Protein AF-0000000084976192 (afdb_homodimer)

InterPro domains:
  IPR029035 DHS-like NAD/FAD-binding domain superfamily [SSF52467] (177-423)

Structure (mmCIF, N/CA/C/O backbone):
data_AF-0000000084976192-model_v1
#
loop_
_entity.id
_entity.type
_entity.pdbx_description
1 polymer 'Uncharacterized protein'
#
loop_
_atom_site.group_PDB
_atom_site.id
_atom_site.type_symbol
_atom_site.label_atom_id
_atom_site.label_alt_id
_atom_site.label_comp_id
_atom_site.label_asym_id
_atom_site.label_entity_id
_atom_site.label_seq_id
_atom_site.pdbx_PDB_ins_code
_atom_site.Cartn_x
_atom_site.Cartn_y
_atom_site.Cartn_z
_atom_site.occupancy
_atom_site.B_iso_or_equiv
_atom_site.auth_seq_id
_atom_site.auth_comp_id
_atom_site.auth_asym_id
_atom_site.auth_atom_id
_atom_site.pdbx_PDB_model_num
ATOM 1 N N . MET A 1 1 ? -31.578 37.281 11.188 1 22.22 1 MET A N 1
ATOM 2 C CA . MET A 1 1 ? -30.438 36.594 11.781 1 22.22 1 MET A CA 1
ATOM 3 C C . MET A 1 1 ? -30.844 35.25 12.383 1 22.22 1 MET A C 1
ATOM 5 O O . MET A 1 1 ? -31.031 35.156 13.602 1 22.22 1 MET A O 1
ATOM 9 N N . LYS A 1 2 ? -31.891 34.656 11.883 1 26.55 2 LYS A N 1
ATOM 10 C CA . LYS A 1 2 ? -32.906 33.656 12.102 1 26.55 2 LYS A CA 1
ATOM 11 C C . LYS A 1 2 ? -32.281 32.312 12.555 1 26.55 2 LYS A C 1
ATOM 13 O O . LYS A 1 2 ? -31.094 32.094 12.312 1 26.55 2 LYS A O 1
ATOM 18 N N . GLU A 1 3 ? -33.031 31.422 13.227 1 29.7 3 GLU A N 1
ATOM 19 C CA . GLU A 1 3 ? -32.781 30.172 13.938 1 29.7 3 GLU A CA 1
ATOM 20 C C . GLU A 1 3 ? -31.906 29.234 13.102 1 29.7 3 GLU A C 1
ATOM 22 O O . GLU A 1 3 ? -32.406 28.406 12.352 1 29.7 3 GLU A O 1
ATOM 27 N N . GLN A 1 4 ? -31.047 29.672 12.203 1 30.69 4 GLN A N 1
ATOM 28 C CA . GLN A 1 4 ? -30.062 29.094 11.289 1 30.69 4 GLN A CA 1
ATOM 29 C C . GLN A 1 4 ? -29.281 27.969 11.969 1 30.69 4 GLN A C 1
ATOM 31 O O . GLN A 1 4 ? -28.078 27.812 11.719 1 30.69 4 GLN A O 1
ATOM 36 N N . ASN A 1 5 ? -29.484 27.656 13.281 1 35.41 5 ASN A N 1
ATOM 37 C CA . ASN A 1 5 ? -29.047 26.594 14.203 1 35.41 5 ASN A CA 1
ATOM 38 C C . ASN A 1 5 ? -29.047 25.234 13.523 1 35.41 5 ASN A C 1
ATOM 40 O O . ASN A 1 5 ? -30.047 24.531 13.523 1 35.41 5 ASN A O 1
ATOM 44 N N . GLY A 1 6 ? -28.812 25.125 12.266 1 43.22 6 GLY A N 1
ATOM 45 C CA . GLY A 1 6 ? -28.859 23.969 11.367 1 43.22 6 GLY A CA 1
ATOM 46 C C . GLY A 1 6 ? -28.391 22.688 12.016 1 43.22 6 GLY A C 1
ATOM 47 O O . GLY A 1 6 ? -27.375 22.672 12.719 1 43.22 6 GLY A O 1
ATOM 48 N N . LYS A 1 7 ? -29.344 21.812 12.398 1 55.34 7 LYS A N 1
ATOM 49 C CA . LYS A 1 7 ? -29.406 20.562 13.148 1 55.34 7 LYS A CA 1
ATOM 50 C C . LYS A 1 7 ? -28.328 19.578 12.688 1 55.34 7 LYS A C 1
ATOM 52 O O . LYS A 1 7 ? -28.359 19.109 11.555 1 55.34 7 LYS A O 1
ATOM 57 N N . LEU A 1 8 ? -27.203 19.812 13.195 1 62.28 8 LEU A N 1
ATOM 58 C CA . LEU A 1 8 ? -26.172 18.797 13.031 1 62.28 8 LEU A CA 1
ATOM 59 C C . LEU A 1 8 ? -26.734 17.406 13.289 1 62.28 8 LEU A C 1
ATOM 61 O O . LEU A 1 8 ? -27.578 17.234 14.172 1 62.28 8 LEU A O 1
ATOM 65 N N . SER A 1 9 ? -26.547 16.641 12.281 1 67.81 9 SER A N 1
ATOM 66 C CA . SER A 1 9 ? -26.812 15.234 12.617 1 67.81 9 SER A CA 1
ATOM 67 C C . SER A 1 9 ? -26 14.797 13.828 1 67.81 9 SER A C 1
ATOM 69 O O . SER A 1 9 ? -25.109 15.516 14.281 1 67.81 9 SER A O 1
ATOM 71 N N . ARG A 1 10 ? -26.469 13.789 14.438 1 71.75 10 ARG A N 1
ATOM 72 C CA . ARG A 1 10 ? -25.766 13.273 15.602 1 71.75 10 ARG A CA 1
ATOM 73 C C . ARG A 1 10 ? -24.266 13.133 15.328 1 71.75 10 ARG A C 1
ATOM 75 O O . ARG A 1 10 ? -23.438 13.586 16.125 1 71.75 10 ARG A O 1
ATOM 82 N N . ASP A 1 11 ? -24.031 12.625 14.203 1 66.56 11 ASP A N 1
ATOM 83 C CA . ASP A 1 11 ? -22.625 12.375 13.875 1 66.56 11 ASP A CA 1
ATOM 84 C C . ASP A 1 11 ? -21.875 13.68 13.648 1 66.56 11 ASP A C 1
ATOM 86 O O . ASP A 1 11 ? -20.719 13.812 14.062 1 66.56 11 ASP A O 1
ATOM 90 N N . GLU A 1 12 ? -22.562 14.578 13 1 69.06 12 GLU A N 1
ATOM 91 C CA . GLU A 1 12 ? -21.953 15.883 12.773 1 69.06 12 GLU A CA 1
ATOM 92 C C . GLU A 1 12 ? -21.688 16.609 14.094 1 69.06 12 GLU A C 1
ATOM 94 O O . GLU A 1 12 ? -20.625 17.203 14.281 1 69.06 12 GLU A O 1
ATOM 99 N N . PHE A 1 13 ? -22.75 16.547 14.906 1 77.5 13 PHE A N 1
ATOM 100 C CA . PHE A 1 13 ? -22.641 17.156 16.234 1 77.5 13 PHE A CA 1
ATOM 101 C C . PHE A 1 13 ? -21.453 16.594 17 1 77.5 13 PHE A C 1
ATOM 103 O O . PHE A 1 13 ? -20.609 17.344 17.484 1 77.5 13 PHE A O 1
ATOM 110 N N . LEU A 1 14 ? -21.391 15.32 17 1 77.38 14 LEU A N 1
ATOM 111 C CA . LEU A 1 14 ? -20.328 14.664 17.75 1 77.38 14 LEU A CA 1
ATOM 112 C C . LEU A 1 14 ? -18.953 14.984 17.172 1 77.38 14 LEU A C 1
ATOM 114 O O . LEU A 1 14 ? -18.016 15.297 17.906 1 77.38 14 LEU A O 1
ATOM 118 N N . SER A 1 15 ? -18.891 14.969 15.891 1 71.56 15 SER A N 1
ATOM 119 C CA . SER A 1 15 ? -17.641 15.266 15.219 1 71.56 15 SER A CA 1
ATOM 120 C C . SER A 1 15 ? -17.188 16.703 15.469 1 71.56 15 SER A C 1
ATOM 122 O O . SER A 1 15 ? -16.016 16.953 15.727 1 71.56 15 SER A O 1
ATOM 124 N N . PHE A 1 16 ? -18.172 17.578 15.398 1 76.88 16 PHE A N 1
ATOM 125 C CA . PHE A 1 16 ? -17.875 18.984 15.602 1 76.88 16 PHE A CA 1
ATOM 126 C C . PHE A 1 16 ? -17.422 19.234 17.031 1 76.88 16 PHE A C 1
ATOM 128 O O . PHE A 1 16 ? -16.391 19.891 17.25 1 76.88 16 PHE A O 1
ATOM 135 N N . VAL A 1 17 ? -18.203 18.688 17.906 1 84.12 17 VAL A N 1
ATOM 136 C CA . VAL A 1 17 ? -17.891 18.875 19.328 1 84.12 17 VAL A CA 1
ATOM 137 C C . VAL A 1 17 ? -16.484 18.344 19.609 1 84.12 17 VAL A C 1
ATOM 139 O O . VAL A 1 17 ? -15.688 19.016 20.25 1 84.12 17 VAL A O 1
ATOM 142 N N . LYS A 1 18 ? -16.281 17.203 19.078 1 79.44 18 LYS A N 1
ATOM 143 C CA . LYS A 1 18 ? -14.977 16.578 19.312 1 79.44 18 LYS A CA 1
ATOM 144 C C . LYS A 1 18 ? -13.852 17.422 18.688 1 79.44 18 LYS A C 1
ATOM 146 O O . LYS A 1 18 ? -12.805 17.609 19.312 1 79.44 18 LYS A O 1
ATOM 151 N N . ALA A 1 19 ? -14.117 17.875 17.562 1 73.56 19 ALA A N 1
ATOM 152 C CA . ALA A 1 19 ? -13.117 18.688 16.875 1 73.56 19 ALA A CA 1
ATOM 153 C C . ALA A 1 19 ? -12.805 19.953 17.656 1 73.56 19 ALA A C 1
ATOM 155 O O . ALA A 1 19 ? -11.641 20.344 17.781 1 73.56 19 ALA A O 1
ATOM 156 N N . VAL A 1 20 ? -13.891 20.625 18.094 1 80 20 VAL A N 1
ATOM 157 C CA . VAL A 1 20 ? -13.727 21.875 18.828 1 80 20 VAL A CA 1
ATOM 158 C C . VAL A 1 20 ? -13 21.609 20.141 1 80 20 VAL A C 1
ATOM 160 O O . VAL A 1 20 ? -12.07 22.344 20.5 1 80 20 VAL A O 1
ATOM 163 N N . LEU A 1 21 ? -13.477 20.562 20.781 1 84.19 21 LEU A N 1
ATOM 164 C CA . LEU A 1 21 ? -12.836 20.234 22.047 1 84.19 21 LEU A CA 1
ATOM 165 C C . LEU A 1 21 ? -11.352 19.953 21.844 1 84.19 21 LEU A C 1
ATOM 167 O O . LEU A 1 21 ? -10.516 20.391 22.641 1 84.19 21 LEU A O 1
ATOM 171 N N . LYS A 1 22 ? -11.125 19.25 20.938 1 73.5 22 LYS A N 1
ATOM 172 C CA . LYS A 1 22 ? -9.734 18.906 20.641 1 73.5 22 LYS A CA 1
ATOM 173 C C . LYS A 1 22 ? -8.914 20.156 20.328 1 73.5 22 LYS A C 1
ATOM 175 O O . LYS A 1 22 ? -7.793 20.297 20.812 1 73.5 22 LYS A O 1
ATOM 180 N N . LYS A 1 23 ? -9.445 20.969 19.5 1 71.5 23 LYS A N 1
ATOM 181 C CA . LYS A 1 23 ? -8.773 22.219 19.172 1 71.5 23 LYS A CA 1
ATOM 182 C C . LYS A 1 23 ? -8.484 23.031 20.422 1 71.5 23 LYS A C 1
ATOM 184 O O . LYS A 1 23 ? -7.375 23.547 20.594 1 71.5 23 LYS A O 1
ATOM 189 N N . LYS A 1 24 ? -9.469 23.141 21.219 1 79.06 24 LYS A N 1
ATOM 190 C CA . LYS A 1 24 ? -9.312 23.891 22.453 1 79.06 24 LYS A CA 1
ATOM 191 C C . LYS A 1 24 ? -8.25 23.25 23.344 1 79.06 24 LYS A C 1
ATOM 193 O O . LYS A 1 24 ? -7.445 23.969 23.969 1 79.06 24 LYS A O 1
ATOM 198 N N . SER A 1 25 ? -8.234 22.031 23.359 1 75.56 25 SER A N 1
ATOM 199 C CA . SER A 1 25 ? -7.246 21.312 24.156 1 75.56 25 SER A CA 1
ATOM 200 C C . SER A 1 25 ? -5.832 21.578 23.641 1 75.56 25 SER A C 1
ATOM 202 O O . SER A 1 25 ? -4.91 21.781 24.438 1 75.56 25 SER A O 1
ATOM 204 N N . LEU A 1 26 ? -5.742 21.578 22.453 1 62.47 26 LEU A N 1
ATOM 205 C CA . LEU A 1 26 ? -4.445 21.828 21.828 1 62.47 26 LEU A CA 1
ATOM 206 C C . LEU A 1 26 ? -3.988 23.266 22.094 1 62.47 26 LEU A C 1
ATOM 208 O O . LEU A 1 26 ? -2.812 23.5 22.391 1 62.47 26 LEU A O 1
ATOM 212 N N . GLU A 1 27 ? -4.902 24.109 21.969 1 66 27 GLU A N 1
ATOM 213 C CA . GLU A 1 27 ? -4.594 25.516 22.234 1 66 27 GLU A CA 1
ATOM 214 C C . GLU A 1 27 ? -4.129 25.703 23.672 1 66 27 GLU A C 1
ATOM 216 O O . GLU A 1 27 ? -3.258 26.531 23.938 1 66 27 GLU A O 1
ATOM 221 N N . GLU A 1 28 ? -4.688 24.906 24.516 1 68.88 28 GLU A N 1
ATOM 222 C CA . GLU A 1 28 ? -4.355 25.031 25.938 1 68.88 28 GLU A CA 1
ATOM 223 C C . GLU A 1 28 ? -3.201 24.094 26.312 1 68.88 28 GLU A C 1
ATOM 225 O O . GLU A 1 28 ? -2.711 24.125 27.438 1 68.88 28 GLU A O 1
ATOM 230 N N . ASN A 1 29 ? -2.754 23.406 25.359 1 60.88 29 ASN A N 1
ATOM 231 C CA . ASN A 1 29 ? -1.702 22.422 25.562 1 60.88 29 ASN A CA 1
ATOM 232 C C . ASN A 1 29 ? -2.031 21.469 26.703 1 60.88 29 ASN A C 1
ATOM 234 O O . ASN A 1 29 ? -1.181 21.203 27.562 1 60.88 29 ASN A O 1
ATOM 238 N N . LYS A 1 30 ? -3.242 21.094 26.859 1 71.44 30 LYS A N 1
ATOM 239 C CA . LYS A 1 30 ? -3.719 20.156 27.875 1 71.44 30 LYS A CA 1
ATOM 240 C C . LYS A 1 30 ? -4.273 18.891 27.219 1 71.44 30 LYS A C 1
ATOM 242 O O . LYS A 1 30 ? -4.934 18.953 26.188 1 71.44 30 LYS A O 1
ATOM 247 N N . PRO A 1 31 ? -3.969 17.797 27.844 1 69.75 31 PRO A N 1
ATOM 248 C CA . PRO A 1 31 ? -4.422 16.547 27.25 1 69.75 31 PRO A CA 1
ATOM 249 C C . PRO A 1 31 ? -5.941 16.391 27.281 1 69.75 31 PRO A C 1
ATOM 251 O O . PRO A 1 31 ? -6.59 16.812 28.234 1 69.75 31 PRO A O 1
ATOM 254 N N . LEU A 1 32 ? -6.57 15.812 26.188 1 76.12 32 LEU A N 1
ATOM 255 C CA . LEU A 1 32 ? -7.98 15.461 26.047 1 76.12 32 LEU A CA 1
ATOM 256 C C . LEU A 1 32 ? -8.133 14.07 25.453 1 76.12 32 LEU A C 1
ATOM 258 O O . LEU A 1 32 ? -7.535 13.773 24.406 1 76.12 32 LEU A O 1
ATOM 262 N N . TYR A 1 33 ? -8.828 13.258 26.188 1 70 33 TYR A N 1
ATOM 263 C CA . TYR A 1 33 ? -9.039 11.883 25.75 1 70 33 TYR A CA 1
ATOM 264 C C . TYR A 1 33 ? -10.5 11.641 25.375 1 70 33 TYR A C 1
ATOM 266 O O . TYR A 1 33 ? -11.398 11.961 26.156 1 70 33 TYR A O 1
ATOM 274 N N . PHE A 1 34 ? -10.664 11.148 24.156 1 70.31 34 PHE A N 1
ATOM 275 C CA . PHE A 1 34 ? -12.023 10.805 23.766 1 70.31 34 PHE A CA 1
ATOM 276 C C . PHE A 1 34 ? -12.328 9.344 24.094 1 70.31 34 PHE A C 1
ATOM 278 O O . PHE A 1 34 ? -11.438 8.492 24.047 1 70.31 34 PHE A O 1
ATOM 285 N N . GLU A 1 35 ? -13.617 9.086 24.344 1 68.5 35 GLU A N 1
ATOM 286 C CA . GLU A 1 35 ? -14.094 7.734 24.641 1 68.5 35 GLU A CA 1
ATOM 287 C C . GLU A 1 35 ? -13.227 7.074 25.719 1 68.5 35 GLU A C 1
ATOM 289 O O . GLU A 1 35 ? -12.773 5.941 25.547 1 68.5 35 GLU A O 1
ATOM 294 N N . TYR A 1 36 ? -12.992 7.824 26.688 1 63.53 36 TYR A N 1
ATOM 295 C CA . TYR A 1 36 ? -12.047 7.461 27.734 1 63.53 36 TYR A CA 1
ATOM 296 C C . TYR A 1 36 ? -12.703 6.543 28.766 1 63.53 36 TYR A C 1
ATOM 298 O O . TYR A 1 36 ? -13.789 6.84 29.266 1 63.53 36 TYR A O 1
ATOM 306 N N . ARG A 1 37 ? -12.016 5.316 28.922 1 61.03 37 ARG A N 1
ATOM 307 C CA . ARG A 1 37 ? -12.477 4.355 29.922 1 61.03 37 ARG A CA 1
ATOM 308 C C . ARG A 1 37 ? -11.602 4.395 31.172 1 61.03 37 ARG A C 1
ATOM 310 O O . ARG A 1 37 ? -10.367 4.352 31.062 1 61.03 37 ARG A O 1
ATOM 317 N N . LEU A 1 38 ? -12.016 4.891 32.25 1 49.94 38 LEU A N 1
ATOM 318 C CA . LEU A 1 38 ? -11.258 4.902 33.469 1 49.94 38 LEU A CA 1
ATOM 319 C C . LEU A 1 38 ? -11.305 3.541 34.156 1 49.94 38 LEU A C 1
ATOM 321 O O . LEU A 1 38 ? -12.375 2.953 34.312 1 49.94 38 LEU A O 1
ATOM 325 N N . SER A 1 39 ? -10.078 2.838 34.031 1 46.59 39 SER A N 1
ATOM 326 C CA . SER A 1 39 ? -10 1.606 34.812 1 46.59 39 SER A CA 1
ATOM 327 C C . SER A 1 39 ? -9.938 1.898 36.312 1 46.59 39 SER A C 1
ATOM 329 O O . SER A 1 39 ? -9.336 2.891 36.719 1 46.59 39 SER A O 1
ATOM 331 N N . GLU A 1 40 ? -10.773 1.486 37.125 1 43 40 GLU A N 1
ATOM 332 C CA . GLU A 1 40 ? -10.602 1.562 38.562 1 43 40 GLU A CA 1
ATOM 333 C C . GLU A 1 40 ? -9.32 0.859 39 1 43 40 GLU A C 1
ATOM 335 O O . GLU A 1 40 ? -8.938 -0.162 38.438 1 43 40 GLU A O 1
ATOM 340 N N . ASN A 1 41 ? -8.383 1.351 39.75 1 40.19 41 ASN A N 1
ATOM 341 C CA . ASN A 1 41 ? -7.207 0.731 40.344 1 40.19 41 ASN A CA 1
ATOM 342 C C . ASN A 1 41 ? -7.41 -0.765 40.562 1 40.19 41 ASN A C 1
ATOM 344 O O . ASN A 1 41 ? -6.504 -1.562 40.344 1 40.19 41 ASN A O 1
ATOM 348 N N . GLY A 1 42 ? -7.844 -1.266 41.906 1 36.38 42 GLY A N 1
ATOM 349 C CA . GLY A 1 42 ? -7.781 -2.545 42.594 1 36.38 42 GLY A CA 1
ATOM 350 C C . GLY A 1 42 ? -8.422 -3.676 41.812 1 36.38 42 GLY A C 1
ATOM 351 O O . GLY A 1 42 ? -7.738 -4.398 41.094 1 36.38 42 GLY A O 1
ATOM 352 N N . GLU A 1 43 ? -9.656 -4.262 42.438 1 34.19 43 GLU A N 1
ATOM 353 C CA . GLU A 1 43 ? -10.234 -5.555 42.094 1 34.19 43 GLU A CA 1
ATOM 354 C C . GLU A 1 43 ? -10.641 -5.602 40.625 1 34.19 43 GLU A C 1
ATOM 356 O O . GLU A 1 43 ? -9.883 -5.176 39.75 1 34.19 43 GLU A O 1
ATOM 361 N N . LYS A 1 44 ? -11.875 -6.203 40.344 1 36.66 44 LYS A N 1
ATOM 362 C CA . LYS A 1 44 ? -12.57 -6.789 39.219 1 36.66 44 LYS A CA 1
ATOM 363 C C . LYS A 1 44 ? -12.672 -5.793 38.062 1 36.66 44 LYS A C 1
ATOM 365 O O . LYS A 1 44 ? -12.68 -4.578 38.281 1 36.66 44 LYS A O 1
ATOM 370 N N . GLU A 1 45 ? -12.727 -6.219 36.625 1 39.19 45 GLU A N 1
ATOM 371 C CA . GLU A 1 45 ? -12.844 -6.086 35.188 1 39.19 45 GLU A CA 1
ATOM 372 C C . GLU A 1 45 ? -13.852 -5 34.812 1 39.19 45 GLU A C 1
ATOM 374 O O . GLU A 1 45 ? -14.281 -4.914 33.656 1 39.19 45 GLU A O 1
ATOM 379 N N . LYS A 1 46 ? -14.648 -4.508 35.781 1 40.16 46 LYS A N 1
ATOM 380 C CA . LYS A 1 46 ? -15.828 -3.764 35.375 1 40.16 46 LYS A CA 1
ATOM 381 C C . LYS A 1 46 ? -15.445 -2.395 34.812 1 40.16 46 LYS A C 1
ATOM 383 O O . LYS A 1 46 ? -14.844 -1.581 35.5 1 40.16 46 LYS A O 1
ATOM 388 N N . PHE A 1 47 ? -15.031 -2.197 33.719 1 41.28 47 PHE A N 1
ATOM 389 C CA . PHE A 1 47 ? -14.961 -0.878 33.094 1 41.28 47 PHE A CA 1
ATOM 390 C C . PHE A 1 47 ? -16.234 -0.086 33.375 1 41.28 47 PHE A C 1
ATOM 392 O O . PHE A 1 47 ? -17.328 -0.558 33.062 1 41.28 47 PHE A O 1
ATOM 399 N N . LEU A 1 48 ? -16.438 0.713 34.406 1 49.53 48 LEU A N 1
ATOM 400 C CA . LEU A 1 48 ? -17.703 1.264 34.875 1 49.53 48 LEU A CA 1
ATOM 401 C C . LEU A 1 48 ? -18.312 2.219 33.844 1 49.53 48 LEU A C 1
ATOM 403 O O . LEU A 1 48 ? -19.5 2.141 33.531 1 49.53 48 LEU A O 1
ATOM 407 N N . ASN A 1 49 ? -17.547 3.508 33.656 1 58.56 49 ASN A N 1
ATOM 408 C CA . ASN A 1 49 ? -18.219 4.453 32.781 1 58.56 49 ASN A CA 1
ATOM 409 C C . ASN A 1 49 ? -17.297 4.938 31.641 1 58.56 49 ASN A C 1
ATOM 411 O O . ASN A 1 49 ? -16.094 5.098 31.859 1 58.56 49 ASN A O 1
ATOM 415 N N . ARG A 1 50 ? -17.703 4.797 30.531 1 72 50 ARG A N 1
ATOM 416 C CA . ARG A 1 50 ? -17.062 5.383 29.375 1 72 50 ARG A CA 1
ATOM 417 C C . ARG A 1 50 ? -17.5 6.832 29.172 1 72 50 ARG A C 1
ATOM 419 O O . ARG A 1 50 ? -18.688 7.117 29.047 1 72 50 ARG A O 1
ATOM 426 N N . PHE A 1 51 ? -16.391 7.75 29.375 1 79 51 PHE A N 1
ATOM 427 C CA . PHE A 1 51 ? -16.672 9.156 29.125 1 79 51 PHE A CA 1
ATOM 428 C C . PHE A 1 51 ? -16.578 9.477 27.641 1 79 51 PHE A C 1
ATOM 430 O O . PHE A 1 51 ? -15.75 8.891 26.922 1 79 51 PHE A O 1
ATOM 437 N N . ASP A 1 52 ? -17.469 10.367 27.156 1 82.81 52 ASP A N 1
ATOM 438 C CA . ASP A 1 52 ? -17.328 10.797 25.766 1 82.81 52 ASP A CA 1
ATOM 439 C C . ASP A 1 52 ? -15.992 11.492 25.547 1 82.81 52 ASP A C 1
ATOM 441 O O . ASP A 1 52 ? -15.352 11.312 24.5 1 82.81 52 ASP A O 1
ATOM 445 N N . ALA A 1 53 ? -15.641 12.336 26.5 1 85.25 53 ALA A N 1
ATOM 446 C CA . ALA A 1 53 ? -14.305 12.922 26.516 1 85.25 53 ALA A CA 1
ATOM 447 C C . ALA A 1 53 ? -13.844 13.195 27.938 1 85.25 53 ALA A C 1
ATOM 449 O O . ALA A 1 53 ? -14.664 13.328 28.844 1 85.25 53 ALA A O 1
ATOM 450 N N . PHE A 1 54 ? -12.531 13.234 28.188 1 82.56 54 PHE A N 1
ATOM 451 C CA . PHE A 1 54 ? -11.945 13.438 29.5 1 82.56 54 PHE A CA 1
ATOM 452 C C . PHE A 1 54 ? -10.695 14.305 29.406 1 82.56 54 PHE A C 1
ATOM 454 O O . PHE A 1 54 ? -9.797 14.023 28.625 1 82.56 54 PHE A O 1
ATOM 461 N N . ALA A 1 55 ? -10.711 15.352 30.141 1 85.44 55 ALA A N 1
ATOM 462 C CA . ALA A 1 55 ? -9.562 16.25 30.281 1 85.44 55 ALA A CA 1
ATOM 463 C C . ALA A 1 55 ? -8.984 16.203 31.688 1 85.44 55 ALA A C 1
ATOM 465 O O . ALA A 1 55 ? -9.453 16.906 32.594 1 85.44 55 ALA A O 1
ATOM 466 N N . PRO A 1 56 ? -8.008 15.492 31.922 1 80.5 56 PRO A N 1
ATOM 467 C CA . PRO A 1 56 ? -7.496 15.273 33.281 1 80.5 56 PRO A CA 1
ATOM 468 C C . PRO A 1 56 ? -6.848 16.516 33.875 1 80.5 56 PRO A C 1
ATOM 470 O O . PRO A 1 56 ? -6.785 16.656 35.094 1 80.5 56 PRO A O 1
ATOM 473 N N . GLU A 1 57 ? -6.289 17.375 33.062 1 79.94 57 GLU A N 1
ATOM 474 C CA . GLU A 1 57 ? -5.543 18.531 33.562 1 79.94 57 GLU A CA 1
ATOM 475 C C . GLU A 1 57 ? -6.359 19.812 33.438 1 79.94 57 GLU A C 1
ATOM 477 O O . GLU A 1 57 ? -5.797 20.906 33.406 1 79.94 57 GLU A O 1
ATOM 482 N N . GLY A 1 58 ? -7.645 19.609 33.25 1 83.19 58 GLY A N 1
ATOM 483 C CA . GLY A 1 58 ? -8.5 20.766 33.094 1 83.19 58 GLY A CA 1
ATOM 484 C C . GLY A 1 58 ? -8.812 21.094 31.641 1 83.19 58 GLY A C 1
ATOM 485 O O . GLY A 1 58 ? -8.289 20.453 30.719 1 83.19 58 GLY A O 1
ATOM 486 N N . PHE A 1 59 ? -9.773 22.156 31.438 1 86.44 59 PHE A N 1
ATOM 487 C CA . PHE A 1 59 ? -10.211 22.562 30.094 1 86.44 59 PHE A CA 1
ATOM 488 C C . PHE A 1 59 ? -10.852 23.953 30.125 1 86.44 59 PHE A C 1
ATOM 490 O O . PHE A 1 59 ? -11.82 24.172 30.859 1 86.44 59 PHE A O 1
ATOM 497 N N . SER A 1 60 ? -10.328 24.859 29.312 1 81.19 60 SER A N 1
ATOM 498 C CA . SER A 1 60 ? -10.812 26.234 29.25 1 81.19 60 SER A CA 1
ATOM 499 C C . SER A 1 60 ? -10.859 26.875 30.641 1 81.19 60 SER A C 1
ATOM 501 O O . SER A 1 60 ? -9.82 27.031 31.281 1 81.19 60 SER A O 1
ATOM 503 N N . GLU A 1 61 ? -12.047 27.156 31.094 1 82.38 61 GLU A N 1
ATOM 504 C CA . GLU A 1 61 ? -12.195 27.875 32.375 1 82.38 61 GLU A CA 1
ATOM 505 C C . GLU A 1 61 ? -12.086 26.906 33.531 1 82.38 61 GLU A C 1
ATOM 507 O O . GLU A 1 61 ? -11.992 27.344 34.688 1 82.38 61 GLU A O 1
ATOM 512 N N . TYR A 1 62 ? -12.039 25.656 33.25 1 86.88 62 TYR A N 1
ATOM 513 C CA . TYR A 1 62 ? -12.016 24.656 34.312 1 86.88 62 TYR A CA 1
ATOM 514 C C . TYR A 1 62 ? -10.586 24.25 34.656 1 86.88 62 TYR A C 1
ATOM 516 O O . TYR A 1 62 ? -9.844 23.812 33.75 1 86.88 62 TYR A O 1
ATOM 524 N N . ARG A 1 63 ? -10.125 24.344 35.875 1 83.19 63 ARG A N 1
ATOM 525 C CA . ARG A 1 63 ? -8.758 24.062 36.281 1 83.19 63 ARG A CA 1
ATOM 526 C C . ARG A 1 63 ? -8.602 22.578 36.656 1 83.19 63 ARG A C 1
ATOM 528 O O . ARG A 1 63 ? -7.5 22.031 36.562 1 83.19 63 ARG A O 1
ATOM 535 N N . ASN A 1 64 ? -9.695 21.953 37.062 1 82.31 64 ASN A N 1
ATOM 536 C CA . ASN A 1 64 ? -9.656 20.547 37.438 1 82.31 64 ASN A CA 1
ATOM 537 C C . ASN A 1 64 ? -10.055 19.656 36.281 1 82.31 64 ASN A C 1
ATOM 539 O O . ASN A 1 64 ? -10.359 20.141 35.188 1 82.31 64 ASN A O 1
ATOM 543 N N . SER A 1 65 ? -9.953 18.281 36.594 1 86.25 65 SER A N 1
ATOM 544 C CA . SER A 1 65 ? -10.32 17.328 35.562 1 86.25 65 SER A CA 1
ATOM 545 C C . SER A 1 65 ? -11.75 17.547 35.094 1 86.25 65 SER A C 1
ATOM 547 O O . SER A 1 65 ? -12.625 17.906 35.875 1 86.25 65 SER A O 1
ATOM 549 N N . VAL A 1 66 ? -11.969 17.406 33.781 1 89 66 VAL A N 1
ATOM 550 C CA . VAL A 1 66 ? -13.273 17.656 33.188 1 89 66 VAL A CA 1
ATOM 551 C C . VAL A 1 66 ? -13.734 16.406 32.438 1 89 66 VAL A C 1
ATOM 553 O O . VAL A 1 66 ? -12.969 15.812 31.672 1 89 66 VAL A O 1
ATOM 556 N N . ILE A 1 67 ? -14.945 16.031 32.75 1 87.94 67 ILE A N 1
ATOM 557 C CA . ILE A 1 67 ? -15.609 14.961 32 1 87.94 67 ILE A CA 1
ATOM 558 C C . ILE A 1 67 ? -16.641 15.562 31.031 1 87.94 67 ILE A C 1
ATOM 560 O O . ILE A 1 67 ? -17.469 16.375 31.453 1 87.94 67 ILE A O 1
ATOM 564 N N . PHE A 1 68 ? -16.484 15.203 29.812 1 89.94 68 PHE A N 1
ATOM 565 C CA . PHE A 1 68 ? -17.453 15.672 28.828 1 89.94 68 PHE A CA 1
ATOM 566 C C . PHE A 1 68 ? -18.438 14.57 28.469 1 89.94 68 PHE A C 1
ATOM 568 O O . PHE A 1 68 ? -18.031 13.422 28.234 1 89.94 68 PHE A O 1
ATOM 575 N N . GLU A 1 69 ? -19.656 14.875 28.516 1 89 69 GLU A N 1
ATOM 576 C CA . GLU A 1 69 ? -20.734 14 28.031 1 89 69 GLU A CA 1
ATOM 577 C C . GLU A 1 69 ? -21.516 14.672 26.906 1 89 69 GLU A C 1
ATOM 579 O O . GLU A 1 69 ? -21.969 15.812 27.047 1 89 69 GLU A O 1
ATOM 584 N N . PHE A 1 70 ? -21.578 13.945 25.812 1 87.31 70 PHE A N 1
ATOM 585 C CA . PHE A 1 70 ? -22.297 14.484 24.656 1 87.31 70 PHE A CA 1
ATOM 586 C C . PHE A 1 70 ? -23.734 13.969 24.625 1 87.31 70 PHE A C 1
ATOM 588 O O . PHE A 1 70 ? -23.969 12.766 24.703 1 87.31 70 PHE A O 1
ATOM 595 N N . ILE A 1 71 ? -24.688 14.852 24.594 1 82.5 71 ILE A N 1
ATOM 596 C CA . ILE A 1 71 ? -26.094 14.477 24.484 1 82.5 71 ILE A CA 1
ATOM 597 C C . ILE A 1 71 ? -26.703 15.055 23.219 1 82.5 71 ILE A C 1
ATOM 599 O O . ILE A 1 71 ? -26.75 16.281 23.047 1 82.5 71 ILE A O 1
ATOM 603 N N . TYR A 1 72 ? -26.906 14.109 22.328 1 79.88 72 TYR A N 1
ATOM 604 C CA . TYR A 1 72 ? -27.594 14.508 21.094 1 79.88 72 TYR A CA 1
ATOM 605 C C . TYR A 1 72 ? -29.062 14.117 21.156 1 79.88 72 TYR A C 1
ATOM 607 O O . TYR A 1 72 ? -29.406 12.969 21.453 1 79.88 72 TYR A O 1
ATOM 615 N N . SER A 1 73 ? -29.938 14.984 21.047 1 71.38 73 SER A N 1
ATOM 616 C CA . SER A 1 73 ? -31.359 14.664 21.062 1 71.38 73 SER A CA 1
ATOM 617 C C . SER A 1 73 ? -32.125 15.492 20.031 1 71.38 73 SER A C 1
ATOM 619 O O . SER A 1 73 ? -31.969 16.719 19.969 1 71.38 73 SER A O 1
ATOM 621 N N . ARG A 1 74 ? -32.844 14.867 19.172 1 65.38 74 ARG A N 1
ATOM 622 C CA . ARG A 1 74 ? -33.719 15.562 18.25 1 65.38 74 ARG A CA 1
ATOM 623 C C . ARG A 1 74 ? -35.125 15.672 18.844 1 65.38 74 ARG A C 1
ATOM 625 O O . ARG A 1 74 ? -35.875 16.594 18.516 1 65.38 74 ARG A O 1
ATOM 632 N N . THR A 1 75 ? -35.469 14.68 19.672 1 65.56 75 THR A N 1
ATOM 633 C CA . THR A 1 75 ? -36.844 14.539 20.094 1 65.56 75 THR A CA 1
ATOM 634 C C . THR A 1 75 ? -36.938 14.609 21.609 1 65.56 75 THR A C 1
ATOM 636 O O . THR A 1 75 ? -38.062 14.648 22.156 1 65.56 75 THR A O 1
ATOM 639 N N . LEU A 1 76 ? -35.906 14.641 22.391 1 65.94 76 LEU A N 1
ATOM 640 C CA . LEU A 1 76 ? -36 14.523 23.844 1 65.94 76 LEU A CA 1
ATOM 641 C C . LEU A 1 76 ? -36.562 15.812 24.453 1 65.94 76 LEU A C 1
ATOM 643 O O . LEU A 1 76 ? -36.125 16.906 24.062 1 65.94 76 LEU A O 1
ATOM 647 N N . LYS A 1 77 ? -37.594 15.625 25.234 1 73.81 77 LYS A N 1
ATOM 648 C CA . LYS A 1 77 ? -38.125 16.75 26 1 73.81 77 LYS A CA 1
ATOM 649 C C . LYS A 1 77 ? -37.125 17.219 27.062 1 73.81 77 LYS A C 1
ATOM 651 O O . LYS A 1 77 ? -36.25 16.469 27.484 1 73.81 77 LYS A O 1
ATOM 656 N N . ALA A 1 78 ? -37.188 18.469 27.344 1 76.94 78 ALA A N 1
ATOM 657 C CA . ALA A 1 78 ? -36.312 19.109 28.312 1 76.94 78 ALA A CA 1
ATOM 658 C C . ALA A 1 78 ? -36.281 18.328 29.625 1 76.94 78 ALA A C 1
ATOM 660 O O . ALA A 1 78 ? -35.188 18.188 30.219 1 76.94 78 ALA A O 1
ATOM 661 N N . GLU A 1 79 ? -37.406 17.703 29.922 1 81 79 GLU A N 1
ATOM 662 C CA . GLU A 1 79 ? -37.469 16.969 31.172 1 81 79 GLU A CA 1
ATOM 663 C C . GLU A 1 79 ? -36.656 15.68 31.109 1 81 79 GLU A C 1
ATOM 665 O O . GLU A 1 79 ? -36.031 15.297 32.094 1 81 79 GLU A O 1
ATOM 670 N N . GLN A 1 80 ? -36.656 15.117 29.984 1 82.31 80 GLN A N 1
ATOM 671 C CA . GLN A 1 80 ? -35.906 13.883 29.812 1 82.31 80 GLN A CA 1
ATOM 672 C C . GLN A 1 80 ? -34.406 14.156 29.812 1 82.31 80 GLN A C 1
ATOM 674 O O . GLN A 1 80 ? -33.625 13.375 30.391 1 82.31 80 GLN A O 1
ATOM 679 N N . ILE A 1 81 ? -34.094 15.227 29.203 1 85.12 81 ILE A N 1
ATOM 680 C CA . ILE A 1 81 ? -32.688 15.609 29.172 1 85.12 81 ILE A CA 1
ATOM 681 C C . ILE A 1 81 ? -32.188 15.945 30.578 1 85.12 81 ILE A C 1
ATOM 683 O O . ILE A 1 81 ? -31.109 15.523 30.984 1 85.12 81 ILE A O 1
ATOM 687 N N . LYS A 1 82 ? -33.062 16.609 31.266 1 84.38 82 LYS A N 1
ATOM 688 C CA . LYS A 1 82 ? -32.75 16.953 32.656 1 84.38 82 LYS A CA 1
ATOM 689 C C . LYS A 1 82 ? -32.531 15.695 33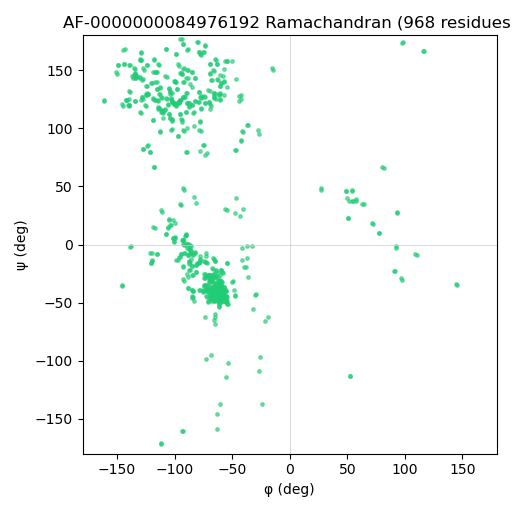.5 1 84.38 82 LYS A C 1
ATOM 691 O O . LYS A 1 82 ? -31.594 15.625 34.281 1 84.38 82 LYS A O 1
ATOM 696 N N . LYS A 1 83 ? -33.406 14.805 33.25 1 84.69 83 LYS A N 1
ATOM 697 C CA . LYS A 1 83 ? -33.281 13.547 34 1 84.69 83 LYS A CA 1
ATOM 698 C C . LYS A 1 83 ? -31.984 12.82 33.688 1 84.69 83 LYS A C 1
ATOM 700 O O . LYS A 1 83 ? -31.328 12.273 34.562 1 84.69 83 LYS A O 1
ATOM 705 N N . ARG A 1 84 ? -31.703 12.828 32.438 1 85.38 84 ARG A N 1
ATOM 706 C CA . ARG A 1 84 ? -30.484 12.164 32 1 85.38 84 ARG A CA 1
ATOM 707 C C . ARG A 1 84 ? -29.234 12.844 32.594 1 85.38 84 ARG A C 1
ATOM 709 O O . ARG A 1 84 ? -28.328 12.172 33.062 1 85.38 84 ARG A O 1
ATOM 716 N N . ILE A 1 85 ? -29.219 14.141 32.469 1 86.62 85 ILE A N 1
ATOM 717 C CA . ILE A 1 85 ? -28.094 14.906 32.969 1 86.62 85 ILE A CA 1
ATOM 718 C C . ILE A 1 85 ? -27.938 14.672 34.469 1 86.62 85 ILE A C 1
ATOM 720 O O . ILE A 1 85 ? -26.844 14.422 34.969 1 86.62 85 ILE A O 1
ATOM 724 N N . LYS A 1 86 ? -29.031 14.734 35.125 1 84.62 86 LYS A N 1
ATOM 725 C CA . LYS A 1 86 ? -29.016 14.516 36.594 1 84.62 86 LYS A CA 1
ATOM 726 C C . LYS A 1 86 ? -28.531 13.109 36.906 1 84.62 86 LYS A C 1
ATOM 728 O O . LYS A 1 86 ? -27.719 12.922 37.844 1 84.62 86 LYS A O 1
ATOM 733 N N . GLY A 1 87 ? -29.047 12.172 36.188 1 84.25 87 GLY A N 1
ATOM 734 C CA . GLY A 1 87 ? -28.625 10.797 36.406 1 84.25 87 GLY A CA 1
ATOM 735 C C . GLY A 1 87 ? -27.141 10.586 36.25 1 84.25 87 GLY A C 1
ATOM 736 O O . GLY A 1 87 ? -26.5 9.961 37.094 1 84.25 87 GLY A O 1
ATOM 737 N N . VAL A 1 88 ? -26.641 11.133 35.156 1 85.19 88 VAL A N 1
ATOM 738 C CA . VAL A 1 88 ? -25.219 10.984 34.844 1 85.19 88 VAL A CA 1
ATOM 739 C C . VAL A 1 88 ? -24.391 11.734 35.906 1 85.19 88 VAL A C 1
ATOM 741 O O . VAL A 1 88 ? -23.375 11.219 36.375 1 85.19 88 VAL A O 1
ATOM 744 N N . THR A 1 89 ? -24.812 12.891 36.188 1 84.44 89 THR A N 1
ATOM 745 C CA . THR A 1 89 ? -24.109 13.711 37.156 1 84.44 89 THR A CA 1
ATOM 746 C C . THR A 1 89 ? -24.031 13 38.5 1 84.44 89 THR A C 1
ATOM 748 O O . THR A 1 89 ? -22.984 12.961 39.156 1 84.44 89 THR A O 1
ATOM 751 N N . ASP A 1 90 ? -25.109 12.453 38.875 1 82.38 90 ASP A N 1
ATOM 752 C CA . ASP A 1 90 ? -25.172 11.75 40.156 1 82.38 90 ASP A CA 1
ATOM 753 C C . ASP A 1 90 ? -24.234 10.539 40.188 1 82.38 90 ASP A C 1
ATOM 755 O O . ASP A 1 90 ? -23.562 10.273 41.188 1 82.38 90 ASP A O 1
ATOM 759 N N . THR A 1 91 ? -24.25 9.906 39.094 1 81.88 91 THR A N 1
ATOM 760 C CA . THR A 1 91 ? -23.422 8.711 38.969 1 81.88 91 THR A CA 1
ATOM 761 C C . THR A 1 91 ? -21.938 9.078 39 1 81.88 91 THR A C 1
ATOM 763 O O . THR A 1 91 ? -21.141 8.438 39.688 1 81.88 91 THR A O 1
ATOM 766 N N . TYR A 1 92 ? -21.625 10.109 38.281 1 82.44 92 TYR A N 1
ATOM 767 C CA . TYR A 1 92 ? -20.219 10.477 38.156 1 82.44 92 TYR A CA 1
ATOM 768 C C . TYR A 1 92 ? -19.688 11.125 39.406 1 82.44 92 TYR A C 1
ATOM 770 O O . TYR A 1 92 ? -18.531 10.898 39.812 1 82.44 92 TYR A O 1
ATOM 778 N N . ARG A 1 93 ? -20.453 11.852 40.062 1 79.81 93 ARG A N 1
ATOM 779 C CA . ARG A 1 93 ? -20.047 12.57 41.25 1 79.81 93 ARG A CA 1
ATOM 780 C C . ARG A 1 93 ? -19.656 11.602 42.375 1 79.81 93 ARG A C 1
ATOM 782 O O . ARG A 1 93 ? -18.828 11.93 43.219 1 79.81 93 ARG A O 1
ATOM 789 N N . LYS A 1 94 ? -20.234 10.523 42.281 1 77.06 94 LYS A N 1
ATOM 790 C CA . LYS A 1 94 ? -19.953 9.523 43.312 1 77.06 94 LYS A CA 1
ATOM 791 C C . LYS A 1 94 ? -18.562 8.922 43.094 1 77.06 94 LYS A C 1
ATOM 793 O O . LYS A 1 94 ? -17.922 8.508 44.062 1 77.06 94 LYS A O 1
ATOM 798 N N . SER A 1 95 ? -18.203 9 41.906 1 75.19 95 SER A N 1
ATOM 799 C CA . SER A 1 95 ? -17.031 8.18 41.625 1 75.19 95 SER A CA 1
ATOM 800 C C . SER A 1 95 ? -15.867 9.023 41.125 1 75.19 95 SER A C 1
ATOM 802 O O . SER A 1 95 ? -14.719 8.586 41.156 1 75.19 95 SER A O 1
ATOM 804 N N . TYR A 1 96 ? -16.203 10.305 40.75 1 79.56 96 TYR A N 1
ATOM 805 C CA . TYR A 1 96 ? -15.156 11.07 40.094 1 79.56 96 TYR A CA 1
ATOM 806 C C . TYR A 1 96 ? -15.133 12.508 40.562 1 79.56 96 TYR A C 1
ATOM 808 O O . TYR A 1 96 ? -16.188 13.117 40.781 1 79.56 96 TYR A O 1
ATOM 816 N N . ASP A 1 97 ? -13.898 12.867 40.875 1 79.5 97 ASP A N 1
ATOM 817 C CA . ASP A 1 97 ? -13.703 14.273 41.219 1 79.5 97 ASP A CA 1
ATOM 818 C C . ASP A 1 97 ? -13.359 15.094 39.969 1 79.5 97 ASP A C 1
ATOM 820 O O . ASP A 1 97 ? -12.188 15.359 39.719 1 79.5 97 ASP A O 1
ATOM 824 N N . ALA A 1 98 ? -14.297 15.445 39.188 1 85.31 98 ALA A N 1
ATOM 825 C CA . ALA A 1 98 ? -14.125 16.188 37.938 1 85.31 98 ALA A CA 1
ATOM 826 C C . ALA A 1 98 ? -15.359 17.031 37.656 1 85.31 98 ALA A C 1
ATOM 828 O O . ALA A 1 98 ? -16.453 16.75 38.125 1 85.31 98 ALA A O 1
ATOM 829 N N . THR A 1 99 ? -15.141 18.078 37.062 1 88 99 THR A N 1
ATOM 830 C CA . THR A 1 99 ? -16.266 18.844 36.531 1 88 99 THR A CA 1
ATOM 831 C C . THR A 1 99 ? -16.891 18.125 35.344 1 88 99 THR A C 1
ATOM 833 O O . THR A 1 99 ? -16.188 17.578 34.469 1 88 99 THR A O 1
ATOM 836 N N . ILE A 1 100 ? -18.188 18.078 35.438 1 88.94 100 ILE A N 1
ATOM 837 C CA . ILE A 1 100 ? -18.891 17.422 34.344 1 88.94 100 ILE A CA 1
ATOM 838 C C . ILE A 1 100 ? -19.5 18.469 33.406 1 88.94 100 ILE A C 1
ATOM 840 O O . ILE A 1 100 ? -20.203 19.375 33.844 1 88.94 100 ILE A O 1
ATOM 844 N N . VAL A 1 101 ? -19.141 18.422 32.156 1 90.12 101 VAL A N 1
ATOM 845 C CA . VAL A 1 101 ? -19.672 19.328 31.156 1 90.12 101 VAL A CA 1
ATOM 846 C C . VAL A 1 101 ? -20.516 18.547 30.141 1 90.12 101 VAL A C 1
ATOM 848 O O . VAL A 1 101 ? -20.016 17.641 29.484 1 90.12 101 VAL A O 1
ATOM 851 N N . PHE A 1 102 ? -21.781 18.891 30.109 1 89.81 102 PHE A N 1
ATOM 852 C CA . PHE A 1 102 ? -22.656 18.312 29.109 1 89.81 102 PHE A CA 1
ATOM 853 C C . PHE A 1 102 ? -22.734 19.188 27.875 1 89.81 102 PHE A C 1
ATOM 855 O O . PHE A 1 102 ? -22.953 20.391 27.984 1 89.81 102 PHE A O 1
ATOM 862 N N . ILE A 1 103 ? -22.469 18.578 26.781 1 89.75 103 ILE A N 1
ATOM 863 C CA . ILE A 1 103 ? -22.578 19.312 25.531 1 89.75 103 ILE A CA 1
ATOM 864 C C . ILE A 1 103 ? -23.812 18.828 24.75 1 89.75 103 ILE A C 1
ATOM 866 O O . ILE A 1 103 ? -23.922 17.641 24.406 1 89.75 103 ILE A O 1
ATOM 870 N N . LEU A 1 104 ? -24.781 19.766 24.578 1 86.56 104 LEU A N 1
ATOM 871 C CA . LEU A 1 104 ? -26.078 19.438 23.984 1 86.56 104 LEU A CA 1
ATOM 872 C C . LEU A 1 104 ? -26.297 20.188 22.672 1 86.56 104 LEU A C 1
ATOM 874 O O . LEU A 1 104 ? -25.812 21.312 22.516 1 86.56 104 LEU A O 1
ATOM 878 N N . ASN A 1 105 ? -27.062 19.453 21.797 1 83.25 105 ASN A N 1
ATOM 879 C CA . ASN A 1 105 ? -27.422 20.109 20.531 1 83.25 105 ASN A CA 1
ATOM 880 C C . ASN A 1 105 ? -28.734 20.875 20.656 1 83.25 105 ASN A C 1
ATOM 882 O O . ASN A 1 105 ? -29.359 21.188 19.641 1 83.25 105 ASN A O 1
ATOM 886 N N . THR A 1 106 ? -29.25 20.984 21.828 1 82.06 106 THR A N 1
ATOM 887 C CA . THR A 1 106 ? -30.484 21.703 22.094 1 82.06 106 THR A CA 1
ATOM 888 C C . THR A 1 106 ? -30.297 22.75 23.188 1 82.06 106 THR A C 1
ATOM 890 O O . THR A 1 106 ? -29.344 22.656 23.969 1 82.06 106 THR A O 1
ATOM 893 N N . GLU A 1 107 ? -31.109 23.781 23.031 1 81.5 107 GLU A N 1
ATOM 894 C CA . GLU A 1 107 ? -31.062 24.781 24.109 1 81.5 107 GLU A CA 1
ATOM 895 C C . GLU A 1 107 ? -31.531 24.172 25.438 1 81.5 107 GLU A C 1
ATOM 897 O O . GLU A 1 107 ? -32.531 23.453 25.484 1 81.5 107 GLU A O 1
ATOM 902 N N . PHE A 1 108 ? -30.656 24.328 26.328 1 80.5 108 PHE A N 1
ATOM 903 C CA . PHE A 1 108 ? -30.984 23.75 27.625 1 80.5 108 PHE A CA 1
ATOM 904 C C . PHE A 1 108 ? -30.438 24.625 28.75 1 80.5 108 PHE A C 1
ATOM 906 O O . PHE A 1 108 ? -29.25 24.953 28.766 1 80.5 108 PHE A O 1
ATOM 913 N N . GLN A 1 109 ? -31.297 25.078 29.516 1 74.19 109 GLN A N 1
ATOM 914 C CA . GLN A 1 109 ? -30.875 25.828 30.688 1 74.19 109 GLN A CA 1
ATOM 915 C C . GLN A 1 109 ? -30.781 24.922 31.922 1 74.19 109 GLN A C 1
ATOM 917 O O . GLN A 1 109 ? -31.734 24.219 32.25 1 74.19 109 GLN A O 1
ATOM 922 N N . PHE A 1 110 ? -29.547 24.688 32.281 1 72.62 110 PHE A N 1
ATOM 923 C CA . PHE A 1 110 ? -29.328 23.844 33.438 1 72.62 110 PHE A CA 1
ATOM 924 C C . PHE A 1 110 ? -28.469 24.562 34.469 1 72.62 110 PHE A C 1
ATOM 926 O O . PHE A 1 110 ? -27.469 25.203 34.125 1 72.62 110 PHE A O 1
ATOM 933 N N . GLU A 1 111 ? -29 24.75 35.625 1 66.12 111 GLU A N 1
ATOM 934 C CA . GLU A 1 111 ? -28.25 25.344 36.719 1 66.12 111 GLU A CA 1
ATOM 935 C C . GLU A 1 111 ? -27.812 24.281 37.719 1 66.12 111 GLU A C 1
ATOM 937 O O . GLU A 1 111 ? -28.656 23.578 38.281 1 66.12 111 GLU A O 1
ATOM 942 N N . ASP A 1 112 ? -26.578 23.797 37.656 1 68.12 112 ASP A N 1
ATOM 943 C CA . ASP A 1 112 ? -26.016 22.922 38.688 1 68.12 112 ASP A CA 1
ATOM 944 C C . ASP A 1 112 ? -24.609 23.375 39.062 1 68.12 112 ASP A C 1
ATOM 946 O O . ASP A 1 112 ? -23.906 23.984 38.281 1 68.12 112 ASP A O 1
ATOM 950 N N . SER A 1 113 ? -24.203 23.281 40.375 1 63.06 113 SER A N 1
ATOM 951 C CA . SER A 1 113 ? -22.953 23.797 40.938 1 63.06 113 SER A CA 1
ATOM 952 C C . SER A 1 113 ? -21.734 23.094 40.312 1 63.06 113 SER A C 1
ATOM 954 O O . SER A 1 113 ? -20.688 23.703 40.156 1 63.06 113 SER A O 1
ATOM 956 N N . ASN A 1 114 ? -21.797 21.828 40.031 1 67.94 114 ASN A N 1
ATOM 957 C CA . ASN A 1 114 ? -20.594 21.125 39.625 1 67.94 114 ASN A CA 1
ATOM 958 C C . ASN A 1 114 ? -20.719 20.578 38.188 1 67.94 114 ASN A C 1
ATOM 960 O O . ASN A 1 114 ? -20.016 19.641 37.812 1 67.94 114 ASN A O 1
ATOM 964 N N . SER A 1 115 ? -21.672 21.047 37.531 1 79.44 115 SER A N 1
ATOM 965 C CA . SER A 1 115 ? -21.812 20.625 36.125 1 79.44 115 SER A CA 1
ATOM 966 C C . SER A 1 115 ? -22.141 21.812 35.219 1 79.44 115 SER A C 1
ATOM 968 O O . SER A 1 115 ? -22.703 22.812 35.688 1 79.44 115 SER A O 1
ATOM 970 N N . ALA A 1 116 ? -21.656 21.812 34.125 1 86.06 116 ALA A N 1
ATOM 971 C CA . ALA A 1 116 ? -21.922 22.859 33.125 1 86.06 116 ALA A CA 1
ATOM 972 C C . ALA A 1 116 ? -22.562 22.281 31.875 1 86.06 116 ALA A C 1
ATOM 974 O O . ALA A 1 116 ? -22.359 21.109 31.562 1 86.06 116 ALA A O 1
ATOM 975 N N . VAL A 1 117 ? -23.484 23 31.422 1 87.44 117 VAL A N 1
ATOM 976 C CA . VAL A 1 117 ? -24.125 22.594 30.172 1 87.44 117 VAL A CA 1
ATOM 977 C C . VAL A 1 117 ? -23.75 23.562 29.062 1 87.44 117 VAL A C 1
ATOM 979 O O . VAL A 1 117 ? -23.938 24.781 29.188 1 87.44 117 VAL A O 1
ATOM 982 N N . TRP A 1 118 ? -23.094 23.094 28.172 1 88.12 118 TRP A N 1
ATOM 983 C CA . TRP A 1 118 ? -22.859 23.828 26.922 1 88.12 118 TRP A CA 1
ATOM 984 C C . TRP A 1 118 ? -23.906 23.469 25.875 1 88.12 118 TRP A C 1
ATOM 986 O O . TRP A 1 118 ? -23.844 22.391 25.281 1 88.12 118 TRP A O 1
ATOM 996 N N . ASP A 1 119 ? -24.859 24.359 25.812 1 85.81 119 ASP A N 1
ATOM 997 C CA . ASP A 1 119 ? -26.016 24.047 24.984 1 85.81 119 ASP A CA 1
ATOM 998 C C . ASP A 1 119 ? -25.859 24.609 23.578 1 85.81 119 ASP A C 1
ATOM 1000 O O . ASP A 1 119 ? -24.75 24.906 23.156 1 85.81 119 ASP A O 1
ATOM 1004 N N . LEU A 1 120 ? -27.031 24.719 22.938 1 83.69 120 LEU A N 1
ATOM 1005 C CA . LEU A 1 120 ? -27.047 25.109 21.531 1 83.69 120 LEU A CA 1
ATOM 1006 C C . LEU A 1 120 ? -26.422 26.484 21.344 1 83.69 120 LEU A C 1
ATOM 1008 O O . LEU A 1 120 ? -25.797 26.766 20.328 1 83.69 120 LEU A O 1
ATOM 1012 N N . SER A 1 121 ? -26.547 27.328 22.328 1 84 121 SER A N 1
ATOM 1013 C CA . SER A 1 121 ? -25.953 28.656 22.25 1 84 121 SER A CA 1
ATOM 1014 C C . SER A 1 121 ? -24.438 28.578 22.156 1 84 121 SER A C 1
ATOM 1016 O O . SER A 1 121 ? -23.812 29.297 21.375 1 84 121 SER A O 1
ATOM 1018 N N . VAL A 1 122 ? -23.828 27.734 22.969 1 86.69 122 VAL A N 1
ATOM 1019 C CA . VAL A 1 122 ? -22.375 27.547 22.953 1 86.69 122 VAL A CA 1
ATOM 1020 C C . VAL A 1 122 ? -21.953 26.953 21.609 1 86.69 122 VAL A C 1
ATOM 1022 O O . VAL A 1 122 ? -20.953 27.391 21.016 1 86.69 122 VAL A O 1
ATOM 1025 N N . ILE A 1 123 ? -22.75 26.016 21.234 1 84.19 123 ILE A N 1
ATOM 1026 C CA . ILE A 1 123 ? -22.438 25.359 19.969 1 84.19 123 ILE A CA 1
ATOM 1027 C C . ILE A 1 123 ? -22.484 26.375 18.828 1 84.19 123 ILE A C 1
ATOM 1029 O O . ILE A 1 123 ? -21.625 26.375 17.953 1 84.19 123 ILE A O 1
ATOM 1033 N N . ASN A 1 124 ? -23.484 27.234 18.922 1 79.56 124 ASN A N 1
ATOM 1034 C CA . ASN A 1 124 ? -23.609 28.266 17.891 1 79.56 124 ASN A CA 1
ATOM 1035 C C . ASN A 1 124 ? -22.422 29.219 17.922 1 79.56 124 ASN A C 1
ATOM 1037 O O . ASN A 1 124 ? -21.922 29.625 16.875 1 79.56 124 ASN A O 1
ATOM 1041 N N . ASN A 1 125 ? -22.062 29.516 19.078 1 84.25 125 ASN A N 1
ATOM 1042 C CA . ASN A 1 125 ? -20.859 30.344 19.219 1 84.25 125 ASN A CA 1
ATOM 1043 C C . ASN A 1 125 ? -19.625 29.641 18.656 1 84.25 125 ASN A C 1
ATOM 1045 O O . ASN A 1 125 ? -18.797 30.266 18 1 84.25 125 ASN A O 1
ATOM 1049 N N . TRP A 1 126 ? -19.562 28.312 19 1 82.19 126 TRP A N 1
ATOM 1050 C CA . TRP A 1 126 ? -18.453 27.516 18.484 1 82.19 126 TRP A CA 1
ATOM 1051 C C . TRP A 1 126 ? -18.453 27.5 16.969 1 82.19 126 TRP A C 1
ATOM 1053 O O . TRP A 1 126 ? -17.391 27.547 16.344 1 82.19 126 TRP A O 1
ATOM 1063 N N . ILE A 1 127 ? -19.594 27.438 16.469 1 74.19 127 ILE A N 1
ATOM 1064 C CA . ILE A 1 127 ? -19.719 27.406 15.016 1 74.19 127 ILE A CA 1
ATOM 1065 C C . ILE A 1 127 ? -19.125 28.672 14.414 1 74.19 127 ILE A C 1
ATOM 1067 O O . ILE A 1 127 ? -18.453 28.625 13.383 1 74.19 127 ILE A O 1
ATOM 1071 N N . GLU A 1 128 ? -19.344 29.688 15.086 1 72.31 128 GLU A N 1
ATOM 1072 C CA . GLU A 1 128 ? -18.797 30.969 14.633 1 72.31 128 GLU A CA 1
ATOM 1073 C C . GLU A 1 128 ? -17.297 31.047 14.859 1 72.31 128 GLU A C 1
ATOM 1075 O O . GLU A 1 128 ? -16.562 31.547 14.016 1 72.31 128 GLU A O 1
ATOM 1080 N N . GLU A 1 129 ? -16.891 30.516 15.984 1 76.12 129 GLU A N 1
ATOM 1081 C CA . GLU A 1 129 ? -15.492 30.641 16.406 1 76.12 129 GLU A CA 1
ATOM 1082 C C . GLU A 1 129 ? -14.609 29.641 15.656 1 76.12 129 GLU A C 1
ATOM 1084 O O . GLU A 1 129 ? -13.43 29.891 15.422 1 76.12 129 GLU A O 1
ATOM 1089 N N . TYR A 1 130 ? -15.219 28.516 15.523 1 73.81 130 TYR A N 1
ATOM 1090 C CA . TYR A 1 130 ? -14.453 27.422 14.93 1 73.81 130 TYR A CA 1
ATOM 1091 C C . TYR A 1 130 ? -15.094 26.953 13.625 1 73.81 130 TYR A C 1
ATOM 1093 O O . TYR A 1 130 ? -15.484 25.797 13.484 1 73.81 130 TYR A O 1
ATOM 1101 N N . PRO A 1 131 ? -15.047 27.844 12.703 1 61.09 131 PRO A N 1
ATOM 1102 C CA . PRO A 1 131 ? -15.734 27.516 11.461 1 61.09 131 PRO A CA 1
ATOM 1103 C C . PRO A 1 131 ? -15.078 26.375 10.703 1 61.09 131 PRO A C 1
ATOM 1105 O O . PRO A 1 131 ? -15.766 25.594 10.031 1 61.09 131 PRO A O 1
ATOM 1108 N N . THR A 1 132 ? -13.844 26.266 10.945 1 58.09 132 THR A N 1
ATOM 1109 C CA . THR A 1 132 ? -13.133 25.188 10.242 1 58.09 132 THR A CA 1
ATOM 1110 C C . THR A 1 132 ? -13.547 23.828 10.789 1 58.09 132 THR A C 1
ATOM 1112 O O . THR A 1 132 ? -13.82 22.906 10.016 1 58.09 132 THR A O 1
ATOM 1115 N N . GLU A 1 133 ? -13.508 23.734 12.039 1 66.5 133 GLU A N 1
ATOM 1116 C CA . GLU A 1 133 ? -13.906 22.484 12.688 1 66.5 133 GLU A CA 1
ATOM 1117 C C . GLU A 1 133 ? -15.367 22.156 12.391 1 66.5 133 GLU A C 1
ATOM 1119 O O . GLU A 1 133 ? -15.711 20.984 12.203 1 66.5 133 GLU A O 1
ATOM 1124 N N . TYR A 1 134 ? -16.156 23.219 12.391 1 66.38 134 TYR A N 1
ATOM 1125 C CA . TYR A 1 134 ? -17.578 23.031 12.086 1 66.38 134 TYR A CA 1
ATOM 1126 C C . TYR A 1 134 ? -17.766 22.516 10.664 1 66.38 134 TYR A C 1
ATOM 1128 O O . TYR A 1 134 ? -18.531 21.578 10.438 1 66.38 134 TYR A O 1
ATOM 1136 N N . SER A 1 135 ? -17.078 23.047 9.938 1 54.75 135 SER A N 1
ATOM 1137 C CA . SER A 1 135 ? -17.156 22.641 8.547 1 54.75 135 SER A CA 1
ATOM 1138 C C . SER A 1 135 ? -16.719 21.188 8.375 1 54.75 135 SER A C 1
ATOM 1140 O O . SER A 1 135 ? -17.344 20.422 7.637 1 54.75 135 SER A O 1
ATOM 1142 N N . HIS A 1 136 ? -15.742 20.953 9.18 1 56.94 136 HIS A N 1
ATOM 1143 C CA . HIS A 1 136 ? -15.227 19.594 9.133 1 56.94 136 HIS A CA 1
ATOM 1144 C C . HIS A 1 136 ? -16.266 18.594 9.656 1 56.94 136 HIS A C 1
ATOM 1146 O O . HIS A 1 136 ? -16.438 17.516 9.078 1 56.94 136 HIS A O 1
ATOM 1152 N N . ALA A 1 137 ? -16.828 18.984 10.695 1 60.97 137 ALA A N 1
ATOM 1153 C CA . ALA A 1 137 ? -17.828 18.109 11.32 1 60.97 137 ALA A CA 1
ATOM 1154 C C . ALA A 1 137 ? -19.062 17.969 10.438 1 60.97 137 ALA A C 1
ATOM 1156 O O . ALA A 1 137 ? -19.641 16.875 10.344 1 60.97 137 ALA A O 1
ATOM 1157 N N . CYS A 1 138 ? -19.422 19.125 9.914 1 53.69 138 CYS A N 1
ATOM 1158 C CA . CYS A 1 138 ? -20.594 19.109 9.055 1 53.69 138 CYS A CA 1
ATOM 1159 C C . CYS A 1 138 ? -20.312 18.375 7.75 1 53.69 138 CYS A C 1
ATOM 1161 O O . CYS A 1 138 ? -21.219 17.812 7.133 1 53.69 138 CYS A O 1
ATOM 1163 N N . SER A 1 139 ? -19.219 18.453 7.395 1 45.53 139 SER A N 1
ATOM 1164 C CA . SER A 1 139 ? -18.859 17.75 6.168 1 45.53 139 SER A CA 1
ATOM 1165 C C . SER A 1 139 ? -18.969 16.234 6.344 1 45.53 139 SER A C 1
ATOM 1167 O O . SER A 1 139 ? -19.188 15.516 5.371 1 45.53 139 SER A O 1
ATOM 1169 N N . LEU A 1 140 ? -18.844 15.828 7.566 1 43.47 140 LEU A N 1
ATOM 1170 C CA . LEU A 1 140 ? -19.031 14.414 7.875 1 43.47 140 LEU A CA 1
ATOM 1171 C C . LEU A 1 140 ? -20.469 13.984 7.664 1 43.47 140 LEU A C 1
ATOM 1173 O O . LEU A 1 140 ? -20.75 12.836 7.305 1 43.47 140 LEU A O 1
ATOM 1177 N N . GLY A 1 141 ? -21.469 14.891 8.008 1 39.34 141 GLY A N 1
ATOM 1178 C CA . GLY A 1 141 ? -22.906 14.695 7.926 1 39.34 141 GLY A CA 1
ATOM 1179 C C . GLY A 1 141 ? -23.469 15.016 6.555 1 39.34 141 GLY A C 1
ATOM 1180 O O . GLY A 1 141 ? -24.688 14.992 6.359 1 39.34 141 GLY A O 1
ATOM 1181 N N . MET A 1 142 ? -22.812 15.586 5.758 1 37.56 142 MET A N 1
ATOM 1182 C CA . MET A 1 142 ? -23.422 16.047 4.52 1 37.56 142 MET A CA 1
ATOM 1183 C C . MET A 1 142 ? -24.125 14.906 3.793 1 37.56 142 MET A C 1
ATOM 1185 O O . MET A 1 142 ? -24.672 15.102 2.709 1 37.56 142 MET A O 1
ATOM 1189 N N . GLU A 1 143 ? -23.875 13.734 4.121 1 34 143 GLU A N 1
ATOM 1190 C CA . GLU A 1 143 ? -24.75 12.938 3.26 1 34 143 GLU A CA 1
ATOM 1191 C C . GLU A 1 143 ? -26.203 13.391 3.375 1 34 143 GLU A C 1
ATOM 1193 O O . GLU A 1 143 ? -27.062 12.945 2.613 1 34 143 GLU A O 1
ATOM 1198 N N . ARG A 1 144 ? -26.812 13.531 4.609 1 29.64 144 ARG A N 1
ATOM 1199 C CA . ARG A 1 144 ? -28.219 13.164 4.672 1 29.64 144 ARG A CA 1
ATOM 1200 C C . ARG A 1 144 ? -29.062 14.094 3.809 1 29.64 144 ARG A C 1
ATOM 1202 O O . ARG A 1 144 ? -30.172 13.742 3.406 1 29.64 144 ARG A O 1
ATOM 1209 N N . LYS A 1 145 ? -29.125 15.578 4.117 1 32.19 145 LYS A N 1
ATOM 1210 C CA . LYS A 1 145 ? -30.375 16.281 3.781 1 32.19 145 LYS A CA 1
ATOM 1211 C C . LYS A 1 145 ? -30.453 16.562 2.283 1 32.19 145 LYS A C 1
ATOM 1213 O O . LYS A 1 145 ? -29.656 17.344 1.749 1 32.19 145 LYS A O 1
ATOM 1218 N N . THR A 1 146 ? -30.766 15.805 1.481 1 32.59 146 THR A N 1
ATOM 1219 C CA . THR A 1 146 ? -31.266 16.078 0.142 1 32.59 146 THR A CA 1
ATOM 1220 C C . THR A 1 146 ? -32.062 17.375 0.127 1 32.59 146 THR A C 1
ATOM 1222 O O . THR A 1 146 ? -32.406 17.891 -0.941 1 32.59 146 THR A O 1
ATOM 1225 N N . VAL A 1 147 ? -33.25 17.672 1.01 1 30.02 147 VAL A N 1
ATOM 1226 C CA . VAL A 1 147 ? -34.25 18.672 0.684 1 30.02 147 VAL A CA 1
ATOM 1227 C C . VAL A 1 147 ? -33.625 20.047 0.64 1 30.02 147 VAL A C 1
ATOM 1229 O O . VAL A 1 147 ? -32.5 20.234 1.117 1 30.02 147 VAL A O 1
ATOM 1232 N N . ALA A 1 148 ? -34.469 21.281 0.804 1 31.8 148 ALA A N 1
ATOM 1233 C CA . ALA A 1 148 ? -34.344 22.734 0.78 1 31.8 148 ALA A CA 1
ATOM 1234 C C . ALA A 1 148 ? -33.188 23.219 1.63 1 31.8 148 ALA A C 1
ATOM 1236 O O . ALA A 1 148 ? -32.531 24.203 1.296 1 31.8 148 ALA A O 1
ATOM 1237 N N . SER A 1 149 ? -32.906 22.656 2.787 1 34.19 149 SER A N 1
ATOM 1238 C CA . SER A 1 149 ? -31.984 23.062 3.846 1 34.19 149 SER A CA 1
ATOM 1239 C C . SER A 1 149 ? -30.531 22.719 3.496 1 34.19 149 SER A C 1
ATOM 1241 O O . SER A 1 149 ? -29.609 23.016 4.258 1 34.19 149 SER A O 1
ATOM 1243 N N . ASP A 1 150 ? -30.141 22.016 2.539 1 40.28 150 ASP A N 1
ATOM 1244 C CA . ASP A 1 150 ? -28.844 21.547 2.049 1 40.28 150 ASP A CA 1
ATOM 1245 C C . ASP A 1 150 ? -28.031 22.703 1.447 1 40.28 150 ASP A C 1
ATOM 1247 O O . ASP A 1 150 ? -26.828 22.797 1.653 1 40.28 150 ASP A O 1
ATOM 1251 N N . LYS A 1 151 ? -28.719 23.516 0.784 1 37.25 151 LYS A N 1
ATOM 1252 C CA . LYS A 1 151 ? -28.094 24.672 0.154 1 37.25 151 LYS A CA 1
ATOM 1253 C C . LYS A 1 151 ? -27.547 25.641 1.202 1 37.25 151 LYS A C 1
ATOM 1255 O O . LYS A 1 151 ? -26.5 26.281 0.99 1 37.25 151 LYS A O 1
ATOM 1260 N N . GLU A 1 152 ? -28.281 25.688 2.221 1 38.16 152 GLU A N 1
ATOM 1261 C CA . GLU A 1 152 ? -27.859 26.625 3.26 1 38.16 152 GLU A CA 1
ATOM 1262 C C . GLU A 1 152 ? -26.594 26.156 3.961 1 38.16 152 GLU A C 1
ATOM 1264 O O . GLU A 1 152 ? -25.703 26.953 4.246 1 38.16 152 GLU A O 1
ATOM 1269 N N . ASN A 1 153 ? -26.453 24.875 4.164 1 39.88 153 ASN A N 1
ATOM 1270 C CA . ASN A 1 153 ? -25.281 24.375 4.863 1 39.88 153 ASN A CA 1
ATOM 1271 C C . ASN A 1 153 ? -24.031 24.469 3.998 1 39.88 153 ASN A C 1
ATOM 1273 O O . ASN A 1 153 ? -22.953 24.812 4.488 1 39.88 153 ASN A O 1
ATOM 1277 N N . ILE A 1 154 ? -24.234 24.234 2.734 1 42.69 154 ILE A N 1
ATOM 1278 C CA . ILE A 1 154 ? -23.125 24.406 1.81 1 42.69 154 ILE A CA 1
ATOM 1279 C C . ILE A 1 154 ? -22.719 25.891 1.764 1 42.69 154 ILE A C 1
ATOM 1281 O O . ILE A 1 154 ? -21.531 26.219 1.761 1 42.69 154 ILE A O 1
ATOM 1285 N N . GLN A 1 155 ? -23.812 26.703 1.687 1 43 155 GLN A N 1
ATOM 1286 C CA . GLN A 1 155 ? -23.531 28.125 1.669 1 43 155 GLN A CA 1
ATOM 1287 C C . GLN A 1 155 ? -22.797 28.562 2.932 1 43 155 GLN A C 1
ATOM 1289 O O . GLN A 1 155 ? -21.875 29.391 2.869 1 43 155 GLN A O 1
ATOM 1294 N N . LEU A 1 156 ? -23.234 28.016 4.027 1 41 156 LEU A N 1
ATOM 1295 C CA . LEU A 1 156 ? -22.562 28.328 5.281 1 41 156 LEU A CA 1
ATOM 1296 C C . LEU A 1 156 ? -21.109 27.859 5.254 1 41 156 LEU A C 1
ATOM 1298 O O . LEU A 1 156 ? -20.219 28.562 5.723 1 41 156 LEU A O 1
ATOM 1302 N N . PHE A 1 157 ? -20.875 26.688 4.672 1 42.12 157 PHE A N 1
ATOM 1303 C CA . PHE A 1 157 ? -19.516 26.172 4.527 1 42.12 157 PHE A CA 1
ATOM 1304 C C . PHE A 1 157 ? -18.656 27.109 3.684 1 42.12 157 PHE A C 1
ATOM 1306 O O . PHE A 1 157 ? -17.516 27.422 4.051 1 42.12 157 PHE A O 1
ATOM 1313 N N . GLU A 1 158 ? -19.25 27.5 2.588 1 47.28 158 GLU A N 1
ATOM 1314 C CA . GLU A 1 158 ? -18.531 28.391 1.684 1 47.28 158 GLU A CA 1
ATOM 1315 C C . GLU A 1 158 ? -18.203 29.719 2.357 1 47.28 158 GLU A C 1
ATOM 1317 O O . GLU A 1 158 ? -17.141 30.297 2.135 1 47.28 158 GLU A O 1
ATOM 1322 N N . LYS A 1 159 ? -19.188 30.125 3.143 1 45.44 159 LYS A N 1
ATOM 1323 C CA . LYS A 1 159 ? -18.953 31.391 3.83 1 45.44 159 LYS A CA 1
ATOM 1324 C C . LYS A 1 159 ? -17.844 31.266 4.879 1 45.44 159 LYS A C 1
ATOM 1326 O O . LYS A 1 159 ? -17.062 32.188 5.094 1 45.44 159 LYS A O 1
ATOM 1331 N N . LEU A 1 160 ? -17.906 30.125 5.547 1 43.91 160 LEU A N 1
ATOM 1332 C CA . LEU A 1 160 ? -16.969 29.922 6.637 1 43.91 160 LEU A CA 1
ATOM 1333 C C . LEU A 1 160 ? -15.555 29.703 6.102 1 43.91 160 LEU A C 1
ATOM 1335 O O . LEU A 1 160 ? -14.57 30.062 6.746 1 43.91 160 LEU A O 1
ATOM 1339 N N . TYR A 1 161 ? -15.453 28.969 5.035 1 47.5 161 TYR A N 1
ATOM 1340 C CA . TYR A 1 161 ? -14.125 28.719 4.496 1 47.5 161 TYR A CA 1
ATOM 1341 C C . TYR A 1 161 ? -13.758 29.766 3.443 1 47.5 161 TYR A C 1
ATOM 1343 O O . TYR A 1 161 ? -13.648 29.438 2.258 1 47.5 161 TYR A O 1
ATOM 1351 N N . SER A 1 162 ? -14.039 30.984 3.877 1 52.84 162 SER A N 1
ATOM 1352 C CA . SER A 1 162 ? -13.656 32.125 3.037 1 52.84 162 SER A CA 1
ATOM 1353 C C . SER A 1 162 ? -12.148 32.125 2.779 1 52.84 162 SER A C 1
ATOM 1355 O O . SER A 1 162 ? -11.391 31.484 3.498 1 52.84 162 SER A O 1
ATOM 1357 N N . GLU A 1 163 ? -11.75 32.562 1.593 1 58.56 163 GLU A N 1
ATOM 1358 C CA . GLU A 1 163 ? -10.375 32.75 1.146 1 58.56 163 GLU A CA 1
ATOM 1359 C C . GLU A 1 163 ? -9.492 33.281 2.264 1 58.56 163 GLU A C 1
ATOM 1361 O O . GLU A 1 163 ? -8.312 32.938 2.367 1 58.56 163 GLU A O 1
ATOM 1366 N N . GLY A 1 164 ? -10.133 33.812 3.188 1 63 164 GLY A N 1
ATOM 1367 C CA . GLY A 1 164 ? -9.359 34.375 4.27 1 63 164 GLY A CA 1
ATOM 1368 C C . GLY A 1 164 ? -9.023 33.406 5.367 1 63 164 GLY A C 1
ATOM 1369 O O . GLY A 1 164 ? -8.102 33.625 6.156 1 63 164 GLY A O 1
ATOM 1370 N N . LEU A 1 165 ? -9.656 32.344 5.371 1 65.25 165 LEU A N 1
ATOM 1371 C CA . LEU A 1 165 ? -9.516 31.406 6.473 1 65.25 165 LEU A CA 1
ATOM 1372 C C . LEU A 1 165 ? -8.188 30.656 6.387 1 65.25 165 LEU A C 1
ATOM 1374 O O . LEU A 1 165 ? -7.523 30.438 7.406 1 65.25 165 LEU A O 1
ATOM 1378 N N . TYR A 1 166 ? -7.824 30.297 5.18 1 75.75 166 TYR A N 1
ATOM 1379 C CA . TYR A 1 166 ? -6.578 29.547 5.094 1 75.75 166 TYR A CA 1
ATOM 1380 C C . TYR A 1 166 ? -5.387 30.406 5.492 1 75.75 166 TYR A C 1
ATOM 1382 O O . TYR A 1 166 ? -4.41 29.906 6.051 1 75.75 166 TYR A O 1
ATOM 1390 N N . LEU A 1 167 ? -5.48 31.703 5.305 1 78.25 167 LEU A N 1
ATOM 1391 C CA . LEU A 1 167 ? -4.414 32.625 5.715 1 78.25 167 LEU A CA 1
ATOM 1392 C C . LEU A 1 167 ? -4.305 32.688 7.234 1 78.25 167 LEU A C 1
ATOM 1394 O O . LEU A 1 167 ? -3.199 32.688 7.781 1 78.25 167 LEU A O 1
ATOM 1398 N N . LYS A 1 168 ? -5.438 32.688 7.859 1 74.19 168 LYS A N 1
ATOM 1399 C CA . LYS A 1 168 ? -5.453 32.688 9.32 1 74.19 168 LYS A CA 1
ATOM 1400 C C . LYS A 1 168 ? -4.883 31.391 9.883 1 74.19 168 LYS A C 1
ATOM 1402 O O . LYS A 1 168 ? -4.121 31.406 10.844 1 74.19 168 LYS A O 1
ATOM 1407 N N . ASN A 1 169 ? -5.316 30.281 9.297 1 76.75 169 ASN A N 1
ATOM 1408 C CA . ASN A 1 169 ? -4.773 29 9.711 1 76.75 169 ASN A CA 1
ATOM 1409 C C . ASN A 1 169 ? -3.264 28.938 9.508 1 76.75 169 ASN A C 1
ATOM 1411 O O . ASN A 1 169 ? -2.535 28.453 10.375 1 76.75 169 ASN A O 1
ATOM 1415 N N . ASN A 1 170 ? -2.828 29.453 8.367 1 84.38 170 ASN A N 1
ATOM 1416 C CA . ASN A 1 170 ? -1.399 29.484 8.07 1 84.38 170 ASN A CA 1
ATOM 1417 C C . ASN A 1 170 ? -0.621 30.25 9.125 1 84.38 170 ASN A C 1
ATOM 1419 O O . ASN A 1 170 ? 0.458 29.828 9.547 1 84.38 170 ASN A O 1
ATOM 1423 N N . ASP A 1 171 ? -1.209 31.375 9.516 1 81.44 171 ASP A N 1
ATOM 1424 C CA . ASP A 1 171 ? -0.561 32.188 10.539 1 81.44 171 ASP A CA 1
ATOM 1425 C C . ASP A 1 171 ? -0.474 31.438 11.867 1 81.44 171 ASP A C 1
ATOM 1427 O O . ASP A 1 171 ? 0.562 31.469 12.539 1 81.44 171 ASP A O 1
ATOM 1431 N N . SER A 1 172 ? -1.531 30.781 12.18 1 78.12 172 SER A N 1
ATOM 1432 C CA . SER A 1 172 ? -1.572 30.016 13.414 1 78.12 172 SER A CA 1
ATOM 1433 C C . SER A 1 172 ? -0.563 28.875 13.391 1 78.12 172 SER A C 1
ATOM 1435 O O . SER A 1 172 ? 0.148 28.656 14.375 1 78.12 172 SER A O 1
ATOM 1437 N N . TYR A 1 173 ? -0.526 28.172 12.32 1 86 173 TYR A N 1
ATOM 1438 C CA . TYR A 1 173 ? 0.4 27.062 12.172 1 86 173 TYR A CA 1
ATOM 1439 C C . TYR A 1 173 ? 1.846 27.547 12.219 1 86 173 TYR A C 1
ATOM 1441 O O . TYR A 1 173 ? 2.689 26.938 12.875 1 86 173 TYR A O 1
ATOM 1449 N N . THR A 1 174 ? 2.08 28.656 11.523 1 89.44 174 THR A N 1
ATOM 1450 C CA . THR A 1 174 ? 3.428 29.203 11.5 1 89.44 174 THR A CA 1
ATOM 1451 C C . THR A 1 174 ? 3.871 29.625 12.898 1 89.44 174 THR A C 1
ATOM 1453 O O . THR A 1 174 ? 5.016 29.375 13.289 1 89.44 174 THR A O 1
ATOM 1456 N N . ASN A 1 175 ? 3 30.203 13.648 1 84.25 175 ASN A N 1
ATOM 1457 C CA . ASN A 1 175 ? 3.307 30.594 15.023 1 84.25 175 ASN A CA 1
ATOM 1458 C C . ASN A 1 175 ? 3.574 29.375 15.906 1 84.25 175 ASN A C 1
ATOM 1460 O O . ASN A 1 175 ? 4.449 29.422 16.766 1 84.25 175 ASN A O 1
ATOM 1464 N N . ALA A 1 176 ? 2.82 28.344 15.695 1 82.19 176 ALA A N 1
ATOM 1465 C CA . ALA A 1 176 ? 3.021 27.109 16.453 1 82.19 176 ALA A CA 1
ATOM 1466 C C . ALA A 1 176 ? 4.391 26.5 16.172 1 82.19 176 ALA A C 1
ATOM 1468 O O . ALA A 1 176 ? 5.082 26.062 17.078 1 82.19 176 ALA A O 1
ATOM 1469 N N . ILE A 1 177 ? 4.73 26.531 14.914 1 90.62 177 ILE A N 1
ATOM 1470 C CA . ILE A 1 177 ? 6.027 26.016 14.5 1 90.62 177 ILE A CA 1
ATOM 1471 C C . ILE A 1 177 ? 7.145 26.844 15.117 1 90.62 177 ILE A C 1
ATOM 1473 O O . ILE A 1 177 ? 8.094 26.297 15.688 1 90.62 177 ILE A O 1
ATOM 1477 N N . ARG A 1 178 ? 6.98 28.156 15.07 1 89.5 178 ARG A N 1
ATOM 1478 C CA . ARG A 1 178 ? 7.969 29.062 15.633 1 89.5 178 ARG A CA 1
ATOM 1479 C C . ARG A 1 178 ? 8.148 28.828 17.125 1 89.5 178 ARG A C 1
ATOM 1481 O O . ARG A 1 178 ? 9.273 28.797 17.625 1 89.5 178 ARG A O 1
ATOM 1488 N N . THR A 1 179 ? 7.082 28.688 17.781 1 86.25 179 THR A N 1
ATOM 1489 C CA . THR A 1 179 ? 7.109 28.469 19.234 1 86.25 179 THR A CA 1
ATOM 1490 C C . THR A 1 179 ? 7.801 27.156 19.562 1 86.25 179 THR A C 1
ATOM 1492 O O . THR A 1 179 ? 8.594 27.078 20.5 1 86.25 179 THR A O 1
ATOM 1495 N N . CYS A 1 180 ? 7.516 26.172 18.781 1 88.81 180 CYS A N 1
ATOM 1496 C CA . CYS A 1 180 ? 8.125 24.859 18.984 1 88.81 180 CYS A CA 1
ATOM 1497 C C . CYS A 1 180 ? 9.641 24.938 18.844 1 88.81 180 CYS A C 1
ATOM 1499 O O . CYS A 1 180 ? 10.383 24.359 19.641 1 88.81 180 CYS A O 1
ATOM 1501 N N . ILE A 1 181 ? 10.086 25.688 17.828 1 90.94 181 ILE A N 1
ATOM 1502 C CA . ILE A 1 181 ? 11.508 25.828 17.547 1 90.94 181 ILE A CA 1
ATOM 1503 C C . ILE A 1 181 ? 12.164 26.641 18.672 1 90.94 181 ILE A C 1
ATOM 1505 O O . ILE A 1 181 ? 13.203 26.234 19.203 1 90.94 181 ILE A O 1
ATOM 1509 N N . LYS A 1 182 ? 11.57 27.703 19.078 1 87.5 182 LYS A N 1
ATOM 1510 C CA . LYS A 1 182 ? 12.125 28.609 20.078 1 87.5 182 LYS A CA 1
ATOM 1511 C C . LYS A 1 182 ? 12.25 27.922 21.422 1 87.5 182 LYS A C 1
ATOM 1513 O O . LYS A 1 182 ? 13.227 28.125 22.141 1 87.5 182 LYS A O 1
ATOM 1518 N N . GLU A 1 183 ? 11.297 27.125 21.703 1 85.5 183 GLU A N 1
ATOM 1519 C CA . GLU A 1 183 ? 11.266 26.453 23.016 1 85.5 183 GLU A CA 1
ATOM 1520 C C . GLU A 1 183 ? 12.047 25.156 22.984 1 85.5 183 GLU A C 1
ATOM 1522 O O . GLU A 1 183 ? 12.219 24.5 24.016 1 85.5 183 GLU A O 1
ATOM 1527 N N . GLN A 1 184 ? 12.531 24.797 21.844 1 87.38 184 GLN A N 1
ATOM 1528 C CA . GLN A 1 184 ? 13.281 23.562 21.641 1 87.38 184 GLN A CA 1
ATOM 1529 C C . GLN A 1 184 ? 12.484 22.359 22.141 1 87.38 184 GLN A C 1
ATOM 1531 O O . GLN A 1 184 ? 13 21.531 22.891 1 87.38 184 GLN A O 1
ATOM 1536 N N . ASN A 1 185 ? 11.219 22.359 21.734 1 84.06 185 ASN A N 1
ATOM 1537 C CA . ASN A 1 185 ? 10.273 21.344 22.172 1 84.06 185 ASN A CA 1
ATOM 1538 C C . ASN A 1 185 ? 10.18 20.188 21.172 1 84.06 185 ASN A C 1
ATOM 1540 O O . ASN A 1 185 ? 9.086 19.719 20.859 1 84.06 185 ASN A O 1
ATOM 1544 N N . GLY A 1 186 ? 11.258 19.812 20.5 1 90.25 186 GLY A N 1
ATOM 1545 C CA . GLY A 1 186 ? 11.273 18.656 19.625 1 90.25 186 GLY A CA 1
ATOM 1546 C C . GLY A 1 186 ? 10.695 18.953 18.25 1 90.25 186 GLY A C 1
ATOM 1547 O O . GLY A 1 186 ? 9.664 18.391 17.875 1 90.25 186 GLY A O 1
ATOM 1548 N N . PHE A 1 187 ? 11.336 19.766 17.516 1 93.88 187 PHE A N 1
ATOM 1549 C CA . PHE A 1 187 ? 10.953 20.109 16.141 1 93.88 187 PHE A CA 1
ATOM 1550 C C . PHE A 1 187 ? 11.766 19.281 15.141 1 93.88 187 PHE A C 1
ATOM 1552 O O . PHE A 1 187 ? 12.969 19.094 15.328 1 93.88 187 PHE A O 1
ATOM 1559 N N . ALA A 1 188 ? 11.047 18.734 14.141 1 96.31 188 ALA A N 1
ATOM 1560 C CA . ALA A 1 188 ? 11.734 17.969 13.102 1 96.31 188 ALA A CA 1
ATOM 1561 C C . ALA A 1 188 ? 11.258 18.375 11.711 1 96.31 188 ALA A C 1
ATOM 1563 O O . ALA A 1 188 ? 10.094 18.75 11.531 1 96.31 188 ALA A O 1
ATOM 1564 N N . ILE A 1 189 ? 12.172 18.344 10.797 1 97.75 189 ILE A N 1
ATOM 1565 C CA . ILE A 1 189 ? 11.836 18.547 9.391 1 97.75 189 ILE A CA 1
ATOM 1566 C C . ILE A 1 189 ? 11.844 17.219 8.648 1 97.75 189 ILE A C 1
ATOM 1568 O O . ILE A 1 189 ? 12.742 16.391 8.844 1 97.75 189 ILE A O 1
ATOM 1572 N N . VAL A 1 190 ? 10.797 16.969 7.879 1 98.44 190 VAL A N 1
ATOM 1573 C CA . VAL A 1 190 ? 10.703 15.766 7.051 1 98.44 190 VAL A CA 1
ATOM 1574 C C . VAL A 1 190 ? 10.703 16.156 5.574 1 98.44 190 VAL A C 1
ATOM 1576 O O . VAL A 1 190 ? 9.828 16.906 5.125 1 98.44 190 VAL A O 1
ATOM 1579 N N . LEU A 1 191 ? 11.625 15.609 4.848 1 98.12 191 LEU A N 1
ATOM 1580 C CA . LEU A 1 191 ? 11.836 16.062 3.479 1 98.12 191 LEU A CA 1
ATOM 1581 C C . LEU A 1 191 ? 11.453 14.984 2.475 1 98.12 191 LEU A C 1
ATOM 1583 O O . LEU A 1 191 ? 11.773 13.805 2.668 1 98.12 191 LEU A O 1
ATOM 1587 N N . GLY A 1 192 ? 10.742 15.406 1.454 1 97.06 192 GLY A N 1
ATOM 1588 C CA . GLY A 1 192 ? 10.461 14.555 0.308 1 97.06 192 GLY A CA 1
ATOM 1589 C C . GLY A 1 192 ? 11.164 15.008 -0.958 1 97.06 192 GLY A C 1
ATOM 1590 O O . GLY A 1 192 ? 11.977 15.93 -0.926 1 97.06 192 GLY A O 1
ATOM 1591 N N . ALA A 1 193 ? 10.836 14.406 -2.041 1 95.31 193 ALA A N 1
ATOM 1592 C CA . ALA A 1 193 ? 11.531 14.609 -3.307 1 95.31 193 ALA A CA 1
ATOM 1593 C C . ALA A 1 193 ? 11.328 16.031 -3.828 1 95.31 193 ALA A C 1
ATOM 1595 O O . ALA A 1 193 ? 12.156 16.547 -4.59 1 95.31 193 ALA A O 1
ATOM 1596 N N . GLY A 1 194 ? 10.305 16.719 -3.379 1 94.88 194 GLY A N 1
ATOM 1597 C CA . GLY A 1 194 ? 10 18.062 -3.873 1 94.88 194 GLY A CA 1
ATOM 1598 C C . GLY A 1 194 ? 11.094 19.062 -3.58 1 94.88 194 GLY A C 1
ATOM 1599 O O . GLY A 1 194 ? 11.289 20.016 -4.344 1 94.88 194 GLY A O 1
ATOM 1600 N N . VAL A 1 195 ? 11.789 18.906 -2.521 1 96.12 195 VAL A N 1
ATOM 1601 C CA . VAL A 1 195 ? 12.781 19.891 -2.111 1 96.12 195 VAL A CA 1
ATOM 1602 C C . VAL A 1 195 ? 14 19.828 -3.035 1 96.12 195 VAL A C 1
ATOM 1604 O O . VAL A 1 195 ? 14.727 20.812 -3.188 1 96.12 195 VAL A O 1
ATOM 1607 N N . SER A 1 196 ? 14.234 18.625 -3.629 1 95.62 196 SER A N 1
ATOM 1608 C CA . SER A 1 196 ? 15.414 18.422 -4.457 1 95.62 196 SER A CA 1
ATOM 1609 C C . SER A 1 196 ? 15.125 18.719 -5.926 1 95.62 196 SER A C 1
ATOM 1611 O O . SER A 1 196 ? 16.031 18.703 -6.762 1 95.62 196 SER A O 1
ATOM 1613 N N . LYS A 1 197 ? 13.891 18.953 -6.207 1 92.5 197 LYS A N 1
ATOM 1614 C CA . LYS A 1 197 ? 13.492 19.188 -7.594 1 92.5 197 LYS A CA 1
ATOM 1615 C C . LYS A 1 197 ? 14.188 20.406 -8.164 1 92.5 197 LYS A C 1
ATOM 1617 O O . LYS A 1 197 ? 14.602 20.422 -9.32 1 92.5 197 LYS A O 1
ATOM 1622 N N . GLU A 1 198 ? 14.281 21.484 -7.332 1 89.81 198 GLU A N 1
ATOM 1623 C CA . GLU A 1 198 ? 14.922 22.719 -7.793 1 89.81 198 GLU A CA 1
ATOM 1624 C C . GLU A 1 198 ? 16.406 22.5 -8.094 1 89.81 198 GLU A C 1
ATOM 1626 O O . GLU A 1 198 ? 17 23.25 -8.859 1 89.81 198 GLU A O 1
ATOM 1631 N N . GLN A 1 199 ? 16.938 21.453 -7.477 1 93.56 199 GLN A N 1
ATOM 1632 C CA . GLN A 1 199 ? 18.344 21.125 -7.699 1 93.56 199 GLN A CA 1
ATOM 1633 C C . GLN A 1 199 ? 18.516 20.219 -8.906 1 93.56 199 GLN A C 1
ATOM 1635 O O . GLN A 1 199 ? 19.641 19.891 -9.297 1 93.56 199 GLN A O 1
ATOM 1640 N N . GLY A 1 200 ? 17.422 19.828 -9.484 1 93.12 200 GLY A N 1
ATOM 1641 C CA . GLY A 1 200 ? 17.484 19.062 -10.719 1 93.12 200 GLY A CA 1
ATOM 1642 C C . GLY A 1 200 ? 17.094 17.609 -10.539 1 93.12 200 GLY A C 1
ATOM 1643 O O . GLY A 1 200 ? 17 16.859 -11.516 1 93.12 200 GLY A O 1
ATOM 1644 N N . ALA A 1 201 ? 16.922 17.219 -9.305 1 94.25 201 ALA A N 1
ATOM 1645 C CA . ALA A 1 201 ? 16.547 15.82 -9.055 1 94.25 201 ALA A CA 1
ATOM 1646 C C . ALA A 1 201 ? 15.125 15.539 -9.531 1 94.25 201 ALA A C 1
ATOM 1648 O O . ALA A 1 201 ? 14.25 16.391 -9.422 1 94.25 201 ALA A O 1
ATOM 1649 N N . LYS A 1 202 ? 14.883 14.375 -9.977 1 93.12 202 LYS A N 1
ATOM 1650 C CA . LYS A 1 202 ? 13.547 13.953 -10.398 1 93.12 202 LYS A CA 1
ATOM 1651 C C . LYS A 1 202 ? 12.727 13.461 -9.219 1 93.12 202 LYS A C 1
ATOM 1653 O O . LYS A 1 202 ? 13.273 12.945 -8.242 1 93.12 202 LYS A O 1
ATOM 1658 N N . THR A 1 203 ? 11.414 13.68 -9.336 1 90.69 203 THR A N 1
ATOM 1659 C CA . THR A 1 203 ? 10.5 13.125 -8.344 1 90.69 203 THR A CA 1
ATOM 1660 C C . THR A 1 203 ? 10.352 11.617 -8.531 1 90.69 203 THR A C 1
ATOM 1662 O O . THR A 1 203 ? 10.859 11.055 -9.5 1 90.69 203 THR A O 1
ATOM 1665 N N . TRP A 1 204 ? 9.703 11.031 -7.586 1 86.75 204 TRP A N 1
ATOM 1666 C CA . TRP A 1 204 ? 9.453 9.594 -7.625 1 86.75 204 TRP A CA 1
ATOM 1667 C C . TRP A 1 204 ? 8.758 9.195 -8.922 1 86.75 204 TRP A C 1
ATOM 1669 O O . TRP A 1 204 ? 9.188 8.258 -9.602 1 86.75 204 TRP A O 1
ATOM 1679 N N . ASP A 1 205 ? 7.734 9.906 -9.234 1 86.94 205 ASP A N 1
ATOM 1680 C CA . ASP A 1 205 ? 6.965 9.617 -10.445 1 86.94 205 ASP A CA 1
ATOM 1681 C C . ASP A 1 205 ? 7.82 9.82 -11.695 1 86.94 205 ASP A C 1
ATOM 1683 O O . ASP A 1 205 ? 7.758 9.023 -12.633 1 86.94 205 ASP A O 1
ATOM 1687 N N . GLU A 1 206 ? 8.586 10.852 -11.656 1 91.56 206 GLU A N 1
ATOM 1688 C CA . GLU A 1 206 ? 9.453 11.141 -12.789 1 91.56 206 GLU A CA 1
ATOM 1689 C C . GLU A 1 206 ? 10.539 10.086 -12.938 1 91.56 206 GLU A C 1
ATOM 1691 O O . GLU A 1 206 ? 10.906 9.711 -14.055 1 91.56 206 GLU A O 1
ATOM 1696 N N . LEU A 1 207 ? 11.039 9.703 -11.828 1 92.88 207 LEU A N 1
ATOM 1697 C CA . LEU A 1 207 ? 12.047 8.648 -11.82 1 92.88 207 LEU A CA 1
ATOM 1698 C C . LEU A 1 207 ? 11.508 7.371 -12.461 1 92.88 207 LEU A C 1
ATOM 1700 O O . LEU A 1 207 ? 12.18 6.766 -13.297 1 92.88 207 LEU A O 1
ATOM 1704 N N . LEU A 1 208 ? 10.344 6.977 -12.125 1 92.25 208 LEU A N 1
ATOM 1705 C CA . LEU A 1 208 ? 9.75 5.754 -12.656 1 92.25 208 LEU A CA 1
ATOM 1706 C C . LEU A 1 208 ? 9.445 5.898 -14.141 1 92.25 208 LEU A C 1
ATOM 1708 O O . LEU A 1 208 ? 9.562 4.934 -14.898 1 92.25 208 LEU A O 1
ATOM 1712 N N . LYS A 1 209 ? 9.023 7.094 -14.492 1 91.44 209 LYS A N 1
ATOM 1713 C CA . LYS A 1 209 ? 8.82 7.344 -15.922 1 91.44 209 LYS A CA 1
ATOM 1714 C C . LYS A 1 209 ? 10.125 7.18 -16.688 1 91.44 209 LYS A C 1
ATOM 1716 O O . LYS A 1 209 ? 10.133 6.652 -17.812 1 91.44 209 LYS A O 1
ATOM 1721 N N . ASP A 1 210 ? 11.18 7.637 -16.109 1 91.38 210 ASP A N 1
ATOM 1722 C CA . ASP A 1 210 ? 12.492 7.457 -16.719 1 91.38 210 ASP A CA 1
ATOM 1723 C C . ASP A 1 210 ? 12.836 5.977 -16.859 1 91.38 210 ASP A C 1
ATOM 1725 O O . ASP A 1 210 ? 13.406 5.559 -17.859 1 91.38 210 ASP A O 1
ATOM 1729 N N . PHE A 1 211 ? 12.523 5.223 -15.812 1 91.19 211 PHE A N 1
ATOM 1730 C CA . PHE A 1 211 ? 12.75 3.781 -15.859 1 91.19 211 PHE A CA 1
ATOM 1731 C C . PHE A 1 211 ? 12 3.152 -17.031 1 91.19 211 PHE A C 1
ATOM 1733 O O . PHE A 1 211 ? 12.57 2.377 -17.797 1 91.19 211 PHE A O 1
ATOM 1740 N N . GLN A 1 212 ? 10.773 3.516 -17.094 1 90.75 212 GLN A N 1
ATOM 1741 C CA . GLN A 1 212 ? 9.93 2.959 -18.141 1 90.75 212 GLN A CA 1
ATOM 1742 C C . GLN A 1 212 ? 10.453 3.332 -19.531 1 90.75 212 GLN A C 1
ATOM 1744 O O . GLN A 1 212 ? 10.477 2.494 -20.438 1 90.75 212 GLN A O 1
ATOM 1749 N N . LYS A 1 213 ? 10.875 4.574 -19.641 1 89.94 213 LYS A N 1
ATOM 1750 C CA . LYS A 1 213 ? 11.43 5.043 -20.922 1 89.94 213 LYS A CA 1
ATOM 1751 C C . LYS A 1 213 ? 12.688 4.266 -21.281 1 89.94 213 LYS A C 1
ATOM 1753 O O . LYS A 1 213 ? 12.875 3.896 -22.453 1 89.94 213 LYS A O 1
ATOM 1758 N N . GLU A 1 214 ? 13.5 4.078 -20.344 1 84.5 214 GLU A N 1
ATOM 1759 C CA . GLU A 1 214 ? 14.727 3.32 -20.562 1 84.5 214 GLU A CA 1
ATOM 1760 C C . GLU A 1 214 ? 14.422 1.896 -21.016 1 84.5 214 GLU A C 1
ATOM 1762 O O . GLU A 1 214 ? 15.078 1.371 -21.922 1 84.5 214 GLU A O 1
ATOM 1767 N N . ILE A 1 215 ? 13.469 1.271 -20.438 1 84.06 215 ILE A N 1
ATOM 1768 C CA . ILE A 1 215 ? 13.07 -0.093 -20.766 1 84.06 215 ILE A CA 1
ATOM 1769 C C . ILE A 1 215 ? 12.492 -0.133 -22.188 1 84.06 215 ILE A C 1
ATOM 1771 O O . ILE A 1 215 ? 12.781 -1.053 -22.953 1 84.06 215 ILE A O 1
ATOM 1775 N N . GLU A 1 216 ? 11.75 0.899 -22.484 1 83.88 216 GLU A N 1
ATOM 1776 C CA . GLU A 1 216 ? 11.156 0.994 -23.812 1 83.88 216 GLU A CA 1
ATOM 1777 C C . GLU A 1 216 ? 12.227 1.229 -24.875 1 83.88 216 GLU A C 1
ATOM 1779 O O . GLU A 1 216 ? 12.195 0.606 -25.938 1 83.88 216 GLU A O 1
ATOM 1784 N N . GLU A 1 217 ? 13.094 2.121 -24.594 1 80.38 217 GLU A N 1
ATOM 1785 C CA . GLU A 1 217 ? 14.148 2.467 -25.531 1 80.38 217 GLU A CA 1
ATOM 1786 C C . GLU A 1 217 ? 15.055 1.275 -25.812 1 80.38 217 GLU A C 1
ATOM 1788 O O . GLU A 1 217 ? 15.547 1.101 -26.922 1 80.38 217 GLU A O 1
ATOM 1793 N N . LYS A 1 218 ? 15.242 0.497 -24.812 1 73.81 218 LYS A N 1
ATOM 1794 C CA . LYS A 1 218 ? 16.109 -0.673 -24.953 1 73.81 218 LYS A CA 1
ATOM 1795 C C . LYS A 1 218 ? 15.312 -1.882 -25.438 1 73.81 218 LYS A C 1
ATOM 1797 O O . LYS A 1 218 ? 15.859 -2.979 -25.562 1 73.81 218 LYS A O 1
ATOM 1802 N N . HIS A 1 219 ? 13.992 -1.771 -25.688 1 77.25 219 HIS A N 1
ATOM 1803 C CA . HIS A 1 219 ? 13.102 -2.797 -26.219 1 77.25 219 HIS A CA 1
ATOM 1804 C C . HIS A 1 219 ? 13.102 -4.043 -25.328 1 77.25 219 HIS A C 1
ATOM 1806 O O . HIS A 1 219 ? 13.18 -5.164 -25.844 1 77.25 219 HIS A O 1
ATOM 1812 N N . LEU A 1 220 ? 13.172 -3.721 -24.094 1 75 220 LEU A N 1
ATOM 1813 C CA . LEU A 1 220 ? 13.148 -4.832 -23.156 1 75 220 LEU A CA 1
ATOM 1814 C C . LEU A 1 220 ? 11.734 -5.371 -22.969 1 75 220 LEU A C 1
ATOM 1816 O O . LEU A 1 220 ? 11.547 -6.477 -22.453 1 75 220 LEU A O 1
ATOM 1820 N N . LEU A 1 221 ? 10.75 -4.625 -23.391 1 81.31 221 LEU A N 1
ATOM 1821 C CA . LEU A 1 221 ? 9.344 -4.992 -23.484 1 81.31 221 LEU A CA 1
ATOM 1822 C C . LEU A 1 221 ? 8.742 -4.562 -24.812 1 81.31 221 LEU A C 1
ATOM 1824 O O . LEU A 1 221 ? 9.203 -3.592 -25.422 1 81.31 221 LEU A O 1
ATOM 1828 N N . ASP A 1 222 ? 7.812 -5.352 -25.266 1 81.06 222 ASP A N 1
ATOM 1829 C CA . ASP A 1 222 ? 7.164 -5 -26.531 1 81.06 222 ASP A CA 1
ATOM 1830 C C . ASP A 1 222 ? 6.02 -4.016 -26.312 1 81.06 222 ASP A C 1
ATOM 1832 O O . ASP A 1 222 ? 5.871 -3.045 -27.047 1 81.06 222 ASP A O 1
ATOM 1836 N N . ASP A 1 223 ? 5.23 -4.27 -25.375 1 87.5 223 ASP A N 1
ATOM 1837 C CA . ASP A 1 223 ? 4.18 -3.348 -24.938 1 87.5 223 ASP A CA 1
ATOM 1838 C C . ASP A 1 223 ? 4.312 -3.018 -23.453 1 87.5 223 ASP A C 1
ATOM 1840 O O . ASP A 1 223 ? 3.6 -3.586 -22.625 1 87.5 223 ASP A O 1
ATOM 1844 N N . SER A 1 224 ? 5.137 -2.025 -23.234 1 88.19 224 SER A N 1
ATOM 1845 C CA . SER A 1 224 ? 5.5 -1.693 -21.859 1 88.19 224 SER A CA 1
ATOM 1846 C C . SER A 1 224 ? 4.277 -1.291 -21.047 1 88.19 224 SER A C 1
ATOM 1848 O O . SER A 1 224 ? 4.102 -1.745 -19.922 1 88.19 224 SER A O 1
ATOM 1850 N N . LYS A 1 225 ? 3.445 -0.461 -21.656 1 88.44 225 LYS A N 1
ATOM 1851 C CA . LYS A 1 225 ? 2.268 0.022 -20.938 1 88.44 225 LYS A CA 1
ATOM 1852 C C . LYS A 1 225 ? 1.39 -1.138 -20.469 1 88.44 225 LYS A C 1
ATOM 1854 O O . LYS A 1 225 ? 0.943 -1.169 -19.328 1 88.44 225 LYS A O 1
ATOM 1859 N N . ALA A 1 226 ? 1.161 -2.076 -21.312 1 90.31 226 ALA A N 1
ATOM 1860 C CA . ALA A 1 226 ? 0.316 -3.227 -21 1 90.31 226 ALA A CA 1
ATOM 1861 C C . ALA A 1 226 ? 0.953 -4.098 -19.922 1 90.31 226 ALA A C 1
ATOM 1863 O O . ALA A 1 226 ? 0.262 -4.59 -19.016 1 90.31 226 ALA A O 1
ATOM 1864 N N . VAL A 1 227 ? 2.232 -4.293 -20 1 91.25 227 VAL A N 1
ATOM 1865 C CA . VAL A 1 227 ? 2.938 -5.152 -19.062 1 91.25 227 VAL A CA 1
ATOM 1866 C C . VAL A 1 227 ? 2.916 -4.52 -17.672 1 91.25 227 VAL A C 1
ATOM 1868 O O . VAL A 1 227 ? 2.631 -5.195 -16.672 1 91.25 227 VAL A O 1
ATOM 1871 N N . PHE A 1 228 ? 3.201 -3.25 -17.625 1 91.31 228 PHE A N 1
ATOM 1872 C CA . PHE A 1 228 ? 3.205 -2.555 -16.344 1 91.31 228 PHE A CA 1
ATOM 1873 C C . PHE A 1 228 ? 1.825 -2.598 -15.695 1 91.31 228 PHE A C 1
ATOM 1875 O O . PHE A 1 228 ? 1.707 -2.744 -14.477 1 91.31 228 PHE A O 1
ATOM 1882 N N . GLU A 1 229 ? 0.826 -2.477 -16.438 1 89.06 229 GLU A N 1
ATOM 1883 C CA . GLU A 1 229 ? -0.535 -2.568 -15.922 1 89.06 229 GLU A CA 1
ATOM 1884 C C . GLU A 1 229 ? -0.842 -3.98 -15.43 1 89.06 229 GLU A C 1
ATOM 1886 O O . GLU A 1 229 ? -1.458 -4.156 -14.375 1 89.06 229 GLU A O 1
ATOM 1891 N N . GLU A 1 230 ? -0.406 -4.93 -16.156 1 90.75 230 GLU A N 1
ATOM 1892 C CA . GLU A 1 230 ? -0.705 -6.328 -15.852 1 90.75 230 GLU A CA 1
ATOM 1893 C C . GLU A 1 230 ? -0.051 -6.758 -14.539 1 90.75 230 GLU A C 1
ATOM 1895 O O . GLU A 1 230 ? -0.593 -7.598 -13.812 1 90.75 230 GLU A O 1
ATOM 1900 N N . VAL A 1 231 ? 1.077 -6.211 -14.234 1 90.31 231 VAL A N 1
ATOM 1901 C CA . VAL A 1 231 ? 1.784 -6.664 -13.039 1 90.31 231 VAL A CA 1
ATOM 1902 C C . VAL A 1 231 ? 1.276 -5.906 -11.82 1 90.31 231 VAL A C 1
ATOM 1904 O O . VAL A 1 231 ? 1.726 -6.152 -10.695 1 90.31 231 VAL A O 1
ATOM 1907 N N . GLY A 1 232 ? 0.398 -5.043 -11.984 1 87.94 232 GLY A N 1
ATOM 1908 C CA . GLY A 1 232 ? -0.202 -4.387 -10.828 1 87.94 232 GLY A CA 1
ATOM 1909 C C . GLY A 1 232 ? -0.542 -2.93 -11.086 1 87.94 232 GLY A C 1
ATOM 1910 O O . GLY A 1 232 ? -1.451 -2.379 -10.461 1 87.94 232 GLY A O 1
ATOM 1911 N N . GLY A 1 233 ? 0.326 -2.303 -11.891 1 85.38 233 GLY A N 1
ATOM 1912 C CA . GLY A 1 233 ? 0.041 -0.943 -12.312 1 85.38 233 GLY A CA 1
ATOM 1913 C C . GLY A 1 233 ? 0.335 0.092 -11.242 1 85.38 233 GLY A C 1
ATOM 1914 O O . GLY A 1 233 ? -0.155 1.222 -11.312 1 85.38 233 GLY A O 1
ATOM 1915 N N . SER A 1 234 ? 0.937 -0.219 -10.203 1 87.38 234 SER A N 1
ATOM 1916 C CA . SER A 1 234 ? 1.312 0.72 -9.148 1 87.38 234 SER A CA 1
ATOM 1917 C C . SER A 1 234 ? 2.77 1.146 -9.281 1 87.38 234 SER A C 1
ATOM 1919 O O . SER A 1 234 ? 3.537 0.529 -10.023 1 87.38 234 SER A O 1
ATOM 1921 N N . SER A 1 235 ? 3.08 2.252 -8.57 1 89.31 235 SER A N 1
ATOM 1922 C CA . SER A 1 235 ? 4.461 2.721 -8.562 1 89.31 235 SER A CA 1
ATOM 1923 C C . SER A 1 235 ? 5.402 1.659 -8 1 89.31 235 SER A C 1
ATOM 1925 O O . SER A 1 235 ? 6.508 1.471 -8.508 1 89.31 235 SER A O 1
ATOM 1927 N N . PHE A 1 236 ? 4.969 0.909 -7.047 1 90.69 236 PHE A N 1
ATOM 1928 C CA . PHE A 1 236 ? 5.805 -0.09 -6.391 1 90.69 236 PHE A CA 1
ATOM 1929 C C . PHE A 1 236 ? 6.059 -1.275 -7.316 1 90.69 236 PHE A C 1
ATOM 1931 O O . PHE A 1 236 ? 7.188 -1.759 -7.414 1 90.69 236 PHE A O 1
ATOM 1938 N N . THR A 1 237 ? 5.016 -1.738 -7.957 1 92.88 237 THR A N 1
ATOM 1939 C CA . THR A 1 237 ? 5.168 -2.883 -8.852 1 92.88 237 THR A CA 1
ATOM 1940 C C . THR A 1 237 ? 5.961 -2.494 -10.094 1 92.88 237 THR A C 1
ATOM 1942 O O . THR A 1 237 ? 6.703 -3.311 -10.648 1 92.88 237 THR A O 1
ATOM 1945 N N . THR A 1 238 ? 5.789 -1.229 -10.523 1 92.38 238 THR A N 1
ATOM 1946 C CA . THR A 1 238 ? 6.574 -0.719 -11.641 1 92.38 238 THR A CA 1
ATOM 1947 C C . THR A 1 238 ? 8.062 -0.743 -11.312 1 92.38 238 THR A C 1
ATOM 1949 O O . THR A 1 238 ? 8.867 -1.242 -12.102 1 92.38 238 THR A O 1
ATOM 1952 N N . ALA A 1 239 ? 8.375 -0.17 -10.148 1 93.06 239 ALA A N 1
ATOM 1953 C CA . ALA A 1 239 ? 9.766 -0.181 -9.719 1 93.06 239 ALA A CA 1
ATOM 1954 C C . ALA A 1 239 ? 10.297 -1.607 -9.625 1 93.06 239 ALA A C 1
ATOM 1956 O O . ALA A 1 239 ? 11.43 -1.886 -10.047 1 93.06 239 ALA A O 1
ATOM 1957 N N . GLN A 1 240 ? 9.492 -2.492 -9.094 1 91.38 240 GLN A N 1
ATOM 1958 C CA . GLN A 1 240 ? 9.891 -3.887 -8.93 1 91.38 240 GLN A CA 1
ATOM 1959 C C . GLN A 1 240 ? 10.148 -4.547 -10.281 1 91.38 240 GLN A C 1
ATOM 1961 O O . GLN A 1 240 ? 11.156 -5.242 -10.453 1 91.38 240 GLN A O 1
ATOM 1966 N N . LEU A 1 241 ? 9.25 -4.34 -11.195 1 90.69 241 LEU A N 1
ATOM 1967 C CA . LEU A 1 241 ? 9.406 -4.938 -12.516 1 90.69 241 LEU A CA 1
ATOM 1968 C C . LEU A 1 241 ? 10.672 -4.438 -13.195 1 90.69 241 LEU A C 1
ATOM 1970 O O . LEU A 1 241 ? 11.391 -5.215 -13.828 1 90.69 241 LEU A O 1
ATOM 1974 N N . CYS A 1 242 ? 10.945 -3.111 -13.102 1 88.12 242 CYS A N 1
ATOM 1975 C CA . CYS A 1 242 ? 12.156 -2.551 -13.695 1 88.12 242 CYS A CA 1
ATOM 1976 C C . CYS A 1 242 ? 13.398 -3.207 -13.109 1 88.12 242 CYS A C 1
ATOM 1978 O O . CYS A 1 242 ? 14.312 -3.576 -13.852 1 88.12 242 CYS A O 1
ATOM 1980 N N . LYS A 1 243 ? 13.359 -3.307 -11.805 1 85.12 243 LYS A N 1
ATOM 1981 C CA . LYS A 1 243 ? 14.477 -3.969 -11.148 1 85.12 243 LYS A CA 1
ATOM 1982 C C . LYS A 1 243 ? 14.617 -5.418 -11.609 1 85.12 243 LYS A C 1
ATOM 1984 O O . LYS A 1 243 ? 15.727 -5.895 -11.852 1 85.12 243 LYS A O 1
ATOM 1989 N N . ASP A 1 244 ? 13.469 -6.094 -11.719 1 77.44 244 ASP A N 1
ATOM 1990 C CA . ASP A 1 244 ? 13.469 -7.484 -12.172 1 77.44 244 ASP A CA 1
ATOM 1991 C C . ASP A 1 244 ? 14.039 -7.605 -13.586 1 77.44 244 ASP A C 1
ATOM 1993 O O . ASP A 1 244 ? 14.773 -8.547 -13.883 1 77.44 244 ASP A O 1
ATOM 1997 N N . ILE A 1 245 ? 13.617 -6.66 -14.391 1 75.25 245 ILE A N 1
ATOM 1998 C CA . ILE A 1 245 ? 14.031 -6.684 -15.789 1 75.25 245 ILE A CA 1
ATOM 1999 C C . ILE A 1 245 ? 15.531 -6.422 -15.898 1 75.25 245 ILE A C 1
ATOM 2001 O O . ILE A 1 245 ? 16.234 -7.102 -16.641 1 75.25 245 ILE A O 1
ATOM 2005 N N . TRP A 1 246 ? 16.047 -5.398 -15.172 1 72.25 246 TRP A N 1
ATOM 2006 C CA . TRP A 1 246 ? 17.453 -5.055 -15.227 1 72.25 246 TRP A CA 1
ATOM 2007 C C . TRP A 1 246 ? 18.312 -6.129 -14.555 1 72.25 246 TRP A C 1
ATOM 2009 O O . TRP A 1 246 ? 19.469 -6.32 -14.906 1 72.25 246 TRP A O 1
ATOM 2019 N N . ALA A 1 247 ? 17.75 -6.863 -13.609 1 59.91 247 ALA A N 1
ATOM 2020 C CA . ALA A 1 247 ? 18.359 -8.008 -12.93 1 59.91 247 ALA A CA 1
ATOM 2021 C C . ALA A 1 247 ? 19.75 -7.66 -12.391 1 59.91 247 ALA A C 1
ATOM 2023 O O . ALA A 1 247 ? 20.656 -8.492 -12.398 1 59.91 247 ALA A O 1
ATOM 2024 N N . SER A 1 248 ? 20.109 -6.41 -12.148 1 65.31 248 SER A N 1
ATOM 2025 C CA . SER A 1 248 ? 21.359 -5.898 -11.609 1 65.31 248 SER A CA 1
ATOM 2026 C C . SER A 1 248 ? 21.109 -4.766 -10.617 1 65.31 248 SER A C 1
ATOM 2028 O O . SER A 1 248 ? 20.578 -3.717 -10.984 1 65.31 248 SER A O 1
ATOM 2030 N N . GLU A 1 249 ? 21.594 -5.105 -9.43 1 75.81 249 GLU A N 1
ATOM 2031 C CA . GLU A 1 249 ? 21.453 -4.086 -8.391 1 75.81 249 GLU A CA 1
ATOM 2032 C C . GLU A 1 249 ? 22.219 -2.816 -8.758 1 75.81 249 GLU A C 1
ATOM 2034 O O . GLU A 1 249 ? 21.75 -1.706 -8.492 1 75.81 249 GLU A O 1
ATOM 2039 N N . LYS A 1 250 ? 23.359 -3.072 -9.32 1 79.75 250 LYS A N 1
ATOM 2040 C CA . LYS A 1 250 ? 24.203 -1.941 -9.688 1 79.75 250 LYS A CA 1
ATOM 2041 C C . LYS A 1 250 ? 23.578 -1.119 -10.805 1 79.75 250 LYS A C 1
ATOM 2043 O O . LYS A 1 250 ? 23.609 0.113 -10.766 1 79.75 250 LYS A O 1
ATOM 2048 N N . THR A 1 251 ? 23.047 -1.8 -11.805 1 80 251 THR A N 1
ATOM 2049 C CA . THR A 1 251 ? 22.375 -1.106 -12.891 1 80 251 THR A CA 1
ATOM 2050 C C . THR A 1 251 ? 21.156 -0.342 -12.375 1 80 251 THR A C 1
ATOM 2052 O O . THR A 1 251 ? 20.938 0.806 -12.758 1 80 251 THR A O 1
ATOM 2055 N N . PHE A 1 252 ? 20.469 -1.027 -11.555 1 88.94 252 PHE A N 1
ATOM 2056 C CA . PHE A 1 252 ? 19.297 -0.398 -10.961 1 88.94 252 PHE A CA 1
ATOM 2057 C C . PHE A 1 252 ? 19.688 0.853 -10.188 1 88.94 252 PHE A C 1
ATOM 2059 O O . PHE A 1 252 ? 19.109 1.921 -10.383 1 88.94 252 PHE A O 1
ATOM 2066 N N . ALA A 1 253 ? 20.688 0.797 -9.344 1 90.75 253 ALA A N 1
ATOM 2067 C CA . ALA A 1 253 ? 21.156 1.921 -8.531 1 90.75 253 ALA A CA 1
ATOM 2068 C C . ALA A 1 253 ? 21.703 3.041 -9.414 1 90.75 253 ALA A C 1
ATOM 2070 O O . ALA A 1 253 ? 21.516 4.223 -9.109 1 90.75 253 ALA A O 1
ATOM 2071 N N . TRP A 1 254 ? 22.344 2.662 -10.438 1 90.56 254 TRP A N 1
ATOM 2072 C CA . TRP A 1 254 ? 22.938 3.66 -11.328 1 90.56 254 TRP A CA 1
ATOM 2073 C C . TRP A 1 254 ? 21.844 4.453 -12.047 1 90.56 254 TRP A C 1
ATOM 2075 O O . TRP A 1 254 ? 21.984 5.656 -12.266 1 90.56 254 TRP A O 1
ATOM 2085 N N . GLN A 1 255 ? 20.812 3.76 -12.477 1 90.25 255 GLN A N 1
ATOM 2086 C CA . GLN A 1 255 ? 19.688 4.457 -13.094 1 90.25 255 GLN A CA 1
ATOM 2087 C C . GLN A 1 255 ? 19.062 5.461 -12.133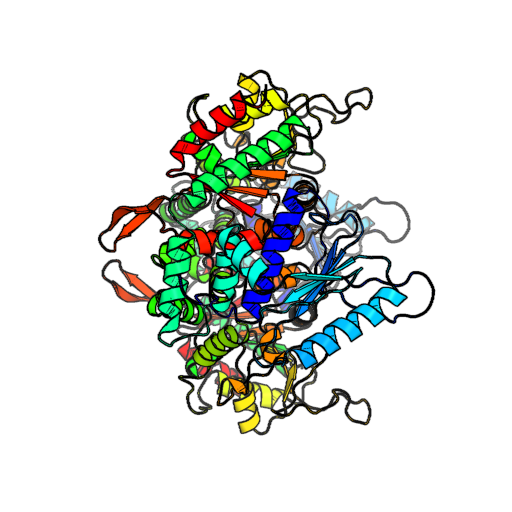 1 90.25 255 GLN A C 1
ATOM 2089 O O . GLN A 1 255 ? 18.656 6.551 -12.539 1 90.25 255 GLN A O 1
ATOM 2094 N N . ILE A 1 256 ? 18.953 5.066 -10.875 1 95.38 256 ILE A N 1
ATOM 2095 C CA . ILE A 1 256 ? 18.469 5.992 -9.852 1 95.38 256 ILE A CA 1
ATOM 2096 C C . ILE A 1 256 ? 19.422 7.184 -9.75 1 95.38 256 ILE A C 1
ATOM 2098 O O . ILE A 1 256 ? 18.984 8.336 -9.75 1 95.38 256 ILE A O 1
ATOM 2102 N N . HIS A 1 257 ? 20.703 6.891 -9.688 1 95.69 257 HIS A N 1
ATOM 2103 C CA . HIS A 1 257 ? 21.734 7.922 -9.57 1 95.69 257 HIS A CA 1
ATOM 2104 C C . HIS A 1 257 ? 21.641 8.922 -10.719 1 95.69 257 HIS A C 1
ATOM 2106 O O . HIS A 1 257 ? 21.672 10.141 -10.492 1 95.69 257 HIS A O 1
ATOM 2112 N N . LYS A 1 258 ? 21.484 8.43 -11.898 1 93.81 258 LYS A N 1
ATOM 2113 C CA . LYS A 1 258 ? 21.375 9.289 -13.078 1 93.81 258 LYS A CA 1
ATOM 2114 C C . LYS A 1 258 ? 20.156 10.211 -12.969 1 93.81 258 LYS A C 1
ATOM 2116 O O . LYS A 1 258 ? 20.25 11.398 -13.281 1 93.81 258 LYS A O 1
ATOM 2121 N N . SER A 1 259 ? 19.109 9.656 -12.547 1 92.81 259 SER A N 1
ATOM 2122 C CA . SER A 1 259 ? 17.875 10.422 -12.422 1 92.81 259 SER A CA 1
ATOM 2123 C C . SER A 1 259 ? 18 11.523 -11.383 1 92.81 259 SER A C 1
ATOM 2125 O O . SER A 1 259 ? 17.344 12.562 -11.477 1 92.81 259 SER A O 1
ATOM 2127 N N . LEU A 1 260 ? 18.844 11.344 -10.398 1 94.75 260 LEU A N 1
ATOM 2128 C CA . LEU A 1 260 ? 19.016 12.297 -9.305 1 94.75 260 LEU A CA 1
ATOM 2129 C C . LEU A 1 260 ? 20 13.398 -9.688 1 94.75 260 LEU A C 1
ATOM 2131 O O . LEU A 1 260 ? 19.766 14.57 -9.375 1 94.75 260 LEU A O 1
ATOM 2135 N N . TYR A 1 261 ? 21.094 13.016 -10.422 1 96 261 TYR A N 1
ATOM 2136 C CA . TYR A 1 261 ? 22.234 13.93 -10.414 1 96 261 TYR A CA 1
ATOM 2137 C C . TYR A 1 261 ? 22.562 14.398 -11.828 1 96 261 TYR A C 1
ATOM 2139 O O . TYR A 1 261 ? 23.312 15.352 -12.008 1 96 261 TYR A O 1
ATOM 2147 N N . ASP A 1 262 ? 22.078 13.75 -12.898 1 94.62 262 ASP A N 1
ATOM 2148 C CA . ASP A 1 262 ? 22.453 14.109 -14.258 1 94.62 262 ASP A CA 1
ATOM 2149 C C . ASP A 1 262 ? 22.141 15.578 -14.539 1 94.62 262 ASP A C 1
ATOM 2151 O O . ASP A 1 262 ? 22.891 16.25 -15.258 1 94.62 262 ASP A O 1
ATOM 2155 N N . ALA A 1 263 ? 21.062 16.062 -14.008 1 94.25 263 ALA A N 1
ATOM 2156 C CA . ALA A 1 263 ? 20.656 17.438 -14.258 1 94.25 263 ALA A CA 1
ATOM 2157 C C . ALA A 1 263 ? 20.922 18.328 -13.039 1 94.25 263 ALA A C 1
ATOM 2159 O O . ALA A 1 263 ? 20.281 19.344 -12.852 1 94.25 263 ALA A O 1
ATOM 2160 N N . ALA A 1 264 ? 21.828 17.891 -12.156 1 95.06 264 ALA A N 1
ATOM 2161 C CA . ALA A 1 264 ? 22.125 18.625 -10.914 1 95.06 264 ALA A CA 1
ATOM 2162 C C . ALA A 1 264 ? 22.625 20.031 -11.211 1 95.06 264 ALA A C 1
ATOM 2164 O O . ALA A 1 264 ? 23.406 20.234 -12.141 1 95.06 264 ALA A O 1
ATOM 2165 N N . ARG A 1 265 ? 22.188 20.969 -10.469 1 94.31 265 ARG A N 1
ATOM 2166 C CA . ARG A 1 265 ? 22.562 22.359 -10.617 1 94.31 265 ARG A CA 1
ATOM 2167 C C . ARG A 1 265 ? 23.5 22.812 -9.5 1 94.31 265 ARG A C 1
ATOM 2169 O O . ARG A 1 265 ? 23.688 22.078 -8.523 1 94.31 265 ARG A O 1
ATOM 2176 N N . ASP A 1 266 ? 24.062 23.984 -9.703 1 93.5 266 ASP A N 1
ATOM 2177 C CA . ASP A 1 266 ? 24.922 24.562 -8.672 1 93.5 266 ASP A CA 1
ATOM 2178 C C . ASP A 1 266 ? 24.109 24.969 -7.449 1 93.5 266 ASP A C 1
ATOM 2180 O O . ASP A 1 266 ? 22.906 25.203 -7.547 1 93.5 266 ASP A O 1
ATOM 2184 N N . LEU A 1 267 ? 24.844 25 -6.309 1 94.81 267 LEU A N 1
ATOM 2185 C CA . LEU A 1 267 ? 24.188 25.391 -5.066 1 94.81 267 LEU A CA 1
ATOM 2186 C C . LEU A 1 267 ? 23.641 26.812 -5.156 1 94.81 267 LEU A C 1
ATOM 2188 O O . LEU A 1 267 ? 24.312 27.703 -5.695 1 94.81 267 LEU A O 1
ATOM 2192 N N . ASP A 1 268 ? 22.422 27 -4.828 1 95.19 268 ASP A N 1
ATOM 2193 C CA . ASP A 1 268 ? 21.734 28.281 -4.746 1 95.19 268 ASP A CA 1
ATOM 2194 C C . ASP A 1 268 ? 21 28.438 -3.418 1 95.19 268 ASP A C 1
ATOM 2196 O O . ASP A 1 268 ? 20 27.766 -3.176 1 95.19 268 ASP A O 1
ATOM 2200 N N . MET A 1 269 ? 21.422 29.344 -2.611 1 94.12 269 MET A N 1
ATOM 2201 C CA . MET A 1 269 ? 20.938 29.484 -1.245 1 94.12 269 MET A CA 1
ATOM 2202 C C . MET A 1 269 ? 19.516 30.062 -1.235 1 94.12 269 MET A C 1
ATOM 2204 O O . MET A 1 269 ? 18.844 30.062 -0.201 1 94.12 269 MET A O 1
ATOM 2208 N N . ASN A 1 270 ? 19.016 30.531 -2.396 1 92.12 270 ASN A N 1
ATOM 2209 C CA . ASN A 1 270 ? 17.688 31.125 -2.467 1 92.12 270 ASN A CA 1
ATOM 2210 C C . ASN A 1 270 ? 16.625 30.078 -2.775 1 92.12 270 ASN A C 1
ATOM 2212 O O . ASN A 1 270 ? 15.445 30.422 -2.943 1 92.12 270 ASN A O 1
ATOM 2216 N N . THR A 1 271 ? 17.016 28.828 -2.762 1 94.81 271 THR A N 1
ATOM 2217 C CA . THR A 1 271 ? 16.109 27.703 -3.006 1 94.81 271 THR A CA 1
ATOM 2218 C C . THR A 1 271 ? 15.547 27.172 -1.693 1 94.81 271 THR A C 1
ATOM 2220 O O . THR A 1 271 ? 15.93 27.625 -0.615 1 94.81 271 THR A O 1
ATOM 2223 N N . GLU A 1 272 ? 14.578 26.234 -1.792 1 96 272 GLU A N 1
ATOM 2224 C CA . GLU A 1 272 ? 14.039 25.562 -0.616 1 96 272 GLU A CA 1
ATOM 2225 C C . GLU A 1 272 ? 15.148 24.906 0.207 1 96 272 GLU A C 1
ATOM 2227 O O . GLU A 1 272 ? 15.195 25.078 1.428 1 96 272 GLU A O 1
ATOM 2232 N N . LEU A 1 273 ? 16.031 24.25 -0.494 1 97.31 273 LEU A N 1
ATOM 2233 C CA . LEU A 1 273 ? 17.125 23.562 0.182 1 97.31 273 LEU A CA 1
ATOM 2234 C C . LEU A 1 273 ? 18.031 24.562 0.888 1 97.31 273 LEU A C 1
ATOM 2236 O O . LEU A 1 273 ? 18.531 24.281 1.983 1 97.31 273 LEU A O 1
ATOM 2240 N N . GLY A 1 274 ? 18.281 25.672 0.207 1 96.69 274 GLY A N 1
ATOM 2241 C CA . GLY A 1 274 ? 19.078 26.703 0.844 1 96.69 274 GLY A CA 1
ATOM 2242 C C . GLY A 1 274 ? 18.469 27.219 2.141 1 96.69 274 GLY A C 1
ATOM 2243 O O . GLY A 1 274 ? 19.156 27.328 3.15 1 96.69 274 GLY A O 1
ATOM 2244 N N . GLU A 1 275 ? 17.172 27.516 2.119 1 97.06 275 GLU A N 1
ATOM 2245 C CA . GLU A 1 275 ? 16.484 28.016 3.307 1 97.06 275 GLU A CA 1
ATOM 2246 C C . GLU A 1 275 ? 16.406 26.938 4.391 1 97.06 275 GLU A C 1
ATOM 2248 O O . GLU A 1 275 ? 16.469 27.25 5.582 1 97.06 275 GLU A O 1
ATOM 2253 N N . ILE A 1 276 ? 16.219 25.688 4.004 1 97.5 276 ILE A N 1
ATOM 2254 C CA . ILE A 1 276 ? 16.188 24.578 4.953 1 97.5 276 ILE A CA 1
ATOM 2255 C C . ILE A 1 276 ? 17.547 24.438 5.629 1 97.5 276 ILE A C 1
ATOM 2257 O O . ILE A 1 276 ? 17.625 24.234 6.844 1 97.5 276 ILE A O 1
ATOM 2261 N N . ALA A 1 277 ? 18.625 24.562 4.852 1 97.19 277 ALA A N 1
ATOM 2262 C CA . ALA A 1 277 ? 19.969 24.516 5.398 1 97.19 277 ALA A CA 1
ATOM 2263 C C . ALA A 1 277 ? 20.203 25.641 6.402 1 97.19 277 ALA A C 1
ATOM 2265 O O . ALA A 1 277 ? 20.844 25.438 7.441 1 97.19 277 ALA A O 1
ATOM 2266 N N . ARG A 1 278 ? 19.719 26.828 6.086 1 96.25 278 ARG A N 1
ATOM 2267 C CA . ARG A 1 278 ? 19.828 27.969 7 1 96.25 278 ARG A CA 1
ATOM 2268 C C . ARG A 1 278 ? 19.094 27.688 8.305 1 96.25 278 ARG A C 1
ATOM 2270 O O . ARG A 1 278 ? 19.578 28.031 9.383 1 96.25 278 ARG A O 1
ATOM 2277 N N . LEU A 1 279 ? 17.922 27.172 8.141 1 95.62 279 LEU A N 1
ATOM 2278 C CA . LEU A 1 279 ? 17.156 26.797 9.336 1 95.62 279 LEU A CA 1
ATOM 2279 C C . LEU A 1 279 ? 17.938 25.797 10.18 1 95.62 279 LEU A C 1
ATOM 2281 O O . LEU A 1 279 ? 18 25.938 11.406 1 95.62 279 LEU A O 1
ATOM 2285 N N . ALA A 1 280 ? 18.469 24.766 9.531 1 94.62 280 ALA A N 1
ATOM 2286 C CA . ALA A 1 280 ? 19.266 23.75 10.219 1 94.62 280 ALA A CA 1
ATOM 2287 C C . ALA A 1 280 ? 20.469 24.359 10.922 1 94.62 280 ALA A C 1
ATOM 2289 O O . ALA A 1 280 ? 20.812 23.969 12.039 1 94.62 280 ALA A O 1
ATOM 2290 N N . GLN A 1 281 ? 21.078 25.297 10.25 1 93.69 281 GLN A N 1
ATOM 2291 C CA . GLN A 1 281 ? 22.219 25.984 10.836 1 93.69 281 GLN A CA 1
ATOM 2292 C C . GLN A 1 281 ? 21.828 26.719 12.109 1 93.69 281 GLN A C 1
ATOM 2294 O O . GLN A 1 281 ? 22.547 26.688 13.102 1 93.69 281 GLN A O 1
ATOM 2299 N N . ARG A 1 282 ? 20.703 27.344 12.062 1 92.19 282 ARG A N 1
ATOM 2300 C CA . ARG A 1 282 ? 20.203 28.109 13.211 1 92.19 282 ARG A CA 1
ATOM 2301 C C . ARG A 1 282 ? 19.844 27.188 14.367 1 92.19 282 ARG A C 1
ATOM 2303 O O . ARG A 1 282 ? 20 27.547 15.531 1 92.19 282 ARG A O 1
ATOM 2310 N N . CYS A 1 283 ? 19.438 25.969 14.023 1 91.56 283 CYS A N 1
ATOM 2311 C CA . CYS A 1 283 ? 18.969 25.047 15.039 1 91.56 283 CYS A CA 1
ATOM 2312 C C . CYS A 1 283 ? 20.062 24.062 15.422 1 91.56 283 CYS A C 1
ATOM 2314 O O . CYS A 1 283 ? 19.828 23.125 16.203 1 91.56 283 CYS A O 1
ATOM 2316 N N . GLN A 1 284 ? 21.234 24.219 14.938 1 86.81 284 GLN A N 1
ATOM 2317 C CA . GLN A 1 284 ? 22.281 23.203 15.039 1 86.81 284 GLN A CA 1
ATOM 2318 C C . GLN A 1 284 ? 22.641 22.938 16.5 1 86.81 284 GLN A C 1
ATOM 2320 O O . GLN A 1 284 ? 23.078 21.844 16.844 1 86.81 284 GLN A O 1
ATOM 2325 N N . LYS A 1 285 ? 22.422 23.875 17.391 1 84.88 285 LYS A N 1
ATOM 2326 C CA . LYS A 1 285 ? 22.781 23.703 18.797 1 84.88 285 LYS A CA 1
ATOM 2327 C C . LYS A 1 285 ? 21.656 23.031 19.578 1 84.88 285 LYS A C 1
ATOM 2329 O O . LYS A 1 285 ? 21.875 22.578 20.719 1 84.88 285 LYS A O 1
ATOM 2334 N N . ASP A 1 286 ? 20.5 23.031 19 1 87.5 286 ASP A N 1
ATOM 2335 C CA . ASP A 1 286 ? 19.375 22.344 19.625 1 87.5 286 ASP A CA 1
ATOM 2336 C C . ASP A 1 286 ? 19.469 20.828 19.438 1 87.5 286 ASP A C 1
ATOM 2338 O O . ASP A 1 286 ? 19.312 20.328 18.328 1 87.5 286 ASP A O 1
ATOM 2342 N N . GLN A 1 287 ? 19.594 20.062 20.5 1 78.62 287 GLN A N 1
ATOM 2343 C CA . GLN A 1 287 ? 19.781 18.625 20.453 1 78.62 287 GLN A CA 1
ATOM 2344 C C . GLN A 1 287 ? 18.484 17.906 20.094 1 78.62 287 GLN A C 1
ATOM 2346 O O . GLN A 1 287 ? 18.5 16.75 19.688 1 78.62 287 GLN A O 1
ATOM 2351 N N . ASN A 1 288 ? 17.438 18.641 20.188 1 84.44 288 ASN A N 1
ATOM 2352 C CA . ASN A 1 288 ? 16.141 18.031 19.906 1 84.44 288 ASN A CA 1
ATOM 2353 C C . ASN A 1 288 ? 15.719 18.25 18.453 1 84.44 288 ASN A C 1
ATOM 2355 O O . ASN A 1 288 ? 14.719 17.688 18 1 84.44 288 ASN A O 1
ATOM 2359 N N . PHE A 1 289 ? 16.484 19.078 17.766 1 91.19 289 PHE A N 1
ATOM 2360 C CA . PHE A 1 289 ? 16.188 19.328 16.359 1 91.19 289 PHE A CA 1
ATOM 2361 C C . PHE A 1 289 ? 16.688 18.172 15.5 1 91.19 289 PHE A C 1
ATOM 2363 O O . PHE A 1 289 ? 17.812 17.688 15.688 1 91.19 289 PHE A O 1
ATOM 2370 N N . ARG A 1 290 ? 15.812 17.641 14.586 1 90.44 290 ARG A N 1
ATOM 2371 C CA . ARG A 1 290 ? 16.141 16.5 13.75 1 90.44 290 ARG A CA 1
ATOM 2372 C C . ARG A 1 290 ? 15.625 16.688 12.328 1 90.44 290 ARG A C 1
ATOM 2374 O O . ARG A 1 290 ? 14.695 17.469 12.094 1 90.44 290 ARG A O 1
ATOM 2381 N N . ILE A 1 291 ? 16.297 16.016 11.414 1 96.12 291 ILE A N 1
ATOM 2382 C CA . ILE A 1 291 ? 15.867 16.047 10.023 1 96.12 291 ILE A CA 1
ATOM 2383 C C . ILE A 1 291 ? 15.742 14.617 9.5 1 96.12 291 ILE A C 1
ATOM 2385 O O . ILE A 1 291 ? 16.656 13.805 9.656 1 96.12 291 ILE A O 1
ATOM 2389 N N . LEU A 1 292 ? 14.609 14.289 8.953 1 97.38 292 LEU A N 1
ATOM 2390 C CA . LEU A 1 292 ? 14.336 13.016 8.281 1 97.38 292 LEU A CA 1
ATOM 2391 C C . LEU A 1 292 ? 14.102 13.234 6.789 1 97.38 292 LEU A C 1
ATOM 2393 O O . LEU A 1 292 ? 13.367 14.141 6.395 1 97.38 292 LEU A O 1
ATOM 2397 N N . SER A 1 293 ? 14.781 12.5 5.988 1 97.12 293 SER A N 1
ATOM 2398 C CA . SER A 1 293 ? 14.617 12.625 4.543 1 97.12 293 SER A CA 1
ATOM 2399 C C . SER A 1 293 ? 14.242 11.289 3.906 1 97.12 293 SER A C 1
ATOM 2401 O O . SER A 1 293 ? 14.805 10.25 4.262 1 97.12 293 SER A O 1
ATOM 2403 N N . TYR A 1 294 ? 13.289 11.352 3 1 96.94 294 TYR A N 1
ATOM 2404 C CA . TYR A 1 294 ? 12.938 10.18 2.207 1 96.94 294 TYR A CA 1
ATOM 2405 C C . TYR A 1 294 ? 13.711 10.156 0.895 1 96.94 294 TYR A C 1
ATOM 2407 O O . TYR A 1 294 ? 13.539 9.25 0.077 1 96.94 294 TYR A O 1
ATOM 2415 N N . ASN A 1 295 ? 14.609 11.148 0.76 1 96 295 ASN A N 1
ATOM 2416 C CA . ASN A 1 295 ? 15.359 11.289 -0.483 1 96 295 ASN A CA 1
ATOM 2417 C C . ASN A 1 295 ? 16.656 10.477 -0.452 1 96 295 ASN A C 1
ATOM 2419 O O . ASN A 1 295 ? 17.281 10.336 0.6 1 96 295 ASN A O 1
ATOM 2423 N N . TYR A 1 296 ? 17.016 10.062 -1.665 1 96.06 296 TYR A N 1
ATOM 2424 C CA . TYR A 1 296 ? 18.25 9.297 -1.794 1 96.06 296 TYR A CA 1
ATOM 2425 C C . TYR A 1 296 ? 19.453 10.219 -1.97 1 96.06 296 TYR A C 1
ATOM 2427 O O . TYR A 1 296 ? 20.594 9.82 -1.73 1 96.06 296 TYR A O 1
ATOM 2435 N N . ASP A 1 297 ? 19.203 11.406 -2.418 1 96.69 297 ASP A N 1
ATOM 2436 C CA . ASP A 1 297 ? 20.281 12.312 -2.83 1 96.69 297 ASP A CA 1
ATOM 2437 C C . ASP A 1 297 ? 20.938 12.961 -1.621 1 96.69 297 ASP A C 1
ATOM 2439 O O . ASP A 1 297 ? 20.438 12.875 -0.502 1 96.69 297 ASP A O 1
ATOM 2443 N N . ASP A 1 298 ? 22.094 13.555 -1.863 1 96.44 298 ASP A N 1
ATOM 2444 C CA . ASP A 1 298 ? 22.844 14.203 -0.793 1 96.44 298 ASP A CA 1
ATOM 2445 C C . ASP A 1 298 ? 22.859 15.719 -0.975 1 96.44 298 ASP A C 1
ATOM 2447 O O . ASP A 1 298 ? 23.828 16.375 -0.594 1 96.44 298 ASP A O 1
ATOM 2451 N N . PHE A 1 299 ? 21.859 16.297 -1.594 1 97.38 299 PHE A N 1
ATOM 2452 C CA . PHE A 1 299 ? 21.844 17.734 -1.881 1 97.38 299 PHE A CA 1
ATOM 2453 C C . PHE A 1 299 ? 21.828 18.547 -0.592 1 97.38 299 PHE A C 1
ATOM 2455 O O . PHE A 1 299 ? 22.547 19.531 -0.464 1 97.38 299 PHE A O 1
ATOM 2462 N N . LEU A 1 300 ? 20.984 18.172 0.375 1 97.25 300 LEU A N 1
ATOM 2463 C CA . LEU A 1 300 ? 20.969 18.922 1.627 1 97.25 300 LEU A CA 1
ATOM 2464 C C . LEU A 1 300 ? 22.328 18.891 2.301 1 97.25 300 LEU A C 1
ATOM 2466 O O . LEU A 1 300 ? 22.781 19.906 2.836 1 97.25 300 LEU A O 1
ATOM 2470 N N . GLU A 1 301 ? 22.984 17.703 2.299 1 95.19 301 GLU A N 1
ATOM 2471 C CA . GLU A 1 301 ? 24.328 17.594 2.863 1 95.19 301 GLU A CA 1
ATOM 2472 C C . GLU A 1 301 ? 25.281 18.562 2.205 1 95.19 301 GLU A C 1
ATOM 2474 O O . GLU A 1 301 ? 26.125 19.172 2.879 1 95.19 301 GLU A O 1
ATOM 2479 N N . GLN A 1 302 ? 25.156 18.75 0.926 1 95.81 302 GLN A N 1
ATOM 2480 C CA . GLN A 1 302 ? 26 19.672 0.192 1 95.81 302 GLN A CA 1
ATOM 2481 C C . GLN A 1 302 ? 25.766 21.109 0.647 1 95.81 302 GLN A C 1
ATOM 2483 O O . GLN A 1 302 ? 26.703 21.875 0.828 1 95.81 302 GLN A O 1
ATOM 2488 N N . TYR A 1 303 ? 24.5 21.5 0.806 1 96.88 303 TYR A N 1
ATOM 2489 C CA . TYR A 1 303 ? 24.172 22.844 1.277 1 96.88 303 TYR A CA 1
ATOM 2490 C C . TYR A 1 303 ? 24.688 23.062 2.693 1 96.88 303 TYR A C 1
ATOM 2492 O O . TYR A 1 303 ? 25.188 24.141 3.01 1 96.88 303 TYR A O 1
ATOM 2500 N N . LEU A 1 304 ? 24.562 22.062 3.562 1 95.56 304 LEU A N 1
ATOM 2501 C CA . LEU A 1 304 ? 25.047 22.172 4.934 1 95.56 304 LEU A CA 1
ATOM 2502 C C . LEU A 1 304 ? 26.562 22.328 4.969 1 95.56 304 LEU A C 1
ATOM 2504 O O . LEU A 1 304 ? 27.078 23.125 5.754 1 95.56 304 LEU A O 1
ATOM 2508 N N . ALA A 1 305 ? 27.234 21.547 4.109 1 94 305 ALA A N 1
ATOM 2509 C CA . ALA A 1 305 ? 28.672 21.672 4.008 1 94 305 ALA A CA 1
ATOM 2510 C C . ALA A 1 305 ? 29.078 23.094 3.584 1 94 305 ALA A C 1
ATOM 2512 O O . ALA A 1 305 ? 30.047 23.641 4.09 1 94 305 ALA A O 1
ATOM 2513 N N . PHE A 1 306 ? 28.359 23.641 2.676 1 95.56 306 PHE A N 1
ATOM 2514 C CA . PHE A 1 306 ? 28.609 25 2.193 1 95.56 306 PHE A CA 1
ATOM 2515 C C . PHE A 1 306 ? 28.484 26.016 3.33 1 95.56 306 PHE A C 1
ATOM 2517 O O . PHE A 1 306 ? 29.219 27 3.365 1 95.56 306 PHE A O 1
ATOM 2524 N N . LEU A 1 307 ? 27.609 25.766 4.309 1 95.31 307 LEU A N 1
ATOM 2525 C CA . LEU A 1 307 ? 27.359 26.656 5.441 1 95.31 307 LEU A CA 1
ATOM 2526 C C . LEU A 1 307 ? 28.25 26.281 6.625 1 95.31 307 LEU A C 1
ATOM 2528 O O . LEU A 1 307 ? 28.094 26.812 7.723 1 95.31 307 LEU A O 1
ATOM 2532 N N . ASP A 1 308 ? 29.141 25.312 6.473 1 93.44 308 ASP A N 1
ATOM 2533 C CA . ASP A 1 308 ? 30.062 24.828 7.496 1 93.44 308 ASP A CA 1
ATOM 2534 C C . ASP A 1 308 ? 29.297 24.219 8.672 1 93.44 308 ASP A C 1
ATOM 2536 O O . ASP A 1 308 ? 29.641 24.469 9.836 1 93.44 308 ASP A O 1
ATOM 2540 N N . VAL A 1 309 ? 28.234 23.609 8.367 1 91.38 309 VAL A N 1
ATOM 2541 C CA . VAL A 1 309 ? 27.484 22.859 9.375 1 91.38 309 VAL A CA 1
ATOM 2542 C C . VAL A 1 309 ? 27.875 21.375 9.312 1 91.38 309 VAL A C 1
ATOM 2544 O O . VAL A 1 309 ? 27.75 20.75 8.266 1 91.38 309 VAL A O 1
ATOM 2547 N N . LYS A 1 310 ? 28.328 20.828 10.375 1 86.06 310 LYS A N 1
ATOM 2548 C CA . LYS A 1 310 ? 28.688 19.422 10.43 1 86.06 310 LYS A CA 1
ATOM 2549 C C . LYS A 1 310 ? 27.438 18.547 10.539 1 86.06 310 LYS A C 1
ATOM 2551 O O . LYS A 1 310 ? 26.547 18.828 11.336 1 86.06 310 LYS A O 1
ATOM 2556 N N . CYS A 1 311 ? 27.344 17.547 9.633 1 86.31 311 CYS A N 1
ATOM 2557 C CA . CYS A 1 311 ? 26.172 16.688 9.648 1 86.31 311 CYS A CA 1
ATOM 2558 C C . CYS A 1 311 ? 26.562 15.227 9.5 1 86.31 311 CYS A C 1
ATOM 2560 O O . CYS A 1 311 ? 27.594 14.914 8.898 1 86.31 311 CYS A O 1
ATOM 2562 N N . CYS A 1 312 ? 25.812 14.375 10.141 1 84.19 312 CYS A N 1
ATOM 2563 C CA . CYS A 1 312 ? 25.938 12.922 10.031 1 84.19 312 CYS A CA 1
ATOM 2564 C C . CYS A 1 312 ? 24.719 12.312 9.367 1 84.19 312 CYS A C 1
ATOM 2566 O O . CYS A 1 312 ? 23.609 12.422 9.891 1 84.19 312 CYS A O 1
ATOM 2568 N N . SER A 1 313 ? 24.938 11.664 8.188 1 88.88 313 SER A N 1
ATOM 2569 C CA . SER A 1 313 ? 23.844 11 7.488 1 88.88 313 SER A CA 1
ATOM 2570 C C . SER A 1 313 ? 23.672 9.562 7.973 1 88.88 313 SER A C 1
ATOM 2572 O O . SER A 1 313 ? 24.609 8.766 7.906 1 88.88 313 SER A O 1
ATOM 2574 N N . ILE A 1 314 ? 22.562 9.242 8.516 1 87.25 314 ILE A N 1
ATOM 2575 C CA . ILE A 1 314 ? 22.25 7.922 9.039 1 87.25 314 ILE A CA 1
ATOM 2576 C C . ILE A 1 314 ? 21.281 7.207 8.094 1 87.25 314 ILE A C 1
ATOM 2578 O O . ILE A 1 314 ? 20.203 7.723 7.801 1 87.25 314 ILE A O 1
ATOM 2582 N N . PHE A 1 315 ? 21.656 6.039 7.551 1 87.38 315 PHE A N 1
ATOM 2583 C CA . PHE A 1 315 ? 20.781 5.344 6.613 1 87.38 315 PHE A CA 1
ATOM 2584 C C . PHE A 1 315 ? 20.781 3.842 6.887 1 87.38 315 PHE A C 1
ATOM 2586 O O . PHE A 1 315 ? 20.141 3.074 6.164 1 87.38 315 PHE A O 1
ATOM 2593 N N . THR A 1 316 ? 21.516 3.285 7.809 1 77.5 316 THR A N 1
ATOM 2594 C CA . THR A 1 316 ? 21.5 1.908 8.289 1 77.5 316 THR A CA 1
ATOM 2595 C C . THR A 1 316 ? 21.75 1.859 9.797 1 77.5 316 THR A C 1
ATOM 2597 O O . THR A 1 316 ? 22.016 2.889 10.422 1 77.5 316 THR A O 1
ATOM 2600 N N . THR A 1 317 ? 21.469 0.567 10.344 1 61.5 317 THR A N 1
ATOM 2601 C CA . THR A 1 317 ? 21.719 0.394 11.773 1 61.5 317 THR A CA 1
ATOM 2602 C C . THR A 1 317 ? 23.203 0.555 12.102 1 61.5 317 THR A C 1
ATOM 2604 O O . THR A 1 317 ? 23.547 0.952 13.211 1 61.5 317 THR A O 1
ATOM 2607 N N . LYS A 1 318 ? 24.016 -0.077 11.227 1 51.44 318 LYS A N 1
ATOM 2608 C CA . LYS A 1 318 ? 25.422 -0.259 11.555 1 51.44 318 LYS A CA 1
ATOM 2609 C C . LYS A 1 318 ? 26.234 0.986 11.211 1 51.44 318 LYS A C 1
ATOM 2611 O O . LYS A 1 318 ? 27.234 1.288 11.867 1 51.44 318 LYS A O 1
ATOM 2616 N N . VAL A 1 319 ? 26.016 1.501 9.922 1 47.44 319 VAL A N 1
ATOM 2617 C CA . VAL A 1 319 ? 26.984 2.438 9.359 1 47.44 319 VAL A CA 1
ATOM 2618 C C . VAL A 1 319 ? 26.438 3.861 9.453 1 47.44 319 VAL A C 1
ATOM 2620 O O . VAL A 1 319 ? 25.266 4.105 9.164 1 47.44 319 VAL A O 1
ATOM 2623 N N . ARG A 1 320 ? 26.922 4.707 10.305 1 46.06 320 ARG A N 1
ATOM 2624 C CA . ARG A 1 320 ? 26.641 6.137 10.336 1 46.06 320 ARG A CA 1
ATOM 2625 C C . ARG A 1 320 ? 27.625 6.914 9.469 1 46.06 320 ARG A C 1
ATOM 2627 O O . ARG A 1 320 ? 28.828 6.668 9.523 1 46.06 320 ARG A O 1
ATOM 2634 N N . TYR A 1 321 ? 27.312 7.332 8.234 1 39.16 321 TYR A N 1
ATOM 2635 C CA . TYR A 1 321 ? 28.141 8.047 7.262 1 39.16 321 TYR A CA 1
ATOM 2636 C C . TYR A 1 321 ? 28.25 9.523 7.625 1 39.16 321 TYR A C 1
ATOM 2638 O O . TYR A 1 321 ? 27.25 10.195 7.863 1 39.16 321 TYR A O 1
ATOM 2646 N N . SER A 1 322 ? 29.281 9.945 8.273 1 37.09 322 SER A N 1
ATOM 2647 C CA . SER A 1 322 ? 29.547 11.328 8.641 1 37.09 322 SER A CA 1
ATOM 2648 C C . SER A 1 322 ? 30.234 12.078 7.496 1 37.09 322 SER A C 1
ATOM 2650 O O . SER A 1 322 ? 31.297 11.672 7.023 1 37.09 322 SER A O 1
ATOM 2652 N N . ASN A 1 323 ? 29.875 13.273 7.145 1 35.81 323 ASN A N 1
ATOM 2653 C CA . ASN A 1 323 ? 30.391 14.273 6.215 1 35.81 323 ASN A CA 1
ATOM 2654 C C . ASN A 1 323 ? 31.156 13.617 5.062 1 35.81 323 ASN A C 1
ATOM 2656 O O . ASN A 1 323 ? 32.281 14.008 4.762 1 35.81 323 ASN A O 1
ATOM 2660 N N . GLY A 1 324 ? 30.844 12.43 4.094 1 37.78 324 GLY A N 1
ATOM 2661 C CA . GLY A 1 324 ? 31.406 11.867 2.875 1 37.78 324 GLY A CA 1
ATOM 2662 C C . GLY A 1 324 ? 32.344 10.695 3.131 1 37.78 324 GLY A C 1
ATOM 2663 O O . GLY A 1 324 ? 32.875 10.109 2.191 1 37.78 324 GLY A O 1
ATOM 2664 N N . ARG A 1 325 ? 33.094 10.539 4.301 1 35.78 325 ARG A N 1
ATOM 2665 C CA . ARG A 1 325 ? 34.031 9.461 4.559 1 35.78 325 ARG A CA 1
ATOM 2666 C C . ARG A 1 325 ? 33.5 8.477 5.59 1 35.78 325 ARG A C 1
ATOM 2668 O O . ARG A 1 325 ? 32.625 8.836 6.395 1 35.78 325 ARG A O 1
ATOM 2675 N N . ASP A 1 326 ? 33.781 7.027 5.531 1 38.06 326 ASP A N 1
ATOM 2676 C CA . ASP A 1 326 ? 33.469 5.863 6.355 1 38.06 326 ASP A CA 1
ATOM 2677 C C . AS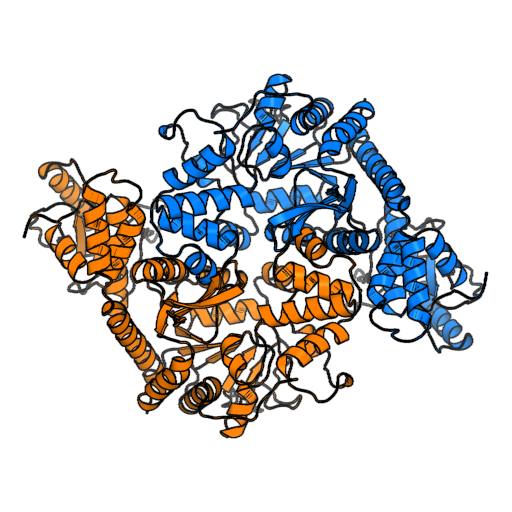P A 1 326 ? 33.5 6.215 7.844 1 38.06 326 ASP A C 1
ATOM 2679 O O . ASP A 1 326 ? 32.938 5.508 8.672 1 38.06 326 ASP A O 1
ATOM 2683 N N . SER A 1 327 ? 34.188 7.164 8.539 1 33.91 327 SER A N 1
ATOM 2684 C CA . SER A 1 327 ? 34.75 7.004 9.883 1 33.91 327 SER A CA 1
ATOM 2685 C C . SER A 1 327 ? 33.625 7.023 10.93 1 33.91 327 SER A C 1
ATOM 2687 O O . SER A 1 327 ? 33.812 6.547 12.055 1 33.91 327 SER A O 1
ATOM 2689 N N . ALA A 1 328 ? 32.75 8.094 11.195 1 36.94 328 ALA A N 1
ATOM 2690 C CA . ALA A 1 328 ? 32.719 8.805 12.477 1 36.94 328 ALA A CA 1
ATOM 2691 C C . ALA A 1 328 ? 31.859 8.078 13.5 1 36.94 328 ALA A C 1
ATOM 2693 O O . ALA A 1 328 ? 30.734 7.656 13.188 1 36.94 328 ALA A O 1
ATOM 2694 N N . ASP A 1 329 ? 32.438 7.367 14.414 1 36.47 329 ASP A N 1
ATOM 2695 C CA . ASP A 1 329 ? 32 6.879 15.719 1 36.47 329 ASP A CA 1
ATOM 2696 C C . ASP A 1 329 ? 30.953 7.793 16.328 1 36.47 329 ASP A C 1
ATOM 2698 O O . ASP A 1 329 ? 31.125 9.016 16.375 1 36.47 329 ASP A O 1
ATOM 2702 N N . PHE A 1 330 ? 29.734 7.441 16.203 1 41.09 330 PHE A N 1
ATOM 2703 C CA . PHE A 1 330 ? 28.688 8.133 16.953 1 41.09 330 PHE A CA 1
ATOM 2704 C C . PHE A 1 330 ? 29.281 8.844 18.172 1 41.09 330 PHE A C 1
ATOM 2706 O O . PHE A 1 330 ? 28.938 9.992 18.453 1 41.09 330 PHE A O 1
ATOM 2713 N N . TYR A 1 331 ? 29.781 7.852 19.078 1 36.88 331 TYR A N 1
ATOM 2714 C CA . TYR A 1 331 ? 30.281 8.281 20.375 1 36.88 331 TYR A CA 1
ATOM 2715 C C . TYR A 1 331 ? 31.641 8.961 20.25 1 36.88 331 TYR A C 1
ATOM 2717 O O . TYR A 1 331 ? 32.531 8.453 19.562 1 36.88 331 TYR A O 1
ATOM 2725 N N . GLY A 1 332 ? 31.672 10.164 20 1 36.34 332 GLY A N 1
ATOM 2726 C CA . GLY A 1 332 ? 33 10.703 20.203 1 36.34 332 GLY A CA 1
ATOM 2727 C C . GLY A 1 332 ? 33.906 9.789 21.016 1 36.34 332 GLY A C 1
ATOM 2728 O O . GLY A 1 332 ? 33.406 8.812 21.609 1 36.34 332 GLY A O 1
ATOM 2729 N N . MET A 1 333 ? 35.25 9.805 20.844 1 35.69 333 MET A N 1
ATOM 2730 C CA . MET A 1 333 ? 36.188 9.094 21.703 1 35.69 333 MET A CA 1
ATOM 2731 C C . MET A 1 333 ? 35.656 8.969 23.125 1 35.69 333 MET A C 1
ATOM 2733 O O . MET A 1 333 ? 36.062 8.07 23.875 1 35.69 333 MET A O 1
ATOM 2737 N N . ASN A 1 334 ? 35.062 10.062 23.688 1 37.22 334 ASN A N 1
ATOM 2738 C CA . ASN A 1 334 ? 34.75 10.109 25.109 1 37.22 334 ASN A CA 1
ATOM 2739 C C . ASN A 1 334 ? 33.25 9.828 25.344 1 37.22 334 ASN A C 1
ATOM 2741 O O . ASN A 1 334 ? 32.75 10.117 26.422 1 37.22 334 ASN A O 1
ATOM 2745 N N . GLY A 1 335 ? 32.469 9.211 24.484 1 41.97 335 GLY A N 1
ATOM 2746 C CA . GLY A 1 335 ? 31.094 8.875 24.812 1 41.97 335 GLY A CA 1
ATOM 2747 C C . GLY A 1 335 ? 30.109 9.961 24.438 1 41.97 335 GLY A C 1
ATOM 2748 O O . GLY A 1 335 ? 28.906 9.828 24.672 1 41.97 335 GLY A O 1
ATOM 2749 N N . GLN A 1 336 ? 30.531 11.164 24.312 1 41.69 336 GLN A N 1
ATOM 2750 C CA . GLN A 1 336 ? 29.594 12.281 24.172 1 41.69 336 GLN A CA 1
ATOM 2751 C C . GLN A 1 336 ? 29.078 12.383 22.75 1 41.69 336 GLN A C 1
ATOM 2753 O O . GLN A 1 336 ? 29.828 12.195 21.797 1 41.69 336 GLN A O 1
ATOM 2758 N N . PRO A 1 337 ? 27.734 12.336 22.484 1 48.69 337 PRO A N 1
ATOM 2759 C CA . PRO A 1 337 ? 27.125 12.531 21.172 1 48.69 337 PRO A CA 1
ATOM 2760 C C . PRO A 1 337 ? 27.781 13.664 20.375 1 48.69 337 PRO A C 1
ATOM 2762 O O . PRO A 1 337 ? 28.031 14.742 20.922 1 48.69 337 PRO A O 1
ATOM 2765 N N . ASN A 1 338 ? 28.688 13.438 19.484 1 53.22 338 ASN A N 1
ATOM 2766 C CA . ASN A 1 338 ? 29.281 14.492 18.672 1 53.22 338 ASN A CA 1
ATOM 2767 C C . ASN A 1 338 ? 28.234 15.484 18.172 1 53.22 338 ASN A C 1
ATOM 2769 O O . ASN A 1 338 ? 27.078 15.133 18 1 53.22 338 ASN A O 1
ATOM 2773 N N . GLN A 1 339 ? 28.406 16.922 18.359 1 61.97 339 GLN A N 1
ATOM 2774 C CA . GLN A 1 339 ? 27.609 18.125 18.094 1 61.97 339 GLN A CA 1
ATOM 2775 C C . GLN A 1 339 ? 27.219 18.203 16.625 1 61.97 339 GLN A C 1
ATOM 2777 O O . GLN A 1 339 ? 27 19.297 16.094 1 61.97 339 GLN A O 1
ATOM 2782 N N . SER A 1 340 ? 27.031 17.031 15.914 1 76.94 340 SER A N 1
ATOM 2783 C CA . SER A 1 340 ? 26.688 17.094 14.5 1 76.94 340 SER A CA 1
ATOM 2784 C C . SER A 1 340 ? 25.188 16.906 14.289 1 76.94 340 SER A C 1
ATOM 2786 O O . SER A 1 340 ? 24.531 16.203 15.055 1 76.94 340 SER A O 1
ATOM 2788 N N . LEU A 1 341 ? 24.688 17.719 13.32 1 87.81 341 LEU A N 1
ATOM 2789 C CA . LEU A 1 341 ? 23.312 17.562 12.883 1 87.81 341 LEU A CA 1
ATOM 2790 C C . LEU A 1 341 ? 23.078 16.172 12.312 1 87.81 341 LEU A C 1
ATOM 2792 O O . LEU A 1 341 ? 23.875 15.672 11.523 1 87.81 341 LEU A O 1
ATOM 2796 N N . ARG A 1 342 ? 22.062 15.516 12.766 1 85.12 342 ARG A N 1
ATOM 2797 C CA . ARG A 1 342 ? 21.75 14.172 12.297 1 85.12 342 ARG A CA 1
ATOM 2798 C C . ARG A 1 342 ? 20.703 14.203 11.188 1 85.12 342 ARG A C 1
ATOM 2800 O O . ARG A 1 342 ? 19.625 14.789 11.352 1 85.12 342 ARG A O 1
ATOM 2807 N N . LEU A 1 343 ? 21.078 13.656 10.094 1 92.75 343 LEU A N 1
ATOM 2808 C CA . LEU A 1 343 ? 20.172 13.516 8.953 1 92.75 343 LEU A CA 1
ATOM 2809 C C . LEU A 1 343 ? 19.812 12.055 8.719 1 92.75 343 LEU A C 1
ATOM 2811 O O . LEU A 1 343 ? 20.688 11.25 8.367 1 92.75 343 LEU A O 1
ATOM 2815 N N . TYR A 1 344 ? 18.562 11.719 8.891 1 93.81 344 TYR A N 1
ATOM 2816 C CA . TYR A 1 344 ? 18.094 10.344 8.781 1 93.81 344 TYR A CA 1
ATOM 2817 C C . TYR A 1 344 ? 17.547 10.062 7.383 1 93.81 344 TYR A C 1
ATOM 2819 O O . TYR A 1 344 ? 16.531 10.617 6.98 1 93.81 344 TYR A O 1
ATOM 2827 N N . HIS A 1 345 ? 18.203 9.242 6.633 1 95.38 345 HIS A N 1
ATOM 2828 C CA . HIS A 1 345 ? 17.719 8.758 5.348 1 95.38 345 HIS A CA 1
ATOM 2829 C C . HIS A 1 345 ? 17.047 7.391 5.488 1 95.38 345 HIS A C 1
ATOM 2831 O O . HIS A 1 345 ? 17.688 6.359 5.25 1 95.38 345 HIS A O 1
ATOM 2837 N N . VAL A 1 346 ? 15.766 7.367 5.668 1 94.69 346 VAL A N 1
ATOM 2838 C CA . VAL A 1 346 ? 15.086 6.156 6.117 1 94.69 346 VAL A CA 1
ATOM 2839 C C . VAL A 1 346 ? 14.773 5.266 4.918 1 94.69 346 VAL A C 1
ATOM 2841 O O . VAL A 1 346 ? 14.477 4.078 5.078 1 94.69 346 VAL A O 1
ATOM 2844 N N . HIS A 1 347 ? 14.773 5.797 3.697 1 94.5 347 HIS A N 1
ATOM 2845 C CA . HIS A 1 347 ? 14.523 4.996 2.502 1 94.5 347 HIS A CA 1
ATOM 2846 C C . HIS A 1 347 ? 15.828 4.652 1.788 1 94.5 347 HIS A C 1
ATOM 2848 O O . HIS A 1 347 ? 15.812 4.02 0.729 1 94.5 347 HIS A O 1
ATOM 2854 N N . GLY A 1 348 ? 16.938 5.086 2.375 1 92.81 348 GLY A N 1
ATOM 2855 C CA . GLY A 1 348 ? 18.234 4.828 1.772 1 92.81 348 GLY A CA 1
ATOM 2856 C C . GLY A 1 348 ? 18.969 6.094 1.367 1 92.81 348 GLY A C 1
ATOM 2857 O O . GLY A 1 348 ? 18.375 7.176 1.334 1 92.81 348 GLY A O 1
ATOM 2858 N N . PHE A 1 349 ? 20.219 5.945 1.089 1 93.69 349 PHE A N 1
ATOM 2859 C CA . PHE A 1 349 ? 21.109 7.066 0.803 1 93.69 349 PHE A CA 1
ATOM 2860 C C . PHE A 1 349 ? 22.047 6.73 -0.339 1 93.69 349 PHE A C 1
ATOM 2862 O O . PHE A 1 349 ? 22.797 5.746 -0.27 1 93.69 349 PHE A O 1
ATOM 2869 N N . LEU A 1 350 ? 21.969 7.52 -1.413 1 95.25 350 LEU A N 1
ATOM 2870 C CA . LEU A 1 350 ? 22.797 7.32 -2.598 1 95.25 350 LEU A CA 1
ATOM 2871 C C . LEU A 1 350 ? 23.516 8.609 -2.973 1 95.25 350 LEU A C 1
ATOM 2873 O O . LEU A 1 350 ? 23.109 9.312 -3.893 1 95.25 350 LEU A O 1
ATOM 2877 N N . PRO A 1 351 ? 24.609 8.867 -2.32 1 94.88 351 PRO A N 1
ATOM 2878 C CA . PRO A 1 351 ? 25.344 10.109 -2.566 1 94.88 351 PRO A CA 1
ATOM 2879 C C . PRO A 1 351 ? 25.906 10.195 -3.984 1 94.88 351 PRO A C 1
ATOM 2881 O O . PRO A 1 351 ? 26.109 9.164 -4.637 1 94.88 351 PRO A O 1
ATOM 2884 N N . LYS A 1 352 ? 26.172 11.414 -4.395 1 95.38 352 LYS A N 1
ATOM 2885 C CA . LYS A 1 352 ? 26.672 11.672 -5.742 1 95.38 352 LYS A CA 1
ATOM 2886 C C . LYS A 1 352 ? 28.062 11.086 -5.938 1 95.38 352 LYS A C 1
ATOM 2888 O O . LYS A 1 352 ? 28.938 11.242 -5.082 1 95.38 352 LYS A O 1
ATOM 2893 N N . VAL A 1 353 ? 28.203 10.352 -7.016 1 93.06 353 VAL A N 1
ATOM 2894 C CA . VAL A 1 353 ? 29.5 9.828 -7.438 1 93.06 353 VAL A CA 1
ATOM 2895 C C . VAL A 1 353 ? 29.734 10.172 -8.906 1 93.06 353 VAL A C 1
ATOM 2897 O O . VAL A 1 353 ? 28.797 10.539 -9.625 1 93.06 353 VAL A O 1
ATOM 2900 N N . THR A 1 354 ? 30.938 10.031 -9.336 1 91.25 354 THR A N 1
ATOM 2901 C CA . THR A 1 354 ? 31.281 10.43 -10.695 1 91.25 354 THR A CA 1
ATOM 2902 C C . THR A 1 354 ? 31.047 9.281 -11.664 1 91.25 354 THR A C 1
ATOM 2904 O O . THR A 1 354 ? 30.625 9.5 -12.805 1 91.25 354 THR A O 1
ATOM 2907 N N . THR A 1 355 ? 31.359 8.086 -11.188 1 90.12 355 THR A N 1
ATOM 2908 C CA . THR A 1 355 ? 31.234 6.938 -12.078 1 90.12 355 THR A CA 1
ATOM 2909 C C . THR A 1 355 ? 30.438 5.816 -11.406 1 90.12 355 THR A C 1
ATOM 2911 O O . THR A 1 355 ? 30.375 5.746 -10.18 1 90.12 355 THR A O 1
ATOM 2914 N N . ARG A 1 356 ? 29.922 4.961 -12.234 1 89.38 356 ARG A N 1
ATOM 2915 C CA . ARG A 1 356 ? 29.125 3.828 -11.781 1 89.38 356 ARG A CA 1
ATOM 2916 C C . ARG A 1 356 ? 29.938 2.91 -10.875 1 89.38 356 ARG A C 1
ATOM 2918 O O . ARG A 1 356 ? 29.391 2.338 -9.922 1 89.38 356 ARG A O 1
ATOM 2925 N N . ASP A 1 357 ? 31.141 2.807 -11.086 1 82.56 357 ASP A N 1
ATOM 2926 C CA . ASP A 1 357 ? 32 1.893 -10.344 1 82.56 357 ASP A CA 1
ATOM 2927 C C . ASP A 1 357 ? 32.219 2.385 -8.914 1 82.56 357 ASP A C 1
ATOM 2929 O O . ASP A 1 357 ? 32.625 1.615 -8.047 1 82.56 357 ASP A O 1
ATOM 2933 N N . GLN A 1 358 ? 31.922 3.611 -8.688 1 87.88 358 GLN A N 1
ATOM 2934 C CA . GLN A 1 358 ? 32.125 4.211 -7.375 1 87.88 358 GLN A CA 1
ATOM 2935 C C . GLN A 1 358 ? 30.938 3.959 -6.461 1 87.88 358 GLN A C 1
ATOM 2937 O O . GLN A 1 358 ? 30.984 4.27 -5.27 1 87.88 358 GLN A O 1
ATOM 2942 N N . LEU A 1 359 ? 29.906 3.354 -7.047 1 87.12 359 LEU A N 1
ATOM 2943 C CA . LEU A 1 359 ? 28.75 3.043 -6.219 1 87.12 359 LEU A CA 1
ATOM 2944 C C . LEU A 1 359 ? 29.094 2.004 -5.16 1 87.12 359 LEU A C 1
ATOM 2946 O O . LEU A 1 359 ? 29.672 0.963 -5.473 1 87.12 359 LEU A O 1
ATOM 2950 N N . ASP A 1 360 ? 28.766 2.389 -3.949 1 82.69 360 ASP A N 1
ATOM 2951 C CA . ASP A 1 360 ? 29.047 1.521 -2.811 1 82.69 360 ASP A CA 1
ATOM 2952 C C . ASP A 1 360 ? 27.891 0.554 -2.557 1 82.69 360 ASP A C 1
ATOM 2954 O O . ASP A 1 360 ? 26.719 0.93 -2.678 1 82.69 360 ASP A O 1
ATOM 2958 N N . MET A 1 361 ? 28.25 -0.644 -2.16 1 77.12 361 MET A N 1
ATOM 2959 C CA . MET A 1 361 ? 27.266 -1.703 -1.954 1 77.12 361 MET A CA 1
ATOM 2960 C C . MET A 1 361 ? 26.297 -1.339 -0.832 1 77.12 361 MET A C 1
ATOM 2962 O O . MET A 1 361 ? 25.109 -1.634 -0.914 1 77.12 361 MET A O 1
ATOM 2966 N N . LEU A 1 362 ? 26.844 -0.736 0.16 1 78 362 LEU A N 1
ATOM 2967 C CA . LEU A 1 362 ? 26.016 -0.376 1.298 1 78 362 LEU A CA 1
ATOM 2968 C C . LEU A 1 362 ? 24.953 0.64 0.89 1 78 362 LEU A C 1
ATOM 2970 O O . LEU A 1 362 ? 23.797 0.542 1.312 1 78 362 LEU A O 1
ATOM 2974 N N . HIS A 1 363 ? 25.406 1.6 0.067 1 86.69 363 HIS A N 1
ATOM 2975 C CA . HIS A 1 363 ? 24.469 2.604 -0.425 1 86.69 363 HIS A CA 1
ATOM 2976 C C . HIS A 1 363 ? 23.422 1.982 -1.352 1 86.69 363 HIS A C 1
ATOM 2978 O O . HIS A 1 363 ? 22.234 2.283 -1.247 1 86.69 363 HIS A O 1
ATOM 2984 N N . MET A 1 364 ? 23.844 1.092 -2.146 1 86.56 364 MET A N 1
ATOM 2985 C CA . MET A 1 364 ? 22.938 0.45 -3.102 1 86.56 364 MET A CA 1
ATOM 2986 C C . MET A 1 364 ? 21.906 -0.401 -2.383 1 86.56 364 MET A C 1
ATOM 2988 O O . MET A 1 364 ? 20.719 -0.357 -2.721 1 86.56 364 MET A O 1
ATOM 2992 N N . ARG A 1 365 ? 22.297 -1.033 -1.377 1 79.94 365 ARG A N 1
ATOM 2993 C CA . ARG A 1 365 ? 21.422 -1.97 -0.68 1 79.94 365 ARG A CA 1
ATOM 2994 C C . ARG A 1 365 ? 20.484 -1.237 0.277 1 79.94 365 ARG A C 1
ATOM 2996 O O . ARG A 1 365 ? 19.484 -1.796 0.72 1 79.94 365 ARG A O 1
ATOM 3003 N N . SER A 1 366 ? 20.844 -0 0.58 1 86.38 366 SER A N 1
ATOM 3004 C CA . SER A 1 366 ? 20.031 0.759 1.523 1 86.38 366 SER A CA 1
ATOM 3005 C C . SER A 1 366 ? 18.781 1.301 0.856 1 86.38 366 SER A C 1
ATOM 3007 O O . SER A 1 366 ? 17.828 1.717 1.537 1 86.38 366 SER A O 1
ATOM 3009 N N . ILE A 1 367 ? 18.719 1.259 -0.481 1 91.56 367 ILE A N 1
ATOM 3010 C CA . ILE A 1 367 ? 17.656 1.917 -1.231 1 91.56 367 ILE A CA 1
ATOM 3011 C C . ILE A 1 367 ? 16.359 1.129 -1.084 1 91.56 367 ILE A C 1
ATOM 3013 O O . ILE A 1 367 ? 16.328 -0.075 -1.348 1 91.56 367 ILE A O 1
ATOM 3017 N N . CYS A 1 368 ? 15.391 1.792 -0.594 1 91.62 368 CYS A N 1
ATOM 3018 C CA . CYS A 1 368 ? 14.031 1.255 -0.533 1 91.62 368 CYS A CA 1
ATOM 3019 C C . CYS A 1 368 ? 13.148 1.883 -1.604 1 91.62 368 CYS A C 1
ATOM 3021 O O . CYS A 1 368 ? 12.75 3.041 -1.483 1 91.62 368 CYS A O 1
ATOM 3023 N N . LEU A 1 369 ? 12.781 1.162 -2.604 1 92.38 369 LEU A N 1
ATOM 3024 C CA . LEU A 1 369 ? 12.023 1.722 -3.719 1 92.38 369 LEU A CA 1
ATOM 3025 C C . LEU A 1 369 ? 11.039 0.699 -4.277 1 92.38 369 LEU A C 1
ATOM 3027 O O . LEU A 1 369 ? 9.914 1.048 -4.637 1 92.38 369 LEU A O 1
ATOM 3031 N N . THR A 1 370 ? 11.391 -0.532 -4.293 1 91.62 370 THR A N 1
ATOM 3032 C CA . THR A 1 370 ? 10.625 -1.572 -4.969 1 91.62 370 THR A CA 1
ATOM 3033 C C . THR A 1 370 ? 9.562 -2.154 -4.035 1 91.62 370 THR A C 1
ATOM 3035 O O . THR A 1 370 ? 9.578 -1.888 -2.834 1 91.62 370 THR A O 1
ATOM 3038 N N . GLU A 1 371 ? 8.641 -2.941 -4.68 1 91.12 371 GLU A N 1
ATOM 3039 C CA . GLU A 1 371 ? 7.617 -3.645 -3.914 1 91.12 371 GLU A CA 1
ATOM 3040 C C . GLU A 1 371 ? 8.242 -4.523 -2.836 1 91.12 371 GLU A C 1
ATOM 3042 O O . GLU A 1 371 ? 7.789 -4.527 -1.688 1 91.12 371 GLU A O 1
ATOM 3047 N N . ALA A 1 372 ? 9.258 -5.234 -3.188 1 85.94 372 ALA A N 1
ATOM 3048 C CA . ALA A 1 372 ? 9.93 -6.129 -2.244 1 85.94 372 ALA A CA 1
ATOM 3049 C C . ALA A 1 372 ? 10.523 -5.352 -1.077 1 85.94 372 ALA A C 1
ATOM 3051 O O . ALA A 1 372 ? 10.469 -5.801 0.071 1 85.94 372 ALA A O 1
ATOM 3052 N N . ASP A 1 373 ? 11.102 -4.188 -1.362 1 88.88 373 ASP A N 1
ATOM 3053 C CA . ASP A 1 373 ? 11.656 -3.334 -0.315 1 88.88 373 ASP A CA 1
ATOM 3054 C C . ASP A 1 373 ? 10.578 -2.934 0.692 1 88.88 373 ASP A C 1
ATOM 3056 O O . ASP A 1 373 ? 10.781 -3.033 1.903 1 88.88 373 ASP A O 1
ATOM 3060 N N . TYR A 1 374 ? 9.484 -2.525 0.162 1 88 374 TYR A N 1
ATOM 3061 C CA . TYR A 1 374 ? 8.398 -2.059 1.015 1 88 374 TYR A CA 1
ATOM 3062 C C . TYR A 1 374 ? 7.781 -3.213 1.793 1 88 374 TYR A C 1
ATOM 3064 O O . TYR A 1 374 ? 7.41 -3.055 2.959 1 88 374 TYR A O 1
ATOM 3072 N N . ASN A 1 375 ? 7.586 -4.332 1.119 1 87.5 375 ASN A N 1
ATOM 3073 C CA . ASN A 1 375 ? 7.094 -5.512 1.826 1 87.5 375 ASN A CA 1
ATOM 3074 C C . ASN A 1 375 ? 7.988 -5.867 3.01 1 87.5 375 ASN A C 1
ATOM 3076 O O . ASN A 1 375 ? 7.492 -6.223 4.082 1 87.5 375 ASN A O 1
ATOM 3080 N N . MET A 1 376 ? 9.25 -5.73 2.768 1 81.62 376 MET A N 1
ATOM 3081 C CA . MET A 1 376 ? 10.195 -6.004 3.842 1 81.62 376 MET A CA 1
ATOM 3082 C C . MET A 1 376 ? 10 -5.035 5.004 1 81.62 376 MET A C 1
ATOM 3084 O O . MET A 1 376 ? 10.016 -5.445 6.168 1 81.62 376 MET A O 1
ATOM 3088 N N . LEU A 1 377 ? 9.781 -3.781 4.703 1 82.56 377 LEU A N 1
ATOM 3089 C CA . LEU A 1 377 ? 9.531 -2.781 5.734 1 82.56 377 LEU A CA 1
ATOM 3090 C C . LEU A 1 377 ? 8.273 -3.123 6.527 1 82.56 377 LEU A C 1
ATOM 3092 O O . LEU A 1 377 ? 8.266 -3.016 7.754 1 82.56 377 LEU A O 1
ATOM 3096 N N . TYR A 1 378 ? 7.262 -3.566 5.801 1 80.75 378 TYR A N 1
ATOM 3097 C CA . TYR A 1 378 ? 5.984 -3.881 6.43 1 80.75 378 TYR A CA 1
ATOM 3098 C C . TYR A 1 378 ? 6.109 -5.102 7.336 1 80.75 378 TYR A C 1
ATOM 3100 O O . TYR A 1 378 ? 5.43 -5.191 8.359 1 80.75 378 TYR A O 1
ATOM 3108 N N . ASN A 1 379 ? 6.945 -5.957 6.98 1 79.81 379 ASN A N 1
ATOM 3109 C CA . ASN A 1 379 ? 7.059 -7.23 7.688 1 79.81 379 ASN A CA 1
ATOM 3110 C C . ASN A 1 379 ? 8.039 -7.137 8.852 1 79.81 379 ASN A C 1
ATOM 3112 O O . ASN A 1 379 ? 8.141 -8.062 9.656 1 79.81 379 ASN A O 1
ATOM 3116 N N . GLN A 1 380 ? 8.75 -6.051 8.938 1 78.06 380 GLN A N 1
ATOM 3117 C CA . GLN A 1 380 ? 9.727 -5.859 10.008 1 78.06 380 GLN A CA 1
ATOM 3118 C C . GLN A 1 380 ? 9.398 -4.613 10.836 1 78.06 380 GLN A C 1
ATOM 3120 O O . GLN A 1 380 ? 10.086 -3.596 10.719 1 78.06 380 GLN A O 1
ATOM 3125 N N . PRO A 1 381 ? 8.469 -4.816 11.695 1 75.31 381 PRO A N 1
ATOM 3126 C CA . PRO A 1 381 ? 8.008 -3.639 12.43 1 75.31 381 PRO A CA 1
ATOM 3127 C C . PRO A 1 381 ? 9.094 -3.037 13.32 1 75.31 381 PRO A C 1
ATOM 3129 O O . PRO A 1 381 ? 9 -1.872 13.711 1 75.31 381 PRO A O 1
ATOM 3132 N N . TYR A 1 382 ? 10.18 -3.795 13.539 1 74.19 382 TYR A N 1
ATOM 3133 C CA . TYR A 1 382 ? 11.219 -3.303 14.438 1 74.19 382 TYR A CA 1
ATOM 3134 C C . TYR A 1 382 ? 12.461 -2.879 13.664 1 74.19 382 TYR A C 1
ATOM 3136 O O . TYR A 1 382 ? 13.5 -2.602 14.258 1 74.19 382 TYR A O 1
ATOM 3144 N N . SER A 1 383 ? 12.258 -2.869 12.391 1 81.94 383 SER A N 1
ATOM 3145 C CA . SER A 1 383 ? 13.383 -2.414 11.586 1 81.94 383 SER A CA 1
ATOM 3146 C C . SER A 1 383 ? 13.734 -0.962 11.891 1 81.94 383 SER A C 1
ATOM 3148 O O . SER A 1 383 ? 12.875 -0.195 12.344 1 81.94 383 SER A O 1
ATOM 3150 N N . TRP A 1 384 ? 14.992 -0.606 11.625 1 84.75 384 TRP A N 1
ATOM 3151 C CA . TRP A 1 384 ? 15.492 0.724 11.961 1 84.75 384 TRP A CA 1
ATOM 3152 C C . TRP A 1 384 ? 14.703 1.802 11.227 1 84.75 384 TRP A C 1
ATOM 3154 O O . TRP A 1 384 ? 14.312 2.809 11.828 1 84.75 384 TRP A O 1
ATOM 3164 N N . PRO A 1 385 ? 14.438 1.685 9.906 1 90.25 385 PRO A N 1
ATOM 3165 C CA . PRO A 1 385 ? 13.688 2.738 9.227 1 90.25 385 PRO A CA 1
ATOM 3166 C C . PRO A 1 385 ? 12.305 2.971 9.844 1 90.25 385 PRO A C 1
ATOM 3168 O O . PRO A 1 385 ? 11.875 4.117 9.992 1 90.25 385 PRO A O 1
ATOM 3171 N N . ILE A 1 386 ? 11.648 1.911 10.219 1 89.62 386 ILE A N 1
ATOM 3172 C CA . ILE A 1 386 ? 10.32 2.02 10.805 1 89.62 386 ILE A CA 1
ATOM 3173 C C . ILE A 1 386 ? 10.414 2.654 12.188 1 89.62 386 ILE A C 1
ATOM 3175 O O . ILE A 1 386 ? 9.703 3.613 12.492 1 89.62 386 ILE A O 1
ATOM 3179 N N . ALA A 1 387 ? 11.336 2.145 13 1 88.75 387 ALA A N 1
ATOM 3180 C CA . ALA A 1 387 ? 11.516 2.654 14.352 1 88.75 387 ALA A CA 1
ATOM 3181 C C . ALA A 1 387 ? 11.891 4.133 14.336 1 88.75 387 ALA A C 1
ATOM 3183 O O . ALA A 1 387 ? 11.398 4.91 15.164 1 88.75 387 ALA A O 1
ATOM 3184 N N . SER A 1 388 ? 12.734 4.504 13.43 1 90.38 388 SER A N 1
ATOM 3185 C CA . SER A 1 388 ? 13.148 5.898 13.312 1 90.38 388 SER A CA 1
ATOM 3186 C C . SER A 1 388 ? 11.969 6.797 12.961 1 90.38 388 SER A C 1
ATOM 3188 O O . SER A 1 388 ? 11.773 7.848 13.586 1 90.38 388 SER A O 1
ATOM 3190 N N . GLN A 1 389 ? 11.227 6.418 12.016 1 94.88 389 GLN A N 1
ATOM 3191 C CA . GLN A 1 389 ? 10.078 7.211 11.617 1 94.88 389 GLN A CA 1
ATOM 3192 C C . GLN A 1 389 ? 9.07 7.344 12.758 1 94.88 389 GLN A C 1
ATOM 3194 O O . GLN A 1 389 ? 8.562 8.438 13.016 1 94.88 389 GLN A O 1
ATOM 3199 N N . LEU A 1 390 ? 8.836 6.23 13.414 1 90.94 390 LEU A N 1
ATOM 3200 C CA . LEU A 1 390 ? 7.91 6.258 14.539 1 90.94 390 LEU A CA 1
ATOM 3201 C C . LEU A 1 390 ? 8.398 7.215 15.625 1 90.94 390 LEU A C 1
ATOM 3203 O O . LEU A 1 390 ? 7.613 7.977 16.188 1 90.94 390 LEU A O 1
ATOM 3207 N N . SER A 1 391 ? 9.641 7.133 15.875 1 89.81 391 SER A N 1
ATOM 3208 C CA . SER A 1 391 ? 10.234 8.031 16.859 1 89.81 391 SER A CA 1
ATOM 3209 C C . SER A 1 391 ? 10.062 9.492 16.453 1 89.81 391 SER A C 1
ATOM 3211 O O . SER A 1 391 ? 9.703 10.336 17.266 1 89.81 391 SER A O 1
ATOM 3213 N N . PHE A 1 392 ? 10.273 9.82 15.203 1 94.06 392 PHE A N 1
ATOM 3214 C CA . PHE A 1 392 ? 10.094 11.18 14.703 1 94.06 392 PHE A CA 1
ATOM 3215 C C . PHE A 1 392 ? 8.656 11.641 14.898 1 94.06 392 PHE A C 1
ATOM 3217 O O . PHE A 1 392 ? 8.422 12.742 15.414 1 94.06 392 PHE A O 1
ATOM 3224 N N . PHE A 1 393 ? 7.734 10.812 14.508 1 94.69 393 PHE A N 1
ATOM 3225 C CA . PHE A 1 393 ? 6.332 11.211 14.469 1 94.69 393 PHE A CA 1
ATOM 3226 C C . PHE A 1 393 ? 5.754 11.281 15.883 1 94.69 393 PHE A C 1
ATOM 3228 O O . PHE A 1 393 ? 4.863 12.094 16.156 1 94.69 393 PHE A O 1
ATOM 3235 N N . ARG A 1 394 ? 6.297 10.484 16.766 1 88.12 394 ARG A N 1
ATOM 3236 C CA . ARG A 1 394 ? 5.777 10.453 18.125 1 88.12 394 ARG A CA 1
ATOM 3237 C C . ARG A 1 394 ? 6.383 11.57 18.969 1 88.12 394 ARG A C 1
ATOM 3239 O O . ARG A 1 394 ? 5.684 12.211 19.766 1 88.12 394 ARG A O 1
ATOM 3246 N N . GLU A 1 395 ? 7.625 11.781 18.781 1 88.62 395 GLU A N 1
ATOM 3247 C CA . GLU A 1 395 ? 8.375 12.586 19.734 1 88.62 395 GLU A CA 1
ATOM 3248 C C . GLU A 1 395 ? 8.5 14.031 19.266 1 88.62 395 GLU A C 1
ATOM 3250 O O . GLU A 1 395 ? 8.828 14.922 20.062 1 88.62 395 GLU A O 1
ATOM 3255 N N . ASN A 1 396 ? 8.195 14.281 18.047 1 91.75 396 ASN A N 1
ATOM 3256 C CA . ASN A 1 396 ? 8.445 15.625 17.516 1 91.75 396 ASN A CA 1
ATOM 3257 C C . ASN A 1 396 ? 7.211 16.188 16.828 1 91.75 396 ASN A C 1
ATOM 3259 O O . ASN A 1 396 ? 6.27 15.461 16.516 1 91.75 396 ASN A O 1
ATOM 3263 N N . THR A 1 397 ? 7.234 17.547 16.734 1 92.56 397 THR A N 1
ATOM 3264 C CA . THR A 1 397 ? 6.41 18.219 15.742 1 92.56 397 THR A CA 1
ATOM 3265 C C . THR A 1 397 ? 7.117 18.266 14.391 1 92.56 397 THR A C 1
ATOM 3267 O O . THR A 1 397 ? 8.18 18.891 14.266 1 92.56 397 THR A O 1
ATOM 3270 N N . CYS A 1 398 ? 6.461 17.656 13.391 1 97.31 398 CYS A N 1
ATOM 3271 C CA . CYS A 1 398 ? 7.129 17.516 12.109 1 97.31 398 CYS A CA 1
ATOM 3272 C C . CYS A 1 398 ? 6.574 18.5 11.086 1 97.31 398 CYS A C 1
ATOM 3274 O O . CYS A 1 398 ? 5.363 18.719 11.031 1 97.31 398 CYS A O 1
ATOM 3276 N N . LEU A 1 399 ? 7.441 19.125 10.422 1 98.19 399 LEU A N 1
ATOM 3277 C CA . LEU A 1 399 ? 7.102 19.922 9.234 1 98.19 399 LEU A CA 1
ATOM 3278 C C . LEU A 1 399 ? 7.512 19.188 7.961 1 98.19 399 LEU A C 1
ATOM 3280 O O . LEU A 1 399 ? 8.703 19.047 7.68 1 98.19 399 LEU A O 1
ATOM 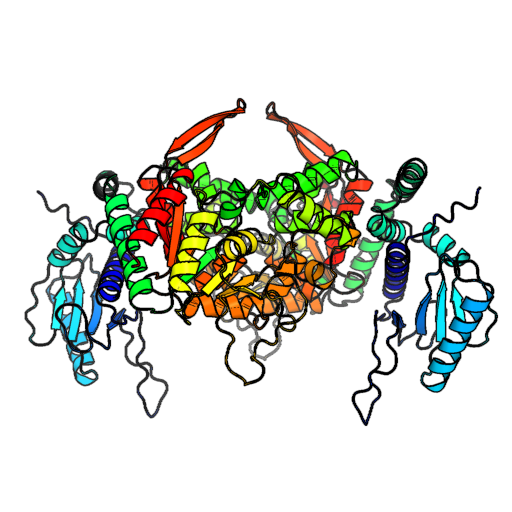3284 N N . PHE A 1 400 ? 6.508 18.766 7.191 1 98.5 400 PHE A N 1
ATOM 3285 C CA . PHE A 1 400 ? 6.746 18.062 5.934 1 98.5 400 PHE A CA 1
ATOM 3286 C C . PHE A 1 400 ? 6.914 19.062 4.789 1 98.5 400 PHE A C 1
ATOM 3288 O O . PHE A 1 400 ? 6.012 19.859 4.516 1 98.5 400 PHE A O 1
ATOM 3295 N N . ILE A 1 401 ? 8.055 18.984 4.152 1 98 401 ILE A N 1
ATOM 3296 C CA . ILE A 1 401 ? 8.352 19.859 3.021 1 98 401 ILE A CA 1
ATOM 3297 C C . ILE A 1 401 ? 8.711 19.016 1.801 1 98 401 ILE A C 1
ATOM 3299 O O . ILE A 1 401 ? 9.555 18.125 1.884 1 98 401 ILE A O 1
ATOM 3303 N N . GLY A 1 402 ? 8.086 19.328 0.706 1 96.56 402 GLY A N 1
ATOM 3304 C CA . GLY A 1 402 ? 8.359 18.594 -0.52 1 96.56 402 GLY A CA 1
ATOM 3305 C C . GLY A 1 402 ? 7.801 17.188 -0.508 1 96.56 402 GLY A C 1
ATOM 3306 O O . GLY A 1 402 ? 8.281 16.312 -1.241 1 96.56 402 GLY A O 1
ATOM 3307 N N . CYS A 1 403 ? 6.91 16.953 0.332 1 96.06 403 CYS A N 1
ATOM 3308 C CA . CYS A 1 403 ? 6.297 15.633 0.47 1 96.06 403 CYS A CA 1
ATOM 3309 C C . CYS A 1 403 ? 4.871 15.641 -0.076 1 96.06 403 CYS A C 1
ATOM 3311 O O . CYS A 1 403 ? 4.051 16.453 0.328 1 96.06 403 CYS A O 1
ATOM 3313 N N . SER A 1 404 ? 4.609 14.742 -0.966 1 92.5 404 SER A N 1
ATOM 3314 C CA . SER A 1 404 ? 3.238 14.594 -1.438 1 92.5 404 SER A CA 1
ATOM 3315 C C . SER A 1 404 ? 2.4 13.781 -0.454 1 92.5 404 SER A C 1
ATOM 3317 O O . SER A 1 404 ? 1.171 13.773 -0.536 1 92.5 404 SER A O 1
ATOM 3319 N N . LEU A 1 405 ? 3.051 13.086 0.445 1 95.06 405 LEU A N 1
ATOM 3320 C CA . LEU A 1 405 ? 2.424 12.227 1.442 1 95.06 405 LEU A CA 1
ATOM 3321 C C . LEU A 1 405 ? 1.517 11.203 0.778 1 95.06 405 LEU A C 1
ATOM 3323 O O . LEU A 1 405 ? 0.418 10.922 1.268 1 95.06 405 LEU A O 1
ATOM 3327 N N . SER A 1 406 ? 1.92 10.695 -0.359 1 91.56 406 SER A N 1
ATOM 3328 C CA . SER A 1 406 ? 1.169 9.672 -1.079 1 91.56 406 SER A CA 1
ATOM 3329 C C . SER A 1 406 ? 1.685 8.273 -0.751 1 91.56 406 SER A C 1
ATOM 3331 O O . SER A 1 406 ? 1.037 7.273 -1.074 1 91.56 406 SER A O 1
ATOM 3333 N N . ASP A 1 407 ? 2.781 8.188 -0.097 1 90.94 407 ASP A N 1
ATOM 3334 C CA . ASP A 1 407 ? 3.369 6.902 0.261 1 90.94 407 ASP A CA 1
ATOM 3335 C C . ASP A 1 407 ? 2.541 6.199 1.334 1 90.94 407 ASP A C 1
ATOM 3337 O O . ASP A 1 407 ? 2.383 6.715 2.441 1 90.94 407 ASP A O 1
ATOM 3341 N N . PRO A 1 408 ? 2.107 4.977 0.996 1 90.69 408 PRO A N 1
ATOM 3342 C CA . PRO A 1 408 ? 1.237 4.285 1.949 1 90.69 408 PRO A CA 1
ATOM 3343 C C . PRO A 1 408 ? 1.938 3.977 3.27 1 90.69 408 PRO A C 1
ATOM 3345 O O . PRO A 1 408 ? 1.298 3.957 4.324 1 90.69 408 PRO A O 1
ATOM 3348 N N . ASN A 1 409 ? 3.176 3.695 3.221 1 90.25 409 ASN A N 1
ATOM 3349 C CA . ASN A 1 409 ? 3.896 3.393 4.449 1 90.25 409 ASN A CA 1
ATOM 3350 C C . ASN A 1 409 ? 3.973 4.609 5.371 1 90.25 409 ASN A C 1
ATOM 3352 O O . ASN A 1 409 ? 3.768 4.488 6.582 1 90.25 409 ASN A O 1
ATOM 3356 N N . ILE A 1 410 ? 4.309 5.738 4.809 1 94.25 410 ILE A N 1
ATOM 3357 C CA . ILE A 1 410 ? 4.371 6.969 5.586 1 94.25 410 ILE A CA 1
ATOM 3358 C C . ILE A 1 410 ? 3.01 7.254 6.211 1 94.25 410 ILE A C 1
ATOM 3360 O O . ILE A 1 410 ? 2.916 7.555 7.406 1 94.25 410 ILE A O 1
ATOM 3364 N N . ARG A 1 411 ? 2.016 7.145 5.438 1 94.12 411 ARG A N 1
ATOM 3365 C CA . ARG A 1 411 ? 0.66 7.434 5.891 1 94.12 411 ARG A CA 1
ATOM 3366 C C . ARG A 1 411 ? 0.24 6.477 7.004 1 94.12 411 ARG A C 1
ATOM 3368 O O . ARG A 1 411 ? -0.403 6.891 7.973 1 94.12 411 ARG A O 1
ATOM 3375 N N . ARG A 1 412 ? 0.577 5.188 6.82 1 92.19 412 ARG A N 1
ATOM 3376 C CA . ARG A 1 412 ? 0.262 4.195 7.84 1 92.19 412 ARG A CA 1
ATOM 3377 C C . ARG A 1 412 ? 0.915 4.551 9.172 1 92.19 412 ARG A C 1
ATOM 3379 O O . ARG A 1 412 ? 0.269 4.496 10.219 1 92.19 412 ARG A O 1
ATOM 3386 N N . LEU A 1 413 ? 2.17 4.91 9.141 1 93.12 413 LEU A N 1
ATOM 3387 C CA . LEU A 1 413 ? 2.912 5.234 10.359 1 93.12 413 LEU A CA 1
ATOM 3388 C C . LEU A 1 413 ? 2.367 6.504 11 1 93.12 413 LEU A C 1
ATOM 3390 O O . LEU A 1 413 ? 2.301 6.602 12.234 1 93.12 413 LEU A O 1
ATOM 3394 N N . LEU A 1 414 ? 2.004 7.469 10.195 1 93.81 414 LEU A N 1
ATOM 3395 C CA . LEU A 1 414 ? 1.396 8.695 10.703 1 93.81 414 LEU A CA 1
ATOM 3396 C C . LEU A 1 414 ? 0.061 8.398 11.375 1 93.81 414 LEU A C 1
ATOM 3398 O O . LEU A 1 414 ? -0.248 8.961 12.43 1 93.81 414 LEU A O 1
ATOM 3402 N N . GLU A 1 415 ? -0.665 7.559 10.75 1 88.56 415 GLU A N 1
ATOM 3403 C CA . GLU A 1 415 ? -1.964 7.203 11.312 1 88.56 415 GLU A CA 1
ATOM 3404 C C . GLU A 1 415 ? -1.812 6.539 12.68 1 88.56 415 GLU A C 1
ATOM 3406 O O . GLU A 1 415 ? -2.586 6.812 13.602 1 88.56 415 GLU A O 1
ATOM 3411 N N . ILE A 1 416 ? -0.819 5.676 12.812 1 83.06 416 ILE A N 1
ATOM 3412 C CA . ILE A 1 416 ? -0.549 4.957 14.055 1 83.06 416 ILE A CA 1
ATOM 3413 C C . ILE A 1 416 ? -0.18 5.949 15.156 1 83.06 416 ILE A C 1
ATOM 3415 O O . ILE A 1 416 ? -0.528 5.754 16.328 1 83.06 416 ILE A O 1
ATOM 3419 N N . THR A 1 417 ? 0.481 6.965 14.703 1 85.56 417 THR A N 1
ATOM 3420 C CA . THR A 1 417 ? 1.012 7.898 15.688 1 85.56 417 THR A CA 1
ATOM 3421 C C . THR A 1 417 ? 0.134 9.148 15.781 1 85.56 417 THR A C 1
ATOM 3423 O O . THR A 1 417 ? 0.503 10.125 16.438 1 85.56 417 THR A O 1
ATOM 3426 N N . ALA A 1 418 ? -0.899 8.984 15.039 1 78.38 418 ALA A N 1
ATOM 3427 C CA . ALA A 1 418 ? -1.716 10.188 14.93 1 78.38 418 ALA A CA 1
ATOM 3428 C C . ALA A 1 418 ? -2.236 10.617 16.297 1 78.38 418 ALA A C 1
ATOM 3430 O O . ALA A 1 418 ? -2.693 9.789 17.078 1 78.38 418 ALA A O 1
ATOM 3431 N N . TYR A 1 419 ? -1.894 11.852 16.531 1 62.28 419 TYR A N 1
ATOM 3432 C CA . TYR A 1 419 ? -2.381 12.5 17.75 1 62.28 419 TYR A CA 1
ATOM 3433 C C . TYR A 1 419 ? -3.584 13.383 17.438 1 62.28 419 TYR A C 1
ATOM 3435 O O . TYR A 1 419 ? -3.762 13.844 16.312 1 62.28 419 TYR A O 1
ATOM 3443 N N . ASN A 1 420 ? -4.426 13.312 18.281 1 50.28 420 ASN A N 1
ATOM 3444 C CA . ASN A 1 420 ? -5.543 14.25 18.203 1 50.28 420 ASN A CA 1
ATOM 3445 C C . ASN A 1 420 ? -5.508 15.266 19.344 1 50.28 420 ASN A C 1
ATOM 3447 O O . ASN A 1 420 ? -5.664 14.906 20.516 1 50.28 420 ASN A O 1
ATOM 3451 N N . PRO A 1 421 ? -5.234 16.781 18.844 1 62.06 421 PRO A N 1
ATOM 3452 C CA . PRO A 1 421 ? -5.156 17.297 17.469 1 62.06 421 PRO A CA 1
ATOM 3453 C C . PRO A 1 421 ? -3.818 16.984 16.797 1 62.06 421 PRO A C 1
ATOM 3455 O O . PRO A 1 421 ? -2.822 16.734 17.484 1 62.06 421 PRO A O 1
ATOM 3458 N N . PRO A 1 422 ? -3.916 17.141 15.5 1 77.25 422 PRO A N 1
ATOM 3459 C CA . PRO A 1 422 ? -2.676 16.891 14.758 1 77.25 422 PRO A CA 1
ATOM 3460 C C . PRO A 1 422 ? -1.558 17.859 15.141 1 77.25 422 PRO A C 1
ATOM 3462 O O . PRO A 1 422 ? -1.814 19.031 15.383 1 77.25 422 PRO A O 1
ATOM 3465 N N . LYS A 1 423 ? -0.39 17.422 15.219 1 84.19 423 LYS A N 1
ATOM 3466 C CA . LYS A 1 423 ? 0.729 18.281 15.602 1 84.19 423 LYS A CA 1
ATOM 3467 C C . LYS A 1 423 ? 1.719 18.438 14.453 1 84.19 423 LYS A C 1
ATOM 3469 O O . LYS A 1 423 ? 2.691 19.188 14.562 1 84.19 423 LYS A O 1
ATOM 3474 N N . HIS A 1 424 ? 1.506 17.688 13.43 1 94.81 424 HIS A N 1
ATOM 3475 C CA . HIS A 1 424 ? 2.41 17.781 12.289 1 94.81 424 HIS A CA 1
ATOM 3476 C C . HIS A 1 424 ? 1.846 18.703 11.219 1 94.81 424 HIS A C 1
ATOM 3478 O O . HIS A 1 424 ? 0.633 18.922 11.156 1 94.81 424 HIS A O 1
ATOM 3484 N N . TYR A 1 425 ? 2.703 19.297 10.414 1 95.88 425 TYR A N 1
ATOM 3485 C CA . TYR A 1 425 ? 2.33 20.234 9.359 1 95.88 425 TYR A CA 1
ATOM 3486 C C . TYR A 1 425 ? 2.938 19.812 8.023 1 95.88 425 TYR A C 1
ATOM 3488 O O . TYR A 1 425 ? 4.055 19.297 7.977 1 95.88 425 TYR A O 1
ATOM 3496 N N . ALA A 1 426 ? 2.17 20 6.977 1 98 426 ALA A N 1
ATOM 3497 C CA . ALA A 1 426 ? 2.668 19.781 5.617 1 98 426 ALA A CA 1
ATOM 3498 C C . ALA A 1 426 ? 2.342 20.984 4.723 1 98 426 ALA A C 1
ATOM 3500 O O . ALA A 1 426 ? 1.258 21.562 4.82 1 98 426 ALA A O 1
ATOM 3501 N N . ILE A 1 427 ? 3.244 21.312 3.83 1 97.44 427 ILE A N 1
ATOM 3502 C CA . ILE A 1 427 ? 3.029 22.438 2.92 1 97.44 427 ILE A CA 1
ATOM 3503 C C . ILE A 1 427 ? 2.502 21.922 1.583 1 97.44 427 ILE A C 1
ATOM 3505 O O . ILE A 1 427 ? 3.146 21.094 0.93 1 97.44 427 ILE A O 1
ATOM 3509 N N . PHE A 1 428 ? 1.346 22.406 1.198 1 96.12 428 PHE A N 1
ATOM 3510 C CA . PHE A 1 428 ? 0.739 22.047 -0.08 1 96.12 428 PHE A CA 1
ATOM 3511 C C . PHE A 1 428 ? 0.446 23.297 -0.901 1 96.12 428 PHE A C 1
ATOM 3513 O O . PHE A 1 428 ? 0.259 24.375 -0.346 1 96.12 428 PHE A O 1
ATOM 3520 N N . ALA A 1 429 ? 0.401 23.172 -2.195 1 95.19 429 ALA A N 1
ATOM 3521 C CA . ALA A 1 429 ? 0.055 24.281 -3.086 1 95.19 429 ALA A CA 1
ATOM 3522 C C . ALA A 1 429 ? -1.431 24.266 -3.432 1 95.19 429 ALA A C 1
ATOM 3524 O O . ALA A 1 429 ? -2.021 23.188 -3.604 1 95.19 429 ALA A O 1
ATOM 3525 N N . MET A 1 430 ? -1.982 25.422 -3.623 1 92.62 430 MET A N 1
ATOM 3526 C CA . MET A 1 430 ? -3.387 25.547 -4 1 92.62 430 MET A CA 1
ATOM 3527 C C . MET A 1 430 ? -3.561 25.406 -5.508 1 92.62 430 MET A C 1
ATOM 3529 O O . MET A 1 430 ? -4.625 25 -5.98 1 92.62 430 MET A O 1
ATOM 3533 N N . THR A 1 431 ? -2.523 25.734 -6.199 1 93.12 431 THR A N 1
ATOM 3534 C CA . THR A 1 431 ? -2.609 25.656 -7.656 1 93.12 431 THR A CA 1
ATOM 3535 C C . THR A 1 431 ? -2.109 24.312 -8.164 1 93.12 431 THR A C 1
ATOM 3537 O O . THR A 1 431 ? -1.287 23.656 -7.512 1 93.12 431 THR A O 1
ATOM 3540 N N . TYR A 1 432 ? -2.707 23.844 -9.242 1 90.06 432 TYR A N 1
ATOM 3541 C CA . TYR A 1 432 ? -2.311 22.594 -9.891 1 90.06 432 TYR A CA 1
ATOM 3542 C C . TYR A 1 432 ? -2.439 22.703 -11.406 1 90.06 432 TYR A C 1
ATOM 3544 O O . TYR A 1 432 ? -3.139 23.578 -11.914 1 90.06 432 TYR A O 1
ATOM 3552 N N . LYS A 1 433 ? -1.649 21.859 -12.055 1 86.31 433 LYS A N 1
ATOM 3553 C CA . LYS A 1 433 ? -1.708 21.844 -13.516 1 86.31 433 LYS A CA 1
ATOM 3554 C C . LYS A 1 433 ? -2.723 20.812 -14.008 1 86.31 433 LYS A C 1
ATOM 3556 O O . LYS A 1 433 ? -2.791 19.703 -13.477 1 86.31 433 LYS A O 1
ATOM 3561 N N . SER A 1 434 ? -3.602 21.203 -14.812 1 85 434 SER A N 1
ATOM 3562 C CA . SER A 1 434 ? -4.598 20.312 -15.414 1 85 434 SER A CA 1
ATOM 3563 C C . SER A 1 434 ? -4.438 20.25 -16.938 1 85 434 SER A C 1
ATOM 3565 O O . SER A 1 434 ? -4.336 21.297 -17.594 1 85 434 SER A O 1
ATOM 3567 N N . THR A 1 435 ? -4.281 19.062 -17.453 1 78.56 435 THR A N 1
ATOM 3568 C CA . THR A 1 435 ? -4.16 18.891 -18.906 1 78.56 435 THR A CA 1
ATOM 3569 C C . THR A 1 435 ? -5.469 18.391 -19.5 1 78.56 435 THR A C 1
ATOM 3571 O O . THR A 1 435 ? -6.031 17.391 -19.031 1 78.56 435 THR A O 1
ATOM 3574 N N . ASP A 1 436 ? -5.988 19.141 -20.438 1 73.88 436 ASP A N 1
ATOM 3575 C CA . ASP A 1 436 ? -7.246 18.734 -21.062 1 73.88 436 ASP A CA 1
ATOM 3576 C C . ASP A 1 436 ? -7.02 17.656 -22.125 1 73.88 436 ASP A C 1
ATOM 3578 O O . ASP A 1 436 ? -5.895 17.188 -22.312 1 73.88 436 ASP A O 1
ATOM 3582 N N . ALA A 1 437 ? -8.117 17.125 -22.672 1 68.5 437 ALA A N 1
ATOM 3583 C CA . ALA A 1 437 ? -8.094 16 -23.609 1 68.5 437 ALA A CA 1
ATOM 3584 C C . ALA A 1 437 ? -7.262 16.359 -24.844 1 68.5 437 ALA A C 1
ATOM 3586 O O . ALA A 1 437 ? -6.715 15.461 -25.5 1 68.5 437 ALA A O 1
ATOM 3587 N N . LEU A 1 438 ? -7.109 17.688 -25.141 1 71.69 438 LEU A N 1
ATOM 3588 C CA . LEU A 1 438 ? -6.383 18.125 -26.328 1 71.69 438 LEU A CA 1
ATOM 3589 C C . LEU A 1 438 ? -4.906 18.344 -26.016 1 71.69 438 LEU A C 1
ATOM 3591 O O . LEU A 1 438 ? -4.125 18.703 -26.891 1 71.69 438 LEU A O 1
ATOM 3595 N N . GLY A 1 439 ? -4.543 18.078 -24.766 1 73.94 439 GLY A N 1
ATOM 3596 C CA . GLY A 1 439 ? -3.143 18.172 -24.391 1 73.94 439 GLY A CA 1
ATOM 3597 C C . GLY A 1 439 ? -2.756 19.531 -23.844 1 73.94 439 GLY A C 1
ATOM 3598 O O . GLY A 1 439 ? -1.591 19.766 -23.531 1 73.94 439 GLY A O 1
ATOM 3599 N N . TYR A 1 440 ? -3.693 20.484 -23.828 1 80.31 440 TYR A N 1
ATOM 3600 C CA . TYR A 1 440 ? -3.402 21.812 -23.297 1 80.31 440 TYR A CA 1
ATOM 3601 C C . TYR A 1 440 ? -3.396 21.812 -21.781 1 80.31 440 TYR A C 1
ATOM 3603 O O . TYR A 1 440 ? -4.324 21.297 -21.156 1 80.31 440 TYR A O 1
ATOM 3611 N N . THR A 1 441 ? -2.277 22.312 -21.234 1 86.38 441 THR A N 1
ATOM 3612 C CA . THR A 1 441 ? -2.131 22.344 -19.781 1 86.38 441 THR A CA 1
ATOM 3613 C C . THR A 1 441 ? -2.467 23.734 -19.234 1 86.38 441 THR A C 1
ATOM 3615 O O . THR A 1 441 ? -1.96 24.734 -19.734 1 86.38 441 THR A O 1
ATOM 3618 N N . THR A 1 442 ? -3.447 23.844 -18.391 1 89.31 442 THR A N 1
ATOM 3619 C CA . THR A 1 442 ? -3.828 25.094 -17.719 1 89.31 442 THR A CA 1
ATOM 3620 C C . THR A 1 442 ? -3.607 24.984 -16.219 1 89.31 442 THR A C 1
ATOM 3622 O O . THR A 1 442 ? -3.664 23.891 -15.641 1 89.31 442 THR A O 1
ATOM 3625 N N . THR A 1 443 ? -3.279 26.156 -15.656 1 90.94 443 THR A N 1
ATOM 3626 C CA . THR A 1 443 ? -3.129 26.219 -14.203 1 90.94 443 THR A CA 1
ATOM 3627 C C . THR A 1 443 ? -4.461 26.547 -13.539 1 90.94 443 THR A C 1
ATOM 3629 O O . THR A 1 443 ? -5.117 27.531 -13.898 1 90.94 443 THR A O 1
ATOM 3632 N N . LYS A 1 444 ? -4.879 25.703 -12.703 1 92.25 444 LYS A N 1
ATOM 3633 C CA . LYS A 1 444 ? -6.117 25.891 -11.953 1 92.25 444 LYS A CA 1
ATOM 3634 C C . LYS A 1 444 ? -5.84 25.969 -10.453 1 92.25 444 LYS A C 1
ATOM 3636 O O . LYS A 1 444 ? -4.746 25.625 -10 1 92.25 444 LYS A O 1
ATOM 3641 N N . GLN A 1 445 ? -6.82 26.578 -9.758 1 91 445 GLN A N 1
ATOM 3642 C CA . GLN A 1 445 ? -6.699 26.672 -8.312 1 91 445 GLN A CA 1
ATOM 3643 C C . GLN A 1 445 ? -7.785 25.875 -7.605 1 91 445 GLN A C 1
ATOM 3645 O O . GLN A 1 445 ? -8.938 25.875 -8.031 1 91 445 GLN A O 1
ATOM 3650 N N . LEU A 1 446 ? -7.367 25.109 -6.598 1 90.25 446 LEU A N 1
ATOM 3651 C CA . LEU A 1 446 ? -8.336 24.375 -5.785 1 90.25 446 LEU A CA 1
ATOM 3652 C C . LEU A 1 446 ? -9.297 25.344 -5.09 1 90.25 446 LEU A C 1
ATOM 3654 O O . LEU A 1 446 ? -8.875 26.359 -4.555 1 90.25 446 LEU A O 1
ATOM 3658 N N . THR A 1 447 ? -10.547 24.984 -5.129 1 82.06 447 THR A N 1
ATOM 3659 C CA . THR A 1 447 ? -11.539 25.797 -4.438 1 82.06 447 THR A CA 1
ATOM 3660 C C . THR A 1 447 ? -11.453 25.594 -2.926 1 82.06 447 THR A C 1
ATOM 3662 O O . THR A 1 447 ? -10.773 24.672 -2.459 1 82.06 447 THR A O 1
ATOM 3665 N N . SER A 1 448 ? -12.078 26.453 -2.199 1 76.19 448 SER A N 1
ATOM 3666 C CA . SER A 1 448 ? -12.117 26.312 -0.747 1 76.19 448 SER A CA 1
ATOM 3667 C C . SER A 1 448 ? -12.75 25 -0.334 1 76.19 448 SER A C 1
ATOM 3669 O O . SER A 1 448 ? -12.32 24.375 0.639 1 76.19 448 SER A O 1
ATOM 3671 N N . LYS A 1 449 ? -13.75 24.594 -1.071 1 73.31 449 LYS A N 1
ATOM 3672 C CA . LYS A 1 449 ? -14.422 23.328 -0.796 1 73.31 449 LYS A CA 1
ATOM 3673 C C . LYS A 1 449 ? -13.469 22.156 -0.98 1 73.31 449 LYS A C 1
ATOM 3675 O O . LYS A 1 449 ? -13.398 21.266 -0.129 1 73.31 449 LYS A O 1
ATOM 3680 N N . ASP A 1 450 ? -12.789 22.188 -2.021 1 84.12 450 ASP A N 1
ATOM 3681 C CA . ASP A 1 450 ? -11.844 21.125 -2.328 1 84.12 450 ASP A CA 1
ATOM 3682 C C . ASP A 1 450 ? -10.727 21.062 -1.297 1 84.12 450 ASP A C 1
ATOM 3684 O O . ASP A 1 450 ? -10.336 19.984 -0.846 1 84.12 450 ASP A O 1
ATOM 3688 N N . ARG A 1 451 ? -10.234 22.219 -0.947 1 85.25 451 ARG A N 1
ATOM 3689 C CA . ARG A 1 451 ? -9.156 22.281 0.03 1 85.25 451 ARG A CA 1
ATOM 3690 C C . ARG A 1 451 ? -9.602 21.75 1.385 1 85.25 451 ARG A C 1
ATOM 3692 O O . ARG A 1 451 ? -8.828 21.094 2.088 1 85.25 451 ARG A O 1
ATOM 3699 N N . LEU A 1 452 ? -10.781 21.969 1.692 1 75.69 452 LEU A N 1
ATOM 3700 C CA . LEU A 1 452 ? -11.312 21.484 2.959 1 75.69 452 LEU A CA 1
ATOM 3701 C C . LEU A 1 452 ? -11.328 19.953 2.988 1 75.69 452 LEU A C 1
ATOM 3703 O O . LEU A 1 452 ? -11 19.344 4.008 1 75.69 452 LEU A O 1
ATOM 3707 N N . GLN A 1 453 ? -11.805 19.391 1.926 1 78.81 453 GLN A N 1
ATOM 3708 C CA . GLN A 1 453 ? -11.844 17.938 1.857 1 78.81 453 GLN A CA 1
ATOM 3709 C C . GLN A 1 453 ? -10.445 17.344 1.949 1 78.81 453 GLN A C 1
ATOM 3711 O O . GLN A 1 453 ? -10.242 16.297 2.574 1 78.81 453 GLN A O 1
ATOM 3716 N N . ILE A 1 454 ? -9.508 18.062 1.355 1 87.75 454 ILE A N 1
ATOM 3717 C CA . ILE A 1 454 ? -8.117 17.625 1.415 1 87.75 454 ILE A CA 1
ATOM 3718 C C . ILE A 1 454 ? -7.602 17.734 2.848 1 87.75 454 ILE A C 1
ATOM 3720 O O . ILE A 1 454 ? -6.98 16.797 3.363 1 87.75 454 ILE A O 1
ATOM 3724 N N . GLU A 1 455 ? -7.887 18.828 3.477 1 84.19 455 GLU A N 1
ATOM 3725 C CA . GLU A 1 455 ? -7.465 19.047 4.855 1 84.19 455 GLU A CA 1
ATOM 3726 C C . GLU A 1 455 ? -8.047 17.984 5.785 1 84.19 455 GLU A C 1
ATOM 3728 O O . GLU A 1 455 ? -7.348 17.469 6.652 1 84.19 455 GLU A O 1
ATOM 3733 N N . ASN A 1 456 ? -9.289 17.656 5.566 1 75.56 456 ASN A N 1
ATOM 3734 C CA . ASN A 1 456 ? -9.938 16.641 6.395 1 75.56 456 ASN A CA 1
ATOM 3735 C C . ASN A 1 456 ? -9.289 15.273 6.219 1 75.56 456 ASN A C 1
ATOM 3737 O O . ASN A 1 456 ? -9.125 14.531 7.188 1 75.56 456 ASN A O 1
ATOM 3741 N N . HIS A 1 457 ? -9.016 15.039 5.066 1 85.12 457 HIS A N 1
ATOM 3742 C CA . HIS A 1 457 ? -8.383 13.766 4.762 1 85.12 457 HIS A CA 1
ATOM 3743 C C . HIS A 1 457 ? -7.055 13.617 5.496 1 85.12 457 HIS A C 1
ATOM 3745 O O . HIS A 1 457 ? -6.797 12.586 6.117 1 85.12 457 HIS A O 1
ATOM 3751 N N . PHE A 1 458 ? -6.258 14.664 5.469 1 89.81 458 PHE A N 1
ATOM 3752 C CA . PHE A 1 458 ? -4.934 14.578 6.07 1 89.81 458 PHE A CA 1
ATOM 3753 C C . PHE A 1 458 ? -5.008 14.773 7.578 1 89.81 458 PHE A C 1
ATOM 3755 O O . PHE A 1 458 ? -4.152 14.273 8.312 1 89.81 458 PHE A O 1
ATOM 3762 N N . TYR A 1 459 ? -6.027 15.414 8.008 1 82.25 459 TYR A N 1
ATOM 3763 C CA . TYR A 1 459 ? -6.25 15.578 9.445 1 82.25 459 TYR A CA 1
ATOM 3764 C C . TYR A 1 459 ? -6.379 14.227 10.133 1 82.25 459 TYR A C 1
ATOM 3766 O O . TYR A 1 459 ? -5.891 14.039 11.25 1 82.25 459 TYR A O 1
ATOM 3774 N N . ARG A 1 460 ? -6.965 13.289 9.484 1 77.06 460 ARG A N 1
ATOM 3775 C CA . ARG A 1 460 ? -7.195 11.945 10.008 1 77.06 460 ARG A CA 1
ATOM 3776 C C . ARG A 1 460 ? -5.879 11.266 10.359 1 77.06 460 ARG A C 1
ATOM 3778 O O . ARG A 1 460 ? -5.805 10.516 11.344 1 77.06 460 ARG A O 1
ATOM 3785 N N . ILE A 1 461 ? -4.852 11.625 9.594 1 87.56 461 ILE A N 1
ATOM 3786 C CA . ILE A 1 461 ? -3.588 10.945 9.836 1 87.56 461 ILE A CA 1
ATOM 3787 C C . ILE A 1 461 ? -2.625 11.883 10.562 1 87.56 461 ILE A C 1
ATOM 3789 O O . ILE A 1 461 ? -1.409 11.672 10.531 1 87.56 461 ILE A O 1
ATOM 3793 N N . GLY A 1 462 ? -3.119 12.984 11.109 1 84.94 462 GLY A N 1
ATOM 3794 C CA . GLY A 1 462 ? -2.369 13.805 12.047 1 84.94 462 GLY A CA 1
ATOM 3795 C C . GLY A 1 462 ? -1.617 14.938 11.383 1 84.94 462 GLY A C 1
ATOM 3796 O O . GLY A 1 462 ? -0.618 15.422 11.914 1 84.94 462 GLY A O 1
ATOM 3797 N N . ILE A 1 463 ? -2.125 15.414 10.234 1 93.75 463 ILE A N 1
ATOM 3798 C CA . ILE A 1 463 ? -1.381 16.438 9.508 1 93.75 463 ILE A CA 1
ATOM 3799 C C . ILE A 1 463 ? -2.268 17.672 9.289 1 93.75 463 ILE A C 1
ATOM 3801 O O . ILE A 1 463 ? -3.414 17.531 8.852 1 93.75 463 ILE A O 1
ATOM 3805 N N . ASN A 1 464 ? -1.719 18.781 9.664 1 87.88 464 ASN A N 1
ATOM 3806 C CA . ASN A 1 464 ? -2.291 20.062 9.258 1 87.88 464 ASN A CA 1
ATOM 3807 C C . ASN A 1 464 ? -1.66 20.562 7.969 1 87.88 464 ASN A C 1
ATOM 3809 O O . ASN A 1 464 ? -0.443 20.5 7.797 1 87.88 464 ASN A O 1
ATOM 3813 N N . ILE A 1 465 ? -2.52 21.125 7.105 1 92.69 465 ILE A N 1
ATOM 3814 C CA . ILE A 1 465 ? -2.004 21.531 5.805 1 92.69 465 ILE A CA 1
ATOM 3815 C C . ILE A 1 465 ? -1.757 23.047 5.805 1 92.69 465 ILE A C 1
ATOM 3817 O O . ILE A 1 465 ? -2.662 23.828 6.094 1 92.69 465 ILE A O 1
ATOM 3821 N N . LEU A 1 466 ? -0.535 23.422 5.551 1 94.69 466 LEU A N 1
ATOM 3822 C CA . LEU A 1 466 ? -0.175 24.812 5.254 1 94.69 466 LEU A CA 1
ATOM 3823 C C . LEU A 1 466 ? -0.258 25.078 3.756 1 94.69 466 LEU A C 1
ATOM 3825 O O . LEU A 1 466 ? 0.567 24.594 2.984 1 94.69 466 LEU A O 1
ATOM 3829 N N . TRP A 1 467 ? -1.229 25.953 3.363 1 92.56 467 TRP A N 1
ATOM 3830 C CA . TRP A 1 467 ? -1.465 26.203 1.947 1 92.56 467 TRP A CA 1
ATOM 3831 C C . TRP A 1 467 ? -0.595 27.344 1.447 1 92.56 467 TRP A C 1
ATOM 3833 O O . TRP A 1 467 ? -0.526 28.406 2.082 1 92.56 467 TRP A O 1
ATOM 3843 N N . VAL A 1 468 ? 0.089 27.172 0.385 1 94.75 468 VAL A N 1
ATOM 3844 C CA . VAL A 1 468 ? 0.723 28.234 -0.387 1 94.75 468 VAL A CA 1
ATOM 3845 C C . VAL A 1 468 ? 0.062 28.344 -1.759 1 94.75 468 VAL A C 1
ATOM 3847 O O . VAL A 1 468 ? -0.565 27.391 -2.23 1 94.75 468 VAL A O 1
ATOM 3850 N N . LYS A 1 469 ? 0.115 29.484 -2.369 1 91.88 469 LYS A N 1
ATOM 3851 C CA . LYS A 1 469 ? -0.49 29.609 -3.691 1 91.88 469 LYS A CA 1
ATOM 3852 C C . LYS A 1 469 ? 0.184 28.672 -4.695 1 91.88 469 LYS A C 1
ATOM 3854 O O . LYS A 1 469 ? -0.491 27.938 -5.422 1 91.88 469 LYS A O 1
ATOM 3859 N N . ASP A 1 470 ? 1.446 28.828 -4.723 1 94 470 ASP A N 1
ATOM 3860 C CA . ASP A 1 470 ? 2.307 28 -5.559 1 94 470 ASP A CA 1
ATOM 3861 C C . ASP A 1 470 ? 3.527 27.516 -4.781 1 94 470 ASP A C 1
ATOM 3863 O O . ASP A 1 470 ? 4.012 28.203 -3.883 1 94 470 ASP A O 1
ATOM 3867 N N . TYR A 1 471 ? 4.043 26.328 -5.188 1 93.06 471 TYR A N 1
ATOM 3868 C CA . TYR A 1 471 ? 5.18 25.766 -4.469 1 93.06 471 TYR A CA 1
ATOM 3869 C C . TYR A 1 471 ? 6.375 26.703 -4.512 1 93.06 471 TYR A C 1
ATOM 3871 O O . TYR A 1 471 ? 7.25 26.656 -3.645 1 93.06 471 TYR A O 1
ATOM 3879 N N . SER A 1 472 ? 6.43 27.609 -5.477 1 92.62 472 SER A N 1
ATOM 3880 C CA . SER A 1 472 ? 7.52 28.562 -5.613 1 92.62 472 SER A CA 1
ATOM 3881 C C . SER A 1 472 ? 7.539 29.547 -4.445 1 92.62 472 SER A C 1
ATOM 3883 O O . SER A 1 472 ? 8.523 30.266 -4.246 1 92.62 472 SER A O 1
ATOM 3885 N N . GLU A 1 473 ? 6.477 29.562 -3.648 1 94.62 473 GLU A N 1
ATOM 3886 C CA . GLU A 1 473 ? 6.375 30.484 -2.52 1 94.62 473 GLU A CA 1
ATOM 3887 C C . GLU A 1 473 ? 7.027 29.906 -1.271 1 94.62 473 GLU A C 1
ATOM 3889 O O . GLU A 1 473 ? 7.227 30.609 -0.279 1 94.62 473 GLU A O 1
ATOM 3894 N N . ILE A 1 474 ? 7.434 28.656 -1.31 1 96.25 474 ILE A N 1
ATOM 3895 C CA . ILE A 1 474 ? 7.91 27.953 -0.12 1 96.25 474 ILE A CA 1
ATOM 3896 C C . ILE A 1 474 ? 9.211 28.594 0.36 1 96.25 474 ILE A C 1
ATOM 3898 O O . ILE A 1 474 ? 9.383 28.844 1.554 1 96.25 474 ILE A O 1
ATOM 3902 N N . PRO A 1 475 ? 10.195 28.906 -0.533 1 95.88 475 PRO A N 1
ATOM 3903 C CA . PRO A 1 475 ? 11.43 29.531 -0.063 1 95.88 475 PRO A CA 1
ATOM 3904 C C . PRO A 1 475 ? 11.18 30.844 0.675 1 95.88 475 PRO A C 1
ATOM 3906 O O . PRO A 1 475 ? 11.805 31.109 1.705 1 95.88 475 PRO A O 1
ATOM 3909 N N . ALA A 1 476 ? 10.281 31.625 0.138 1 95.38 476 ALA A N 1
ATOM 3910 C CA . ALA A 1 476 ? 9.969 32.906 0.793 1 95.38 476 ALA A CA 1
ATOM 3911 C C . ALA A 1 476 ? 9.359 32.656 2.176 1 95.38 476 ALA A C 1
ATOM 3913 O O . ALA A 1 476 ? 9.68 33.375 3.127 1 95.38 476 ALA A O 1
ATOM 3914 N N . TRP A 1 477 ? 8.438 31.734 2.262 1 95.44 477 TRP A N 1
ATOM 3915 C CA . TRP A 1 477 ? 7.832 31.406 3.549 1 95.44 477 TRP A CA 1
ATOM 3916 C C . TRP A 1 477 ? 8.891 30.922 4.539 1 95.44 477 TRP A C 1
ATOM 3918 O O . TRP A 1 477 ? 8.891 31.344 5.699 1 95.44 477 TRP A O 1
ATOM 3928 N N . LEU A 1 478 ? 9.828 30.031 4.125 1 96.38 478 LEU A N 1
ATOM 3929 C CA . LEU A 1 478 ? 10.898 29.516 4.965 1 96.38 478 LEU A CA 1
ATOM 3930 C C . LEU A 1 478 ? 11.836 30.641 5.402 1 96.38 478 LEU A C 1
ATOM 3932 O O . LEU A 1 478 ? 12.305 30.656 6.539 1 96.38 478 LEU A O 1
ATOM 3936 N N . HIS A 1 479 ? 12.094 31.547 4.492 1 95.06 479 HIS A N 1
ATOM 3937 C CA . HIS A 1 479 ? 12.922 32.719 4.812 1 95.06 479 HIS A CA 1
ATOM 3938 C C . HIS A 1 479 ? 12.312 33.531 5.953 1 95.06 479 HIS A C 1
ATOM 3940 O O . HIS A 1 479 ? 13.023 33.938 6.875 1 95.06 479 HIS A O 1
ATOM 3946 N N . ASP A 1 480 ? 11.039 33.75 5.824 1 93.88 480 ASP A N 1
ATOM 3947 C CA . ASP A 1 480 ? 10.336 34.469 6.867 1 93.88 480 ASP A CA 1
ATOM 3948 C C . ASP A 1 480 ? 10.398 33.75 8.203 1 93.88 480 ASP A C 1
ATOM 3950 O O . ASP A 1 480 ? 10.562 34.344 9.258 1 93.88 480 ASP A O 1
ATOM 3954 N N . LEU A 1 481 ? 10.203 32.469 8.156 1 93.06 481 LEU A N 1
ATOM 3955 C CA . LEU A 1 481 ? 10.289 31.641 9.359 1 93.06 481 LEU A CA 1
ATOM 3956 C C . LEU A 1 481 ? 11.672 31.766 9.992 1 93.06 481 LEU A C 1
ATOM 3958 O O . LEU A 1 481 ? 11.797 31.891 11.211 1 93.06 481 LEU A O 1
ATOM 3962 N N . ASN A 1 482 ? 12.734 31.703 9.172 1 91.94 482 ASN A N 1
ATOM 3963 C CA . ASN A 1 482 ? 14.125 31.75 9.609 1 91.94 482 ASN A CA 1
ATOM 3964 C C . ASN A 1 482 ? 14.445 33.062 10.297 1 91.94 482 ASN A C 1
ATOM 3966 O O . ASN A 1 482 ? 15.242 33.125 11.234 1 91.94 482 ASN A O 1
ATOM 3970 N N . GLN A 1 483 ? 13.852 34.125 9.867 1 89.12 483 GLN A N 1
ATOM 3971 C CA . GLN A 1 483 ? 14.141 35.438 10.383 1 89.12 483 GLN A CA 1
ATOM 3972 C C . GLN A 1 483 ? 13.609 35.625 11.805 1 89.12 483 GLN A C 1
ATOM 3974 O O . GLN A 1 483 ? 14.172 36.375 12.602 1 89.12 483 GLN A O 1
ATOM 3979 N N . VAL A 1 484 ? 12.641 34.906 12.078 1 81.69 484 VAL A N 1
ATOM 3980 C CA . VAL A 1 484 ? 11.992 35.094 13.367 1 81.69 484 VAL A CA 1
ATOM 3981 C C . VAL A 1 484 ? 12.578 34.156 14.398 1 81.69 484 VAL A C 1
ATOM 3983 O O . VAL A 1 484 ? 12.375 34.312 15.602 1 81.69 484 VAL A O 1
ATOM 3986 N N . ILE A 1 485 ? 13.234 33.094 14.031 1 80.06 485 ILE A N 1
ATOM 3987 C CA . ILE A 1 485 ? 13.836 32.125 14.938 1 80.06 485 ILE A CA 1
ATOM 3988 C C . ILE A 1 485 ? 15.18 32.625 15.43 1 80.06 485 ILE A C 1
ATOM 3990 O O . ILE A 1 485 ? 15.656 32.219 16.5 1 80.06 485 ILE A O 1
ATOM 3994 N N . VAL A 1 486 ? 15.523 34 15.727 1 56.97 486 VAL A N 1
ATOM 3995 C CA . VAL A 1 486 ? 16.766 34.531 16.266 1 56.97 486 VAL A CA 1
ATOM 3996 C C . VAL A 1 486 ? 17 33.969 17.688 1 56.97 486 VAL A C 1
ATOM 3998 O O . VAL A 1 486 ? 16.047 33.844 18.453 1 56.97 486 VAL A O 1
ATOM 4001 N N . MET B 1 1 ? 26.047 -25.578 -36.312 1 21 1 MET B N 1
ATOM 4002 C CA . MET B 1 1 ? 25.359 -25.766 -35.031 1 21 1 MET B CA 1
ATOM 4003 C C . MET B 1 1 ? 26.219 -25.234 -33.875 1 21 1 MET B C 1
ATOM 4005 O O . MET B 1 1 ? 27.031 -25.953 -33.281 1 21 1 MET B O 1
ATOM 4009 N N . LYS B 1 2 ? 26.953 -24.172 -34.062 1 25.78 2 LYS B N 1
ATOM 4010 C CA . LYS B 1 2 ? 28.047 -23.438 -33.438 1 25.78 2 LYS B CA 1
ATOM 4011 C C . LYS B 1 2 ? 27.828 -23.234 -31.953 1 25.78 2 LYS B C 1
ATOM 4013 O O . LYS B 1 2 ? 26.688 -23.234 -31.5 1 25.78 2 LYS B O 1
ATOM 4018 N N . GLU B 1 3 ? 28.922 -23.312 -31.109 1 29.41 3 GLU B N 1
ATOM 4019 C CA . GLU B 1 3 ? 29.062 -23.375 -29.656 1 29.41 3 GLU B CA 1
ATOM 4020 C C . GLU B 1 3 ? 28.172 -22.328 -28.984 1 29.41 3 GLU B C 1
ATOM 4022 O O . GLU B 1 3 ? 28.531 -21.141 -28.938 1 29.41 3 GLU B O 1
ATOM 4027 N N . GLN B 1 4 ? 26.969 -22.031 -29.375 1 31.02 4 GLN B N 1
ATOM 4028 C CA . GLN B 1 4 ? 25.828 -21.219 -28.953 1 31.02 4 GLN B CA 1
ATOM 4029 C C . GLN B 1 4 ? 25.734 -21.141 -27.438 1 31.02 4 GLN B C 1
ATOM 4031 O O . GLN B 1 4 ? 24.641 -21.156 -26.875 1 31.02 4 GLN B O 1
ATOM 4036 N N . ASN B 1 5 ? 26.609 -21.781 -26.609 1 35.28 5 ASN B N 1
ATOM 4037 C CA . ASN B 1 5 ? 26.953 -21.875 -25.188 1 35.28 5 ASN B CA 1
ATOM 4038 C C . ASN B 1 5 ? 26.969 -20.484 -24.531 1 35.28 5 ASN B C 1
ATOM 4040 O O . ASN B 1 5 ? 28 -19.828 -24.469 1 35.28 5 ASN B O 1
ATOM 4044 N N . GLY B 1 6 ? 26.297 -19.5 -25 1 43.03 6 GLY B N 1
ATOM 4045 C CA . GLY B 1 6 ? 26.25 -18.094 -24.609 1 43.03 6 GLY B CA 1
ATOM 4046 C C . GLY B 1 6 ? 26.344 -17.891 -23.109 1 43.03 6 GLY B C 1
ATOM 4047 O O . GLY B 1 6 ? 25.656 -18.578 -22.344 1 43.03 6 GLY B O 1
ATOM 4048 N N . LYS B 1 7 ? 27.547 -17.484 -22.625 1 55.69 7 LYS B N 1
ATOM 4049 C CA . LYS B 1 7 ? 28.172 -17.297 -21.328 1 55.69 7 LYS B CA 1
ATOM 4050 C C . LYS B 1 7 ? 27.25 -16.531 -20.375 1 55.69 7 LYS B C 1
ATOM 4052 O O . LYS B 1 7 ? 26.938 -15.367 -20.625 1 55.69 7 LYS B O 1
ATOM 4057 N N . LEU B 1 8 ? 26.375 -17.234 -19.828 1 62.09 8 LEU B N 1
ATOM 4058 C CA . LEU B 1 8 ? 25.609 -16.672 -18.734 1 62.09 8 LEU B CA 1
ATOM 4059 C C . LEU B 1 8 ? 26.516 -15.883 -17.797 1 62.09 8 LEU B C 1
ATOM 4061 O O . LEU B 1 8 ? 27.656 -16.281 -17.547 1 62.09 8 LEU B O 1
ATOM 4065 N N . SER B 1 9 ? 26.094 -14.664 -17.641 1 67.94 9 SER B N 1
ATOM 4066 C CA . SER B 1 9 ? 26.75 -13.984 -16.531 1 67.94 9 SER B CA 1
ATOM 4067 C C . SER B 1 9 ? 26.625 -14.789 -15.242 1 67.94 9 SER B C 1
ATOM 4069 O O . SER B 1 9 ? 25.875 -15.758 -15.18 1 67.94 9 SER B O 1
ATOM 4071 N N . ARG B 1 10 ? 27.516 -14.508 -14.375 1 72.06 10 ARG B N 1
ATOM 4072 C CA . ARG B 1 10 ? 27.469 -15.211 -13.102 1 72.06 10 ARG B CA 1
ATOM 4073 C C . ARG B 1 10 ? 26.062 -15.219 -12.516 1 72.06 10 ARG B C 1
ATOM 4075 O O . ARG B 1 10 ? 25.562 -16.266 -12.102 1 72.06 10 ARG B O 1
ATOM 4082 N N . ASP B 1 11 ? 25.5 -14.094 -12.609 1 66.5 11 ASP B N 1
ATOM 4083 C CA . ASP B 1 11 ? 24.172 -13.969 -12 1 66.5 11 ASP B CA 1
ATOM 4084 C C . ASP B 1 11 ? 23.141 -14.766 -12.781 1 66.5 11 ASP B C 1
ATOM 4086 O O . ASP B 1 11 ? 22.25 -15.391 -12.188 1 66.5 11 ASP B O 1
ATOM 4090 N N . GLU B 1 12 ? 23.266 -14.703 -14.07 1 69.06 12 GLU B N 1
ATOM 4091 C CA . GLU B 1 12 ? 22.359 -15.469 -14.914 1 69.06 12 GLU B CA 1
ATOM 4092 C C . GLU B 1 12 ? 22.516 -16.969 -14.672 1 69.06 12 GLU B C 1
ATOM 4094 O O . GLU B 1 12 ? 21.531 -17.688 -14.57 1 69.06 12 GLU B O 1
ATOM 4099 N N . PHE B 1 13 ? 23.797 -17.312 -14.664 1 77.56 13 PHE B N 1
ATOM 4100 C CA . PHE B 1 13 ? 24.125 -18.719 -14.398 1 77.56 13 PHE B CA 1
ATOM 4101 C C . PHE B 1 13 ? 23.516 -19.188 -13.086 1 77.56 13 PHE B C 1
ATOM 4103 O O . PHE B 1 13 ? 22.812 -20.188 -13.047 1 77.56 13 PHE B O 1
ATOM 4110 N N . LEU B 1 14 ? 23.734 -18.406 -12.102 1 77.31 14 LEU B N 1
ATOM 4111 C CA . LEU B 1 14 ? 23.234 -18.781 -10.781 1 77.31 14 LEU B CA 1
ATOM 4112 C C . LEU B 1 14 ? 21.719 -18.812 -10.75 1 77.31 14 LEU B C 1
ATOM 4114 O O . LEU B 1 14 ? 21.109 -19.75 -10.211 1 77.31 14 LEU B O 1
ATOM 4118 N N . SER B 1 15 ? 21.125 -17.859 -11.367 1 71.56 15 SER B N 1
ATOM 4119 C CA . SER B 1 15 ? 19.672 -17.781 -11.406 1 71.56 15 SER B CA 1
ATOM 4120 C C . SER B 1 15 ? 19.078 -18.969 -12.172 1 71.56 15 SER B C 1
ATOM 4122 O O . SER B 1 15 ? 18.094 -19.562 -11.734 1 71.56 15 SER B O 1
ATOM 4124 N N . PHE B 1 16 ? 19.734 -19.266 -13.281 1 76.88 16 PHE B N 1
ATOM 4125 C CA . PHE B 1 16 ? 19.25 -20.359 -14.109 1 76.88 16 PHE B CA 1
ATOM 4126 C C . PHE B 1 16 ? 19.375 -21.688 -13.367 1 76.88 16 PHE B C 1
ATOM 4128 O O . PHE B 1 16 ? 18.422 -22.469 -13.32 1 76.88 16 PHE B O 1
ATOM 4135 N N . VAL B 1 17 ? 20.547 -21.859 -12.836 1 84.12 17 VAL B N 1
ATOM 4136 C CA . VAL B 1 17 ? 20.812 -23.109 -12.117 1 84.12 17 VAL B CA 1
ATOM 4137 C C . VAL B 1 17 ? 19.812 -23.266 -10.984 1 84.12 17 VAL B C 1
ATOM 4139 O O . VAL B 1 17 ? 19.219 -24.344 -10.82 1 84.12 17 VAL B O 1
ATOM 4142 N N . LYS B 1 18 ? 19.641 -22.188 -10.32 1 79.44 18 LYS B N 1
ATOM 4143 C CA . LYS B 1 18 ? 18.719 -22.25 -9.188 1 79.44 18 LYS B CA 1
ATOM 4144 C C . LYS B 1 18 ? 17.297 -22.516 -9.656 1 79.44 18 LYS B C 1
ATOM 4146 O O . LYS B 1 18 ? 16.578 -23.328 -9.047 1 79.44 18 LYS B O 1
ATOM 4151 N N . ALA B 1 19 ? 16.953 -21.906 -10.688 1 73.44 19 ALA B N 1
ATOM 4152 C CA . ALA B 1 19 ? 15.609 -22.094 -11.227 1 73.44 19 ALA B CA 1
ATOM 4153 C C . ALA B 1 19 ? 15.383 -23.531 -11.664 1 73.44 19 ALA B C 1
ATOM 4155 O O . ALA B 1 19 ? 14.32 -24.109 -11.398 1 73.44 19 ALA B O 1
ATOM 4156 N N . VAL B 1 20 ? 16.391 -24.062 -12.383 1 79.81 20 VAL B N 1
ATOM 4157 C CA . VAL B 1 20 ? 16.266 -25.438 -12.883 1 79.81 20 VAL B CA 1
ATOM 4158 C C . VAL B 1 20 ? 16.234 -26.406 -11.711 1 79.81 20 VAL B C 1
ATOM 4160 O O . VAL B 1 20 ? 15.391 -27.312 -11.68 1 79.81 20 VAL B O 1
ATOM 4163 N N . LEU B 1 21 ? 17.141 -26.156 -10.797 1 84.12 21 LEU B N 1
ATOM 4164 C CA . LEU B 1 21 ? 17.172 -27.031 -9.633 1 84.12 21 LEU B CA 1
ATOM 4165 C C . LEU B 1 21 ? 15.836 -27 -8.898 1 84.12 21 LEU B C 1
ATOM 4167 O O . LEU B 1 21 ? 15.328 -28.031 -8.477 1 84.12 21 LEU B O 1
ATOM 4171 N N . LYS B 1 22 ? 15.406 -25.922 -8.742 1 73.31 22 LYS B N 1
ATOM 4172 C CA . LYS B 1 22 ? 14.125 -25.75 -8.055 1 73.31 22 LYS B CA 1
ATOM 4173 C C . LYS B 1 22 ? 13.008 -26.469 -8.805 1 73.31 22 LYS B C 1
ATOM 4175 O O . LYS B 1 22 ? 12.188 -27.156 -8.195 1 73.31 22 LYS B O 1
ATOM 4180 N N . LYS B 1 23 ? 12.945 -26.234 -10.047 1 71.5 23 LYS B N 1
ATOM 4181 C CA . LYS B 1 23 ? 11.938 -26.891 -10.867 1 71.5 23 LYS B CA 1
ATOM 4182 C C . LYS B 1 23 ? 12.031 -28.406 -10.727 1 71.5 23 LYS B C 1
ATOM 4184 O O . LYS B 1 23 ? 11.008 -29.094 -10.555 1 71.5 23 LYS B O 1
ATOM 4189 N N . LYS B 1 24 ? 13.211 -28.891 -10.836 1 79.06 24 LYS B N 1
ATOM 4190 C CA . LYS B 1 24 ? 13.422 -30.328 -10.695 1 79.06 24 LYS B CA 1
ATOM 4191 C C . LYS B 1 24 ? 12.984 -30.812 -9.312 1 79.06 24 LYS B C 1
ATOM 4193 O O . LYS B 1 24 ? 12.375 -31.891 -9.195 1 79.06 24 LYS B O 1
ATOM 4198 N N . SER B 1 25 ? 13.234 -30.062 -8.383 1 75.5 25 SER B N 1
ATOM 4199 C CA . SER B 1 25 ? 12.836 -30.422 -7.027 1 75.5 25 SER B CA 1
ATOM 4200 C C . SER B 1 25 ? 11.32 -30.469 -6.887 1 75.5 25 SER B C 1
ATOM 4202 O O . SER B 1 25 ? 10.789 -31.391 -6.246 1 75.5 25 SER B O 1
ATOM 4204 N N . LEU B 1 26 ? 10.766 -29.578 -7.473 1 62.31 26 LEU B N 1
ATOM 4205 C CA . LEU B 1 26 ? 9.305 -29.531 -7.43 1 62.31 26 LEU B CA 1
ATOM 4206 C C . LEU B 1 26 ? 8.703 -30.719 -8.172 1 62.31 26 LEU B C 1
ATOM 4208 O O . LEU B 1 26 ? 7.727 -31.312 -7.711 1 62.31 26 LEU B O 1
ATOM 4212 N N . GLU B 1 27 ? 9.273 -30.953 -9.266 1 66 27 GLU B N 1
ATOM 4213 C CA . GLU B 1 27 ? 8.805 -32.094 -10.047 1 66 27 GLU B CA 1
ATOM 4214 C C . GLU B 1 27 ? 8.945 -33.406 -9.266 1 66 27 GLU B C 1
ATOM 4216 O O . GLU B 1 27 ? 8.102 -34.281 -9.383 1 66 27 GLU B O 1
ATOM 4221 N N . GLU B 1 28 ? 9.969 -33.438 -8.461 1 69 28 GLU B N 1
ATOM 4222 C CA . GLU B 1 28 ? 10.227 -34.656 -7.684 1 69 28 GLU B CA 1
ATOM 4223 C C . GLU B 1 28 ? 9.555 -34.594 -6.316 1 69 28 GLU B C 1
ATOM 4225 O O . GLU B 1 28 ? 9.578 -35.562 -5.559 1 69 28 GLU B O 1
ATOM 4230 N N . ASN B 1 29 ? 8.914 -33.531 -6.102 1 60.81 29 ASN B N 1
ATOM 4231 C CA . ASN B 1 29 ? 8.273 -33.25 -4.816 1 60.81 29 ASN B CA 1
ATOM 4232 C C . ASN B 1 29 ? 9.242 -33.469 -3.656 1 60.81 29 ASN B C 1
ATOM 4234 O O . ASN B 1 29 ? 8.891 -34.125 -2.664 1 60.81 29 ASN B O 1
ATOM 4238 N N . LYS B 1 30 ? 10.469 -33.094 -3.795 1 71.62 30 LYS B N 1
ATOM 4239 C CA . LYS B 1 30 ? 11.508 -33.188 -2.773 1 71.62 30 LYS B CA 1
ATOM 4240 C C . LYS B 1 30 ? 12.008 -31.797 -2.385 1 71.62 30 LYS B C 1
ATOM 4242 O O . LYS B 1 30 ? 12.148 -30.922 -3.242 1 71.62 30 LYS B O 1
ATOM 4247 N N . PRO B 1 31 ? 12.227 -31.656 -1.135 1 70.44 31 PRO B N 1
ATOM 4248 C CA . PRO B 1 31 ? 12.648 -30.328 -0.691 1 70.44 31 PRO B CA 1
ATOM 4249 C C . PRO B 1 31 ? 14.047 -29.953 -1.193 1 70.44 31 PRO B C 1
ATOM 4251 O O . PRO B 1 31 ? 14.914 -30.812 -1.31 1 70.44 31 PRO B O 1
ATOM 4254 N N . LEU B 1 32 ? 14.258 -28.641 -1.579 1 75.94 32 LEU B N 1
ATOM 4255 C CA . LEU B 1 32 ? 15.523 -28.031 -1.977 1 75.94 32 LEU B CA 1
ATOM 4256 C C . LEU B 1 32 ? 15.711 -26.672 -1.311 1 75.94 32 LEU B C 1
ATOM 4258 O O . LEU B 1 32 ? 14.82 -25.828 -1.373 1 75.94 32 LEU B O 1
ATOM 4262 N N . TYR B 1 33 ? 16.828 -26.594 -0.62 1 70 33 TYR B N 1
ATOM 4263 C CA . TYR B 1 33 ? 17.125 -25.359 0.096 1 70 33 TYR B CA 1
ATOM 4264 C C . TYR B 1 33 ? 18.312 -24.641 -0.524 1 70 33 TYR B C 1
ATOM 4266 O O . TYR B 1 33 ? 19.359 -25.25 -0.752 1 70 33 TYR B O 1
ATOM 4274 N N . PHE B 1 34 ? 18.062 -23.375 -0.831 1 70.19 34 PHE B N 1
ATOM 4275 C CA . PHE B 1 34 ? 19.188 -22.594 -1.343 1 70.19 34 PHE B CA 1
ATOM 4276 C C . PHE B 1 34 ? 19.906 -21.859 -0.21 1 70.19 34 PHE B C 1
ATOM 4278 O O . PHE B 1 34 ? 19.281 -21.484 0.78 1 70.19 34 PHE B O 1
ATOM 4285 N N . GLU B 1 35 ? 21.203 -21.641 -0.421 1 68.44 35 GLU B N 1
ATOM 4286 C CA . GLU B 1 35 ? 22.047 -20.938 0.549 1 68.44 35 GLU B CA 1
ATOM 4287 C C . GLU B 1 35 ? 21.859 -21.516 1.953 1 68.44 35 GLU B C 1
ATOM 4289 O O . GLU B 1 35 ? 21.625 -20.766 2.906 1 68.44 35 GLU B O 1
ATOM 4294 N N . TYR B 1 36 ? 21.891 -22.781 1.97 1 63.41 36 TYR B N 1
ATOM 4295 C CA . TYR B 1 36 ? 21.562 -23.531 3.174 1 63.41 36 TYR B CA 1
ATOM 4296 C C . TYR B 1 36 ? 22.766 -23.609 4.113 1 63.41 36 TYR B C 1
ATOM 4298 O O . TYR B 1 36 ? 23.875 -23.953 3.691 1 63.41 36 TYR B O 1
ATOM 4306 N N . ARG B 1 37 ? 22.484 -23.109 5.391 1 60.97 37 ARG B N 1
ATOM 4307 C CA . ARG B 1 37 ? 23.516 -23.172 6.43 1 60.97 37 ARG B CA 1
ATOM 4308 C C . ARG B 1 37 ? 23.234 -24.312 7.402 1 60.97 37 ARG B C 1
ATOM 4310 O O . ARG B 1 37 ? 22.125 -24.453 7.895 1 60.97 37 ARG B O 1
ATOM 4317 N N . LEU B 1 38 ? 23.938 -25.359 7.359 1 49.72 38 LEU B N 1
ATOM 4318 C CA . LEU B 1 38 ? 23.766 -26.469 8.305 1 49.72 38 LEU B CA 1
ATOM 4319 C C . LEU B 1 38 ? 24.406 -26.125 9.648 1 49.72 38 LEU B C 1
ATOM 4321 O O . LEU B 1 38 ? 25.547 -25.672 9.703 1 49.72 38 LEU B O 1
ATOM 4325 N N . SER B 1 39 ? 23.422 -25.828 10.609 1 46.16 39 SER B N 1
ATOM 4326 C CA . SER B 1 39 ? 23.953 -25.688 11.961 1 46.16 39 SER B CA 1
ATOM 4327 C C . SER B 1 39 ? 24.453 -27.016 12.516 1 46.16 39 SER B C 1
ATOM 4329 O O . SER B 1 39 ? 23.875 -28.062 12.234 1 46.16 39 SER B O 1
ATOM 4331 N N . GLU B 1 40 ? 25.625 -27.203 12.844 1 42.97 40 GLU B N 1
ATOM 4332 C CA . GLU B 1 40 ? 26.047 -28.391 13.578 1 42.97 40 GLU B CA 1
ATOM 4333 C C . GLU B 1 40 ? 25.234 -28.562 14.859 1 42.97 40 GLU B C 1
ATOM 4335 O O . GLU B 1 40 ? 24.812 -27.578 15.484 1 42.97 40 GLU B O 1
ATOM 4340 N N . ASN B 1 41 ? 24.703 -29.703 15.297 1 39.72 41 ASN B N 1
ATOM 4341 C CA . ASN B 1 41 ? 24.062 -30.031 16.562 1 39.72 41 ASN B CA 1
ATOM 4342 C C . ASN B 1 41 ? 24.562 -29.141 17.703 1 39.72 41 ASN B C 1
ATOM 4344 O O . ASN B 1 41 ? 23.75 -28.562 18.438 1 39.72 41 ASN B O 1
ATOM 4348 N N . GLY B 1 42 ? 25.438 -29.703 18.781 1 35.97 42 GLY B N 1
ATOM 4349 C CA . GLY B 1 42 ? 25.859 -29.375 20.141 1 35.97 42 GLY B CA 1
ATOM 4350 C C . GLY B 1 42 ? 26.438 -27.984 20.266 1 35.97 42 GLY B C 1
ATOM 4351 O O . GLY B 1 42 ? 25.953 -27.172 21.047 1 35.97 42 GLY B O 1
ATOM 4352 N N . GLU B 1 43 ? 27.906 -27.906 20.344 1 34.06 43 GLU B N 1
ATOM 4353 C CA . GLU B 1 43 ? 28.625 -26.75 20.859 1 34.06 43 GLU B CA 1
ATOM 4354 C C . GLU B 1 43 ? 28.391 -25.516 20 1 34.06 43 GLU B C 1
ATOM 4356 O O . GLU B 1 43 ? 27.875 -25.625 18.891 1 34.06 43 GLU B O 1
ATOM 4361 N N . LYS B 1 44 ? 29.484 -24.625 19.891 1 36.31 44 LYS B N 1
ATOM 4362 C CA . LYS B 1 44 ? 29.719 -23.234 19.516 1 36.31 44 LYS B CA 1
ATOM 4363 C C . LYS B 1 44 ? 29.188 -22.953 18.109 1 36.31 44 LYS B C 1
ATOM 4365 O O . LYS B 1 44 ? 29.047 -23.859 17.297 1 36.31 44 LYS B O 1
ATOM 4370 N N . GLU B 1 45 ? 28.844 -21.547 17.656 1 39.06 45 GLU B N 1
ATOM 4371 C CA . GLU B 1 45 ? 28.375 -20.484 16.781 1 39.06 45 GLU B CA 1
ATOM 4372 C C . GLU B 1 45 ? 28.859 -20.688 15.352 1 39.06 45 GLU B C 1
ATOM 4374 O O . GLU B 1 45 ? 28.766 -19.781 14.523 1 39.06 45 GLU B O 1
ATOM 4379 N N . LYS B 1 46 ? 29.828 -21.609 15.164 1 40.09 46 LYS B N 1
ATOM 4380 C CA . LYS B 1 46 ? 30.547 -21.531 13.891 1 40.09 46 LYS B CA 1
ATOM 4381 C C . LYS B 1 46 ? 29.688 -22.031 12.742 1 40.09 46 LYS B C 1
ATOM 4383 O O . LYS B 1 46 ? 29.281 -23.203 12.734 1 40.09 46 LYS B O 1
ATOM 4388 N N . PHE B 1 47 ? 28.812 -21.438 12.227 1 40.97 47 PHE B N 1
ATOM 4389 C CA . PHE B 1 47 ? 28.203 -21.812 10.961 1 40.97 47 PHE B CA 1
ATOM 4390 C C . PHE B 1 47 ? 29.266 -22.234 9.945 1 40.97 47 PHE B C 1
ATOM 4392 O O . PHE B 1 47 ? 30.188 -21.469 9.672 1 40.97 47 PHE B O 1
ATOM 4399 N N . LEU B 1 48 ? 29.734 -23.453 9.781 1 49.06 48 LEU B N 1
ATOM 4400 C CA . LEU B 1 48 ? 30.938 -23.859 9.062 1 49.06 48 LEU B CA 1
ATOM 4401 C C . LEU B 1 48 ? 30.812 -23.578 7.574 1 49.06 48 LEU B C 1
ATOM 4403 O O . LEU B 1 48 ? 31.734 -23.062 6.953 1 49.06 48 LEU B O 1
ATOM 4407 N N . ASN B 1 49 ? 29.75 -24.375 6.844 1 58.22 49 ASN B N 1
ATOM 4408 C CA . ASN B 1 49 ? 29.781 -24.188 5.398 1 58.22 49 ASN B CA 1
ATOM 4409 C C . ASN B 1 49 ? 28.391 -23.828 4.859 1 58.22 49 ASN B C 1
ATOM 4411 O O . ASN B 1 49 ? 27.375 -24.328 5.348 1 58.22 49 ASN B O 1
ATOM 4415 N N . ARG B 1 50 ? 28.312 -22.828 4.23 1 71.5 50 ARG B N 1
ATOM 4416 C CA . ARG B 1 50 ? 27.125 -22.438 3.469 1 71.5 50 ARG B CA 1
ATOM 4417 C C . ARG B 1 50 ? 27.125 -23.094 2.098 1 71.5 50 ARG B C 1
ATOM 4419 O O . ARG B 1 50 ? 28.062 -22.938 1.314 1 71.5 50 ARG B O 1
ATOM 4426 N N . PHE B 1 51 ? 26.031 -24.062 1.973 1 78.88 51 PHE B N 1
ATOM 4427 C CA . PHE B 1 51 ? 25.875 -24.688 0.67 1 78.88 51 PHE B CA 1
ATOM 4428 C C . PHE B 1 51 ? 25.094 -23.781 -0.282 1 78.88 51 PHE B C 1
ATOM 4430 O O . PHE B 1 51 ? 24.203 -23.047 0.142 1 78.88 51 PHE B O 1
ATOM 4437 N N . ASP B 1 52 ? 25.5 -23.812 -1.571 1 82.75 52 ASP B N 1
ATOM 4438 C CA . ASP B 1 52 ? 24.703 -23.062 -2.541 1 82.75 52 ASP B CA 1
ATOM 4439 C C . ASP B 1 52 ? 23.281 -23.594 -2.621 1 82.75 52 ASP B C 1
ATOM 4441 O O . ASP B 1 52 ? 22.328 -22.812 -2.75 1 82.75 52 ASP B O 1
ATOM 4445 N N . ALA B 1 53 ? 23.172 -24.906 -2.619 1 85.19 53 ALA B N 1
ATOM 4446 C CA . ALA B 1 53 ? 21.875 -25.547 -2.492 1 85.19 53 ALA B CA 1
ATOM 4447 C C . ALA B 1 53 ? 21.984 -26.891 -1.773 1 85.19 53 ALA B C 1
ATOM 4449 O O . ALA B 1 53 ? 23.062 -27.484 -1.749 1 85.19 53 ALA B O 1
ATOM 4450 N N . PHE B 1 54 ? 20.922 -27.359 -1.131 1 82.94 54 PHE B N 1
ATOM 4451 C CA . PHE B 1 54 ? 20.906 -28.594 -0.364 1 82.94 54 PHE B CA 1
ATOM 4452 C C . PHE B 1 54 ? 19.578 -29.328 -0.533 1 82.94 54 PHE B C 1
ATOM 4454 O O . PHE B 1 54 ? 18.5 -28.734 -0.348 1 82.94 54 PHE B O 1
ATOM 4461 N N . ALA B 1 55 ? 19.656 -30.531 -0.945 1 85.56 55 ALA B N 1
ATOM 4462 C CA . ALA B 1 55 ? 18.5 -31.422 -1.074 1 85.56 55 ALA B CA 1
ATOM 4463 C C . ALA B 1 55 ? 18.578 -32.562 -0.075 1 85.56 55 ALA B C 1
ATOM 4465 O O . ALA B 1 55 ? 19.219 -33.594 -0.347 1 85.56 55 ALA B O 1
ATOM 4466 N N . PRO B 1 56 ? 17.969 -32.5 0.993 1 80.69 56 PRO B N 1
ATOM 4467 C CA . PRO B 1 56 ? 18.125 -33.5 2.061 1 80.69 56 PRO B CA 1
ATOM 4468 C C . PRO B 1 56 ? 17.531 -34.844 1.698 1 80.69 56 PRO B C 1
ATOM 4470 O O . PRO B 1 56 ? 17.953 -35.875 2.236 1 80.69 56 PRO B O 1
ATOM 4473 N N . GLU B 1 57 ? 16.516 -34.906 0.881 1 80.25 57 GLU B N 1
ATOM 4474 C CA . GLU B 1 57 ? 15.82 -36.125 0.578 1 80.25 57 GLU B CA 1
ATOM 4475 C C . GLU B 1 57 ? 16.203 -36.656 -0.8 1 80.25 57 GLU B C 1
ATOM 4477 O O . GLU B 1 57 ? 15.461 -37.438 -1.404 1 80.25 57 GLU B O 1
ATOM 4482 N N . GLY B 1 58 ? 17.312 -36.125 -1.286 1 83.38 58 GLY B N 1
ATOM 4483 C CA . GLY B 1 58 ? 17.766 -36.562 -2.598 1 83.38 58 GLY B CA 1
ATOM 4484 C C . GLY B 1 58 ? 17.359 -35.625 -3.715 1 83.38 58 GLY B C 1
ATOM 4485 O O . GLY B 1 58 ? 16.656 -34.625 -3.479 1 83.38 58 GLY B O 1
ATOM 4486 N N . PHE B 1 59 ? 17.906 -35.938 -5.023 1 86.38 59 PHE B N 1
ATOM 4487 C CA . PHE B 1 59 ? 17.656 -35.094 -6.188 1 86.38 59 PHE B CA 1
ATOM 4488 C C . PHE B 1 59 ? 17.938 -35.844 -7.48 1 86.38 59 PHE B C 1
ATOM 4490 O O . PHE B 1 59 ? 19.062 -36.344 -7.684 1 86.38 59 PHE B O 1
ATOM 4497 N N . SER B 1 60 ? 16.938 -35.906 -8.352 1 81 60 SER B N 1
ATOM 4498 C CA . SER B 1 60 ? 17.047 -36.625 -9.617 1 81 60 SER B CA 1
ATOM 4499 C C . SER B 1 60 ? 17.531 -38.062 -9.406 1 81 60 SER B C 1
ATOM 4501 O O . SER B 1 60 ? 16.844 -38.844 -8.758 1 81 60 SER B O 1
ATOM 4503 N N . GLU B 1 61 ? 18.703 -38.344 -9.883 1 82.25 61 GLU B N 1
ATOM 4504 C CA . GLU B 1 61 ? 19.203 -39.719 -9.828 1 82.25 61 GLU B CA 1
ATOM 4505 C C . GLU B 1 61 ? 19.812 -40.031 -8.461 1 82.25 61 GLU B C 1
ATOM 4507 O O . GLU B 1 61 ? 20.094 -41.188 -8.156 1 82.25 61 GLU B O 1
ATOM 4512 N N . TYR B 1 62 ? 19.906 -39.031 -7.648 1 86.69 62 TYR B N 1
ATOM 4513 C CA . TYR B 1 62 ? 20.531 -39.219 -6.348 1 86.69 62 TYR B CA 1
ATOM 4514 C C . TYR B 1 62 ? 19.5 -39.5 -5.27 1 86.69 62 TYR B C 1
ATOM 4516 O O . TYR B 1 62 ? 18.562 -38.719 -5.086 1 86.69 62 TYR B O 1
ATOM 4524 N N . ARG B 1 63 ? 19.578 -40.562 -4.535 1 83.62 63 ARG B N 1
ATOM 4525 C CA . ARG B 1 63 ? 18.609 -40.969 -3.529 1 83.62 63 ARG B CA 1
ATOM 4526 C C . ARG B 1 63 ? 18.938 -40.344 -2.17 1 83.62 63 ARG B C 1
ATOM 4528 O O . ARG B 1 63 ? 18.031 -40.156 -1.341 1 83.62 63 ARG B O 1
ATOM 4535 N N . ASN B 1 64 ? 20.219 -40.062 -1.932 1 82.81 64 ASN B N 1
ATOM 4536 C CA . ASN B 1 64 ? 20.641 -39.469 -0.668 1 82.81 64 ASN B CA 1
ATOM 4537 C C . ASN B 1 64 ? 20.703 -37.969 -0.758 1 82.81 64 ASN B C 1
ATOM 4539 O O . ASN B 1 64 ? 20.422 -37.375 -1.811 1 82.81 64 ASN B O 1
ATOM 4543 N N . SER B 1 65 ? 21.047 -37.375 0.481 1 86.12 65 SER B N 1
ATOM 4544 C CA . SER B 1 65 ? 21.156 -35.938 0.518 1 86.12 65 SER B CA 1
ATOM 4545 C C . SER B 1 65 ? 22.172 -35.406 -0.503 1 86.12 65 SER B C 1
ATOM 4547 O O . SER B 1 65 ? 23.203 -36.062 -0.733 1 86.12 65 SER B O 1
ATOM 4549 N N . VAL B 1 66 ? 21.844 -34.312 -1.145 1 89.06 66 VAL B N 1
ATOM 4550 C CA . VAL B 1 66 ? 22.703 -33.75 -2.188 1 89.06 66 VAL B CA 1
ATOM 4551 C C . VAL B 1 66 ? 23.062 -32.312 -1.838 1 89.06 66 VAL B C 1
ATOM 4553 O O . VAL B 1 66 ? 22.203 -31.516 -1.455 1 89.06 66 VAL B O 1
ATOM 4556 N N . ILE B 1 67 ? 24.344 -32.062 -1.901 1 88 67 ILE B N 1
ATOM 4557 C CA . ILE B 1 67 ? 24.859 -30.703 -1.761 1 88 67 ILE B CA 1
ATOM 4558 C C . ILE B 1 67 ? 25.234 -30.156 -3.131 1 88 67 ILE B C 1
ATOM 4560 O O . ILE B 1 67 ? 25.984 -30.797 -3.881 1 88 67 ILE B O 1
ATOM 4564 N N . PHE B 1 68 ? 24.688 -29.031 -3.426 1 89.81 68 PHE B N 1
ATOM 4565 C CA . PHE B 1 68 ? 25.031 -28.391 -4.688 1 89.81 68 PHE B CA 1
ATOM 4566 C C . PHE B 1 68 ? 26 -27.219 -4.457 1 89.81 68 PHE B C 1
ATOM 4568 O O . PHE B 1 68 ? 25.797 -26.422 -3.549 1 89.81 68 PHE B O 1
ATOM 4575 N N . GLU B 1 69 ? 27.047 -27.203 -5.176 1 88.88 69 GLU B N 1
ATOM 4576 C CA . GLU B 1 69 ? 27.969 -26.078 -5.219 1 88.88 69 GLU B CA 1
ATOM 4577 C C . GLU B 1 69 ? 28.062 -25.5 -6.625 1 88.88 69 GLU B C 1
ATOM 4579 O O . GLU B 1 69 ? 28.281 -26.219 -7.594 1 88.88 69 GLU B O 1
ATOM 4584 N N . PHE B 1 70 ? 27.828 -24.203 -6.66 1 87.19 70 PHE B N 1
ATOM 4585 C CA . PHE B 1 70 ? 27.859 -23.531 -7.949 1 87.19 70 PHE B CA 1
ATOM 4586 C C . PHE B 1 70 ? 29.234 -22.891 -8.188 1 87.19 70 PHE B C 1
ATOM 4588 O O . PHE B 1 70 ? 29.719 -22.141 -7.34 1 87.19 70 PHE B O 1
ATOM 4595 N N . ILE B 1 71 ? 29.891 -23.234 -9.258 1 82.25 71 ILE B N 1
ATOM 4596 C CA . ILE B 1 71 ? 31.172 -22.641 -9.609 1 82.25 71 ILE B CA 1
ATOM 4597 C C . ILE B 1 71 ? 31.062 -21.922 -10.953 1 82.25 71 ILE B C 1
ATOM 4599 O O . ILE B 1 71 ? 30.781 -22.547 -11.977 1 82.25 71 ILE B O 1
ATOM 4603 N N . TYR B 1 72 ? 31.078 -20.609 -10.781 1 80 72 TYR B N 1
ATOM 4604 C CA . TYR B 1 72 ? 31.094 -19.797 -11.984 1 80 72 TYR B CA 1
ATOM 4605 C C . TYR B 1 72 ? 32.5 -19.297 -12.289 1 80 72 TYR B C 1
ATOM 4607 O O . TYR B 1 72 ? 33.156 -18.75 -11.414 1 80 72 TYR B O 1
ATOM 4615 N N . SER B 1 73 ? 33.031 -19.578 -13.367 1 71.69 73 SER B N 1
ATOM 4616 C CA . SER B 1 73 ? 34.375 -19.109 -13.711 1 71.69 73 SER B CA 1
ATOM 4617 C C . SER B 1 73 ? 34.469 -18.719 -15.18 1 71.69 73 SER B C 1
ATOM 4619 O O . SER B 1 73 ? 34.031 -19.453 -16.062 1 71.69 73 SER B O 1
ATOM 4621 N N . ARG B 1 74 ? 34.875 -17.547 -15.438 1 65.75 74 ARG B N 1
ATOM 4622 C CA . ARG B 1 74 ? 35.156 -17.109 -16.812 1 65.75 74 ARG B CA 1
ATOM 4623 C C . ARG B 1 74 ? 36.594 -17.344 -17.172 1 65.75 74 ARG B C 1
ATOM 4625 O O . ARG B 1 74 ? 36.938 -17.531 -18.344 1 65.75 74 ARG B O 1
ATOM 4632 N N . THR B 1 75 ? 37.438 -17.25 -16.141 1 65.5 75 THR B N 1
ATOM 4633 C CA . THR B 1 75 ? 38.875 -17.203 -16.406 1 65.5 75 THR B CA 1
ATOM 4634 C C . THR B 1 75 ? 39.562 -18.375 -15.734 1 65.5 75 THR B C 1
ATOM 4636 O O . THR B 1 75 ? 40.781 -18.594 -15.961 1 65.5 75 THR B O 1
ATOM 4639 N N . LEU B 1 76 ? 38.969 -19.203 -14.914 1 65.88 76 LEU B N 1
ATOM 4640 C CA . LEU B 1 76 ? 39.688 -20.203 -14.141 1 65.88 76 LEU B CA 1
ATOM 4641 C C . LEU B 1 76 ? 40.125 -21.359 -15.031 1 65.88 76 LEU B C 1
ATOM 4643 O O . LEU B 1 76 ? 39.375 -21.828 -15.875 1 65.88 76 LEU B O 1
ATOM 4647 N N . LYS B 1 77 ? 41.406 -21.625 -14.93 1 73.81 77 LYS B N 1
ATOM 4648 C CA . LYS B 1 77 ? 41.969 -22.797 -15.609 1 73.81 77 LYS B CA 1
ATOM 4649 C C . LYS B 1 77 ? 41.406 -24.094 -15.016 1 73.81 77 LYS B C 1
ATOM 4651 O O . LYS B 1 77 ? 40.969 -24.109 -13.867 1 73.81 77 LYS B O 1
ATOM 4656 N N . ALA B 1 78 ? 41.312 -25.078 -15.828 1 77 78 ALA B N 1
ATOM 4657 C CA . ALA B 1 78 ? 40.781 -26.391 -15.453 1 77 78 ALA B CA 1
ATOM 4658 C C . ALA B 1 78 ? 41.469 -26.891 -14.18 1 77 78 ALA B C 1
ATOM 4660 O O . ALA B 1 78 ? 40.781 -27.469 -13.312 1 77 78 ALA B O 1
ATOM 4661 N N . GLU B 1 79 ? 42.719 -26.516 -14.039 1 80.94 79 GLU B N 1
ATOM 4662 C CA . GLU B 1 79 ? 43.469 -27 -12.875 1 80.94 79 GLU B CA 1
ATOM 4663 C C . GLU B 1 79 ? 43 -26.312 -11.602 1 80.94 79 GLU B C 1
ATOM 4665 O O . GLU B 1 79 ? 42.906 -26.938 -10.547 1 80.94 79 GLU B O 1
ATOM 4670 N N . GLN B 1 80 ? 42.656 -25.109 -11.758 1 82.31 80 GLN B N 1
ATOM 4671 C CA . GLN B 1 80 ? 42.188 -24.359 -10.602 1 82.31 80 GLN B CA 1
ATOM 4672 C C . GLN B 1 80 ? 40.812 -24.828 -10.164 1 82.31 80 GLN B C 1
ATOM 4674 O O . GLN B 1 80 ? 40.531 -24.938 -8.969 1 82.31 80 GLN B O 1
ATOM 4679 N N . ILE B 1 81 ? 40.031 -25.094 -11.148 1 85.06 81 ILE B N 1
ATOM 4680 C CA . ILE B 1 81 ? 38.688 -25.594 -10.859 1 85.06 81 ILE B CA 1
ATOM 4681 C C . ILE B 1 81 ? 38.781 -26.953 -10.188 1 85.06 81 ILE B C 1
ATOM 4683 O O . ILE B 1 81 ? 38.094 -27.234 -9.211 1 85.06 81 ILE B O 1
ATOM 4687 N N . LYS B 1 82 ? 39.688 -27.719 -10.703 1 84.56 82 LYS B N 1
ATOM 4688 C CA . LYS B 1 82 ? 39.906 -29.047 -10.125 1 84.56 82 LYS B CA 1
ATOM 4689 C C . LYS B 1 82 ? 40.312 -28.938 -8.664 1 84.56 82 LYS B C 1
ATOM 4691 O O . LYS B 1 82 ? 39.844 -29.688 -7.812 1 84.56 82 LYS B O 1
ATOM 4696 N N . LYS B 1 83 ? 41.188 -28.047 -8.477 1 84.69 83 LYS B N 1
ATOM 4697 C CA . LYS B 1 83 ? 41.688 -27.844 -7.117 1 84.69 83 LYS B CA 1
ATOM 4698 C C . LYS B 1 83 ? 40.562 -27.406 -6.188 1 84.69 83 LYS B C 1
ATOM 4700 O O . LYS B 1 83 ? 40.469 -27.875 -5.051 1 84.69 83 LYS B O 1
ATOM 4705 N N . ARG B 1 84 ? 39.781 -26.531 -6.707 1 85.19 84 ARG B N 1
ATOM 4706 C CA . ARG B 1 84 ? 38.656 -26.016 -5.914 1 85.19 84 ARG B CA 1
ATOM 4707 C C . ARG B 1 84 ? 37.656 -27.125 -5.613 1 85.19 84 ARG B C 1
ATOM 4709 O O . ARG B 1 84 ? 37.188 -27.266 -4.48 1 85.19 84 ARG B O 1
ATOM 4716 N N . ILE B 1 85 ? 37.312 -27.859 -6.633 1 86.5 85 ILE B N 1
ATOM 4717 C CA . ILE B 1 85 ? 36.344 -28.938 -6.469 1 86.5 85 ILE B CA 1
ATOM 4718 C C . ILE B 1 85 ? 36.906 -29.969 -5.477 1 86.5 85 ILE B C 1
ATOM 4720 O O . ILE B 1 85 ? 36.156 -30.406 -4.574 1 86.5 85 ILE B O 1
ATOM 4724 N N . LYS B 1 86 ? 38.094 -30.281 -5.633 1 84.5 86 LYS B N 1
ATOM 4725 C CA . LYS B 1 86 ? 38.719 -31.25 -4.727 1 84.5 86 LYS B CA 1
ATOM 4726 C C . LYS B 1 86 ? 38.75 -30.719 -3.293 1 84.5 86 LYS B C 1
ATOM 4728 O O . LYS B 1 86 ? 38.469 -31.453 -2.352 1 84.5 86 LYS B O 1
ATOM 4733 N N . GLY B 1 87 ? 39.094 -29.484 -3.191 1 84.06 87 GLY B N 1
ATOM 4734 C CA . GLY B 1 87 ? 39.125 -28.891 -1.867 1 84.06 87 GLY B CA 1
ATOM 4735 C C . GLY B 1 87 ? 37.781 -28.922 -1.165 1 84.06 87 GLY B C 1
ATOM 4736 O O . GLY B 1 87 ? 37.719 -29.297 0.006 1 84.06 87 GLY B O 1
ATOM 4737 N N . VAL B 1 88 ? 36.781 -28.531 -1.923 1 85 88 VAL B N 1
ATOM 4738 C CA . VAL B 1 88 ? 35.438 -28.5 -1.364 1 85 88 VAL B CA 1
ATOM 4739 C C . VAL B 1 88 ? 34.969 -29.906 -1.051 1 85 88 VAL B C 1
ATOM 4741 O O . VAL B 1 88 ? 34.375 -30.156 0.007 1 85 88 VAL B O 1
ATOM 4744 N N . THR B 1 89 ? 35.219 -30.766 -1.945 1 84.38 89 THR B N 1
ATOM 4745 C CA . THR B 1 89 ? 34.812 -32.156 -1.764 1 84.38 89 THR B CA 1
ATOM 4746 C C . THR B 1 89 ? 35.438 -32.75 -0.516 1 84.38 89 THR B C 1
ATOM 4748 O O . THR B 1 89 ? 34.781 -33.406 0.278 1 84.38 89 THR B O 1
ATOM 4751 N N . ASP B 1 90 ? 36.656 -32.469 -0.365 1 82.31 90 ASP B N 1
ATOM 4752 C CA . ASP B 1 90 ? 37.406 -33 0.784 1 82.31 90 ASP B CA 1
ATOM 4753 C C . ASP B 1 90 ? 36.844 -32.438 2.092 1 82.31 90 ASP B C 1
ATOM 4755 O O . ASP B 1 90 ? 36.719 -33.156 3.082 1 82.31 90 ASP B O 1
ATOM 4759 N N . THR B 1 91 ? 36.562 -31.234 2.006 1 81.69 91 THR B N 1
ATOM 4760 C CA . THR B 1 91 ? 36.031 -30.562 3.199 1 81.69 91 THR B CA 1
ATOM 4761 C C . THR B 1 91 ? 34.656 -31.109 3.555 1 81.69 91 THR B C 1
ATOM 4763 O O . THR B 1 91 ? 34.375 -31.391 4.723 1 81.69 91 THR B O 1
ATOM 4766 N N . TYR B 1 92 ? 33.844 -31.266 2.551 1 82.25 92 TYR B N 1
ATOM 4767 C CA . TYR B 1 92 ? 32.469 -31.656 2.795 1 82.25 92 TYR B CA 1
ATOM 4768 C C . TYR B 1 92 ? 32.375 -33.125 3.172 1 82.25 92 TYR B C 1
ATOM 4770 O O . TYR B 1 92 ? 31.562 -33.5 4.02 1 82.25 92 TYR B O 1
ATOM 4778 N N . ARG B 1 93 ? 33.156 -33.906 2.613 1 79.62 93 ARG B N 1
ATOM 4779 C CA . ARG B 1 93 ? 33.125 -35.344 2.857 1 79.62 93 ARG B CA 1
ATOM 4780 C C . ARG B 1 93 ? 33.438 -35.656 4.316 1 79.62 93 ARG B C 1
ATOM 4782 O O . ARG B 1 93 ? 32.969 -36.688 4.852 1 79.62 93 ARG B O 1
ATOM 4789 N N . LYS B 1 94 ? 34.156 -34.812 4.848 1 76.88 94 LYS B N 1
ATOM 4790 C CA . LYS B 1 94 ? 34.531 -35.031 6.242 1 76.88 94 LYS B CA 1
ATOM 4791 C C . LYS B 1 94 ? 33.375 -34.781 7.18 1 76.88 94 LYS B C 1
ATOM 4793 O O . LYS B 1 94 ? 33.281 -35.375 8.25 1 76.88 94 LYS B O 1
ATOM 4798 N N . SER B 1 95 ? 32.531 -33.969 6.652 1 75 95 SER B N 1
ATOM 4799 C CA . SER B 1 95 ? 31.562 -33.5 7.621 1 75 95 SER B CA 1
ATOM 4800 C C . SER B 1 95 ? 30.156 -33.875 7.227 1 75 95 SER B C 1
ATOM 4802 O O . SER B 1 95 ? 29.234 -33.844 8.055 1 75 95 SER B O 1
ATOM 4804 N N . TYR B 1 96 ? 30.016 -34.312 5.918 1 79.62 96 TYR B N 1
ATOM 4805 C CA . TYR B 1 96 ? 28.641 -34.5 5.461 1 79.62 96 TYR B CA 1
ATOM 4806 C C . TYR B 1 96 ? 28.5 -35.75 4.641 1 79.62 96 TYR B C 1
ATOM 4808 O O . TYR B 1 96 ? 29.391 -36.094 3.844 1 79.62 96 TYR B O 1
ATOM 4816 N N . ASP B 1 97 ? 27.469 -36.469 5.055 1 79.56 97 ASP B N 1
ATOM 4817 C CA . ASP B 1 97 ? 27.125 -37.625 4.254 1 79.56 97 ASP B CA 1
ATOM 4818 C C . ASP B 1 97 ? 26.125 -37.281 3.152 1 79.56 97 ASP B C 1
ATOM 4820 O O . ASP B 1 97 ? 24.922 -37.469 3.309 1 79.56 97 ASP B O 1
ATOM 4824 N N . ALA B 1 98 ? 26.578 -36.719 2.094 1 85.44 98 ALA B N 1
ATOM 4825 C CA . ALA B 1 98 ? 25.766 -36.25 0.977 1 85.44 98 ALA B CA 1
ATOM 4826 C C . ALA B 1 98 ? 26.531 -36.312 -0.337 1 85.44 98 ALA B C 1
ATOM 4828 O O . ALA B 1 98 ? 27.766 -36.281 -0.339 1 85.44 98 ALA B O 1
ATOM 4829 N N . THR B 1 99 ? 25.875 -36.562 -1.311 1 88.12 99 THR B N 1
ATOM 4830 C CA . THR B 1 99 ? 26.469 -36.406 -2.633 1 88.12 99 THR B CA 1
ATOM 4831 C C . THR B 1 99 ? 26.703 -34.938 -2.965 1 88.12 99 THR B C 1
ATOM 4833 O O . THR B 1 99 ? 25.844 -34.094 -2.707 1 88.12 99 THR B O 1
ATOM 4836 N N . ILE B 1 100 ? 27.906 -34.719 -3.432 1 89.06 100 ILE B N 1
ATOM 4837 C CA . ILE B 1 100 ? 28.219 -33.344 -3.795 1 89.06 100 ILE B CA 1
ATOM 4838 C C . ILE B 1 100 ? 28.141 -33.188 -5.309 1 89.06 100 ILE B C 1
ATOM 4840 O O . ILE B 1 100 ? 28.766 -33.938 -6.059 1 89.06 100 ILE B O 1
ATOM 4844 N N . VAL B 1 101 ? 27.328 -32.281 -5.75 1 90.19 101 VAL B N 1
ATOM 4845 C CA . VAL B 1 101 ? 27.188 -31.984 -7.172 1 90.19 101 VAL B CA 1
ATOM 4846 C C . VAL B 1 101 ? 27.672 -30.578 -7.461 1 90.19 101 VAL B C 1
ATOM 4848 O O . VAL B 1 101 ? 27.156 -29.609 -6.898 1 90.19 101 VAL B O 1
ATOM 4851 N N . PHE B 1 102 ? 28.703 -30.5 -8.25 1 89.88 102 PHE B N 1
ATOM 4852 C CA . PHE B 1 102 ? 29.203 -29.203 -8.695 1 89.88 102 PHE B CA 1
ATOM 4853 C C . PHE B 1 102 ? 28.578 -28.812 -10.023 1 89.88 102 PHE B C 1
ATOM 4855 O O . PHE B 1 102 ? 28.547 -29.609 -10.969 1 89.88 102 PHE B O 1
ATOM 4862 N N . ILE B 1 103 ? 28.031 -27.641 -10.008 1 89.81 103 ILE B N 1
ATOM 4863 C CA . ILE B 1 103 ? 27.453 -27.141 -11.25 1 89.81 103 ILE B CA 1
ATOM 4864 C C . ILE B 1 103 ? 28.328 -26.016 -11.797 1 89.81 103 ILE B C 1
ATOM 4866 O O . ILE B 1 103 ? 28.516 -24.984 -11.133 1 89.81 103 ILE B O 1
ATOM 4870 N N . LEU B 1 104 ? 28.906 -26.266 -13.008 1 86.44 104 LEU B N 1
ATOM 4871 C CA . LEU B 1 104 ? 29.891 -25.344 -13.594 1 86.44 104 LEU B CA 1
ATOM 4872 C C . LEU B 1 104 ? 29.375 -24.797 -14.922 1 86.44 104 LEU B C 1
ATOM 4874 O O . LEU B 1 104 ? 28.641 -25.469 -15.641 1 86.44 104 LEU B O 1
ATOM 4878 N N . ASN B 1 105 ? 29.844 -23.516 -15.148 1 83.12 105 ASN B N 1
ATOM 4879 C CA . ASN B 1 105 ? 29.5 -22.906 -16.422 1 83.12 105 ASN B CA 1
ATOM 4880 C C . ASN B 1 105 ? 30.562 -23.203 -17.5 1 83.12 105 ASN B C 1
ATOM 4882 O O . ASN B 1 105 ? 30.625 -22.516 -18.516 1 83.12 105 ASN B O 1
ATOM 4886 N N . THR B 1 106 ? 31.469 -24.062 -17.203 1 82.25 106 THR B N 1
ATOM 4887 C CA . THR B 1 106 ? 32.531 -24.469 -18.141 1 82.25 106 THR B CA 1
ATOM 4888 C C . THR B 1 106 ? 32.562 -25.984 -18.266 1 82.25 106 THR B C 1
ATOM 4890 O O . THR B 1 106 ? 32.062 -26.703 -17.406 1 82.25 106 THR B O 1
ATOM 4893 N N . GLU B 1 107 ? 33.031 -26.359 -19.469 1 81.62 107 GLU B N 1
ATOM 4894 C CA . GLU B 1 107 ? 33.188 -27.797 -19.641 1 81.62 107 GLU B CA 1
ATOM 4895 C C . GLU B 1 107 ? 34.281 -28.328 -18.703 1 81.62 107 GLU B C 1
ATOM 4897 O O . GLU B 1 107 ? 35.344 -27.719 -18.547 1 81.62 107 GLU B O 1
ATOM 4902 N N . PHE B 1 108 ? 33.844 -29.281 -18 1 80.62 108 PHE B N 1
ATOM 4903 C CA . PHE B 1 108 ? 34.812 -29.844 -17.047 1 80.62 108 PHE B CA 1
ATOM 4904 C C . PHE B 1 108 ? 34.594 -31.344 -16.891 1 80.62 108 PHE B C 1
ATOM 4906 O O . PHE B 1 108 ? 33.469 -31.797 -16.625 1 80.62 108 PHE B O 1
ATOM 4913 N N . GLN B 1 109 ? 35.562 -32 -17.188 1 74.38 109 GLN B N 1
ATOM 4914 C CA . GLN B 1 109 ? 35.531 -33.469 -16.984 1 74.38 109 GLN B CA 1
ATOM 4915 C C . GLN B 1 109 ? 36.125 -33.844 -15.641 1 74.38 109 GLN B C 1
ATOM 4917 O O . GLN B 1 109 ? 37.281 -33.469 -15.344 1 74.38 109 GLN B O 1
ATOM 4922 N N . PHE B 1 110 ? 35.25 -34.219 -14.781 1 72.81 110 PHE B N 1
ATOM 4923 C CA . PHE B 1 110 ? 35.719 -34.625 -13.461 1 72.81 110 PHE B CA 1
ATOM 4924 C C . PHE B 1 110 ? 35.219 -36.031 -13.102 1 72.81 110 PHE B C 1
ATOM 4926 O O . PHE B 1 110 ? 34.062 -36.344 -13.336 1 72.81 110 PHE B O 1
ATOM 4933 N N . GLU B 1 111 ? 36.094 -36.875 -12.891 1 66.31 111 GLU B N 1
ATOM 4934 C CA . GLU B 1 111 ? 35.75 -38.25 -12.453 1 66.31 111 GLU B CA 1
ATOM 4935 C C . GLU B 1 111 ? 36 -38.406 -10.961 1 66.31 111 GLU B C 1
ATOM 4937 O O . GLU B 1 111 ? 37.156 -38.25 -10.5 1 66.31 111 GLU B O 1
ATOM 4942 N N . ASP B 1 112 ? 35 -38.312 -10.109 1 68.56 112 ASP B N 1
ATOM 4943 C CA . ASP B 1 112 ? 35.125 -38.656 -8.695 1 68.56 112 ASP B CA 1
ATOM 4944 C C . ASP B 1 112 ? 33.938 -39.531 -8.242 1 68.56 112 ASP B C 1
ATOM 4946 O O . ASP B 1 112 ? 32.844 -39.469 -8.82 1 68.56 112 ASP B O 1
ATOM 4950 N N . SER B 1 113 ? 34.125 -40.531 -7.34 1 63.53 113 SER B N 1
ATOM 4951 C CA . SER B 1 113 ? 33.156 -41.531 -6.906 1 63.53 113 SER B CA 1
ATOM 4952 C C . SER B 1 113 ? 31.969 -40.875 -6.18 1 63.53 113 SER B C 1
ATOM 4954 O O . SER B 1 113 ? 30.844 -41.344 -6.277 1 63.53 113 SER B O 1
ATOM 4956 N N . ASN B 1 114 ? 32.188 -39.844 -5.41 1 68.62 114 ASN B N 1
ATOM 4957 C CA . ASN B 1 114 ? 31.094 -39.344 -4.594 1 68.62 114 ASN B CA 1
ATOM 4958 C C . ASN B 1 114 ? 30.734 -37.906 -4.957 1 68.62 114 ASN B C 1
ATOM 4960 O O . ASN B 1 114 ? 30.141 -37.188 -4.152 1 68.62 114 ASN B O 1
ATOM 4964 N N . SER B 1 115 ? 31.188 -37.469 -6.051 1 80 115 SER B N 1
ATOM 4965 C CA . SER B 1 115 ? 30.828 -36.125 -6.512 1 80 115 SER B CA 1
ATOM 4966 C C . SER B 1 115 ? 30.5 -36.125 -8 1 80 115 SER B C 1
ATOM 4968 O O . SER B 1 115 ? 30.969 -37 -8.742 1 80 115 SER B O 1
ATOM 4970 N N . ALA B 1 116 ? 29.625 -35.375 -8.359 1 86.25 116 ALA B N 1
ATOM 4971 C CA . ALA B 1 116 ? 29.219 -35.25 -9.758 1 86.25 116 ALA B CA 1
ATOM 4972 C C . ALA B 1 116 ? 29.406 -33.812 -10.234 1 86.25 116 ALA B C 1
ATOM 4974 O O . ALA B 1 116 ? 29.344 -32.875 -9.43 1 86.25 116 ALA B O 1
ATOM 4975 N N . VAL B 1 117 ? 29.875 -33.719 -11.391 1 87.5 117 VAL B N 1
ATOM 4976 C CA . VAL B 1 117 ? 30.016 -32.406 -11.992 1 87.5 117 VAL B CA 1
ATOM 4977 C C . VAL B 1 117 ? 29.016 -32.219 -13.133 1 87.5 117 VAL B C 1
ATOM 4979 O O . VAL B 1 117 ? 28.984 -33.062 -14.055 1 87.5 117 VAL B O 1
ATOM 4982 N N . TRP B 1 118 ? 28.172 -31.406 -12.961 1 88.19 118 TRP B N 1
ATOM 4983 C CA . TRP B 1 118 ? 27.281 -30.969 -14.039 1 88.19 118 TRP B CA 1
ATOM 4984 C C . TRP B 1 118 ? 27.859 -29.734 -14.75 1 88.19 118 TRP B C 1
ATOM 4986 O O . TRP B 1 118 ? 27.797 -28.625 -14.227 1 88.19 118 TRP B O 1
ATOM 4996 N N . ASP B 1 119 ? 28.5 -30.047 -15.844 1 85.81 119 ASP B N 1
ATOM 4997 C CA . ASP B 1 119 ? 29.25 -29 -16.516 1 85.81 119 ASP B CA 1
ATOM 4998 C C . ASP B 1 119 ? 28.406 -28.312 -17.594 1 85.81 119 ASP B C 1
ATOM 5000 O O . ASP B 1 119 ? 27.172 -28.406 -17.562 1 85.81 119 ASP B O 1
ATOM 5004 N N . LEU B 1 120 ? 29.156 -27.672 -18.484 1 83.69 120 LEU B N 1
ATOM 5005 C CA . LEU B 1 120 ? 28.516 -26.844 -19.516 1 83.69 120 LEU B CA 1
ATOM 5006 C C . LEU B 1 120 ? 27.594 -27.703 -20.375 1 83.69 120 LEU B C 1
ATOM 5008 O O . LEU B 1 120 ? 26.547 -27.219 -20.844 1 83.69 120 LEU B O 1
ATOM 5012 N N . SER B 1 121 ? 27.922 -28.938 -20.562 1 83.81 121 SER B N 1
ATOM 5013 C CA . SER B 1 121 ? 27.078 -29.828 -21.344 1 83.81 121 SER B CA 1
ATOM 5014 C C . SER B 1 121 ? 25.703 -30.016 -20.703 1 83.81 121 SER B C 1
ATOM 5016 O O . SER B 1 121 ? 24.688 -30 -21.391 1 83.81 121 SER B O 1
ATOM 5018 N N . VAL B 1 122 ? 25.688 -30.219 -19.391 1 86.75 122 VAL B N 1
ATOM 5019 C CA . VAL B 1 122 ? 24.438 -30.375 -18.656 1 86.75 122 VAL B CA 1
ATOM 5020 C C . VAL B 1 122 ? 23.625 -29.078 -18.719 1 86.75 122 VAL B C 1
ATOM 5022 O O . VAL B 1 122 ? 22.422 -29.109 -18.938 1 86.75 122 VAL B O 1
ATOM 5025 N N . ILE B 1 123 ? 24.375 -28.047 -18.531 1 84.06 123 ILE B N 1
ATOM 5026 C CA . ILE B 1 123 ? 23.719 -26.734 -18.562 1 84.06 123 ILE B CA 1
ATOM 5027 C C . ILE B 1 123 ? 23.094 -26.5 -19.938 1 84.06 123 ILE B C 1
ATOM 5029 O O . ILE B 1 123 ? 21.953 -26.031 -20.016 1 84.06 123 ILE B O 1
ATOM 5033 N N . ASN B 1 124 ? 23.812 -26.906 -20.953 1 79.69 124 ASN B N 1
ATOM 5034 C CA . ASN B 1 124 ? 23.281 -26.766 -22.312 1 79.69 124 ASN B CA 1
ATOM 5035 C C . ASN B 1 124 ? 22.031 -27.625 -22.516 1 79.69 124 ASN B C 1
ATOM 5037 O O . ASN B 1 124 ? 21.062 -27.188 -23.141 1 79.69 124 ASN B O 1
ATOM 5041 N N . ASN B 1 125 ? 22.125 -28.75 -21.984 1 84.44 125 ASN B N 1
ATOM 5042 C CA . ASN B 1 125 ? 20.953 -29.609 -22.031 1 84.44 125 ASN B CA 1
ATOM 5043 C C . ASN B 1 125 ? 19.781 -28.984 -21.281 1 84.44 125 ASN B C 1
ATOM 5045 O O . ASN B 1 125 ? 18.641 -29.047 -21.734 1 84.44 125 ASN B O 1
ATOM 5049 N N . TRP B 1 126 ? 20.141 -28.438 -20.078 1 82.12 126 TRP B N 1
ATOM 5050 C CA . TRP B 1 126 ? 19.109 -27.781 -19.281 1 82.12 126 TRP B CA 1
ATOM 5051 C C . TRP B 1 126 ? 18.484 -26.625 -20.047 1 82.12 126 TRP B C 1
ATOM 5053 O O . TRP B 1 126 ? 17.281 -26.375 -19.953 1 82.12 126 TRP B O 1
ATOM 5063 N N . ILE B 1 127 ? 19.328 -25.969 -20.719 1 74.31 127 ILE B N 1
ATOM 5064 C CA . ILE B 1 127 ? 18.844 -24.828 -21.5 1 74.31 127 ILE B CA 1
ATOM 5065 C C . ILE B 1 127 ? 17.797 -25.281 -22.516 1 74.31 127 ILE B C 1
ATOM 5067 O O . ILE B 1 127 ? 16.797 -24.609 -22.734 1 74.31 127 ILE B O 1
ATOM 5071 N N . GLU B 1 128 ? 18.031 -26.391 -23.016 1 72.69 128 GLU B N 1
ATOM 5072 C CA . GLU B 1 128 ? 17.094 -26.953 -23.984 1 72.69 128 GLU B CA 1
ATOM 5073 C C . GLU B 1 128 ? 15.836 -27.469 -23.281 1 72.69 128 GLU B C 1
ATOM 5075 O O . GLU B 1 128 ? 14.727 -27.297 -23.797 1 72.69 128 GLU B O 1
ATOM 5080 N N . GLU B 1 129 ? 16.062 -28.062 -22.156 1 76.19 129 GLU B N 1
ATOM 5081 C CA . GLU B 1 129 ? 14.961 -28.719 -21.438 1 76.19 129 GLU B CA 1
ATOM 5082 C C . GLU B 1 129 ? 14.094 -27.719 -20.703 1 76.19 129 GLU B C 1
ATOM 5084 O O . GLU B 1 129 ? 12.898 -27.938 -20.516 1 76.19 129 GLU B O 1
ATOM 5089 N N . TYR B 1 130 ? 14.82 -26.797 -20.188 1 73.81 130 TYR B N 1
ATOM 5090 C CA . TYR B 1 130 ? 14.133 -25.812 -19.359 1 73.81 130 TYR B CA 1
ATOM 5091 C C . TYR B 1 130 ? 14.266 -24.406 -19.953 1 73.81 130 TYR B C 1
ATOM 5093 O O . TYR B 1 130 ? 14.805 -23.5 -19.312 1 73.81 130 TYR B O 1
ATOM 5101 N N . PRO B 1 131 ? 13.656 -24.281 -21.062 1 61.06 131 PRO B N 1
ATOM 5102 C CA . PRO B 1 131 ? 13.828 -23 -21.75 1 61.06 131 PRO B CA 1
ATOM 5103 C C . PRO B 1 131 ? 13.172 -21.844 -21 1 61.06 131 PRO B C 1
ATOM 5105 O O . PRO B 1 131 ? 13.672 -20.703 -21.047 1 61.06 131 PRO B O 1
ATOM 5108 N N . THR B 1 132 ? 12.195 -22.203 -20.266 1 57.75 132 THR B N 1
ATOM 5109 C CA . THR B 1 132 ? 11.508 -21.156 -19.531 1 57.75 132 THR B CA 1
ATOM 5110 C C . THR B 1 132 ? 12.383 -20.625 -18.391 1 57.75 132 THR B C 1
ATOM 5112 O O . THR B 1 132 ? 12.508 -19.406 -18.219 1 57.75 132 THR B O 1
ATOM 5115 N N . GLU B 1 133 ? 12.891 -21.516 -17.672 1 66.25 133 GLU B N 1
ATOM 5116 C CA . GLU B 1 133 ? 13.781 -21.141 -16.562 1 66.25 133 GLU B CA 1
ATOM 5117 C C . GLU B 1 133 ? 15.023 -20.422 -17.078 1 66.25 133 GLU B C 1
ATOM 5119 O O . GLU B 1 133 ? 15.5 -19.469 -16.453 1 66.25 133 GLU B O 1
ATOM 5124 N N . TYR B 1 134 ? 15.508 -20.938 -18.219 1 66.25 134 TYR B N 1
ATOM 5125 C CA . TYR B 1 134 ? 16.672 -20.297 -18.812 1 66.25 134 TYR B CA 1
ATOM 5126 C C . TYR B 1 134 ? 16.375 -18.875 -19.234 1 66.25 134 TYR B C 1
ATOM 5128 O O . TYR B 1 134 ? 17.156 -17.953 -18.953 1 66.25 134 TYR B O 1
ATOM 5136 N N . SER B 1 135 ? 15.352 -18.797 -19.734 1 54.91 135 SER B N 1
ATOM 5137 C CA . SER B 1 135 ? 14.938 -17.469 -20.156 1 54.91 135 SER B CA 1
ATOM 5138 C C . SER B 1 135 ? 14.773 -16.516 -18.984 1 54.91 135 SER B C 1
ATOM 5140 O O . SER B 1 135 ? 15.188 -15.359 -19.047 1 54.91 135 SER B O 1
ATOM 5142 N N . HIS B 1 136 ? 14.32 -17.172 -17.984 1 56.81 136 HIS B N 1
ATOM 5143 C CA . HIS B 1 136 ? 14.125 -16.391 -16.766 1 56.81 136 HIS B CA 1
ATOM 5144 C C . HIS B 1 136 ? 15.461 -15.945 -16.188 1 56.81 136 HIS B C 1
ATOM 5146 O O . HIS B 1 136 ? 15.609 -14.805 -15.742 1 56.81 136 HIS B O 1
ATOM 5152 N N . ALA B 1 137 ? 16.328 -16.844 -16.156 1 60.72 137 ALA B N 1
ATOM 5153 C CA . ALA B 1 137 ? 17.641 -16.578 -15.602 1 60.72 137 ALA B CA 1
ATOM 5154 C C . ALA B 1 137 ? 18.406 -15.57 -16.453 1 60.72 137 ALA B C 1
ATOM 5156 O O . ALA B 1 137 ? 19.109 -14.703 -15.922 1 60.72 137 ALA B O 1
ATOM 5157 N N . CYS B 1 138 ? 18.266 -15.812 -17.75 1 53.75 138 CYS B N 1
ATOM 5158 C CA . CYS B 1 138 ? 18.969 -14.914 -18.672 1 53.75 138 CYS B CA 1
ATOM 5159 C C . CYS B 1 138 ? 18.328 -13.531 -18.656 1 53.75 138 CYS B C 1
ATOM 5161 O O . CYS B 1 138 ? 19 -12.531 -18.938 1 53.75 138 CYS B O 1
ATOM 5163 N N . SER B 1 139 ? 17.203 -13.539 -18.438 1 45.5 139 SER B N 1
ATOM 5164 C CA . SER B 1 139 ? 16.531 -12.242 -18.391 1 45.5 139 SER B CA 1
ATOM 5165 C C . SER B 1 139 ? 17.031 -11.414 -17.203 1 45.5 139 SER B C 1
ATOM 5167 O O . SER B 1 139 ? 16.984 -10.18 -17.25 1 45.5 139 SER B O 1
ATOM 5169 N N . LEU B 1 140 ? 17.5 -12.094 -16.219 1 43.38 140 LEU B N 1
ATOM 5170 C CA . LEU B 1 140 ? 18.078 -11.414 -15.062 1 43.38 140 LEU B CA 1
ATOM 5171 C C . LEU B 1 140 ? 19.391 -10.719 -15.445 1 43.38 140 LEU B C 1
ATOM 5173 O O . LEU B 1 140 ? 19.734 -9.68 -14.883 1 43.38 140 LEU B O 1
ATOM 5177 N N . GLY B 1 141 ? 20.203 -11.375 -16.328 1 39.53 141 GLY B N 1
ATOM 5178 C CA . GLY B 1 141 ? 21.5 -10.914 -16.812 1 39.53 141 GLY B CA 1
ATOM 5179 C C . GLY B 1 141 ? 21.406 -9.953 -17.984 1 39.53 141 GLY B C 1
ATOM 5180 O O . GLY B 1 141 ? 22.406 -9.609 -18.594 1 39.53 141 GLY B O 1
ATOM 5181 N N . MET B 1 142 ? 20.344 -9.766 -18.5 1 37.09 142 MET B N 1
ATOM 5182 C CA . MET B 1 142 ? 20.297 -8.984 -19.734 1 37.09 142 MET B CA 1
ATOM 5183 C C . MET B 1 142 ? 20.969 -7.629 -19.547 1 37.09 142 MET B C 1
ATOM 5185 O O . MET B 1 142 ? 20.984 -6.805 -20.469 1 37.09 142 MET B O 1
ATOM 5189 N N . GLU B 1 143 ? 21.188 -7.219 -18.375 1 33.19 143 GLU B N 1
ATOM 5190 C CA . GLU B 1 143 ? 21.844 -5.93 -18.562 1 33.19 143 GLU B CA 1
ATOM 5191 C C . GLU B 1 143 ? 23.078 -6.062 -19.453 1 33.19 143 GLU B C 1
ATOM 5193 O O . GLU B 1 143 ? 23.656 -5.059 -19.875 1 33.19 143 GLU B O 1
ATOM 5198 N N . ARG B 1 144 ? 23.984 -6.996 -19.156 1 29.62 144 ARG B N 1
ATOM 5199 C CA . ARG B 1 144 ? 25.344 -6.582 -19.484 1 29.62 144 ARG B CA 1
ATOM 5200 C C . ARG B 1 144 ? 25.516 -6.398 -20.984 1 29.62 144 ARG B C 1
ATOM 5202 O O . ARG B 1 144 ? 26.531 -5.871 -21.453 1 29.62 144 ARG B O 1
ATOM 5209 N N . LYS B 1 145 ? 25.266 -7.609 -21.938 1 31.67 145 LYS B N 1
ATOM 5210 C CA . LYS B 1 145 ? 26.062 -7.574 -23.172 1 31.67 145 LYS B CA 1
ATOM 5211 C C . LYS B 1 145 ? 25.594 -6.453 -24.094 1 31.67 145 LYS B C 1
ATOM 5213 O O . LYS B 1 145 ? 24.406 -6.312 -24.359 1 31.67 145 LYS B O 1
ATOM 5218 N N . THR B 1 146 ? 26.359 -5.441 -24.422 1 31.23 146 THR B N 1
ATOM 5219 C CA . THR B 1 146 ? 26.375 -4.434 -25.469 1 31.23 146 THR B CA 1
ATOM 5220 C C . THR B 1 146 ? 25.625 -4.934 -26.703 1 31.23 146 THR B C 1
ATOM 5222 O O . THR B 1 146 ? 24.547 -4.441 -27.031 1 31.23 146 THR B O 1
ATOM 5225 N N . VAL B 1 147 ? 26.312 -4.629 -28.203 1 30.55 147 VAL B N 1
ATOM 5226 C CA . VAL B 1 147 ? 25.953 -4.434 -29.594 1 30.55 147 VAL B CA 1
ATOM 5227 C C . VAL B 1 147 ? 25.422 -5.742 -30.188 1 30.55 147 VAL B C 1
ATOM 5229 O O . VAL B 1 147 ? 24.344 -5.781 -30.766 1 30.55 147 VAL B O 1
ATOM 5232 N N . ALA B 1 148 ? 26.359 -6.629 -30.922 1 31.02 148 ALA B N 1
ATOM 5233 C CA . ALA B 1 148 ? 26.156 -7.676 -31.922 1 31.02 148 ALA B CA 1
ATOM 5234 C C . ALA B 1 148 ? 25.438 -8.883 -31.312 1 31.02 148 ALA B C 1
ATOM 5236 O O . ALA B 1 148 ? 24.625 -9.523 -31.969 1 31.02 148 ALA B O 1
ATOM 5237 N N . SER B 1 149 ? 25.812 -9.398 -30.125 1 34.16 149 SER B N 1
ATOM 5238 C CA . SER B 1 149 ? 25.453 -10.664 -29.5 1 34.16 149 SER B CA 1
ATOM 5239 C C . SER B 1 149 ? 24.125 -10.562 -28.766 1 34.16 149 SER B C 1
ATOM 5241 O O . SER B 1 149 ? 23.641 -11.539 -28.203 1 34.16 149 SER B O 1
ATOM 5243 N N . ASP B 1 150 ? 23.469 -9.539 -28.531 1 39.5 150 ASP B N 1
ATOM 5244 C CA . ASP B 1 150 ? 22.188 -9.211 -27.922 1 39.5 150 ASP B CA 1
ATOM 5245 C C . ASP B 1 150 ? 21.031 -9.75 -28.75 1 39.5 150 ASP B C 1
ATOM 5247 O O . ASP B 1 150 ? 20.047 -10.242 -28.203 1 39.5 150 ASP B O 1
ATOM 5251 N N . LYS B 1 151 ? 21.234 -9.703 -30 1 36.81 151 LYS B N 1
ATOM 5252 C CA . LYS B 1 151 ? 20.219 -10.188 -30.922 1 36.81 151 LYS B CA 1
ATOM 5253 C C . LYS B 1 151 ? 20.031 -11.695 -30.812 1 36.81 151 LYS B C 1
ATOM 5255 O O . LYS B 1 151 ? 18.922 -12.203 -30.938 1 36.81 151 LYS B O 1
ATOM 5260 N N . GLU B 1 152 ? 21.156 -12.266 -30.594 1 37.72 152 GLU B N 1
ATOM 5261 C CA . GLU B 1 152 ? 21.078 -13.727 -30.531 1 37.72 152 GLU B CA 1
ATOM 5262 C C . GLU B 1 152 ? 20.375 -14.195 -29.266 1 37.72 152 GLU B C 1
ATOM 5264 O O . GLU B 1 152 ? 19.562 -15.125 -29.297 1 37.72 152 GLU B O 1
ATOM 5269 N N . ASN B 1 153 ? 20.609 -13.562 -28.156 1 39.41 153 ASN B N 1
ATOM 5270 C CA . ASN B 1 153 ? 20 -13.984 -26.906 1 39.41 153 ASN B CA 1
ATOM 5271 C C . ASN B 1 153 ? 18.5 -13.703 -26.891 1 39.41 153 ASN B C 1
ATOM 5273 O O . ASN B 1 153 ? 17.703 -14.516 -26.422 1 39.41 153 ASN B O 1
ATOM 5277 N N . ILE B 1 154 ? 18.156 -12.594 -27.469 1 41.88 154 ILE B N 1
ATOM 5278 C CA . ILE B 1 154 ? 16.734 -12.297 -27.625 1 41.88 154 ILE B CA 1
ATOM 5279 C C . ILE B 1 154 ? 16.094 -13.32 -28.562 1 41.88 154 ILE B C 1
ATOM 5281 O O . ILE B 1 154 ? 14.984 -13.797 -28.297 1 41.88 154 ILE B O 1
ATOM 5285 N N . GLN B 1 155 ? 16.875 -13.578 -29.641 1 42.25 155 GLN B N 1
ATOM 5286 C CA . GLN B 1 155 ? 16.344 -14.57 -30.578 1 42.25 155 GLN B CA 1
ATOM 5287 C C . GLN B 1 155 ? 16.156 -15.922 -29.906 1 42.25 155 GLN B C 1
ATOM 5289 O O . GLN B 1 155 ? 15.172 -16.625 -30.156 1 42.25 155 GLN B O 1
ATOM 5294 N N . LEU B 1 156 ? 17.125 -16.266 -29.094 1 40.34 156 LEU B N 1
ATOM 5295 C CA . LEU B 1 156 ? 17.016 -17.531 -28.359 1 40.34 156 LEU B CA 1
ATOM 5296 C C . LEU B 1 156 ? 15.82 -17.516 -27.406 1 40.34 156 LEU B C 1
ATOM 5298 O O . LEU B 1 156 ? 15.094 -18.516 -27.297 1 40.34 156 LEU B O 1
ATOM 5302 N N . PHE B 1 157 ? 15.594 -16.391 -26.75 1 42.03 157 PHE B N 1
ATOM 5303 C CA . PHE B 1 157 ? 14.445 -16.234 -25.859 1 42.03 157 PHE B CA 1
ATOM 5304 C C . PHE B 1 157 ? 13.141 -16.422 -26.641 1 42.03 157 PHE B C 1
ATOM 5306 O O . PHE B 1 157 ? 12.242 -17.125 -26.188 1 42.03 157 PHE B O 1
ATOM 5313 N N . GLU B 1 158 ? 13.133 -15.758 -27.766 1 47.16 158 GLU B N 1
ATOM 5314 C CA . GLU B 1 158 ? 11.93 -15.836 -28.594 1 47.16 158 GLU B CA 1
ATOM 5315 C C . GLU B 1 158 ? 11.68 -17.266 -29.078 1 47.16 158 GLU B C 1
ATOM 5317 O O . GLU B 1 158 ? 10.531 -17.703 -29.156 1 47.16 158 GLU B O 1
ATOM 5322 N N . LYS B 1 159 ? 12.812 -17.875 -29.391 1 45.22 159 LYS B N 1
ATOM 5323 C CA . LYS B 1 159 ? 12.648 -19.25 -29.859 1 45.22 159 LYS B CA 1
ATOM 5324 C C . LYS B 1 159 ? 12.156 -20.156 -28.734 1 45.22 159 LYS B C 1
ATOM 5326 O O . LYS B 1 159 ? 11.375 -21.078 -28.984 1 45.22 159 LYS B O 1
ATOM 5331 N N . LEU B 1 160 ? 12.719 -19.906 -27.578 1 43.88 160 LEU B N 1
ATOM 5332 C CA . LEU B 1 160 ? 12.391 -20.766 -26.453 1 43.88 160 LEU B CA 1
ATOM 5333 C C . LEU B 1 160 ? 10.969 -20.516 -25.969 1 43.88 160 LEU B C 1
ATOM 5335 O O . LEU B 1 160 ? 10.297 -21.453 -25.516 1 43.88 160 LEU B O 1
ATOM 5339 N N . TYR B 1 161 ? 10.57 -19.297 -25.922 1 48.03 161 TYR B N 1
ATOM 5340 C CA . TYR B 1 161 ? 9.219 -19.031 -25.453 1 48.03 161 TYR B CA 1
ATOM 5341 C C . TYR B 1 161 ? 8.242 -18.969 -26.609 1 48.03 161 TYR B C 1
ATOM 5343 O O . TYR B 1 161 ? 7.727 -17.906 -26.953 1 48.03 161 TYR B O 1
ATOM 5351 N N . SER B 1 162 ? 8.398 -20.031 -27.422 1 53.28 162 SER B N 1
ATOM 5352 C CA . SER B 1 162 ? 7.48 -20.203 -28.547 1 53.28 162 SER B CA 1
ATOM 5353 C C . SER B 1 162 ? 6.039 -20.344 -28.078 1 53.28 162 SER B C 1
ATOM 5355 O O . SER B 1 162 ? 5.789 -20.625 -26.906 1 53.28 162 SER B O 1
ATOM 5357 N N . GLU B 1 163 ? 5.113 -19.828 -28.859 1 59.03 163 GLU B N 1
ATOM 5358 C CA . GLU B 1 163 ? 3.672 -19.891 -28.641 1 59.03 163 GLU B CA 1
ATOM 5359 C C . GLU B 1 163 ? 3.262 -21.266 -28.109 1 59.03 163 GLU B C 1
ATOM 5361 O O . GLU B 1 163 ? 2.344 -21.375 -27.297 1 59.03 163 GLU B O 1
ATOM 5366 N N . GLY B 1 164 ? 4.105 -22.141 -28.312 1 63.34 164 GLY B N 1
ATOM 5367 C CA . GLY B 1 164 ? 3.777 -23.484 -27.859 1 63.34 164 GLY B CA 1
ATOM 5368 C C . GLY B 1 164 ? 4.145 -23.734 -26.422 1 63.34 164 GLY B C 1
ATOM 5369 O O . GLY B 1 164 ? 3.604 -24.641 -25.781 1 63.34 164 GLY B O 1
ATOM 5370 N N . LEU B 1 165 ? 4.906 -22.922 -25.906 1 65.62 165 LEU B N 1
ATOM 5371 C CA . LEU B 1 165 ? 5.434 -23.172 -24.562 1 65.62 165 LEU B CA 1
ATOM 5372 C C . LEU B 1 165 ? 4.367 -22.922 -23.5 1 65.62 165 LEU B C 1
ATOM 5374 O O . LEU B 1 165 ? 4.254 -23.672 -22.531 1 65.62 165 LEU B O 1
ATOM 5378 N N . TYR B 1 166 ? 3.619 -21.875 -23.703 1 76.38 166 TYR B N 1
ATOM 5379 C CA . TYR B 1 166 ? 2.633 -21.594 -22.672 1 76.38 166 TYR B CA 1
ATOM 5380 C C . TYR B 1 166 ? 1.569 -22.688 -22.625 1 76.38 166 TYR B C 1
ATOM 5382 O O . TYR B 1 166 ? 1.039 -22.984 -21.547 1 76.38 166 TYR B O 1
ATOM 5390 N N . LEU B 1 167 ? 1.309 -23.344 -23.734 1 78.75 167 LEU B N 1
ATOM 5391 C CA . LEU B 1 167 ? 0.35 -24.438 -23.75 1 78.75 167 LEU B CA 1
ATOM 5392 C C . LEU B 1 167 ? 0.875 -25.625 -22.969 1 78.75 167 LEU B C 1
ATOM 5394 O O . LEU B 1 167 ? 0.122 -26.281 -22.234 1 78.75 167 LEU B O 1
ATOM 5398 N N . LYS B 1 168 ? 2.129 -25.875 -23.125 1 74.56 168 LYS B N 1
ATOM 5399 C CA . LYS B 1 168 ? 2.75 -26.969 -22.375 1 74.56 168 LYS B CA 1
ATOM 5400 C C . LYS B 1 168 ? 2.742 -26.688 -20.875 1 74.56 168 LYS B C 1
ATOM 5402 O O . LYS B 1 168 ? 2.465 -27.578 -20.078 1 74.56 168 LYS B O 1
ATOM 5407 N N . ASN B 1 169 ? 3.102 -25.469 -20.531 1 76.94 169 ASN B N 1
ATOM 5408 C CA . ASN B 1 169 ? 3.055 -25.078 -19.125 1 76.94 169 ASN B CA 1
ATOM 5409 C C . ASN B 1 169 ? 1.645 -25.188 -18.562 1 76.94 169 ASN B C 1
ATOM 5411 O O . ASN B 1 169 ? 1.459 -25.688 -17.453 1 76.94 169 ASN B O 1
ATOM 5415 N N . ASN B 1 170 ? 0.681 -24.766 -19.375 1 84.94 170 ASN B N 1
ATOM 5416 C CA . ASN B 1 170 ? -0.712 -24.844 -18.953 1 84.94 170 ASN B CA 1
ATOM 5417 C C . ASN B 1 170 ? -1.12 -26.297 -18.656 1 84.94 170 ASN B C 1
ATOM 5419 O O . ASN B 1 170 ? -1.813 -26.562 -17.672 1 84.94 170 ASN B O 1
ATOM 5423 N N . ASP B 1 171 ? -0.663 -27.172 -19.531 1 81.75 171 ASP B N 1
ATOM 5424 C CA . ASP B 1 171 ? -0.976 -28.578 -19.344 1 81.75 171 ASP B CA 1
ATOM 5425 C C . ASP B 1 171 ? -0.347 -29.109 -18.062 1 81.75 171 ASP B C 1
ATOM 5427 O O . ASP B 1 171 ? -0.993 -29.844 -17.297 1 81.75 171 ASP B O 1
ATOM 5431 N N . SER B 1 172 ? 0.846 -28.719 -17.859 1 78.69 172 SER B N 1
ATOM 5432 C CA . SER B 1 172 ? 1.558 -29.156 -16.656 1 78.69 172 SER B CA 1
ATOM 5433 C C . SER B 1 172 ? 0.888 -28.625 -15.391 1 78.69 172 SER B C 1
ATOM 5435 O O . SER B 1 172 ? 0.715 -29.359 -14.422 1 78.69 172 SER B O 1
ATOM 5437 N N . TYR B 1 173 ? 0.545 -27.391 -15.414 1 86.44 173 TYR B N 1
ATOM 5438 C CA . TYR B 1 173 ? -0.105 -26.766 -14.266 1 86.44 173 TYR B CA 1
ATOM 5439 C C . TYR B 1 173 ? -1.467 -27.406 -14.008 1 86.44 173 TYR B C 1
ATOM 5441 O O . TYR B 1 173 ? -1.813 -27.688 -12.859 1 86.44 173 TYR B O 1
ATOM 5449 N N . THR B 1 174 ? -2.186 -27.641 -15.086 1 89.88 174 THR B N 1
ATOM 5450 C CA . THR B 1 174 ? -3.504 -28.25 -14.961 1 89.88 174 THR B CA 1
ATOM 5451 C C . THR B 1 174 ? -3.396 -29.641 -14.359 1 89.88 174 THR B C 1
ATOM 5453 O O . THR B 1 174 ? -4.195 -30.016 -13.5 1 89.88 174 THR B O 1
ATOM 5456 N N . ASN B 1 175 ? -2.436 -30.391 -14.766 1 84.88 175 ASN B N 1
ATOM 5457 C CA . ASN B 1 175 ? -2.213 -31.734 -14.227 1 84.88 175 ASN B CA 1
ATOM 5458 C C . ASN B 1 175 ? -1.837 -31.688 -12.75 1 84.88 175 ASN B C 1
ATOM 5460 O O . ASN B 1 175 ? -2.258 -32.531 -11.969 1 84.88 175 ASN B O 1
ATOM 5464 N N . ALA B 1 176 ? -1.044 -30.719 -12.406 1 83.25 176 ALA B N 1
ATOM 5465 C CA . ALA B 1 176 ? -0.653 -30.562 -11.008 1 83.25 176 ALA B CA 1
ATOM 5466 C C . ALA B 1 176 ? -1.862 -30.234 -10.133 1 83.25 176 ALA B C 1
ATOM 5468 O O . ALA B 1 176 ? -2.006 -30.781 -9.039 1 83.25 176 ALA B O 1
ATOM 5469 N N . ILE B 1 177 ? -2.689 -29.391 -10.656 1 90.88 177 ILE B N 1
ATOM 5470 C CA . ILE B 1 177 ? -3.904 -29.016 -9.945 1 90.88 177 ILE B CA 1
ATOM 5471 C C . ILE B 1 177 ? -4.812 -30.234 -9.789 1 90.88 177 ILE B C 1
ATOM 5473 O O . ILE B 1 177 ? -5.301 -30.516 -8.688 1 90.88 177 ILE B O 1
ATOM 5477 N N . ARG B 1 178 ? -4.949 -30.984 -10.844 1 89.94 178 ARG B N 1
ATOM 5478 C CA . ARG B 1 178 ? -5.777 -32.188 -10.828 1 89.94 178 ARG B CA 1
ATOM 5479 C C . ARG B 1 178 ? -5.266 -33.188 -9.805 1 89.94 178 ARG B C 1
ATOM 5481 O O . ARG B 1 178 ? -6.051 -33.781 -9.055 1 89.94 178 ARG B O 1
ATOM 5488 N N . THR B 1 179 ? -4.027 -33.375 -9.82 1 87.06 179 THR B N 1
ATOM 5489 C CA . THR B 1 179 ? -3.406 -34.312 -8.898 1 87.06 179 THR B CA 1
ATOM 5490 C C . THR B 1 179 ? -3.611 -33.875 -7.453 1 87.06 179 THR B C 1
ATOM 5492 O O . THR B 1 179 ? -3.91 -34.719 -6.586 1 87.06 179 THR B O 1
ATOM 5495 N N . CYS B 1 180 ? -3.482 -32.625 -7.234 1 89.12 180 CYS B N 1
ATOM 5496 C CA . CYS B 1 180 ? -3.672 -32.094 -5.891 1 89.12 180 CYS B CA 1
ATOM 5497 C C . CYS B 1 180 ? -5.094 -32.312 -5.398 1 89.12 180 CYS B C 1
ATOM 5499 O O . CYS B 1 180 ? -5.297 -32.719 -4.246 1 89.12 180 CYS B O 1
ATOM 5501 N N . ILE B 1 181 ? -6.059 -32.125 -6.293 1 91.19 181 ILE B N 1
ATOM 5502 C CA . ILE B 1 181 ? -7.465 -32.312 -5.949 1 91.19 181 ILE B CA 1
ATOM 5503 C C . ILE B 1 181 ? -7.754 -33.781 -5.707 1 91.19 181 ILE B C 1
ATOM 5505 O O . ILE B 1 181 ? -8.367 -34.156 -4.699 1 91.19 181 ILE B O 1
ATOM 5509 N N . LYS B 1 182 ? -7.27 -34.656 -6.547 1 87.81 182 LYS B N 1
ATOM 5510 C CA . LYS B 1 182 ? -7.535 -36.062 -6.477 1 87.81 182 LYS B CA 1
ATOM 5511 C C . LYS B 1 182 ? -6.938 -36.688 -5.207 1 87.81 182 LYS B C 1
ATOM 5513 O O . LYS B 1 182 ? -7.555 -37.531 -4.578 1 87.81 182 LYS B O 1
ATOM 5518 N N . GLU B 1 183 ? -5.824 -36.188 -4.855 1 85.81 183 GLU B N 1
ATOM 5519 C CA . GLU B 1 183 ? -5.121 -36.75 -3.701 1 85.81 183 GLU B CA 1
ATOM 5520 C C . GLU B 1 183 ? -5.559 -36.062 -2.408 1 85.81 183 GLU B C 1
ATOM 5522 O O . GLU B 1 183 ? -5.141 -36.469 -1.319 1 85.81 183 GLU B O 1
ATOM 5527 N N . GLN B 1 184 ? -6.387 -35.094 -2.535 1 87.5 184 GLN B N 1
ATOM 5528 C CA . GLN B 1 184 ? -6.875 -34.312 -1.395 1 87.5 184 GLN B CA 1
ATOM 5529 C C . GLN B 1 184 ? -5.719 -33.75 -0.571 1 87.5 184 GLN B C 1
ATOM 5531 O O . GLN B 1 184 ? -5.688 -33.906 0.651 1 87.5 184 GLN B O 1
ATOM 5536 N N . ASN B 1 185 ? -4.766 -33.188 -1.303 1 84.75 185 ASN B N 1
ATOM 5537 C CA . ASN B 1 185 ? -3.535 -32.688 -0.708 1 84.75 185 ASN B CA 1
ATOM 5538 C C . ASN B 1 185 ? -3.633 -31.188 -0.408 1 84.75 185 ASN B C 1
ATOM 5540 O O . ASN B 1 185 ? -2.686 -30.438 -0.649 1 84.75 185 ASN B O 1
ATOM 5544 N N . GLY B 1 186 ? -4.785 -30.672 -0.018 1 90.38 186 GLY B N 1
ATOM 5545 C CA . GLY B 1 186 ? -4.934 -29.297 0.397 1 90.38 186 GLY B CA 1
ATOM 5546 C C . GLY B 1 186 ? -5.047 -28.328 -0.769 1 90.38 186 GLY B C 1
ATOM 5547 O O . GLY B 1 186 ? -4.172 -27.484 -0.977 1 90.38 186 GLY B O 1
ATOM 5548 N N . PHE B 1 187 ? -6.086 -28.422 -1.497 1 94 187 PHE B N 1
ATOM 5549 C CA . PHE B 1 187 ? -6.383 -27.531 -2.611 1 94 187 PHE B CA 1
ATOM 5550 C C . PHE B 1 187 ? -7.352 -26.438 -2.184 1 94 187 PHE B C 1
ATOM 5552 O O . PHE B 1 187 ? -8.297 -26.703 -1.442 1 94 187 PHE B O 1
ATOM 5559 N N . ALA B 1 188 ? -7.016 -25.188 -2.578 1 96.38 188 ALA B N 1
ATOM 5560 C CA . ALA B 1 188 ? -7.895 -24.062 -2.258 1 96.38 188 ALA B CA 1
ATOM 5561 C C . ALA B 1 188 ? -8.133 -23.188 -3.482 1 96.38 188 ALA B C 1
ATOM 5563 O O . ALA B 1 188 ? -7.254 -23.047 -4.332 1 96.38 188 ALA B O 1
ATOM 5564 N N . ILE B 1 189 ? -9.32 -22.672 -3.549 1 97.75 189 ILE B N 1
ATOM 5565 C CA . ILE B 1 189 ? -9.656 -21.688 -4.57 1 97.75 189 ILE B CA 1
ATOM 5566 C C . ILE B 1 189 ? -9.695 -20.281 -3.949 1 97.75 189 ILE B C 1
ATOM 5568 O O . ILE B 1 189 ? -10.242 -20.109 -2.861 1 97.75 189 ILE B O 1
ATOM 5572 N N . VAL B 1 190 ? -9.031 -19.344 -4.59 1 98.44 190 VAL B N 1
ATOM 5573 C CA . VAL B 1 190 ? -9.055 -17.938 -4.16 1 98.44 190 VAL B CA 1
ATOM 5574 C C . VAL B 1 190 ? -9.742 -17.078 -5.215 1 98.44 190 VAL B C 1
ATOM 5576 O O . VAL B 1 190 ? -9.305 -17.047 -6.371 1 98.44 190 VAL B O 1
ATOM 5579 N N . LEU B 1 191 ? -10.742 -16.375 -4.797 1 98.19 191 LEU B N 1
ATOM 5580 C CA . LEU B 1 191 ? -11.602 -15.68 -5.754 1 98.19 191 LEU B CA 1
ATOM 5581 C C . LEU B 1 191 ? -11.453 -14.172 -5.621 1 98.19 191 LEU B C 1
ATOM 5583 O O . LEU B 1 191 ? -11.414 -13.641 -4.508 1 98.19 191 LEU B O 1
ATOM 5587 N N . GLY B 1 192 ? -11.344 -13.523 -6.758 1 97.06 192 GLY B N 1
ATOM 5588 C CA . GLY B 1 192 ? -11.398 -12.07 -6.828 1 97.06 192 GLY B CA 1
ATOM 5589 C C . GLY B 1 192 ? -12.641 -11.555 -7.527 1 97.06 192 GLY B C 1
ATOM 5590 O O . GLY B 1 192 ? -13.539 -12.328 -7.867 1 97.06 192 GLY B O 1
ATOM 5591 N N . ALA B 1 193 ? -12.672 -10.297 -7.781 1 95.38 193 ALA B N 1
ATOM 5592 C CA . ALA B 1 193 ? -13.859 -9.617 -8.289 1 95.38 193 ALA B CA 1
ATOM 5593 C C . ALA B 1 193 ? -14.188 -10.078 -9.711 1 95.38 193 ALA B C 1
ATOM 5595 O O . ALA B 1 193 ? -15.336 -10 -10.141 1 95.38 193 ALA B O 1
ATOM 5596 N N . GLY B 1 194 ? -13.234 -10.641 -10.438 1 94.88 194 GLY B N 1
ATOM 5597 C CA . GLY B 1 194 ? -13.438 -11.047 -11.812 1 94.88 194 GLY B CA 1
ATOM 5598 C C . GLY B 1 194 ? -14.492 -12.125 -11.969 1 94.88 194 GLY B C 1
ATOM 5599 O O . GLY B 1 194 ? -15.172 -12.195 -12.992 1 94.88 194 GLY B O 1
ATOM 5600 N N . VAL B 1 195 ? -14.641 -12.961 -11.008 1 96.12 195 VAL B N 1
ATOM 5601 C CA . VAL B 1 195 ? -15.547 -14.094 -11.125 1 96.12 195 VAL B CA 1
ATOM 5602 C C . VAL B 1 195 ? -16.984 -13.617 -11.047 1 96.12 195 VAL B C 1
ATOM 5604 O O . VAL B 1 195 ? -17.906 -14.273 -11.547 1 96.12 195 VAL B O 1
ATOM 5607 N N . SER B 1 196 ? -17.203 -12.469 -10.344 1 95.56 196 SER B N 1
ATOM 5608 C CA . SER B 1 196 ? -18.562 -11.961 -10.125 1 95.56 196 SER B CA 1
ATOM 5609 C C . SER B 1 196 ? -18.969 -10.992 -11.227 1 95.56 196 SER B C 1
ATOM 5611 O O . SER B 1 196 ? -20.125 -10.539 -11.273 1 95.56 196 SER B O 1
ATOM 5613 N N . LYS B 1 197 ? -18.047 -10.664 -12.062 1 92.38 197 LYS B N 1
ATOM 5614 C CA . LYS B 1 197 ? -18.312 -9.703 -13.125 1 92.38 197 LYS B CA 1
ATOM 5615 C C . LYS B 1 197 ? -19.422 -10.195 -14.047 1 92.38 197 LYS B C 1
ATOM 5617 O O . LYS B 1 197 ? -20.281 -9.422 -14.477 1 92.38 197 LYS B O 1
ATOM 5622 N N . GLU B 1 198 ? -19.375 -11.516 -14.383 1 89.69 198 GLU B N 1
ATOM 5623 C CA . GLU B 1 198 ? -20.375 -12.078 -15.281 1 89.69 198 GLU B CA 1
ATOM 5624 C C . GLU B 1 198 ? -21.766 -12.016 -14.648 1 89.69 198 GLU B C 1
ATOM 5626 O O . GLU B 1 198 ? -22.781 -12.055 -15.359 1 89.69 198 GLU B O 1
ATOM 5631 N N . GLN B 1 199 ? -21.797 -11.938 -13.328 1 93.5 199 GLN B N 1
ATOM 5632 C CA . GLN B 1 199 ? -23.062 -11.852 -12.617 1 93.5 199 GLN B CA 1
ATOM 5633 C C . GLN B 1 199 ? -23.531 -10.406 -12.492 1 93.5 199 GLN B C 1
ATOM 5635 O O . GLN B 1 199 ? -24.625 -10.141 -11.984 1 93.5 199 GLN B O 1
ATOM 5640 N N . GLY B 1 200 ? -22.719 -9.5 -12.945 1 93.06 200 GLY B N 1
ATOM 5641 C CA . GLY B 1 200 ? -23.141 -8.109 -12.977 1 93.06 200 GLY B CA 1
ATOM 5642 C C . GLY B 1 200 ? -22.406 -7.242 -11.969 1 93.06 200 GLY B C 1
ATOM 5643 O O . GLY B 1 200 ? -22.578 -6.023 -11.945 1 93.06 200 GLY B O 1
ATOM 5644 N N . ALA B 1 201 ? -21.656 -7.891 -11.109 1 94.25 201 ALA B N 1
ATOM 5645 C CA . ALA B 1 201 ? -20.938 -7.125 -10.094 1 94.25 201 ALA B CA 1
ATOM 5646 C C . ALA B 1 201 ? -19.828 -6.297 -10.719 1 94.25 201 ALA B C 1
ATOM 5648 O O . ALA B 1 201 ? -19.172 -6.738 -11.68 1 94.25 201 ALA B O 1
ATOM 5649 N N . LYS B 1 202 ? -19.547 -5.172 -10.18 1 93.19 202 LYS B N 1
ATOM 5650 C CA . LYS B 1 202 ? -18.453 -4.316 -10.641 1 93.19 202 LYS B CA 1
ATOM 5651 C C . LYS B 1 202 ? -17.141 -4.723 -10.008 1 93.19 202 LYS B C 1
ATOM 5653 O O . LYS B 1 202 ? -17.109 -5.246 -8.891 1 93.19 202 LYS B O 1
ATOM 5658 N N . THR B 1 203 ? -16.078 -4.508 -10.773 1 90.88 203 THR B N 1
ATOM 5659 C CA . THR B 1 203 ? -14.742 -4.711 -10.219 1 90.88 203 THR B CA 1
ATOM 5660 C C . THR B 1 203 ? -14.375 -3.592 -9.25 1 90.88 203 THR B C 1
ATOM 5662 O O . THR B 1 203 ? -15.117 -2.619 -9.109 1 90.88 203 THR B O 1
ATOM 5665 N N . TRP B 1 204 ? -13.289 -3.787 -8.594 1 87 204 TRP B N 1
ATOM 5666 C CA . TRP B 1 204 ? -12.789 -2.801 -7.641 1 87 204 TRP B CA 1
ATOM 5667 C C . TRP B 1 204 ? -12.633 -1.436 -8.305 1 87 204 TRP B C 1
ATOM 5669 O O . TRP B 1 204 ? -13.102 -0.425 -7.773 1 87 204 TRP B O 1
ATOM 5679 N N . ASP B 1 205 ? -12 -1.438 -9.422 1 87.06 205 ASP B N 1
ATOM 5680 C CA . ASP B 1 205 ? -11.766 -0.196 -10.148 1 87.06 205 ASP B CA 1
ATOM 5681 C C . ASP B 1 205 ? -13.078 0.436 -10.594 1 87.06 205 ASP B C 1
ATOM 5683 O O . ASP B 1 205 ? -13.25 1.653 -10.508 1 87.06 205 ASP B O 1
ATOM 5687 N N . GLU B 1 206 ? -13.945 -0.396 -11.023 1 91.62 206 GLU B N 1
ATOM 5688 C CA . GLU B 1 206 ? -15.25 0.089 -11.469 1 91.62 206 GLU B CA 1
ATOM 5689 C C . GLU B 1 206 ? -16.062 0.645 -10.305 1 91.62 206 GLU B C 1
ATOM 5691 O O . GLU B 1 206 ? -16.766 1.64 -10.453 1 91.62 206 GLU B O 1
ATOM 5696 N N . LEU B 1 207 ? -15.961 -0.04 -9.242 1 92.94 207 LEU B N 1
ATOM 5697 C CA . LEU B 1 207 ? -16.625 0.409 -8.023 1 92.94 207 LEU B CA 1
ATOM 5698 C C . LEU B 1 207 ? -16.156 1.805 -7.629 1 92.94 207 LEU B C 1
ATOM 5700 O O . LEU B 1 207 ? -16.984 2.678 -7.328 1 92.94 207 LEU B O 1
ATOM 5704 N N . LEU B 1 208 ? -14.922 2.041 -7.637 1 92.25 208 LEU B N 1
ATOM 5705 C CA . LEU B 1 208 ? -14.359 3.328 -7.246 1 92.25 208 LEU B CA 1
ATOM 5706 C C . LEU B 1 208 ? -14.742 4.414 -8.25 1 92.25 208 LEU B C 1
ATOM 5708 O O . LEU B 1 208 ? -14.961 5.566 -7.867 1 92.25 208 LEU B O 1
ATOM 5712 N N . LYS B 1 209 ? -14.758 4.008 -9.492 1 91.44 209 LYS B N 1
ATOM 5713 C CA . LYS B 1 209 ? -15.219 4.957 -10.5 1 91.44 209 LYS B CA 1
ATOM 5714 C C . LYS B 1 209 ? -16.672 5.371 -10.234 1 91.44 209 LYS B C 1
ATOM 5716 O O . LYS B 1 209 ? -17.031 6.539 -10.414 1 91.44 209 LYS B O 1
ATOM 5721 N N . ASP B 1 210 ? -17.453 4.43 -9.836 1 91.31 210 ASP B N 1
ATOM 5722 C CA . ASP B 1 210 ? -18.828 4.734 -9.477 1 91.31 210 ASP B CA 1
ATOM 5723 C C . ASP B 1 210 ? -18.891 5.699 -8.297 1 91.31 210 ASP B C 1
ATOM 5725 O O . ASP B 1 210 ? -19.719 6.605 -8.266 1 91.31 210 ASP B O 1
ATOM 5729 N N . PHE B 1 211 ? -18.031 5.449 -7.32 1 91.31 211 PHE B N 1
ATOM 5730 C CA . PHE B 1 211 ? -17.953 6.352 -6.176 1 91.31 211 PHE B CA 1
ATOM 5731 C C . PHE B 1 211 ? -17.641 7.773 -6.621 1 91.31 211 PHE B C 1
ATOM 5733 O O . PHE B 1 211 ? -18.312 8.719 -6.203 1 91.31 211 PHE B O 1
ATOM 5740 N N . GLN B 1 212 ? -16.656 7.848 -7.438 1 90.88 212 GLN B N 1
ATOM 5741 C CA . GLN B 1 212 ? -16.234 9.156 -7.918 1 90.88 212 GLN B CA 1
ATOM 5742 C C . GLN B 1 212 ? -17.344 9.852 -8.695 1 90.88 212 GLN B C 1
ATOM 5744 O O . GLN B 1 212 ? -17.578 11.055 -8.523 1 90.88 212 GLN B O 1
ATOM 5749 N N . LYS B 1 213 ? -18.031 9.07 -9.5 1 89.94 213 LYS B N 1
ATOM 5750 C CA . LYS B 1 213 ? -19.141 9.609 -10.281 1 89.94 213 LYS B CA 1
ATOM 5751 C C . LYS B 1 213 ? -20.25 10.125 -9.367 1 89.94 213 LYS B C 1
ATOM 5753 O O . LYS B 1 213 ? -20.828 11.188 -9.609 1 89.94 213 LYS B O 1
ATOM 5758 N N . GLU B 1 214 ? -20.547 9.359 -8.406 1 84.56 214 GLU B N 1
ATOM 5759 C CA . GLU B 1 214 ? -21.562 9.766 -7.445 1 84.56 214 GLU B CA 1
ATOM 5760 C C . GLU B 1 214 ? -21.188 11.062 -6.742 1 84.56 214 GLU B C 1
ATOM 5762 O O . GLU B 1 214 ? -22.031 11.938 -6.543 1 84.56 214 GLU B O 1
ATOM 5767 N N . ILE B 1 215 ? -19.984 11.211 -6.367 1 83.94 215 ILE B N 1
ATOM 5768 C CA . ILE B 1 215 ? -19.484 12.398 -5.68 1 83.94 215 ILE B CA 1
ATOM 5769 C C . ILE B 1 215 ? -19.547 13.602 -6.617 1 83.94 215 ILE B C 1
ATOM 5771 O O . ILE B 1 215 ? -19.938 14.695 -6.207 1 83.94 215 ILE B O 1
ATOM 5775 N N . GLU B 1 216 ? -19.219 13.336 -7.855 1 83.81 216 GLU B N 1
ATOM 5776 C CA . GLU B 1 216 ? -19.266 14.391 -8.859 1 83.81 216 GLU B CA 1
ATOM 5777 C C . GLU B 1 216 ? -20.719 14.82 -9.141 1 83.81 216 GLU B C 1
ATOM 5779 O O . GLU B 1 216 ? -21 16.016 -9.227 1 83.81 216 GLU B O 1
ATOM 5784 N N . GLU B 1 217 ? -21.547 13.859 -9.305 1 80.31 217 GLU B N 1
ATOM 5785 C CA . GLU B 1 217 ? -22.938 14.133 -9.617 1 80.31 217 GLU B CA 1
ATOM 5786 C C . GLU B 1 217 ? -23.609 14.898 -8.484 1 80.31 217 GLU B C 1
ATOM 5788 O O . GLU B 1 217 ? -24.484 15.75 -8.727 1 80.31 217 GLU B O 1
ATOM 5793 N N . LYS B 1 218 ? -23.203 14.617 -7.309 1 73.88 218 LYS B N 1
ATOM 5794 C CA . LYS B 1 218 ? -23.781 15.281 -6.148 1 73.88 218 LYS B CA 1
ATOM 5795 C C . LYS B 1 218 ? -23.031 16.578 -5.824 1 73.88 218 LYS B C 1
ATOM 5797 O O . LYS B 1 218 ? -23.344 17.234 -4.832 1 73.88 218 LYS B O 1
ATOM 5802 N N . HIS B 1 219 ? -22 16.953 -6.574 1 77.06 219 HIS B N 1
ATOM 5803 C CA . HIS B 1 219 ? -21.219 18.188 -6.449 1 77.06 219 HIS B CA 1
ATOM 5804 C C . HIS B 1 219 ? -20.609 18.312 -5.059 1 77.06 219 HIS B C 1
ATOM 5806 O O . HIS B 1 219 ? -20.656 19.375 -4.441 1 77.06 219 HIS B O 1
ATOM 5812 N N . LEU B 1 220 ? -20.203 17.156 -4.645 1 75.06 220 LEU B N 1
ATOM 5813 C CA . LEU B 1 220 ? -19.562 17.156 -3.33 1 75.06 220 LEU B CA 1
ATOM 5814 C C . LEU B 1 220 ? -18.125 17.656 -3.418 1 75.06 220 LEU B C 1
ATOM 5816 O O . LEU B 1 220 ? -17.531 18 -2.4 1 75.06 220 LEU B O 1
ATOM 5820 N N . LEU B 1 221 ? -17.578 17.703 -4.605 1 81.38 221 LEU B N 1
ATOM 5821 C CA . LEU B 1 221 ? -16.281 18.281 -4.953 1 81.38 221 LEU B CA 1
ATOM 5822 C C . LEU B 1 221 ? -16.391 19.141 -6.211 1 81.38 221 LEU B C 1
ATOM 5824 O O . LEU B 1 221 ? -17.25 18.891 -7.062 1 81.38 221 LEU B O 1
ATOM 5828 N N . ASP B 1 222 ? -15.602 20.172 -6.238 1 80.88 222 ASP B N 1
ATOM 5829 C CA . ASP B 1 222 ? -15.625 21.031 -7.422 1 80.88 222 ASP B CA 1
ATOM 5830 C C . ASP B 1 222 ? -14.711 20.469 -8.516 1 80.88 222 ASP B C 1
ATOM 5832 O O . ASP B 1 222 ? -15.094 20.438 -9.688 1 80.88 222 ASP B O 1
ATOM 5836 N N . ASP B 1 223 ? -13.578 20.078 -8.172 1 87.56 223 ASP B N 1
ATOM 5837 C CA . ASP B 1 223 ? -12.656 19.406 -9.078 1 87.56 223 ASP B CA 1
ATOM 5838 C C . ASP B 1 223 ? -12.227 18.047 -8.508 1 87.56 223 ASP B C 1
ATOM 5840 O O . ASP B 1 223 ? -11.125 17.922 -7.961 1 87.56 223 ASP B O 1
ATOM 5844 N N . SER B 1 224 ? -13.07 17.094 -8.789 1 88.12 224 SER B N 1
ATOM 5845 C CA . SER B 1 224 ? -12.891 15.781 -8.18 1 88.12 224 SER B CA 1
ATOM 5846 C C . SER B 1 224 ? -11.555 15.172 -8.57 1 88.12 224 SER B C 1
ATOM 5848 O O . SER B 1 224 ? -10.836 14.641 -7.723 1 88.12 224 SER B O 1
ATOM 5850 N N . LYS B 1 225 ? -11.234 15.258 -9.844 1 88.44 225 LYS B N 1
ATOM 5851 C CA . LYS B 1 225 ? -9.992 14.664 -10.328 1 88.44 225 LYS B CA 1
ATOM 5852 C C . LYS B 1 225 ? -8.781 15.227 -9.594 1 88.44 225 LYS B C 1
ATOM 5854 O O . LYS B 1 225 ? -7.902 14.477 -9.164 1 88.44 225 LYS B O 1
ATOM 5859 N N . ALA B 1 226 ? -8.734 16.5 -9.422 1 90.38 226 ALA B N 1
ATOM 5860 C CA . ALA B 1 226 ? -7.621 17.156 -8.75 1 90.38 226 ALA B CA 1
ATOM 5861 C C . ALA B 1 226 ? -7.555 16.781 -7.277 1 90.38 226 ALA B C 1
ATOM 5863 O O . ALA B 1 226 ? -6.469 16.562 -6.734 1 90.38 226 ALA B O 1
ATOM 5864 N N . VAL B 1 227 ? -8.695 16.703 -6.656 1 91.31 227 VAL B N 1
ATOM 5865 C CA . VAL B 1 227 ? -8.75 16.391 -5.23 1 91.31 227 VAL B CA 1
ATOM 5866 C C . VAL B 1 227 ? -8.281 14.953 -4.996 1 91.31 227 VAL B C 1
ATOM 5868 O O . VAL B 1 227 ? -7.477 14.695 -4.098 1 91.31 227 VAL B O 1
ATOM 5871 N N . PHE B 1 228 ? -8.773 14.055 -5.797 1 91.44 228 PHE B N 1
ATOM 5872 C CA . PHE B 1 228 ? -8.383 12.656 -5.652 1 91.44 228 PHE B CA 1
ATOM 5873 C C . PHE B 1 228 ? -6.883 12.484 -5.859 1 91.44 228 PHE B C 1
ATOM 5875 O O . PHE B 1 228 ? -6.242 11.688 -5.168 1 91.44 228 PHE B O 1
ATOM 5882 N N . GLU B 1 229 ? -6.328 13.18 -6.758 1 89.12 229 GLU B N 1
ATOM 5883 C CA . GLU B 1 229 ? -4.887 13.125 -6.984 1 89.12 229 GLU B CA 1
ATOM 5884 C C . GLU B 1 229 ? -4.125 13.711 -5.801 1 89.12 229 GLU B C 1
ATOM 5886 O O . GLU B 1 229 ? -3.104 13.164 -5.379 1 89.12 229 GLU B O 1
ATOM 5891 N N . GLU B 1 230 ? -4.621 14.758 -5.281 1 90.75 230 GLU B N 1
ATOM 5892 C CA . GLU B 1 230 ? -3.943 15.477 -4.203 1 90.75 230 GLU B CA 1
ATOM 5893 C C . GLU B 1 230 ? -3.891 14.633 -2.932 1 90.75 230 GLU B C 1
ATOM 5895 O O . GLU B 1 230 ? -2.938 14.734 -2.156 1 90.75 230 GLU B O 1
ATOM 5900 N N . VAL B 1 231 ? -4.875 13.828 -2.713 1 90.44 231 VAL B N 1
ATOM 5901 C CA . VAL B 1 231 ? -4.914 13.078 -1.462 1 90.44 231 VAL B CA 1
ATOM 5902 C C . VAL B 1 231 ? -4.113 11.789 -1.609 1 90.44 231 VAL B C 1
ATOM 5904 O O . VAL B 1 231 ? -4.004 11.008 -0.662 1 90.44 231 VAL B O 1
ATOM 5907 N N . GLY B 1 232 ? -3.57 11.547 -2.699 1 88.12 232 GLY B N 1
ATOM 5908 C CA . GLY B 1 232 ? -2.697 10.398 -2.846 1 88.12 232 GLY B CA 1
ATOM 5909 C C . GLY B 1 232 ? -2.799 9.734 -4.207 1 88.12 232 GLY B C 1
ATOM 5910 O O . GLY B 1 232 ? -1.85 9.094 -4.668 1 88.12 232 GLY B O 1
ATOM 5911 N N . GLY B 1 233 ? -4.027 9.766 -4.734 1 85.56 233 GLY B N 1
ATOM 5912 C CA . GLY B 1 233 ? -4.227 9.281 -6.09 1 85.56 233 GLY B CA 1
ATOM 5913 C C . GLY B 1 233 ? -4.258 7.766 -6.184 1 85.56 233 GLY B C 1
ATOM 5914 O O . GLY B 1 233 ? -4.086 7.203 -7.27 1 85.56 233 GLY B O 1
ATOM 5915 N N . SER B 1 234 ? -4.301 7.062 -5.164 1 87.62 234 SER B N 1
ATOM 5916 C CA . SER B 1 234 ? -4.387 5.605 -5.164 1 87.62 234 SER B CA 1
ATOM 5917 C C . SER B 1 234 ? -5.824 5.137 -4.949 1 87.62 234 SER B C 1
ATOM 5919 O O . SER B 1 234 ? -6.684 5.926 -4.551 1 87.62 234 SER B O 1
ATOM 5921 N N . SER B 1 235 ? -6.027 3.842 -5.273 1 89.44 235 SER B N 1
ATOM 5922 C CA . SER B 1 235 ? -7.344 3.256 -5.047 1 89.44 235 SER B CA 1
ATOM 5923 C C . SER B 1 235 ? -7.727 3.312 -3.57 1 89.44 235 SER B C 1
ATOM 5925 O O . SER B 1 235 ? -8.883 3.586 -3.234 1 89.44 235 SER B O 1
ATOM 5927 N N . PHE B 1 236 ? -6.797 3.166 -2.693 1 90.88 236 PHE B N 1
ATOM 5928 C CA . PHE B 1 236 ? -7.062 3.133 -1.26 1 90.88 236 PHE B CA 1
ATOM 5929 C C . PHE B 1 236 ? -7.426 4.52 -0.744 1 90.88 236 PHE B C 1
ATOM 5931 O O . PHE B 1 236 ? -8.375 4.672 0.033 1 90.88 236 PHE B O 1
ATOM 5938 N N . THR B 1 237 ? -6.676 5.512 -1.172 1 92.88 237 THR B N 1
ATOM 5939 C CA . THR B 1 237 ? -6.949 6.871 -0.715 1 92.88 237 THR B CA 1
ATOM 5940 C C . THR B 1 237 ? -8.25 7.391 -1.318 1 92.88 237 THR B C 1
ATOM 5942 O O . THR B 1 237 ? -8.969 8.164 -0.684 1 92.88 237 THR B O 1
ATOM 5945 N N . THR B 1 238 ? -8.531 6.945 -2.549 1 92.31 238 THR B N 1
ATOM 5946 C CA . THR B 1 238 ? -9.797 7.301 -3.184 1 92.31 238 THR B CA 1
ATOM 5947 C C . THR B 1 238 ? -10.969 6.762 -2.379 1 92.31 238 THR B C 1
ATOM 5949 O O . THR B 1 238 ? -11.914 7.496 -2.078 1 92.31 238 THR B O 1
ATOM 5952 N N . ALA B 1 239 ? -10.883 5.477 -2.074 1 93.19 239 ALA B N 1
ATOM 5953 C CA . ALA B 1 239 ? -11.938 4.871 -1.266 1 93.19 239 ALA B CA 1
ATOM 5954 C C . ALA B 1 239 ? -12.078 5.59 0.074 1 93.19 239 ALA B C 1
ATOM 5956 O O . ALA B 1 239 ? -13.195 5.848 0.53 1 93.19 239 ALA B O 1
ATOM 5957 N N . GLN B 1 240 ? -10.961 5.906 0.669 1 91.44 240 GLN B N 1
ATOM 5958 C CA . GLN B 1 240 ? -10.961 6.578 1.965 1 91.44 240 GLN B CA 1
ATOM 5959 C C . GLN B 1 240 ? -11.617 7.957 1.87 1 91.44 240 GLN B C 1
ATOM 5961 O O . GLN B 1 240 ? -12.438 8.32 2.717 1 91.44 240 GLN B O 1
ATOM 5966 N N . LEU B 1 241 ? -11.242 8.703 0.869 1 90.62 241 LEU B N 1
ATOM 5967 C CA . LEU B 1 241 ? -11.812 10.031 0.695 1 90.62 241 LEU B CA 1
ATOM 5968 C C . LEU B 1 241 ? -13.32 9.961 0.496 1 90.62 241 LEU B C 1
ATOM 5970 O O . LEU B 1 241 ? -14.062 10.781 1.048 1 90.62 241 LEU B O 1
ATOM 5974 N N . CYS B 1 242 ? -13.781 9 -0.336 1 88.19 242 CYS B N 1
ATOM 5975 C CA . CYS B 1 242 ? -15.219 8.844 -0.562 1 88.19 242 CYS B CA 1
ATOM 5976 C C . CYS B 1 242 ? -15.945 8.562 0.747 1 88.19 242 CYS B C 1
ATOM 5978 O O . CYS B 1 242 ? -16.984 9.164 1.021 1 88.19 242 CYS B O 1
ATOM 5980 N N . LYS B 1 243 ? -15.352 7.656 1.476 1 85.25 243 LYS B N 1
ATOM 5981 C CA . LYS B 1 243 ? -15.93 7.348 2.777 1 85.25 243 LYS B CA 1
ATOM 5982 C C . LYS B 1 243 ? -15.953 8.578 3.676 1 85.25 243 LYS B C 1
ATOM 5984 O O . LYS B 1 243 ? -16.953 8.836 4.363 1 85.25 243 LYS B O 1
ATOM 5989 N N . ASP B 1 244 ? -14.852 9.328 3.646 1 76.94 244 ASP B N 1
ATOM 5990 C CA . ASP B 1 244 ? -14.758 10.539 4.453 1 76.94 244 ASP B CA 1
ATOM 5991 C C . ASP B 1 244 ? -15.82 11.555 4.043 1 76.94 244 ASP B C 1
ATOM 5993 O O . ASP B 1 244 ? -16.406 12.227 4.898 1 76.94 244 ASP B O 1
ATOM 5997 N N . ILE B 1 245 ? -15.969 11.648 2.746 1 75.12 245 ILE B N 1
ATOM 5998 C CA . ILE B 1 245 ? -16.906 12.625 2.207 1 75.12 245 ILE B CA 1
ATOM 5999 C C . ILE B 1 245 ? -18.344 12.234 2.574 1 75.12 245 ILE B C 1
ATOM 6001 O O . ILE B 1 245 ? -19.141 13.078 2.982 1 75.12 245 ILE B O 1
ATOM 6005 N N . TRP B 1 246 ? -18.703 10.945 2.404 1 72.19 246 TRP B N 1
ATOM 6006 C CA . TRP B 1 246 ? -20.047 10.477 2.707 1 72.19 246 TRP B CA 1
ATOM 6007 C C . TRP B 1 246 ? -20.297 10.477 4.211 1 72.19 246 TRP B C 1
ATOM 6009 O O . TRP B 1 246 ? -21.438 10.625 4.656 1 72.19 246 TRP B O 1
ATOM 6019 N N . ALA B 1 247 ? -19.266 10.352 5.008 1 59.62 247 ALA B N 1
ATOM 6020 C CA . ALA B 1 247 ? -19.281 10.438 6.465 1 59.62 247 ALA B CA 1
ATOM 6021 C C . ALA B 1 247 ? -20.359 9.531 7.055 1 59.62 247 ALA B C 1
ATOM 6023 O O . ALA B 1 247 ? -21 9.891 8.039 1 59.62 247 ALA B O 1
ATOM 6024 N N . SER B 1 248 ? -20.828 8.492 6.406 1 65.19 248 SER B N 1
ATOM 6025 C CA . SER B 1 248 ? -21.828 7.508 6.816 1 65.19 248 SER B CA 1
ATOM 6026 C C . SER B 1 248 ? -21.422 6.102 6.383 1 65.19 248 SER B C 1
ATOM 6028 O O . SER B 1 248 ? -21.328 5.816 5.188 1 65.19 248 SER B O 1
ATOM 6030 N N . GLU B 1 249 ? -21.281 5.332 7.449 1 75.81 249 GLU B N 1
ATOM 6031 C CA . GLU B 1 249 ? -20.922 3.943 7.16 1 75.81 249 GLU B CA 1
ATOM 6032 C C . GLU B 1 249 ? -22.016 3.256 6.344 1 75.81 249 GLU B C 1
ATOM 6034 O O . GLU B 1 249 ? -21.719 2.453 5.457 1 75.81 249 GLU B O 1
ATOM 6039 N N . LYS B 1 250 ? -23.219 3.596 6.719 1 79.81 250 LYS B N 1
ATOM 6040 C CA . LYS B 1 250 ? -24.344 2.979 6.039 1 79.81 250 LYS B CA 1
ATOM 6041 C C . LYS B 1 250 ? -24.422 3.428 4.582 1 79.81 250 LYS B C 1
ATOM 6043 O O . LYS B 1 250 ? -24.688 2.617 3.693 1 79.81 250 LYS B O 1
ATOM 6048 N N . THR B 1 251 ? -24.234 4.719 4.367 1 80.12 251 THR B N 1
ATOM 6049 C CA . THR B 1 251 ? -24.234 5.234 3.002 1 80.12 251 THR B CA 1
ATOM 6050 C C . THR B 1 251 ? -23.094 4.613 2.193 1 80.12 251 THR B C 1
ATOM 6052 O O . THR B 1 251 ? -23.297 4.223 1.04 1 80.12 251 THR B O 1
ATOM 6055 N N . PHE B 1 252 ? -22 4.566 2.842 1 89.19 252 PHE B N 1
ATOM 6056 C CA . PHE B 1 252 ? -20.844 3.969 2.188 1 89.19 252 PHE B CA 1
ATOM 6057 C C . PHE B 1 252 ? -21.125 2.518 1.816 1 89.19 252 PHE B C 1
ATOM 6059 O O . PHE B 1 252 ? -20.922 2.111 0.672 1 89.19 252 PHE B O 1
ATOM 6066 N N . ALA B 1 253 ? -21.672 1.723 2.711 1 90.88 253 ALA B N 1
ATOM 6067 C CA . ALA B 1 253 ? -21.969 0.313 2.482 1 90.88 253 ALA B CA 1
ATOM 6068 C C . ALA B 1 253 ? -23.047 0.153 1.417 1 90.88 253 ALA B C 1
ATOM 6070 O O . ALA B 1 253 ? -23 -0.779 0.61 1 90.88 253 ALA B O 1
ATOM 6071 N N . TRP B 1 254 ? -23.969 1.021 1.443 1 90.69 254 TRP B N 1
ATOM 6072 C CA . TRP B 1 254 ? -25.062 0.943 0.477 1 90.69 254 TRP B CA 1
ATOM 6073 C C . TRP B 1 254 ? -24.547 1.198 -0.938 1 90.69 254 TRP B C 1
ATOM 6075 O O . TRP B 1 254 ? -25.016 0.573 -1.894 1 90.69 254 TRP B O 1
ATOM 6085 N N . GLN B 1 255 ? -23.672 2.166 -1.068 1 90.38 255 GLN B N 1
ATOM 6086 C CA . GLN B 1 255 ? -23.078 2.422 -2.377 1 90.38 255 GLN B CA 1
ATOM 6087 C C . GLN B 1 255 ? -22.328 1.197 -2.891 1 90.38 255 GLN B C 1
ATOM 6089 O O . GLN B 1 255 ? -22.375 0.895 -4.086 1 90.38 255 GLN B O 1
ATOM 6094 N N . ILE B 1 256 ? -21.641 0.513 -1.988 1 95.5 256 ILE B N 1
ATOM 6095 C CA . ILE B 1 256 ? -20.969 -0.733 -2.355 1 95.5 256 ILE B CA 1
ATOM 6096 C C . ILE B 1 256 ? -22.016 -1.761 -2.799 1 95.5 256 ILE B C 1
ATOM 6098 O O . ILE B 1 256 ? -21.859 -2.393 -3.848 1 95.5 256 ILE B O 1
ATOM 6102 N N . HIS B 1 257 ? -23.062 -1.872 -2.02 1 95.75 257 HIS B N 1
ATOM 6103 C CA . HIS B 1 257 ? -24.141 -2.82 -2.307 1 95.75 257 HIS B CA 1
ATOM 6104 C C . HIS B 1 257 ? -24.734 -2.576 -3.689 1 95.75 257 HIS B C 1
ATOM 6106 O O . HIS B 1 257 ? -24.922 -3.518 -4.465 1 95.75 257 HIS B O 1
ATOM 6112 N N . LYS B 1 258 ? -24.984 -1.347 -3.982 1 93.88 258 LYS B N 1
ATOM 6113 C CA . LYS B 1 258 ? -25.547 -0.982 -5.281 1 93.88 258 LYS B CA 1
ATOM 6114 C C . LYS B 1 258 ? -24.625 -1.393 -6.418 1 93.88 258 LYS B C 1
ATOM 6116 O O . LYS B 1 258 ? -25.078 -1.925 -7.434 1 93.88 258 LYS B O 1
ATOM 6121 N N . SER B 1 259 ? -23.391 -1.144 -6.219 1 92.94 259 SER B N 1
ATOM 6122 C CA . SER B 1 259 ? -22.406 -1.465 -7.246 1 92.94 259 SER B CA 1
ATOM 6123 C C . SER B 1 259 ? -22.328 -2.969 -7.48 1 92.94 259 SER B C 1
ATOM 6125 O O . SER B 1 259 ? -22 -3.414 -8.578 1 92.94 259 SER B O 1
ATOM 6127 N N . LEU B 1 260 ? -22.625 -3.762 -6.488 1 94.88 260 LEU B N 1
ATOM 6128 C CA . LEU B 1 260 ? -22.516 -5.215 -6.566 1 94.88 260 LEU B CA 1
ATOM 6129 C C . LEU B 1 260 ? -23.766 -5.828 -7.184 1 94.88 260 LEU B C 1
ATOM 6131 O O . LEU B 1 260 ? -23.688 -6.75 -7.996 1 94.88 260 LEU B O 1
ATOM 6135 N N . TYR B 1 261 ? -24.969 -5.262 -6.82 1 96 261 TYR B N 1
ATOM 6136 C CA . TYR B 1 261 ? -26.156 -6.074 -7.027 1 96 261 TYR B CA 1
ATOM 6137 C C . TYR B 1 261 ? -27.141 -5.383 -7.969 1 96 261 TYR B C 1
ATOM 6139 O O . TYR B 1 261 ? -28.078 -6.004 -8.461 1 96 261 TYR B O 1
ATOM 6147 N N . ASP B 1 262 ? -27.016 -4.074 -8.234 1 94.75 262 ASP B N 1
ATOM 6148 C CA . ASP B 1 262 ? -28 -3.365 -9.047 1 94.75 262 ASP B CA 1
ATOM 6149 C C . ASP B 1 262 ? -28.141 -4.012 -10.422 1 94.75 262 ASP B C 1
ATOM 6151 O O . ASP B 1 262 ? -29.25 -4.062 -10.977 1 94.75 262 ASP B O 1
ATOM 6155 N N . ALA B 1 263 ? -27.062 -4.484 -10.961 1 94.25 263 ALA B N 1
ATOM 6156 C CA . ALA B 1 263 ? -27.094 -5.09 -12.297 1 94.25 263 ALA B CA 1
ATOM 6157 C C . ALA B 1 263 ? -27 -6.609 -12.211 1 94.25 263 ALA B C 1
ATOM 6159 O O . ALA B 1 263 ? -26.562 -7.266 -13.156 1 94.25 263 ALA B O 1
ATOM 6160 N N . ALA B 1 264 ? -27.344 -7.191 -11.055 1 95.12 264 ALA B N 1
ATOM 6161 C CA . ALA B 1 264 ? -27.234 -8.633 -10.844 1 95.12 264 ALA B CA 1
ATOM 6162 C C . ALA B 1 264 ? -28.094 -9.406 -11.844 1 95.12 264 ALA B C 1
ATOM 6164 O O . ALA B 1 264 ? -29.219 -9 -12.141 1 95.12 264 ALA B O 1
ATOM 6165 N N . ARG B 1 265 ? -27.594 -10.453 -12.336 1 94.31 265 ARG B N 1
ATOM 6166 C CA . ARG B 1 265 ? -28.266 -11.305 -13.312 1 94.31 265 ARG B CA 1
ATOM 6167 C C . ARG B 1 265 ? -28.719 -12.609 -12.672 1 94.31 265 ARG B C 1
ATOM 6169 O O . ARG B 1 265 ? -28.344 -12.922 -11.539 1 94.31 265 ARG B O 1
ATOM 6176 N N . ASP B 1 266 ? -29.547 -13.328 -13.43 1 93.44 266 ASP B N 1
ATOM 6177 C CA . ASP B 1 266 ? -30 -14.641 -12.969 1 93.44 266 ASP B CA 1
ATOM 6178 C C . ASP B 1 266 ? -28.844 -15.648 -12.977 1 93.44 266 ASP B C 1
ATOM 6180 O O . ASP B 1 266 ? -27.875 -15.469 -13.703 1 93.44 266 ASP B O 1
ATOM 6184 N N . LEU B 1 267 ? -29.031 -16.672 -12.102 1 94.81 267 LEU B N 1
ATOM 6185 C CA . LEU B 1 267 ? -28 -17.703 -12.023 1 94.81 267 LEU B CA 1
ATOM 6186 C C . LEU B 1 267 ? -27.859 -18.422 -13.359 1 94.81 267 LEU B C 1
ATOM 6188 O O . LEU B 1 267 ? -28.859 -18.719 -14.023 1 94.81 267 LEU B O 1
ATOM 6192 N N . ASP B 1 268 ? -26.672 -18.531 -13.844 1 95.12 268 ASP B N 1
ATOM 6193 C CA . ASP B 1 268 ? -26.297 -19.266 -15.047 1 95.12 268 ASP B CA 1
ATOM 6194 C C . ASP B 1 268 ? -25.125 -20.219 -14.781 1 95.12 268 ASP B C 1
ATOM 6196 O O . ASP B 1 268 ? -24 -19.766 -14.562 1 95.12 268 ASP B O 1
ATOM 6200 N N . MET B 1 269 ? -25.375 -21.484 -14.859 1 94.06 269 MET B N 1
ATOM 6201 C CA . MET B 1 269 ? -24.391 -22.484 -14.461 1 94.06 269 MET B CA 1
ATOM 6202 C C . MET B 1 269 ? -23.266 -22.578 -15.477 1 94.06 269 MET B C 1
ATOM 6204 O O . MET B 1 269 ? -22.234 -23.203 -15.219 1 94.06 269 MET B O 1
ATOM 6208 N N . ASN B 1 270 ? -23.375 -21.891 -16.641 1 91.94 270 ASN B N 1
ATOM 6209 C CA . ASN B 1 270 ? -22.359 -21.938 -17.688 1 91.94 270 ASN B CA 1
ATOM 6210 C C . ASN B 1 270 ? -21.328 -20.828 -17.5 1 91.94 270 ASN B C 1
ATOM 6212 O O . ASN B 1 270 ? -20.422 -20.672 -18.328 1 91.94 270 ASN B O 1
ATOM 6216 N N . THR B 1 271 ? -21.422 -20.125 -16.391 1 94.69 271 THR B N 1
ATOM 6217 C CA . THR B 1 271 ? -20.484 -19.047 -16.062 1 94.69 271 THR B CA 1
ATOM 6218 C C . THR B 1 271 ? -19.328 -19.578 -15.219 1 94.69 271 THR B C 1
ATOM 6220 O O . THR B 1 271 ? -19.312 -20.75 -14.836 1 94.69 271 THR B O 1
ATOM 6223 N N . GLU B 1 272 ? -18.312 -18.719 -14.969 1 96 272 GLU B N 1
ATOM 6224 C CA . GLU B 1 272 ? -17.203 -19.062 -14.086 1 96 272 GLU B CA 1
ATOM 6225 C C . GLU B 1 272 ? -17.719 -19.5 -12.711 1 96 272 GLU B C 1
ATOM 6227 O O . GLU B 1 272 ? -17.281 -20.516 -12.18 1 96 272 GLU B O 1
ATOM 6232 N N . LEU B 1 273 ? -18.656 -18.734 -12.211 1 97.25 273 LEU B N 1
ATOM 6233 C CA . LEU B 1 273 ? -19.188 -19.031 -10.891 1 97.25 273 LEU B CA 1
ATOM 6234 C C . LEU B 1 273 ? -19.906 -20.375 -10.891 1 97.25 273 LEU B C 1
ATOM 6236 O O . LEU B 1 273 ? -19.844 -21.125 -9.914 1 97.25 273 LEU B O 1
ATOM 6240 N N . GLY B 1 274 ? -20.641 -20.625 -11.977 1 96.62 274 GLY B N 1
ATOM 6241 C CA . GLY B 1 274 ? -21.297 -21.922 -12.094 1 96.62 274 GLY B CA 1
ATOM 6242 C C . GLY B 1 274 ? -20.312 -23.078 -12.055 1 96.62 274 GLY B C 1
ATOM 6243 O O . GLY B 1 274 ? -20.531 -24.062 -11.328 1 96.62 274 GLY B O 1
ATOM 6244 N N . GLU B 1 275 ? -19.234 -22.984 -12.82 1 97.06 275 GLU B N 1
ATOM 6245 C CA . GLU B 1 275 ? -18.234 -24.047 -12.867 1 97.06 275 GLU B CA 1
ATOM 6246 C C . GLU B 1 275 ? -17.5 -24.172 -11.547 1 97.06 275 GLU B C 1
ATOM 6248 O O . GLU B 1 275 ? -17.125 -25.266 -11.125 1 97.06 275 GLU B O 1
ATOM 6253 N N . ILE B 1 276 ? -17.234 -23.047 -10.883 1 97.5 276 ILE B N 1
ATOM 6254 C CA . ILE B 1 276 ? -16.594 -23.047 -9.57 1 97.5 276 ILE B CA 1
ATOM 6255 C C . ILE B 1 276 ? -17.484 -23.75 -8.555 1 97.5 276 ILE B C 1
ATOM 6257 O O . ILE B 1 276 ? -17 -24.547 -7.742 1 97.5 276 ILE B O 1
ATOM 6261 N N . ALA B 1 277 ? -18.781 -23.469 -8.609 1 97.12 277 ALA B N 1
ATOM 6262 C CA . ALA B 1 277 ? -19.75 -24.125 -7.719 1 97.12 277 ALA B CA 1
ATOM 6263 C C . ALA B 1 277 ? -19.766 -25.641 -7.953 1 97.12 277 ALA B C 1
ATOM 6265 O O . ALA B 1 277 ? -19.844 -26.406 -7 1 97.12 277 ALA B O 1
ATOM 6266 N N . ARG B 1 278 ? -19.703 -26.047 -9.203 1 96.25 278 ARG B N 1
ATOM 6267 C CA . ARG B 1 278 ? -19.656 -27.469 -9.531 1 96.25 278 ARG B CA 1
ATOM 6268 C C . ARG B 1 278 ? -18.406 -28.125 -8.961 1 96.25 278 ARG B C 1
ATOM 6270 O O . ARG B 1 278 ? -18.453 -29.25 -8.453 1 96.25 278 ARG B O 1
ATOM 6277 N N . LEU B 1 279 ? -17.328 -27.438 -9.141 1 95.56 279 LEU B N 1
ATOM 6278 C CA . LEU B 1 279 ? -16.094 -27.938 -8.57 1 95.56 279 LEU B CA 1
ATOM 6279 C C . LEU B 1 279 ? -16.203 -28.094 -7.055 1 95.56 279 LEU B C 1
ATOM 6281 O O . LEU B 1 279 ? -15.789 -29.109 -6.5 1 95.56 279 LEU B O 1
ATOM 6285 N N . ALA B 1 280 ? -16.75 -27.062 -6.395 1 94.56 280 ALA B N 1
ATOM 6286 C CA . ALA B 1 280 ? -16.938 -27.109 -4.949 1 94.56 280 ALA B CA 1
ATOM 6287 C C . ALA B 1 280 ? -17.844 -28.266 -4.547 1 94.56 280 ALA B C 1
ATOM 6289 O O . ALA B 1 280 ? -17.594 -28.938 -3.535 1 94.56 280 ALA B O 1
ATOM 6290 N N . GLN B 1 281 ? -18.859 -28.469 -5.332 1 93.62 281 GLN B N 1
ATOM 6291 C CA . GLN B 1 281 ? -19.766 -29.594 -5.074 1 93.62 281 GLN B CA 1
ATOM 6292 C C . GLN B 1 281 ? -19.031 -30.922 -5.141 1 93.62 281 GLN B C 1
ATOM 6294 O O . GLN B 1 281 ? -19.25 -31.797 -4.293 1 93.62 281 GLN B O 1
ATOM 6299 N N . ARG B 1 282 ? -18.188 -31.062 -6.098 1 92.19 282 ARG B N 1
ATOM 6300 C CA . ARG B 1 282 ? -17.438 -32.281 -6.285 1 92.19 282 ARG B CA 1
ATOM 6301 C C . ARG B 1 282 ? -16.438 -32.5 -5.148 1 92.19 282 ARG B C 1
ATOM 6303 O O . A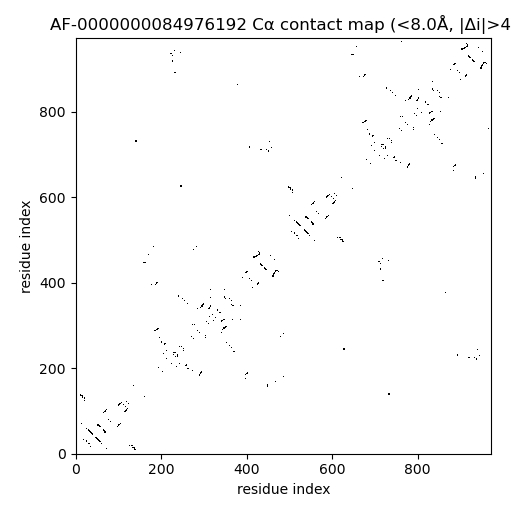RG B 1 282 ? -16.156 -33.625 -4.762 1 92.19 282 ARG B O 1
ATOM 6310 N N . CYS B 1 283 ? -15.984 -31.391 -4.578 1 91.5 283 CYS B N 1
ATOM 6311 C CA . CYS B 1 283 ? -14.945 -31.469 -3.553 1 91.5 283 CYS B CA 1
ATOM 6312 C C . CYS B 1 283 ? -15.555 -31.359 -2.16 1 91.5 283 CYS B C 1
ATOM 6314 O O . CYS B 1 283 ? -14.828 -31.312 -1.164 1 91.5 283 CYS B O 1
ATOM 6316 N N . GLN B 1 284 ? -16.812 -31.328 -2.041 1 86.75 284 GLN B N 1
ATOM 6317 C CA . GLN B 1 284 ? -17.5 -31 -0.796 1 86.75 284 GLN B CA 1
ATOM 6318 C C . GLN B 1 284 ? -17.156 -31.984 0.306 1 86.75 284 GLN B C 1
ATOM 6320 O O . GLN B 1 284 ? -17.172 -31.641 1.489 1 86.75 284 GLN B O 1
ATOM 6325 N N . LYS B 1 285 ? -16.781 -33.219 -0.025 1 84.81 285 LYS B N 1
ATOM 6326 C CA . LYS B 1 285 ? -16.484 -34.219 0.974 1 84.81 285 LYS B CA 1
ATOM 6327 C C . LYS B 1 285 ? -15.031 -34.156 1.42 1 84.81 285 LYS B C 1
ATOM 6329 O O . LYS B 1 285 ? -14.656 -34.75 2.426 1 84.81 285 LYS B O 1
ATOM 6334 N N . ASP B 1 286 ? -14.234 -33.469 0.646 1 87.5 286 ASP B N 1
ATOM 6335 C CA . ASP B 1 286 ? -12.836 -33.281 1.016 1 87.5 286 ASP B CA 1
ATOM 6336 C C . ASP B 1 286 ? -12.703 -32.219 2.098 1 87.5 286 ASP B C 1
ATOM 6338 O O . ASP B 1 286 ? -12.914 -31.031 1.836 1 87.5 286 ASP B O 1
ATOM 6342 N N . GLN B 1 287 ? -12.219 -32.562 3.27 1 78.69 287 GLN B N 1
ATOM 6343 C CA . GLN B 1 287 ? -12.102 -31.641 4.402 1 78.69 287 GLN B CA 1
ATOM 6344 C C . GLN B 1 287 ? -10.961 -30.656 4.203 1 78.69 287 GLN B C 1
ATOM 6346 O O . GLN B 1 287 ? -10.906 -29.625 4.867 1 78.69 287 GLN B O 1
ATOM 6351 N N . ASN B 1 288 ? -10.133 -30.969 3.275 1 84.69 288 ASN B N 1
ATOM 6352 C CA . ASN B 1 288 ? -8.977 -30.109 3.049 1 84.69 288 ASN B CA 1
ATOM 6353 C C . ASN B 1 288 ? -9.25 -29.078 1.961 1 84.69 288 ASN B C 1
ATOM 6355 O O . ASN B 1 288 ? -8.438 -28.172 1.736 1 84.69 288 ASN B O 1
ATOM 6359 N N . PHE B 1 289 ? -10.383 -29.234 1.305 1 91.25 289 PHE B N 1
ATOM 6360 C CA . PHE B 1 289 ? -10.766 -28.281 0.276 1 91.25 289 PHE B CA 1
ATOM 6361 C C . PHE B 1 289 ? -11.336 -27.016 0.901 1 91.25 289 PHE B C 1
ATOM 6363 O O . PHE B 1 289 ? -12.156 -27.078 1.82 1 91.25 289 PHE B O 1
ATOM 6370 N N . ARG B 1 290 ? -10.836 -25.812 0.447 1 90.44 290 ARG B N 1
ATOM 6371 C CA . ARG B 1 290 ? -11.242 -24.531 1.011 1 90.44 290 ARG B CA 1
ATOM 6372 C C . ARG B 1 290 ? -11.414 -23.484 -0.083 1 90.44 290 ARG B C 1
ATOM 6374 O O . ARG B 1 290 ? -10.844 -23.609 -1.169 1 90.44 290 ARG B O 1
ATOM 6381 N N . ILE B 1 291 ? -12.258 -22.516 0.23 1 96.12 291 ILE B N 1
ATOM 6382 C CA . ILE B 1 291 ? -12.445 -21.406 -0.689 1 96.12 291 ILE B CA 1
ATOM 6383 C C . ILE B 1 291 ? -12.266 -20.078 0.057 1 96.12 291 ILE B C 1
ATOM 6385 O O . ILE B 1 291 ? -12.844 -19.875 1.125 1 96.12 291 ILE B O 1
ATOM 6389 N N . LEU B 1 292 ? -11.422 -19.234 -0.444 1 97.38 292 LEU B N 1
ATOM 6390 C CA . LEU B 1 292 ? -11.195 -17.875 0.042 1 97.38 292 LEU B CA 1
ATOM 6391 C C . LEU B 1 292 ? -11.656 -16.844 -0.987 1 97.38 292 LEU B C 1
ATOM 6393 O O . LEU B 1 292 ? -11.359 -16.969 -2.176 1 97.38 292 LEU B O 1
ATOM 6397 N N . SER B 1 293 ? -12.43 -15.914 -0.572 1 97.12 293 SER B N 1
ATOM 6398 C CA . SER B 1 293 ? -12.914 -14.883 -1.483 1 97.12 293 SER B CA 1
ATOM 6399 C C . SER B 1 293 ? -12.578 -13.484 -0.966 1 97.12 293 SER B C 1
ATOM 6401 O O . SER B 1 293 ? -12.719 -13.211 0.228 1 97.12 293 SER B O 1
ATOM 6403 N N . TYR B 1 294 ? -12.125 -12.656 -1.884 1 97 294 TYR B N 1
ATOM 6404 C CA . TYR B 1 294 ? -11.906 -11.25 -1.56 1 97 294 TYR B CA 1
ATOM 6405 C C . TYR B 1 294 ? -13.133 -10.414 -1.899 1 97 294 TYR B C 1
ATOM 6407 O O . TYR B 1 294 ? -13.133 -9.195 -1.722 1 97 294 TYR B O 1
ATOM 6415 N N . ASN B 1 295 ? -14.188 -11.109 -2.34 1 96.06 295 ASN B N 1
ATOM 6416 C CA . ASN B 1 295 ? -15.398 -10.422 -2.775 1 96.06 295 ASN B CA 1
ATOM 6417 C C . ASN B 1 295 ? -16.359 -10.195 -1.615 1 96.06 295 ASN B C 1
ATOM 6419 O O . ASN B 1 295 ? -16.453 -11.023 -0.709 1 96.06 295 ASN B O 1
ATOM 6423 N N . TYR B 1 296 ? -17.094 -9.102 -1.779 1 96.06 296 TYR B N 1
ATOM 6424 C CA . TYR B 1 296 ? -18.094 -8.773 -0.76 1 96.06 296 TYR B CA 1
ATOM 6425 C C . TYR B 1 296 ? -19.422 -9.477 -1.044 1 96.06 296 TYR B C 1
ATOM 6427 O O . TYR B 1 296 ? -20.25 -9.633 -0.146 1 96.06 296 TYR B O 1
ATOM 6435 N N . ASP B 1 297 ? -19.625 -9.844 -2.26 1 96.69 297 ASP B N 1
ATOM 6436 C CA . ASP B 1 297 ? -20.938 -10.328 -2.707 1 96.69 297 ASP B CA 1
ATOM 6437 C C . ASP B 1 297 ? -21.156 -11.773 -2.287 1 96.69 297 ASP B C 1
ATOM 6439 O O . ASP B 1 297 ? -20.219 -12.453 -1.858 1 96.69 297 ASP B O 1
ATOM 6443 N N . ASP B 1 298 ? -22.391 -12.203 -2.383 1 96.25 298 ASP B N 1
ATOM 6444 C CA . ASP B 1 298 ? -22.734 -13.57 -2.004 1 96.25 298 ASP B CA 1
ATOM 6445 C C . ASP B 1 298 ? -23.141 -14.398 -3.227 1 96.25 298 ASP B C 1
ATOM 6447 O O . ASP B 1 298 ? -23.969 -15.297 -3.127 1 96.25 298 ASP B O 1
ATOM 6451 N N . PHE B 1 299 ? -22.625 -14.102 -4.402 1 97.31 299 PHE B N 1
ATOM 6452 C CA . PHE B 1 299 ? -23.047 -14.781 -5.621 1 97.31 299 PHE B CA 1
ATOM 6453 C C . PHE B 1 299 ? -22.656 -16.25 -5.57 1 97.31 299 PHE B C 1
ATOM 6455 O O . PHE B 1 299 ? -23.453 -17.125 -5.945 1 97.31 299 PHE B O 1
ATOM 6462 N N . LEU B 1 300 ? -21.422 -16.578 -5.152 1 97.12 300 LEU B N 1
ATOM 6463 C CA . LEU B 1 300 ? -21.047 -17.984 -5.074 1 97.12 300 LEU B CA 1
ATOM 6464 C C . LEU B 1 300 ? -21.969 -18.75 -4.133 1 97.12 300 LEU B C 1
ATOM 6466 O O . LEU B 1 300 ? -22.359 -19.875 -4.426 1 97.12 300 LEU B O 1
ATOM 6470 N N . GLU B 1 301 ? -22.297 -18.125 -2.965 1 94.88 301 GLU B N 1
ATOM 6471 C CA . GLU B 1 301 ? -23.219 -18.75 -2.027 1 94.88 301 GLU B CA 1
ATOM 6472 C C . GLU B 1 301 ? -24.547 -19.078 -2.701 1 94.88 301 GLU B C 1
ATOM 6474 O O . GLU B 1 301 ? -25.141 -20.125 -2.445 1 94.88 301 GLU B O 1
ATOM 6479 N N . GLN B 1 302 ? -25 -18.188 -3.547 1 95.62 302 GLN B N 1
ATOM 6480 C CA . GLN B 1 302 ? -26.25 -18.406 -4.273 1 95.62 302 GLN B CA 1
ATOM 6481 C C . GLN B 1 302 ? -26.141 -19.609 -5.215 1 95.62 302 GLN B C 1
ATOM 6483 O O . GLN B 1 302 ? -27.062 -20.422 -5.301 1 95.62 302 GLN B O 1
ATOM 6488 N N . TYR B 1 303 ? -25.047 -19.719 -5.941 1 96.75 303 TYR B N 1
ATOM 6489 C CA . TYR B 1 303 ? -24.828 -20.844 -6.84 1 96.75 303 TYR B CA 1
ATOM 6490 C C . TYR B 1 303 ? -24.75 -22.141 -6.062 1 96.75 303 TYR B C 1
ATOM 6492 O O . TYR B 1 303 ? -25.281 -23.172 -6.496 1 96.75 303 TYR B O 1
ATOM 6500 N N . LEU B 1 304 ? -24.062 -22.141 -4.922 1 95.38 304 LEU B N 1
ATOM 6501 C CA . LEU B 1 304 ? -23.938 -23.328 -4.086 1 95.38 304 LEU B CA 1
ATOM 6502 C C . LEU B 1 304 ? -25.297 -23.766 -3.562 1 95.38 304 LEU B C 1
ATOM 6504 O O . LEU B 1 304 ? -25.594 -24.969 -3.531 1 95.38 304 LEU B O 1
ATOM 6508 N N . ALA B 1 305 ? -26.094 -22.781 -3.143 1 93.81 305 ALA B N 1
ATOM 6509 C CA . ALA B 1 305 ? -27.453 -23.078 -2.688 1 93.81 305 ALA B CA 1
ATOM 6510 C C . ALA B 1 305 ? -28.266 -23.734 -3.799 1 93.81 305 ALA B C 1
ATOM 6512 O O . ALA B 1 305 ? -29.031 -24.672 -3.547 1 93.81 305 ALA B O 1
ATOM 6513 N N . PHE B 1 306 ? -28.125 -23.266 -4.98 1 95.5 306 PHE B N 1
ATOM 6514 C CA . PHE B 1 306 ? -28.828 -23.812 -6.145 1 95.5 306 PHE B CA 1
ATOM 6515 C C . PHE B 1 306 ? -28.453 -25.266 -6.363 1 95.5 306 PHE B C 1
ATOM 6517 O O . PHE B 1 306 ? -29.281 -26.078 -6.789 1 95.5 306 PHE B O 1
ATOM 6524 N N . LEU B 1 307 ? -27.219 -25.672 -6.035 1 95.19 307 LEU B N 1
ATOM 6525 C CA . LEU B 1 307 ? -26.719 -27.031 -6.219 1 95.19 307 LEU B CA 1
ATOM 6526 C C . LEU B 1 307 ? -26.922 -27.859 -4.957 1 95.19 307 LEU B C 1
ATOM 6528 O O . LEU B 1 307 ? -26.438 -28.984 -4.859 1 95.19 307 LEU B O 1
ATOM 6532 N N . ASP B 1 308 ? -27.562 -27.312 -3.943 1 93.31 308 ASP B N 1
ATOM 6533 C CA . ASP B 1 308 ? -27.859 -27.969 -2.668 1 93.31 308 ASP B CA 1
ATOM 6534 C C . ASP B 1 308 ? -26.578 -28.312 -1.918 1 93.31 308 ASP B C 1
ATOM 6536 O O . ASP B 1 308 ? -26.438 -29.391 -1.362 1 93.31 308 ASP B O 1
ATOM 6540 N N . VAL B 1 309 ? -25.625 -27.469 -2.066 1 91.19 309 VAL B N 1
ATOM 6541 C CA . VAL B 1 309 ? -24.391 -27.594 -1.299 1 91.19 309 VAL B CA 1
ATOM 6542 C C . VAL B 1 309 ? -24.453 -26.688 -0.065 1 91.19 309 VAL B C 1
ATOM 6544 O O . VAL B 1 309 ? -24.672 -25.484 -0.18 1 91.19 309 VAL B O 1
ATOM 6547 N N . LYS B 1 310 ? -24.328 -27.234 1.089 1 85.81 310 LYS B N 1
ATOM 6548 C CA . LYS B 1 310 ? -24.328 -26.453 2.322 1 85.81 310 LYS B CA 1
ATOM 6549 C C . LYS B 1 310 ? -23 -25.734 2.516 1 85.81 310 LYS B C 1
ATOM 6551 O O . LYS B 1 310 ? -21.922 -26.328 2.357 1 85.81 310 LYS B O 1
ATOM 6556 N N . CYS B 1 311 ? -23.078 -24.406 2.736 1 85.94 311 CYS B N 1
ATOM 6557 C CA . CYS B 1 311 ? -21.859 -23.641 2.906 1 85.94 311 CYS B CA 1
ATOM 6558 C C . CYS B 1 311 ? -21.969 -22.688 4.094 1 85.94 311 CYS B C 1
ATOM 6560 O O . CYS B 1 311 ? -23.062 -22.25 4.445 1 85.94 311 CYS B O 1
ATOM 6562 N N . CYS B 1 312 ? -20.859 -22.469 4.762 1 84.06 312 CYS B N 1
ATOM 6563 C CA . CYS B 1 312 ? -20.734 -21.5 5.848 1 84.06 312 CYS B CA 1
ATOM 6564 C C . CYS B 1 312 ? -19.797 -20.375 5.453 1 84.06 312 CYS B C 1
ATOM 6566 O O . CYS B 1 312 ? -18.609 -20.609 5.184 1 84.06 312 CYS B O 1
ATOM 6568 N N . SER B 1 313 ? -20.344 -19.141 5.418 1 88.62 313 SER B N 1
ATOM 6569 C CA . SER B 1 313 ? -19.531 -17.969 5.102 1 88.62 313 SER B CA 1
ATOM 6570 C C . SER B 1 313 ? -18.891 -17.391 6.355 1 88.62 313 SER B C 1
ATOM 6572 O O . SER B 1 313 ? -19.578 -17.031 7.309 1 88.62 313 SER B O 1
ATOM 6574 N N . ILE B 1 314 ? -17.609 -17.359 6.414 1 87.06 314 ILE B N 1
ATOM 6575 C CA . ILE B 1 314 ? -16.844 -16.844 7.543 1 87.06 314 ILE B CA 1
ATOM 6576 C C . ILE B 1 314 ? -16.234 -15.484 7.184 1 87.06 314 ILE B C 1
ATOM 6578 O O . ILE B 1 314 ? -15.508 -15.367 6.195 1 87.06 314 ILE B O 1
ATOM 6582 N N . PHE B 1 315 ? -16.578 -14.414 7.938 1 87.12 315 PHE B N 1
ATOM 6583 C CA . PHE B 1 315 ? -16.047 -13.094 7.609 1 87.12 315 PHE B CA 1
ATOM 6584 C C . PHE B 1 315 ? -15.633 -12.352 8.867 1 87.12 315 PHE B C 1
ATOM 6586 O O . PHE B 1 315 ? -15.203 -11.195 8.805 1 87.12 315 PHE B O 1
ATOM 6593 N N . THR B 1 316 ? -15.766 -12.836 10.062 1 76.94 316 THR B N 1
ATOM 6594 C CA . THR B 1 316 ? -15.281 -12.328 11.336 1 76.94 316 THR B CA 1
ATOM 6595 C C . THR B 1 316 ? -14.883 -13.477 12.266 1 76.94 316 THR B C 1
ATOM 6597 O O . THR B 1 316 ? -15.094 -14.641 11.938 1 76.94 316 THR B O 1
ATOM 6600 N N . THR B 1 317 ? -14.148 -13.023 13.383 1 61.28 317 THR B N 1
ATOM 6601 C CA . THR B 1 317 ? -13.75 -14.031 14.359 1 61.28 317 THR B CA 1
ATOM 6602 C C . THR B 1 317 ? -14.977 -14.641 15.031 1 61.28 317 THR B C 1
ATOM 6604 O O . THR B 1 317 ? -14.938 -15.797 15.469 1 61.28 317 THR B O 1
ATOM 6607 N N . LYS B 1 318 ? -15.922 -13.75 15.367 1 50.97 318 LYS B N 1
ATOM 6608 C CA . LYS B 1 318 ? -17 -14.141 16.266 1 50.97 318 LYS B CA 1
ATOM 6609 C C . LYS B 1 318 ? -18.141 -14.812 15.516 1 50.97 318 LYS B C 1
ATOM 6611 O O . LYS B 1 318 ? -18.844 -15.664 16.062 1 50.97 318 LYS B O 1
ATOM 6616 N N . VAL B 1 319 ? -18.531 -14.227 14.344 1 46.34 319 VAL B N 1
ATOM 6617 C CA . VAL B 1 319 ? -19.812 -14.594 13.758 1 46.34 319 VAL B CA 1
ATOM 6618 C C . VAL B 1 319 ? -19.594 -15.406 12.484 1 46.34 319 VAL B C 1
ATOM 6620 O O . VAL B 1 319 ? -18.734 -15.062 11.664 1 46.34 319 VAL B O 1
ATOM 6623 N N . ARG B 1 320 ? -19.875 -16.625 12.516 1 47.16 320 ARG B N 1
ATOM 6624 C CA . ARG B 1 320 ? -19.875 -17.438 11.305 1 47.16 320 ARG B CA 1
ATOM 6625 C C . ARG B 1 320 ? -21.281 -17.5 10.688 1 47.16 320 ARG B C 1
ATOM 6627 O O . ARG B 1 320 ? -22.266 -17.625 11.398 1 47.16 320 ARG B O 1
ATOM 6634 N N . TYR B 1 321 ? -21.656 -16.797 9.531 1 38.91 321 TYR B N 1
ATOM 6635 C CA . TYR B 1 321 ? -22.922 -16.719 8.836 1 38.91 321 TYR B CA 1
ATOM 6636 C C . TYR B 1 321 ? -23.156 -17.938 7.969 1 38.91 321 TYR B C 1
ATOM 6638 O O . TYR B 1 321 ? -22.312 -18.312 7.164 1 38.91 321 TYR B O 1
ATOM 6646 N N . SER B 1 322 ? -23.906 -18.906 8.414 1 37.94 322 SER B N 1
ATOM 6647 C CA . SER B 1 322 ? -24.266 -20.109 7.664 1 37.94 322 SER B CA 1
ATOM 6648 C C . SER B 1 322 ? -25.5 -19.875 6.809 1 37.94 322 SER B C 1
ATOM 6650 O O . SER B 1 322 ? -26.562 -19.484 7.324 1 37.94 322 SER B O 1
ATOM 6652 N N . ASN B 1 323 ? -25.562 -20.328 5.59 1 37.53 323 ASN B N 1
ATOM 6653 C CA . ASN B 1 323 ? -26.625 -20.391 4.586 1 37.53 323 ASN B CA 1
ATOM 6654 C C . ASN B 1 323 ? -27.656 -19.281 4.773 1 37.53 323 ASN B C 1
ATOM 6656 O O . ASN B 1 323 ? -28.859 -19.531 4.789 1 37.53 323 ASN B O 1
ATOM 6660 N N . GLY B 1 324 ? -27.578 -17.75 5.02 1 38.5 324 GLY B N 1
ATOM 6661 C CA . GLY B 1 324 ? -28.5 -16.625 5.004 1 38.5 324 GLY B CA 1
ATOM 6662 C C . GLY B 1 324 ? -29.016 -16.25 6.383 1 38.5 324 GLY B C 1
ATOM 6663 O O . GLY B 1 324 ? -29.812 -15.312 6.527 1 38.5 324 GLY B O 1
ATOM 6664 N N . ARG B 1 325 ? -29.188 -17.141 7.43 1 36.69 325 ARG B N 1
ATOM 6665 C CA . ARG B 1 325 ? -29.688 -16.828 8.766 1 36.69 325 ARG B CA 1
ATOM 6666 C C . ARG B 1 325 ? -28.562 -16.844 9.797 1 36.69 325 ARG B C 1
ATOM 6668 O O . ARG B 1 325 ? -27.547 -17.5 9.594 1 36.69 325 ARG B O 1
ATOM 6675 N N . ASP B 1 326 ? -28.594 -15.891 10.883 1 37.78 326 ASP B N 1
ATOM 6676 C CA . ASP B 1 326 ? -27.766 -15.75 12.07 1 37.78 326 ASP B CA 1
ATOM 6677 C C . ASP B 1 326 ? -27.375 -17.109 12.641 1 37.78 326 ASP B C 1
ATOM 6679 O O . ASP B 1 326 ? -26.547 -17.203 13.539 1 37.78 326 ASP B O 1
ATOM 6683 N N . SER B 1 327 ? -27.641 -18.375 12.312 1 33.53 327 SER B N 1
ATOM 6684 C CA . SER B 1 327 ? -27.625 -19.469 13.281 1 33.53 327 SER B CA 1
ATOM 6685 C C . SER B 1 327 ? -26.203 -19.828 13.688 1 33.53 327 SER B C 1
ATOM 6687 O O . SER B 1 327 ? -25.875 -19.875 14.875 1 33.53 327 SER B O 1
ATOM 6689 N N . ALA B 1 328 ? -25.469 -21 13.07 1 36.16 328 ALA B N 1
ATOM 6690 C CA . ALA B 1 328 ? -25.141 -22.344 13.523 1 36.16 328 ALA B CA 1
ATOM 6691 C C . ALA B 1 328 ? -23.703 -22.422 14.047 1 36.16 328 ALA B C 1
ATOM 6693 O O . ALA B 1 328 ? -22.828 -21.734 13.531 1 36.16 328 ALA B O 1
ATOM 6694 N N . ASP B 1 329 ? -23.547 -22.812 15.289 1 36.56 329 ASP B N 1
ATOM 6695 C CA . ASP B 1 329 ? -22.453 -23.375 16.078 1 36.56 329 ASP B CA 1
ATOM 6696 C C . ASP B 1 329 ? -21.484 -24.141 15.195 1 36.56 329 ASP B C 1
ATOM 6698 O O . ASP B 1 329 ? -21.891 -25 14.406 1 36.56 329 ASP B O 1
ATOM 6702 N N . PHE B 1 330 ? -20.453 -23.5 14.789 1 40.53 330 PHE B N 1
ATOM 6703 C CA . PHE B 1 330 ? -19.375 -24.234 14.156 1 40.53 330 PHE B CA 1
ATOM 6704 C C . PHE B 1 330 ? -19.453 -25.719 14.484 1 40.53 330 PHE B C 1
ATOM 6706 O O . PHE B 1 330 ? -19.281 -26.562 13.609 1 40.53 330 PHE B O 1
ATOM 6713 N N . TYR B 1 331 ? -19.297 -25.875 15.875 1 36.97 331 TYR B N 1
ATOM 6714 C CA . TYR B 1 331 ? -19.25 -27.219 16.422 1 36.97 331 TYR B CA 1
ATOM 6715 C C . TYR B 1 331 ? -20.625 -27.859 16.453 1 36.97 331 TYR B C 1
ATOM 6717 O O . TYR B 1 331 ? -21.594 -27.234 16.891 1 36.97 331 TYR B O 1
ATOM 6725 N N . GLY B 1 332 ? -21.031 -28.438 15.43 1 35.81 332 GLY B N 1
ATOM 6726 C CA . GLY B 1 332 ? -22.219 -29.219 15.711 1 35.81 332 GLY B CA 1
ATOM 6727 C C . GLY B 1 332 ? -22.469 -29.438 17.188 1 35.81 332 GLY B C 1
ATOM 6728 O O . GLY B 1 332 ? -21.594 -29.141 18.016 1 35.81 332 GLY B O 1
ATOM 6729 N N . MET B 1 333 ? -23.734 -29.578 17.672 1 35.19 333 MET B N 1
ATOM 6730 C CA . MET B 1 333 ? -24.047 -29.953 19.047 1 35.19 333 MET B CA 1
ATOM 6731 C C . MET B 1 333 ? -22.938 -30.828 19.625 1 35.19 333 MET B C 1
ATOM 6733 O O . MET B 1 333 ? -22.781 -30.906 20.859 1 35.19 333 MET B O 1
ATOM 6737 N N . ASN B 1 334 ? -22.406 -31.812 18.844 1 36.75 334 ASN B N 1
ATOM 6738 C CA . ASN B 1 334 ? -21.531 -32.844 19.406 1 36.75 334 ASN B CA 1
ATOM 6739 C C . ASN B 1 334 ? -20.062 -32.5 19.125 1 36.75 334 ASN B C 1
ATOM 6741 O O . ASN B 1 334 ? -19.203 -33.375 19.234 1 36.75 334 ASN B O 1
ATOM 6745 N N . GLY B 1 335 ? -19.594 -31.312 18.797 1 42.19 335 GLY B N 1
ATOM 6746 C CA . GLY B 1 335 ? -18.172 -31.031 18.656 1 42.19 335 GLY B CA 1
ATOM 6747 C C . GLY B 1 335 ? -17.688 -31.234 17.234 1 42.19 335 GLY B C 1
ATOM 6748 O O . GLY B 1 335 ? -16.5 -31.078 16.953 1 42.19 335 GLY B O 1
ATOM 6749 N N . GLN B 1 336 ? -18.344 -32 16.438 1 41.91 336 GLN B N 1
ATOM 6750 C CA . GLN B 1 336 ? -17.812 -32.406 15.133 1 41.91 336 GLN B CA 1
ATOM 6751 C C . GLN B 1 336 ? -17.984 -31.297 14.102 1 41.91 336 GLN B C 1
ATOM 6753 O O . GLN B 1 336 ? -19.031 -30.625 14.062 1 41.91 336 GLN B O 1
ATOM 6758 N N . PRO B 1 337 ? -16.906 -30.797 13.445 1 48.62 337 PRO B N 1
ATOM 6759 C CA . PRO B 1 337 ? -16.984 -29.812 12.367 1 48.62 337 PRO B CA 1
ATOM 6760 C C . PRO B 1 337 ? -18.125 -30.078 11.391 1 48.62 337 PRO B C 1
ATOM 6762 O O . PRO B 1 337 ? -18.312 -31.219 10.953 1 48.62 337 PRO B O 1
ATOM 6765 N N . ASN B 1 338 ? -19.266 -29.469 11.469 1 53.34 338 ASN B N 1
ATOM 6766 C CA . ASN B 1 338 ? -20.359 -29.656 10.531 1 53.34 338 ASN B CA 1
ATOM 6767 C C . ASN B 1 338 ? -19.859 -29.672 9.086 1 53.34 338 ASN B C 1
ATOM 6769 O O . ASN B 1 338 ? -18.844 -29.078 8.766 1 53.34 338 ASN B O 1
ATOM 6773 N N . GLN B 1 339 ? -20.219 -30.781 8.18 1 61.84 339 GLN B N 1
ATOM 6774 C CA . GLN B 1 339 ? -19.891 -31.172 6.812 1 61.84 339 GLN B CA 1
ATOM 6775 C C . GLN B 1 339 ? -20.172 -30.047 5.828 1 61.84 339 GLN B C 1
ATOM 6777 O O . GLN B 1 339 ? -20.422 -30.297 4.648 1 61.84 339 GLN B O 1
ATOM 6782 N N . SER B 1 340 ? -20.062 -28.734 6.27 1 76.5 340 SER B N 1
ATOM 6783 C CA . SER B 1 340 ? -20.359 -27.641 5.352 1 76.5 340 SER B CA 1
ATOM 6784 C C . SER B 1 340 ? -19.094 -27.047 4.754 1 76.5 340 SER B C 1
ATOM 6786 O O . SER B 1 340 ? -18.047 -27.047 5.402 1 76.5 340 SER B O 1
ATOM 6788 N N . LEU B 1 341 ? -19.219 -26.75 3.443 1 87.69 341 LEU B N 1
ATOM 6789 C CA . LEU B 1 341 ? -18.141 -26.047 2.754 1 87.69 341 LEU B CA 1
ATOM 6790 C C . LEU B 1 341 ? -17.891 -24.688 3.4 1 87.69 341 LEU B C 1
ATOM 6792 O O . LEU B 1 341 ? -18.844 -23.953 3.701 1 87.69 341 LEU B O 1
ATOM 6796 N N . ARG B 1 342 ? -16.672 -24.391 3.707 1 84.88 342 ARG B N 1
ATOM 6797 C CA . ARG B 1 342 ? -16.312 -23.125 4.344 1 84.88 342 ARG B CA 1
ATOM 6798 C C . ARG B 1 342 ? -15.859 -22.109 3.307 1 84.88 342 ARG B C 1
ATOM 6800 O O . ARG B 1 342 ? -14.969 -22.375 2.506 1 84.88 342 ARG B O 1
ATOM 6807 N N . LEU B 1 343 ? -16.547 -21.016 3.307 1 92.56 343 LEU B N 1
ATOM 6808 C CA . LEU B 1 343 ? -16.188 -19.891 2.447 1 92.56 343 LEU B CA 1
ATOM 6809 C C . LEU B 1 343 ? -15.672 -18.719 3.273 1 92.56 343 LEU B C 1
ATOM 6811 O O . LEU B 1 343 ? -16.422 -18.125 4.059 1 92.56 343 LEU B O 1
ATOM 6815 N N . TYR B 1 344 ? -14.414 -18.375 3.082 1 93.69 344 TYR B N 1
ATOM 6816 C CA . TYR B 1 344 ? -13.766 -17.328 3.859 1 93.69 344 TYR B CA 1
ATOM 6817 C C . TYR B 1 344 ? -13.812 -15.992 3.125 1 93.69 344 TYR B C 1
ATOM 6819 O O . TYR B 1 344 ? -13.18 -15.828 2.076 1 93.69 344 TYR B O 1
ATOM 6827 N N . HIS B 1 345 ? -14.531 -15.047 3.621 1 95.25 345 HIS B N 1
ATOM 6828 C CA . HIS B 1 345 ? -14.539 -13.68 3.117 1 95.25 345 HIS B CA 1
ATOM 6829 C C . HIS B 1 345 ? -13.609 -12.789 3.936 1 95.25 345 HIS B C 1
ATOM 6831 O O . HIS B 1 345 ? -14.055 -12.094 4.848 1 95.25 345 HIS B O 1
ATOM 6837 N N . VAL B 1 346 ? -12.391 -12.648 3.512 1 94.62 346 VAL B N 1
ATOM 6838 C CA . VAL B 1 346 ? -11.352 -12.078 4.363 1 94.62 346 VAL B CA 1
ATOM 6839 C C . VAL B 1 346 ? -11.391 -10.555 4.281 1 94.62 346 VAL B C 1
ATOM 6841 O O . VAL B 1 346 ? -10.828 -9.867 5.133 1 94.62 346 VAL B O 1
ATOM 6844 N N . HIS B 1 347 ? -12.008 -9.977 3.256 1 94.38 347 HIS B N 1
ATOM 6845 C CA . HIS B 1 347 ? -12.125 -8.531 3.133 1 94.38 347 HIS B CA 1
ATOM 6846 C C . HIS B 1 347 ? -13.508 -8.047 3.562 1 94.38 347 HIS B C 1
ATOM 6848 O O . HIS B 1 347 ? -13.805 -6.855 3.479 1 94.38 347 HIS B O 1
ATOM 6854 N N . GLY B 1 348 ? -14.336 -8.984 4.016 1 92.62 348 GLY B N 1
ATOM 6855 C CA . GLY B 1 348 ? -15.68 -8.641 4.434 1 92.62 348 GLY B CA 1
ATOM 6856 C C . GLY B 1 348 ? -16.75 -9.281 3.576 1 92.62 348 GLY B C 1
ATOM 6857 O O . GLY B 1 348 ? -16.469 -9.812 2.504 1 92.62 348 GLY B O 1
ATOM 6858 N N . PHE B 1 349 ? -17.953 -9.234 4.055 1 93.44 349 PHE B N 1
ATOM 6859 C CA . PHE B 1 349 ? -19.078 -9.914 3.436 1 93.44 349 PHE B CA 1
ATOM 6860 C C . PHE B 1 349 ? -20.328 -9.039 3.494 1 93.44 349 PHE B C 1
ATOM 6862 O O . PHE B 1 349 ? -20.75 -8.625 4.574 1 93.44 349 PHE B O 1
ATOM 6869 N N . LEU B 1 350 ? -20.875 -8.711 2.314 1 95.06 350 LEU B N 1
ATOM 6870 C CA . LEU B 1 350 ? -22.062 -7.875 2.195 1 95.06 350 LEU B CA 1
ATOM 6871 C C . LEU B 1 350 ? -23.125 -8.555 1.34 1 95.06 350 LEU B C 1
ATOM 6873 O O . LEU B 1 350 ? -23.281 -8.227 0.163 1 95.06 350 LEU B O 1
ATOM 6877 N N . PRO B 1 351 ? -23.859 -9.422 1.944 1 94.69 351 PRO B N 1
ATOM 6878 C CA . PRO B 1 351 ? -24.859 -10.172 1.188 1 94.69 351 PRO B CA 1
ATOM 6879 C C . PRO B 1 351 ? -25.969 -9.281 0.625 1 94.69 351 PRO B C 1
ATOM 6881 O O . PRO B 1 351 ? -26.203 -8.188 1.136 1 94.69 351 PRO B O 1
ATOM 6884 N N . LYS B 1 352 ? -26.625 -9.805 -0.381 1 95.25 352 LYS B N 1
ATOM 6885 C CA . LYS B 1 352 ? -27.688 -9.062 -1.065 1 95.25 352 LYS B CA 1
ATOM 6886 C C . LYS B 1 352 ? -28.875 -8.828 -0.144 1 95.25 352 LYS B C 1
ATOM 6888 O O . LYS B 1 352 ? -29.328 -9.75 0.545 1 95.25 352 LYS B O 1
ATOM 6893 N N . VAL B 1 353 ? -29.297 -7.59 -0.101 1 92.88 353 VAL B N 1
ATOM 6894 C CA . VAL B 1 353 ? -30.516 -7.207 0.61 1 92.88 353 VAL B CA 1
ATOM 6895 C C . VAL B 1 353 ? -31.406 -6.379 -0.306 1 92.88 353 VAL B C 1
ATOM 6897 O O . VAL B 1 353 ? -30.953 -5.883 -1.343 1 92.88 353 VAL B O 1
ATOM 6900 N N . THR B 1 354 ? -32.625 -6.223 0.072 1 91.25 354 THR B N 1
ATOM 6901 C CA . THR B 1 354 ? -33.562 -5.527 -0.785 1 91.25 354 THR B CA 1
ATOM 6902 C C . THR B 1 354 ? -33.531 -4.027 -0.524 1 91.25 354 THR B C 1
ATOM 6904 O O . THR B 1 354 ? -33.688 -3.227 -1.45 1 91.25 354 THR B O 1
ATOM 6907 N N . THR B 1 355 ? -33.375 -3.693 0.738 1 90 355 THR B N 1
ATOM 6908 C CA . THR B 1 355 ? -33.406 -2.277 1.086 1 90 355 THR B CA 1
ATOM 6909 C C . THR B 1 355 ? -32.188 -1.91 1.948 1 90 355 THR B C 1
ATOM 6911 O O . THR B 1 355 ? -31.609 -2.773 2.607 1 90 355 THR B O 1
ATOM 6914 N N . ARG B 1 356 ? -31.906 -0.648 1.944 1 89.56 356 ARG B N 1
ATOM 6915 C CA . ARG B 1 356 ? -30.781 -0.105 2.689 1 89.56 356 ARG B CA 1
ATOM 6916 C C . ARG B 1 356 ? -30.922 -0.375 4.184 1 89.56 356 ARG B C 1
ATOM 6918 O O . ARG B 1 356 ? -29.938 -0.618 4.875 1 89.56 356 ARG B O 1
ATOM 6925 N N . ASP B 1 357 ? -32.062 -0.396 4.656 1 82 357 ASP B N 1
ATOM 6926 C CA . ASP B 1 357 ? -32.312 -0.553 6.086 1 82 357 ASP B CA 1
ATOM 6927 C C . ASP B 1 357 ? -32.031 -1.978 6.547 1 82 357 ASP B C 1
ATOM 6929 O O . ASP B 1 357 ? -31.859 -2.23 7.742 1 82 357 ASP B O 1
ATOM 6933 N N . GLN B 1 358 ? -31.922 -2.863 5.617 1 87.38 358 GLN B N 1
ATOM 6934 C CA . GLN B 1 358 ? -31.688 -4.266 5.934 1 87.38 358 GLN B CA 1
ATOM 6935 C C . GLN B 1 358 ? -30.188 -4.547 6.102 1 87.38 358 GLN B C 1
ATOM 6937 O O . GLN B 1 358 ? -29.797 -5.648 6.504 1 87.38 358 GLN B O 1
ATOM 6942 N N . LEU B 1 359 ? -29.391 -3.514 5.816 1 86.75 359 LEU B N 1
ATOM 6943 C CA . LEU B 1 359 ? -27.953 -3.699 5.996 1 86.75 359 LEU B CA 1
ATOM 6944 C C . LEU B 1 359 ? -27.609 -3.906 7.469 1 86.75 359 LEU B C 1
ATOM 6946 O O . LEU B 1 359 ? -28.047 -3.135 8.328 1 86.75 359 LEU B O 1
ATOM 6950 N N . ASP B 1 360 ? -26.875 -4.98 7.668 1 82.19 360 ASP B N 1
ATOM 6951 C CA . ASP B 1 360 ? -26.484 -5.344 9.023 1 82.19 360 ASP B CA 1
ATOM 6952 C C . ASP B 1 360 ? -25.156 -4.691 9.398 1 82.19 360 ASP B C 1
ATOM 6954 O O . ASP B 1 360 ? -24.25 -4.602 8.57 1 82.19 360 ASP B O 1
ATOM 6958 N N . MET B 1 361 ? -25.062 -4.305 10.648 1 76.69 361 MET B N 1
ATOM 6959 C CA . MET B 1 361 ? -23.891 -3.592 11.141 1 76.69 361 MET B CA 1
ATOM 6960 C C . MET B 1 361 ? -22.641 -4.465 11.047 1 76.69 361 MET B C 1
ATOM 6962 O O . MET B 1 361 ? -21.562 -3.975 10.727 1 76.69 361 MET B O 1
ATOM 6966 N N . LEU B 1 362 ? -22.844 -5.703 11.344 1 77.62 362 LEU B N 1
ATOM 6967 C CA . LEU B 1 362 ? -21.703 -6.609 11.312 1 77.62 362 LEU B CA 1
ATOM 6968 C C . LEU B 1 362 ? -21.141 -6.73 9.898 1 77.62 362 LEU B C 1
ATOM 6970 O O . LEU B 1 362 ? -19.922 -6.746 9.711 1 77.62 362 LEU B O 1
ATOM 6974 N N . HIS B 1 363 ? -22.078 -6.809 8.945 1 86.5 363 HIS B N 1
ATOM 6975 C CA . HIS B 1 363 ? -21.656 -6.883 7.547 1 86.5 363 HIS B CA 1
ATOM 6976 C C . HIS B 1 363 ? -21 -5.582 7.098 1 86.5 363 HIS B C 1
ATOM 6978 O O . HIS B 1 363 ? -19.953 -5.605 6.434 1 86.5 363 HIS B O 1
ATOM 6984 N N . MET B 1 364 ? -21.5 -4.512 7.527 1 86.31 364 MET B N 1
ATOM 6985 C CA . MET B 1 364 ? -20.984 -3.207 7.141 1 86.31 364 MET B CA 1
ATOM 6986 C C . MET B 1 364 ? -19.578 -2.994 7.715 1 86.31 364 MET B C 1
ATOM 6988 O O . MET B 1 364 ? -18.688 -2.521 7.016 1 86.31 364 MET B O 1
ATOM 6992 N N . ARG B 1 365 ? -19.375 -3.422 8.875 1 79.81 365 ARG B N 1
ATOM 6993 C CA . ARG B 1 365 ? -18.125 -3.17 9.57 1 79.81 365 ARG B CA 1
ATOM 6994 C C . ARG B 1 365 ? -17.047 -4.156 9.125 1 79.81 365 ARG B C 1
ATOM 6996 O O . ARG B 1 365 ? -15.859 -3.928 9.359 1 79.81 365 ARG B O 1
ATOM 7003 N N . SER B 1 366 ? -17.484 -5.238 8.508 1 85.88 366 SER B N 1
ATOM 7004 C CA . SER B 1 366 ? -16.531 -6.258 8.094 1 85.88 366 SER B CA 1
ATOM 7005 C C . SER B 1 366 ? -15.805 -5.84 6.816 1 85.88 366 SER B C 1
ATOM 7007 O O . SER B 1 366 ? -14.773 -6.418 6.469 1 85.88 366 SER B O 1
ATOM 7009 N N . ILE B 1 367 ? -16.312 -4.809 6.137 1 91.38 367 ILE B N 1
ATOM 7010 C CA . ILE B 1 367 ? -15.82 -4.445 4.812 1 91.38 367 ILE B CA 1
ATOM 7011 C C . ILE B 1 367 ? -14.445 -3.789 4.938 1 91.38 367 ILE B C 1
ATOM 7013 O O . ILE B 1 367 ? -14.273 -2.824 5.684 1 91.38 367 ILE B O 1
ATOM 7017 N N . CYS B 1 368 ? -13.508 -4.375 4.285 1 91.62 368 CYS B N 1
ATOM 7018 C CA . CYS B 1 368 ? -12.172 -3.799 4.152 1 91.62 368 CYS B CA 1
ATOM 7019 C C . CYS B 1 368 ? -11.969 -3.209 2.764 1 91.62 368 CYS B C 1
ATOM 7021 O O . CYS B 1 368 ? -11.805 -3.947 1.789 1 91.62 368 CYS B O 1
ATOM 7023 N N . LEU B 1 369 ? -11.922 -1.928 2.637 1 92.5 369 LEU B N 1
ATOM 7024 C CA . LEU B 1 369 ? -11.828 -1.288 1.329 1 92.5 369 LEU B CA 1
ATOM 7025 C C . LEU B 1 369 ? -10.984 -0.022 1.399 1 92.5 369 LEU B C 1
ATOM 7027 O O . LEU B 1 369 ? -10.211 0.263 0.483 1 92.5 369 LEU B O 1
ATOM 7031 N N . THR B 1 370 ? -11.031 0.694 2.459 1 91.62 370 THR B N 1
ATOM 7032 C CA . THR B 1 370 ? -10.422 2.014 2.574 1 91.62 370 THR B CA 1
ATOM 7033 C C . THR B 1 370 ? -8.977 1.9 3.049 1 91.62 370 THR B C 1
ATOM 7035 O O . THR B 1 370 ? -8.539 0.829 3.475 1 91.62 370 THR B O 1
ATOM 7038 N N . GLU B 1 371 ? -8.266 3.068 2.92 1 91.19 371 GLU B N 1
ATOM 7039 C CA . GLU B 1 371 ? -6.895 3.145 3.42 1 91.19 371 GLU B CA 1
ATOM 7040 C C . GLU B 1 371 ? -6.824 2.764 4.895 1 91.19 371 GLU B C 1
ATOM 7042 O O . GLU B 1 371 ? -5.945 2.002 5.305 1 91.19 371 GLU B O 1
ATOM 7047 N N . ALA B 1 372 ? -7.73 3.271 5.664 1 85.69 372 ALA B N 1
ATOM 7048 C CA . ALA B 1 372 ? -7.75 2.99 7.098 1 85.69 372 ALA B CA 1
ATOM 7049 C C . ALA B 1 372 ? -7.949 1.502 7.363 1 85.69 372 ALA B C 1
ATOM 7051 O O . ALA B 1 372 ? -7.332 0.938 8.273 1 85.69 372 ALA B O 1
ATOM 7052 N N . ASP B 1 373 ? -8.812 0.857 6.586 1 88.69 373 ASP B N 1
ATOM 7053 C CA . ASP B 1 373 ? -9.039 -0.579 6.715 1 88.69 373 ASP B CA 1
ATOM 7054 C C . ASP B 1 373 ? -7.75 -1.361 6.492 1 88.69 373 ASP B C 1
ATOM 7056 O O . ASP B 1 373 ? -7.41 -2.248 7.277 1 88.69 373 ASP B O 1
ATOM 7060 N N . TYR B 1 374 ? -7.086 -0.999 5.469 1 88.06 374 TYR B N 1
ATOM 7061 C CA . TYR B 1 374 ? -5.859 -1.706 5.105 1 88.06 374 TYR B CA 1
ATOM 7062 C C . TYR B 1 374 ? -4.754 -1.435 6.121 1 88.06 374 TYR B C 1
ATOM 7064 O O . TYR B 1 374 ? -3.973 -2.33 6.449 1 88.06 374 TYR B O 1
ATOM 7072 N N . ASN B 1 375 ? -4.637 -0.178 6.527 1 87.44 375 ASN B N 1
ATOM 7073 C CA . ASN B 1 375 ? -3.668 0.135 7.574 1 87.44 375 ASN B CA 1
ATOM 7074 C C . ASN B 1 375 ? -3.895 -0.713 8.82 1 87.44 375 ASN B C 1
ATOM 7076 O O . ASN B 1 375 ? -2.939 -1.188 9.438 1 87.44 375 ASN B O 1
ATOM 7080 N N . MET B 1 376 ? -5.141 -0.879 9.117 1 81.38 376 MET B N 1
ATOM 7081 C CA . MET B 1 376 ? -5.48 -1.711 10.266 1 81.38 376 MET B CA 1
ATOM 7082 C C . MET B 1 376 ? -5.016 -3.148 10.055 1 81.38 376 MET B C 1
ATOM 7084 O O . MET B 1 376 ? -4.461 -3.766 10.969 1 81.38 376 MET B O 1
ATOM 7088 N N . LEU B 1 377 ? -5.199 -3.674 8.867 1 82.5 377 LEU B N 1
ATOM 7089 C CA . LEU B 1 377 ? -4.746 -5.023 8.547 1 82.5 377 LEU B CA 1
ATOM 7090 C C . LEU B 1 377 ? -3.234 -5.137 8.688 1 82.5 377 LEU B C 1
ATOM 7092 O O . LEU B 1 377 ? -2.73 -6.125 9.227 1 82.5 377 LEU B O 1
ATOM 7096 N N . TYR B 1 378 ? -2.549 -4.102 8.234 1 80.56 378 TYR B N 1
ATOM 7097 C CA . TYR B 1 378 ? -1.091 -4.109 8.266 1 80.56 378 TYR B CA 1
ATOM 7098 C C . TYR B 1 378 ? -0.574 -4.043 9.695 1 80.56 378 TYR B C 1
ATOM 7100 O O . TYR B 1 378 ? 0.478 -4.605 10.008 1 80.56 378 TYR B O 1
ATOM 7108 N N . ASN B 1 379 ? -1.292 -3.408 10.492 1 79.62 379 ASN B N 1
ATOM 7109 C CA . ASN B 1 379 ? -0.835 -3.16 11.859 1 79.62 379 ASN B CA 1
ATOM 7110 C C . ASN B 1 379 ? -1.238 -4.293 12.797 1 79.62 379 ASN B C 1
ATOM 7112 O O . ASN B 1 379 ? -0.806 -4.332 13.953 1 79.62 379 ASN B O 1
ATOM 7116 N N . GLN B 1 380 ? -2.059 -5.203 12.32 1 77.88 380 GLN B N 1
ATOM 7117 C CA . GLN B 1 380 ? -2.518 -6.324 13.133 1 77.88 380 GLN B CA 1
ATOM 7118 C C . GLN B 1 380 ? -2.145 -7.66 12.492 1 77.88 380 GLN B C 1
ATOM 7120 O O . GLN B 1 380 ? -3.008 -8.352 11.953 1 77.88 380 GLN B O 1
ATOM 7125 N N . PRO B 1 381 ? -0.918 -7.984 12.711 1 75.19 381 PRO B N 1
ATOM 7126 C CA . PRO B 1 381 ? -0.447 -9.188 12.016 1 75.19 381 PRO B CA 1
ATOM 7127 C C . PRO B 1 381 ? -1.166 -10.453 12.477 1 75.19 381 PRO B C 1
ATOM 7129 O O . PRO B 1 381 ? -1.154 -11.461 11.766 1 75.19 381 PRO B O 1
ATOM 7132 N N . TYR B 1 382 ? -1.885 -10.352 13.609 1 74.25 382 TYR B N 1
ATOM 7133 C CA . TYR B 1 382 ? -2.533 -11.547 14.133 1 74.25 382 TYR B CA 1
ATOM 7134 C C . TYR B 1 382 ? -4.043 -11.484 13.922 1 74.25 382 TYR B C 1
ATOM 7136 O O . TYR B 1 382 ? -4.781 -12.328 14.445 1 74.25 382 TYR B O 1
ATOM 7144 N N . SER B 1 383 ? -4.395 -10.5 13.18 1 81.75 383 SER B N 1
ATOM 7145 C CA . SER B 1 383 ? -5.82 -10.414 12.891 1 81.75 383 SER B CA 1
ATOM 7146 C C . SER B 1 383 ? -6.297 -11.625 12.102 1 81.75 383 SER B C 1
ATOM 7148 O O . SER B 1 383 ? -5.512 -12.266 11.406 1 81.75 383 SER B O 1
ATOM 7150 N N . TRP B 1 384 ? -7.602 -11.922 12.227 1 84.5 384 TRP B N 1
ATOM 7151 C CA . TRP B 1 384 ? -8.18 -13.109 11.609 1 84.5 384 TRP B CA 1
ATOM 7152 C C . TRP B 1 384 ? -7.996 -13.078 10.094 1 84.5 384 TRP B C 1
ATOM 7154 O O . TRP B 1 384 ? -7.609 -14.078 9.484 1 84.5 384 TRP B O 1
ATOM 7164 N N . PRO B 1 385 ? -8.289 -11.961 9.398 1 90.19 385 PRO B N 1
ATOM 7165 C CA . PRO B 1 385 ? -8.117 -11.961 7.941 1 90.19 385 PRO B CA 1
ATOM 7166 C C . PRO B 1 385 ? -6.684 -12.289 7.52 1 90.19 385 PRO B C 1
ATOM 7168 O O . PRO B 1 385 ? -6.477 -13.039 6.559 1 90.19 385 PRO B O 1
ATOM 7171 N N . ILE B 1 386 ? -5.727 -11.758 8.227 1 89.62 386 ILE B N 1
ATOM 7172 C CA . ILE B 1 386 ? -4.324 -11.992 7.898 1 89.62 386 ILE B CA 1
ATOM 7173 C C . ILE B 1 386 ? -3.967 -13.453 8.18 1 89.62 386 ILE B C 1
ATOM 7175 O O . ILE B 1 386 ? -3.408 -14.141 7.324 1 89.62 386 ILE B O 1
ATOM 7179 N N . ALA B 1 387 ? -4.344 -13.93 9.359 1 88.94 387 ALA B N 1
ATOM 7180 C CA . ALA B 1 387 ? -4.047 -15.305 9.758 1 88.94 387 ALA B CA 1
ATOM 7181 C C . ALA B 1 387 ? -4.688 -16.297 8.797 1 88.94 387 ALA B C 1
ATOM 7183 O O . ALA B 1 387 ? -4.074 -17.312 8.438 1 88.94 387 ALA B O 1
ATOM 7184 N N . SER B 1 388 ? -5.891 -16.016 8.398 1 90.38 388 SER B N 1
ATOM 7185 C CA . SER B 1 388 ? -6.59 -16.906 7.469 1 90.38 388 SER B CA 1
ATOM 7186 C C . SER B 1 388 ? -5.875 -16.969 6.125 1 90.38 388 SER B C 1
ATOM 7188 O O . SER B 1 388 ? -5.664 -18.047 5.578 1 90.38 388 SER B O 1
ATOM 7190 N N . GLN B 1 389 ? -5.535 -15.867 5.617 1 94.94 389 GLN B N 1
ATOM 7191 C CA . GLN B 1 389 ? -4.844 -15.836 4.332 1 94.94 389 GLN B CA 1
ATOM 7192 C C . GLN B 1 389 ? -3.508 -16.562 4.406 1 94.94 389 GLN B C 1
ATOM 7194 O O . GLN B 1 389 ? -3.172 -17.344 3.512 1 94.94 389 GLN B O 1
ATOM 7199 N N . LEU B 1 390 ? -2.793 -16.297 5.484 1 91.06 390 LEU B N 1
ATOM 7200 C CA . LEU B 1 390 ? -1.51 -16.969 5.66 1 91.06 390 LEU B CA 1
ATOM 7201 C C . LEU B 1 390 ? -1.691 -18.484 5.707 1 91.06 390 LEU B C 1
ATOM 7203 O O . LEU B 1 390 ? -0.914 -19.234 5.102 1 91.06 390 LEU B O 1
ATOM 7207 N N . SER B 1 391 ? -2.67 -18.875 6.41 1 89.94 391 SER B N 1
ATOM 7208 C CA . SER B 1 391 ? -2.973 -20.297 6.496 1 89.94 391 SER B CA 1
ATOM 7209 C C . SER B 1 391 ? -3.291 -20.875 5.121 1 89.94 391 SER B C 1
ATOM 7211 O O . SER B 1 391 ? -2.803 -21.953 4.766 1 89.94 391 SER B O 1
ATOM 7213 N N . PHE B 1 392 ? -4.051 -20.219 4.32 1 94.12 392 PHE B N 1
ATOM 7214 C CA . PHE B 1 392 ? -4.383 -20.656 2.971 1 94.12 392 PHE B CA 1
ATOM 7215 C C . PHE B 1 392 ? -3.125 -20.797 2.125 1 94.12 392 PHE B C 1
ATOM 7217 O O . PHE B 1 392 ? -2.926 -21.828 1.477 1 94.12 392 PHE B O 1
ATOM 7224 N N . PHE B 1 393 ? -2.301 -19.797 2.156 1 94.75 393 PHE B N 1
ATOM 7225 C CA . PHE B 1 393 ? -1.153 -19.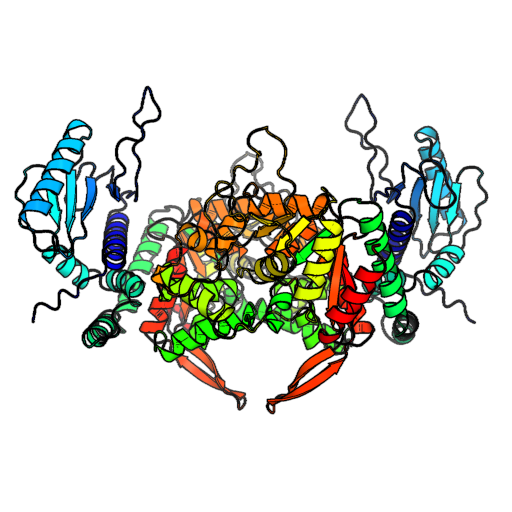734 1.258 1 94.75 393 PHE B CA 1
ATOM 7226 C C . PHE B 1 393 ? -0.073 -20.719 1.694 1 94.75 393 PHE B C 1
ATOM 7228 O O . PHE B 1 393 ? 0.661 -21.25 0.86 1 94.75 393 PHE B O 1
ATOM 7235 N N . ARG B 1 394 ? -0.023 -20.984 2.982 1 88.31 394 ARG B N 1
ATOM 7236 C CA . ARG B 1 394 ? 1.01 -21.875 3.496 1 88.31 394 ARG B CA 1
ATOM 7237 C C . ARG B 1 394 ? 0.594 -23.328 3.35 1 88.31 394 ARG B C 1
ATOM 7239 O O . ARG B 1 394 ? 1.409 -24.172 2.984 1 88.31 394 ARG B O 1
ATOM 7246 N N . GLU B 1 395 ? -0.628 -23.578 3.592 1 88.81 395 GLU B N 1
ATOM 7247 C CA . GLU B 1 395 ? -1.055 -24.969 3.801 1 88.81 395 GLU B CA 1
ATOM 7248 C C . GLU B 1 395 ? -1.657 -25.547 2.527 1 88.81 395 GLU B C 1
ATOM 7250 O O . GLU B 1 395 ? -1.796 -26.766 2.408 1 88.81 395 GLU B O 1
ATOM 7255 N N . ASN B 1 396 ? -1.95 -24.719 1.585 1 91.94 396 ASN B N 1
ATOM 7256 C CA . ASN B 1 396 ? -2.664 -25.219 0.416 1 91.94 396 ASN B CA 1
ATOM 7257 C C . ASN B 1 396 ? -1.973 -24.812 -0.881 1 91.94 396 ASN B C 1
ATOM 7259 O O . ASN B 1 396 ? -1.122 -23.922 -0.882 1 91.94 396 ASN B O 1
ATOM 7263 N N . THR B 1 397 ? -2.314 -25.594 -1.93 1 92.94 397 THR B N 1
ATOM 7264 C CA . THR B 1 397 ? -2.139 -25.109 -3.295 1 92.94 397 THR B CA 1
ATOM 7265 C C . THR B 1 397 ? -3.34 -24.281 -3.73 1 92.94 397 THR B C 1
ATOM 7267 O O . THR B 1 397 ? -4.461 -24.781 -3.816 1 92.94 397 THR B O 1
ATOM 7270 N N . CYS B 1 398 ? -3.039 -23 -4.062 1 97.38 398 CYS B N 1
ATOM 7271 C CA . CYS B 1 398 ? -4.137 -22.094 -4.34 1 97.38 398 CYS B CA 1
ATOM 7272 C C . CYS B 1 398 ? -4.273 -21.844 -5.836 1 97.38 398 CYS B C 1
ATOM 7274 O O . CYS B 1 398 ? -3.273 -21.688 -6.539 1 97.38 398 CYS B O 1
ATOM 7276 N N . LEU B 1 399 ? -5.445 -21.906 -6.297 1 98.19 399 LEU B N 1
ATOM 7277 C CA . LEU B 1 399 ? -5.797 -21.453 -7.637 1 98.19 399 LEU B CA 1
ATOM 7278 C C . LEU B 1 399 ? -6.543 -20.125 -7.578 1 98.19 399 LEU B C 1
ATOM 7280 O O . LEU B 1 399 ? -7.684 -20.062 -7.121 1 98.19 399 LEU B O 1
ATOM 7284 N N . PHE B 1 400 ? -5.891 -19.078 -8.086 1 98.5 400 PHE B N 1
ATOM 7285 C CA . PHE B 1 400 ? -6.484 -17.734 -8.117 1 98.5 400 PHE B CA 1
ATOM 7286 C C . PHE B 1 400 ? -7.309 -17.547 -9.383 1 98.5 400 PHE B C 1
ATOM 7288 O O . PHE B 1 400 ? -6.789 -17.656 -10.492 1 98.5 400 PHE B O 1
ATOM 7295 N N . ILE B 1 401 ? -8.57 -17.25 -9.188 1 98 401 ILE B N 1
ATOM 7296 C CA . ILE B 1 401 ? -9.484 -17.016 -10.297 1 98 401 ILE B CA 1
ATOM 7297 C C . ILE B 1 401 ? -10.141 -15.641 -10.148 1 98 401 ILE B C 1
ATOM 7299 O O . ILE B 1 401 ? -10.672 -15.312 -9.086 1 98 401 ILE B O 1
ATOM 7303 N N . GLY B 1 402 ? -10.094 -14.883 -11.203 1 96.5 402 GLY B N 1
ATOM 7304 C CA . GLY B 1 402 ? -10.695 -13.562 -11.172 1 96.5 402 GLY B CA 1
ATOM 7305 C C . GLY B 1 402 ? -9.906 -12.562 -10.344 1 96.5 402 GLY B C 1
ATOM 7306 O O . GLY B 1 402 ? -10.461 -11.562 -9.883 1 96.5 402 GLY B O 1
ATOM 7307 N N . CYS B 1 403 ? -8.719 -12.867 -10.102 1 96 403 CYS B N 1
ATOM 7308 C CA . CYS B 1 403 ? -7.848 -12.016 -9.305 1 96 403 CYS B CA 1
ATOM 7309 C C . CYS B 1 403 ? -6.816 -11.312 -10.18 1 96 403 CYS B C 1
ATOM 7311 O O . CYS B 1 403 ? -6.082 -11.961 -10.922 1 96 403 CYS B O 1
ATOM 7313 N N . SER B 1 404 ? -6.781 -10.023 -10.078 1 92.56 404 SER B N 1
ATOM 7314 C CA . SER B 1 404 ? -5.73 -9.289 -10.773 1 92.56 404 SER B CA 1
ATOM 7315 C C . SER B 1 404 ? -4.414 -9.344 -10.008 1 92.56 404 SER B C 1
ATOM 7317 O O . SER B 1 404 ? -3.359 -9.023 -10.555 1 92.56 404 SER B O 1
ATOM 7319 N N . LEU B 1 405 ? -4.473 -9.727 -8.758 1 95.06 405 LEU B N 1
ATOM 7320 C CA . LEU B 1 405 ? -3.324 -9.805 -7.859 1 95.06 405 LEU B CA 1
ATOM 7321 C C . LEU B 1 405 ? -2.582 -8.469 -7.809 1 95.06 405 LEU B C 1
ATOM 7323 O O . LEU B 1 405 ? -1.35 -8.438 -7.805 1 95.06 405 LEU B O 1
ATOM 7327 N N . SER B 1 406 ? -3.312 -7.379 -7.84 1 91.56 406 SER B N 1
ATOM 7328 C CA . SER B 1 406 ? -2.734 -6.043 -7.758 1 91.56 406 SER B CA 1
ATOM 7329 C C . SER B 1 406 ? -2.762 -5.512 -6.328 1 91.56 406 SER B C 1
ATOM 7331 O O . SER B 1 406 ? -2.111 -4.512 -6.02 1 91.56 406 SER B O 1
ATOM 7333 N N . ASP B 1 407 ? -3.449 -6.168 -5.473 1 91.06 407 ASP B N 1
ATOM 7334 C CA . ASP B 1 407 ? -3.555 -5.746 -4.082 1 91.06 407 ASP B CA 1
ATOM 7335 C C . ASP B 1 407 ? -2.229 -5.934 -3.348 1 91.06 407 ASP B C 1
ATOM 7337 O O . ASP B 1 407 ? -1.733 -7.055 -3.229 1 91.06 407 ASP B O 1
ATOM 7341 N N . PRO B 1 408 ? -1.735 -4.82 -2.789 1 90.75 408 PRO B N 1
ATOM 7342 C CA . PRO B 1 408 ? -0.425 -4.918 -2.143 1 90.75 408 PRO B CA 1
ATOM 7343 C C . PRO B 1 408 ? -0.433 -5.855 -0.936 1 90.75 408 PRO B C 1
ATOM 7345 O O . PRO B 1 408 ? 0.578 -6.5 -0.645 1 90.75 408 PRO B O 1
ATOM 7348 N N . ASN B 1 409 ? -1.494 -5.902 -0.235 1 90.31 409 ASN B N 1
ATOM 7349 C CA . ASN B 1 409 ? -1.557 -6.781 0.929 1 90.31 409 ASN B CA 1
ATOM 7350 C C . ASN B 1 409 ? -1.492 -8.25 0.525 1 90.31 409 ASN B C 1
ATOM 7352 O O . ASN B 1 409 ? -0.781 -9.039 1.15 1 90.31 409 ASN B O 1
ATOM 7356 N N . ILE B 1 410 ? -2.258 -8.617 -0.465 1 94.38 410 ILE B N 1
ATOM 7357 C CA . ILE B 1 410 ? -2.244 -9.984 -0.958 1 94.38 410 ILE B CA 1
ATOM 7358 C C . ILE B 1 410 ? -0.836 -10.352 -1.42 1 94.38 410 ILE B C 1
ATOM 7360 O O . ILE B 1 410 ? -0.318 -11.414 -1.065 1 94.38 410 ILE B O 1
ATOM 7364 N N . ARG B 1 411 ? -0.256 -9.492 -2.152 1 94.25 411 ARG B N 1
ATOM 7365 C CA . ARG B 1 411 ? 1.074 -9.742 -2.699 1 94.25 411 ARG B CA 1
ATOM 7366 C C . ARG B 1 411 ? 2.105 -9.883 -1.586 1 94.25 411 ARG B C 1
ATOM 7368 O O . ARG B 1 411 ? 2.992 -10.734 -1.661 1 94.25 411 ARG B O 1
ATOM 7375 N N . ARG B 1 412 ? 1.992 -9.008 -0.578 1 92.31 412 ARG B N 1
ATOM 7376 C CA . ARG B 1 412 ? 2.9 -9.078 0.562 1 92.31 412 ARG B CA 1
ATOM 7377 C C . ARG B 1 412 ? 2.805 -10.438 1.251 1 92.31 412 ARG B C 1
ATOM 7379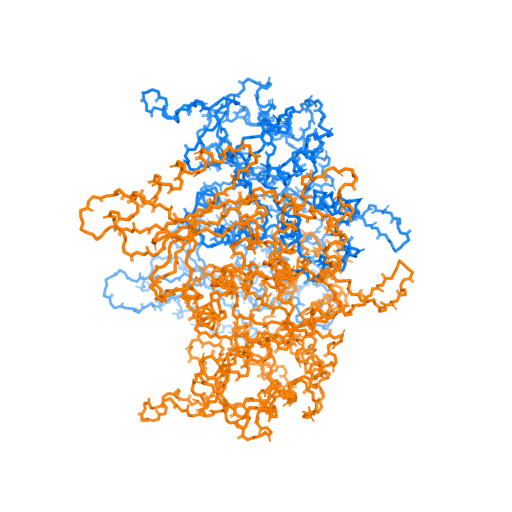 O O . ARG B 1 412 ? 3.824 -11.055 1.565 1 92.31 412 ARG B O 1
ATOM 7386 N N . LEU B 1 413 ? 1.617 -10.906 1.495 1 93.25 413 LEU B N 1
ATOM 7387 C CA . LEU B 1 413 ? 1.397 -12.172 2.186 1 93.25 413 LEU B CA 1
ATOM 7388 C C . LEU B 1 413 ? 1.89 -13.344 1.342 1 93.25 413 LEU B C 1
ATOM 7390 O O . LEU B 1 413 ? 2.441 -14.312 1.874 1 93.25 413 LEU B O 1
ATOM 7394 N N . LEU B 1 414 ? 1.667 -13.266 0.049 1 93.94 414 LEU B N 1
ATOM 7395 C CA . LEU B 1 414 ? 2.164 -14.297 -0.858 1 93.94 414 LEU B CA 1
ATOM 7396 C C . LEU B 1 414 ? 3.688 -14.344 -0.845 1 93.94 414 LEU B C 1
ATOM 7398 O O . LEU B 1 414 ? 4.281 -15.422 -0.858 1 93.94 414 LEU B O 1
ATOM 7402 N N . GLU B 1 415 ? 4.242 -13.188 -0.845 1 88.81 415 GLU B N 1
ATOM 7403 C CA . GLU B 1 415 ? 5.699 -13.117 -0.831 1 88.81 415 GLU B CA 1
ATOM 7404 C C . GLU B 1 415 ? 6.27 -13.758 0.434 1 88.81 415 GLU B C 1
ATOM 7406 O O . GLU B 1 415 ? 7.281 -14.461 0.379 1 88.81 415 GLU B O 1
ATOM 7411 N N . ILE B 1 416 ? 5.633 -13.516 1.563 1 83.38 416 ILE B N 1
ATOM 7412 C CA . ILE B 1 416 ? 6.055 -14.047 2.855 1 83.38 416 ILE B CA 1
ATOM 7413 C C . ILE B 1 416 ? 5.984 -15.57 2.834 1 83.38 416 ILE B C 1
ATOM 7415 O O . ILE B 1 416 ? 6.82 -16.25 3.439 1 83.38 416 ILE B O 1
ATOM 7419 N N . THR B 1 417 ? 5 -16.016 2.115 1 85.88 417 THR B N 1
ATOM 7420 C CA . THR B 1 417 ? 4.746 -17.453 2.148 1 85.88 417 THR B CA 1
ATOM 7421 C C . THR B 1 417 ? 5.301 -18.125 0.897 1 85.88 417 THR B C 1
ATOM 7423 O O . THR B 1 417 ? 5.035 -19.312 0.65 1 85.88 417 THR B O 1
ATOM 7426 N N . ALA B 1 418 ? 5.945 -17.266 0.21 1 79.56 418 ALA B N 1
ATOM 7427 C CA . ALA B 1 418 ? 6.371 -17.781 -1.089 1 79.56 418 ALA B CA 1
ATOM 7428 C C . ALA B 1 418 ? 7.309 -18.984 -0.925 1 79.56 418 ALA B C 1
ATOM 7430 O O . ALA B 1 418 ? 8.211 -18.953 -0.084 1 79.56 418 ALA B O 1
ATOM 7431 N N . TYR B 1 419 ? 6.855 -20 -1.593 1 62.94 419 TYR B N 1
ATOM 7432 C CA . TYR B 1 419 ? 7.656 -21.203 -1.655 1 62.94 419 TYR B CA 1
ATOM 7433 C C . TYR B 1 419 ? 8.414 -21.297 -2.977 1 62.94 419 TYR B C 1
ATOM 7435 O O . TYR B 1 419 ? 7.996 -20.703 -3.977 1 62.94 419 TYR B O 1
ATOM 7443 N N . ASN B 1 420 ? 9.508 -21.719 -2.83 1 50.78 420 ASN B N 1
ATOM 7444 C CA . ASN B 1 420 ? 10.273 -22.016 -4.039 1 50.78 420 ASN B CA 1
ATOM 7445 C C . ASN B 1 420 ? 10.508 -23.516 -4.203 1 50.78 420 ASN B C 1
ATOM 7447 O O . ASN B 1 420 ? 11.211 -24.125 -3.396 1 50.78 420 ASN B O 1
ATOM 7451 N N . PRO B 1 421 ? 9.758 -24.141 -5.484 1 62.56 421 PRO B N 1
ATOM 7452 C CA . PRO B 1 421 ? 9.008 -23.453 -6.539 1 62.56 421 PRO B CA 1
ATOM 7453 C C . PRO B 1 421 ? 7.605 -23.031 -6.094 1 62.56 421 PRO B C 1
ATOM 7455 O O . PRO B 1 421 ? 7.062 -23.609 -5.145 1 62.56 421 PRO B O 1
ATOM 7458 N N . PRO B 1 422 ? 7.129 -22.141 -6.918 1 77.31 422 PRO B N 1
ATOM 7459 C CA . PRO B 1 422 ? 5.777 -21.688 -6.586 1 77.31 422 PRO B CA 1
ATOM 7460 C C . PRO B 1 422 ? 4.746 -22.812 -6.652 1 77.31 422 PRO B C 1
ATOM 7462 O O . PRO B 1 422 ? 4.828 -23.672 -7.523 1 77.31 422 PRO B O 1
ATOM 7465 N N . LYS B 1 423 ? 3.842 -22.828 -5.809 1 84.69 423 LYS B N 1
ATOM 7466 C CA . LYS B 1 423 ? 2.832 -23.891 -5.789 1 84.69 423 LYS B CA 1
ATOM 7467 C C . LYS B 1 423 ? 1.444 -23.328 -6.09 1 84.69 423 LYS B C 1
ATOM 7469 O O . LYS B 1 423 ? 0.474 -24.078 -6.191 1 84.69 423 LYS B O 1
ATOM 7474 N N . HIS B 1 424 ? 1.359 -22.031 -6.141 1 94.94 424 HIS B N 1
ATOM 7475 C CA . HIS B 1 424 ? 0.063 -21.438 -6.426 1 94.94 424 HIS B CA 1
ATOM 7476 C C . HIS B 1 424 ? -0.073 -21.094 -7.906 1 94.94 424 HIS B C 1
ATOM 7478 O O . HIS B 1 424 ? 0.929 -20.938 -8.609 1 94.94 424 HIS B O 1
ATOM 7484 N N . TYR B 1 425 ? -1.282 -21.031 -8.406 1 96.06 425 TYR B N 1
ATOM 7485 C CA . TYR B 1 425 ? -1.584 -20.766 -9.805 1 96.06 425 TYR B CA 1
ATOM 7486 C C . TYR B 1 425 ? -2.596 -19.625 -9.93 1 96.06 425 TYR B C 1
ATOM 7488 O O . TYR B 1 425 ? -3.496 -19.5 -9.102 1 96.06 425 TYR B O 1
ATOM 7496 N N . ALA B 1 426 ? -2.391 -18.797 -10.922 1 98 426 ALA B N 1
ATOM 7497 C CA . ALA B 1 426 ? -3.354 -17.75 -11.258 1 98 426 ALA B CA 1
ATOM 7498 C C . ALA B 1 426 ? -3.682 -17.766 -12.75 1 98 426 ALA B C 1
ATOM 7500 O O . ALA B 1 426 ? -2.799 -17.984 -13.578 1 98 426 ALA B O 1
ATOM 7501 N N . ILE B 1 427 ? -4.922 -17.484 -13.094 1 97.44 427 ILE B N 1
ATOM 7502 C CA . ILE B 1 427 ? -5.34 -17.469 -14.484 1 97.44 427 ILE B CA 1
ATOM 7503 C C . ILE B 1 427 ? -5.324 -16.031 -15.008 1 97.44 427 ILE B C 1
ATOM 7505 O O . ILE B 1 427 ? -6 -15.156 -14.461 1 97.44 427 ILE B O 1
ATOM 7509 N N . PHE B 1 428 ? -4.562 -15.805 -16.047 1 96.12 428 PHE B N 1
ATOM 7510 C CA . PHE B 1 428 ? -4.484 -14.5 -16.688 1 96.12 428 PHE B CA 1
ATOM 7511 C C . PHE B 1 428 ? -4.824 -14.609 -18.172 1 96.12 428 PHE B C 1
ATOM 7513 O O . PHE B 1 428 ? -4.656 -15.672 -18.781 1 96.12 428 PHE B O 1
ATOM 7520 N N . ALA B 1 429 ? -5.293 -13.555 -18.766 1 95.19 429 ALA B N 1
ATOM 7521 C CA . ALA B 1 429 ? -5.582 -13.516 -20.203 1 95.19 429 ALA B CA 1
ATOM 7522 C C . ALA B 1 429 ? -4.41 -12.938 -20.984 1 95.19 429 ALA B C 1
ATOM 7524 O O . ALA B 1 429 ? -3.74 -12.008 -20.516 1 95.19 429 ALA B O 1
ATOM 7525 N N . MET B 1 430 ? -4.242 -13.414 -22.188 1 92.69 430 MET B N 1
ATOM 7526 C CA . MET B 1 430 ? -3.182 -12.922 -23.062 1 92.69 430 MET B CA 1
ATOM 7527 C C . MET B 1 430 ? -3.627 -11.664 -23.797 1 92.69 430 MET B C 1
ATOM 7529 O O . MET B 1 430 ? -2.799 -10.828 -24.172 1 92.69 430 MET B O 1
ATOM 7533 N N . THR B 1 431 ? -4.898 -11.562 -23.969 1 93.25 431 THR B N 1
ATOM 7534 C CA . THR B 1 431 ? -5.414 -10.414 -24.703 1 93.25 431 THR B CA 1
ATOM 7535 C C . THR B 1 431 ? -5.793 -9.289 -23.75 1 93.25 431 THR B C 1
ATOM 7537 O O . THR B 1 431 ? -6.121 -9.539 -22.578 1 93.25 431 THR B O 1
ATOM 7540 N N . TYR B 1 432 ? -5.621 -8.07 -24.203 1 90.12 432 TYR B N 1
ATOM 7541 C CA . TYR B 1 432 ? -5.988 -6.883 -23.438 1 90.12 432 TYR B CA 1
ATOM 7542 C C . TYR B 1 432 ? -6.523 -5.789 -24.359 1 90.12 432 TYR B C 1
ATOM 7544 O O . TYR B 1 432 ? -6.293 -5.82 -25.578 1 90.12 432 TYR B O 1
ATOM 7552 N N . LYS B 1 433 ? -7.32 -4.93 -23.75 1 86.56 433 LYS B N 1
ATOM 7553 C CA . LYS B 1 433 ? -7.867 -3.811 -24.5 1 86.56 433 LYS B CA 1
ATOM 7554 C C . LYS B 1 433 ? -6.961 -2.586 -24.406 1 86.56 433 LYS B C 1
ATOM 7556 O O . LYS B 1 433 ? -6.453 -2.264 -23.328 1 86.56 433 LYS B O 1
ATOM 7561 N N . SER B 1 434 ? -6.602 -2.047 -25.5 1 85.31 434 SER B N 1
ATOM 7562 C CA . SER B 1 434 ? -5.789 -0.837 -25.562 1 85.31 434 SER B CA 1
ATOM 7563 C C . SER B 1 434 ? -6.543 0.304 -26.234 1 85.31 434 SER B C 1
ATOM 7565 O O . SER B 1 434 ? -7.125 0.122 -27.297 1 85.31 434 SER B O 1
ATOM 7567 N N . THR B 1 435 ? -6.66 1.423 -25.547 1 78.75 435 THR B N 1
ATOM 7568 C CA . THR B 1 435 ? -7.332 2.584 -26.125 1 78.75 435 THR B CA 1
ATOM 7569 C C . THR B 1 435 ? -6.316 3.619 -26.594 1 78.75 435 THR B C 1
ATOM 7571 O O . THR B 1 435 ? -5.418 4.004 -25.844 1 78.75 435 THR B O 1
ATOM 7574 N N . ASP B 1 436 ? -6.402 3.953 -27.859 1 74.44 436 ASP B N 1
ATOM 7575 C CA . ASP B 1 436 ? -5.457 4.926 -28.391 1 74.44 436 ASP B CA 1
ATOM 7576 C C . ASP B 1 436 ? -5.875 6.352 -28.047 1 74.44 436 ASP B C 1
ATOM 7578 O O . ASP B 1 436 ? -6.855 6.559 -27.328 1 74.44 436 ASP B O 1
ATOM 7582 N N . ALA B 1 437 ? -5.016 7.316 -28.391 1 68.62 437 ALA B N 1
ATOM 7583 C CA . ALA B 1 437 ? -5.207 8.727 -28.047 1 68.62 437 ALA B CA 1
ATOM 7584 C C . ALA B 1 437 ? -6.523 9.25 -28.594 1 68.62 437 ALA B C 1
ATOM 7586 O O . ALA B 1 437 ? -7.098 10.203 -28.062 1 68.62 437 ALA B O 1
ATOM 7587 N N . LEU B 1 438 ? -7.059 8.617 -29.672 1 72.12 438 LEU B N 1
ATOM 7588 C CA . LEU B 1 438 ? -8.281 9.07 -30.328 1 72.12 438 LEU B CA 1
ATOM 7589 C C . LEU B 1 438 ? -9.508 8.406 -29.703 1 72.12 438 LEU B C 1
ATOM 7591 O O . LEU B 1 438 ? -10.641 8.672 -30.125 1 72.12 438 LEU B O 1
ATOM 7595 N N . GLY B 1 439 ? -9.258 7.559 -28.719 1 74.25 439 GLY B N 1
ATOM 7596 C CA . GLY B 1 439 ? -10.359 6.934 -28 1 74.25 439 GLY B CA 1
ATOM 7597 C C . GLY B 1 439 ? -10.766 5.59 -28.578 1 74.25 439 GLY B C 1
ATOM 7598 O O . GLY B 1 439 ? -11.711 4.965 -28.109 1 74.25 439 GLY B O 1
ATOM 7599 N N . TYR B 1 440 ? -10.109 5.176 -29.656 1 80.56 440 TYR B N 1
ATOM 7600 C CA . TYR B 1 440 ? -10.43 3.887 -30.266 1 80.56 440 TYR B CA 1
ATOM 7601 C C . TYR B 1 440 ? -9.805 2.746 -29.469 1 80.56 440 TYR B C 1
ATOM 7603 O O . TYR B 1 440 ? -8.609 2.787 -29.141 1 80.56 440 TYR B O 1
ATOM 7611 N N . THR B 1 441 ? -10.672 1.784 -29.094 1 86.56 441 THR B N 1
ATOM 7612 C CA . THR B 1 441 ? -10.203 0.649 -28.312 1 86.56 441 THR B CA 1
ATOM 7613 C C . THR B 1 441 ? -9.961 -0.566 -29.203 1 86.56 441 THR B C 1
ATOM 7615 O O . THR B 1 441 ? -10.82 -0.934 -30 1 86.56 441 THR B O 1
ATOM 7618 N N . THR B 1 442 ? -8.766 -1.078 -29.25 1 89.56 442 THR B N 1
ATOM 7619 C CA . THR B 1 442 ? -8.406 -2.279 -30 1 89.56 442 THR B CA 1
ATOM 7620 C C . THR B 1 442 ? -7.953 -3.389 -29.047 1 89.56 442 THR B C 1
ATOM 7622 O O . THR B 1 442 ? -7.441 -3.115 -27.969 1 89.56 442 THR B O 1
ATOM 7625 N N . THR B 1 443 ? -8.25 -4.613 -29.5 1 91.06 443 THR B N 1
ATOM 7626 C CA . THR B 1 443 ? -7.793 -5.773 -28.734 1 91.06 443 THR B CA 1
ATOM 7627 C C . THR B 1 443 ? -6.402 -6.203 -29.203 1 91.06 443 THR B C 1
ATOM 7629 O O . THR B 1 443 ? -6.172 -6.418 -30.391 1 91.06 443 THR B O 1
ATOM 7632 N N . LYS B 1 444 ? -5.516 -6.203 -28.297 1 92.25 444 LYS B N 1
ATOM 7633 C CA . LYS B 1 444 ? -4.148 -6.637 -28.578 1 92.25 444 LYS B CA 1
ATOM 7634 C C . LYS B 1 444 ? -3.781 -7.859 -27.734 1 92.25 444 LYS B C 1
ATOM 7636 O O . LYS B 1 444 ? -4.492 -8.211 -26.797 1 92.25 444 LYS B O 1
ATOM 7641 N N . GLN B 1 445 ? -2.752 -8.562 -28.219 1 91 445 GLN B N 1
ATOM 7642 C CA . GLN B 1 445 ? -2.279 -9.734 -27.5 1 91 445 GLN B CA 1
ATOM 7643 C C . GLN B 1 445 ? -0.858 -9.531 -26.984 1 91 445 GLN B C 1
ATOM 7645 O O . GLN B 1 445 ? -0.01 -8.984 -27.688 1 91 445 GLN B O 1
ATOM 7650 N N . LEU B 1 446 ? -0.652 -9.891 -25.719 1 90.31 446 LEU B N 1
ATOM 7651 C CA . LEU B 1 446 ? 0.692 -9.844 -25.156 1 90.31 446 LEU B CA 1
ATOM 7652 C C . LEU B 1 446 ? 1.634 -10.773 -25.922 1 90.31 446 LEU B C 1
ATOM 7654 O O . LEU B 1 446 ? 1.269 -11.906 -26.234 1 90.31 446 LEU B O 1
ATOM 7658 N N . THR B 1 447 ? 2.809 -10.266 -26.188 1 82.38 447 THR B N 1
ATOM 7659 C CA . THR B 1 447 ? 3.812 -11.094 -26.859 1 82.38 447 THR B CA 1
ATOM 7660 C C . THR B 1 447 ? 4.402 -12.109 -25.875 1 82.38 447 THR B C 1
ATOM 7662 O O . THR B 1 447 ? 4.184 -12.016 -24.672 1 82.38 447 THR B O 1
ATOM 7665 N N . SER B 1 448 ? 5.078 -13.07 -26.406 1 76.5 448 SER B N 1
ATOM 7666 C CA . SER B 1 448 ? 5.742 -14.07 -25.578 1 76.5 448 SER B CA 1
ATOM 7667 C C . SER B 1 448 ? 6.746 -13.414 -24.641 1 76.5 448 SER B C 1
ATOM 7669 O O . SER B 1 448 ? 6.898 -13.836 -23.484 1 76.5 448 SER B O 1
ATOM 7671 N N . LYS B 1 449 ? 7.41 -12.406 -25.141 1 73.44 449 LYS B N 1
ATOM 7672 C CA . LYS B 1 449 ? 8.383 -11.68 -24.328 1 73.44 449 LYS B CA 1
ATOM 7673 C C . LYS B 1 449 ? 7.703 -10.992 -23.156 1 73.44 449 LYS B C 1
ATOM 7675 O O . LYS B 1 449 ? 8.18 -11.078 -22.016 1 73.44 449 LYS B O 1
ATOM 7680 N N . ASP B 1 450 ? 6.656 -10.367 -23.422 1 84.38 450 ASP B N 1
ATOM 7681 C CA . ASP B 1 450 ? 5.91 -9.656 -22.391 1 84.38 450 ASP B CA 1
ATOM 7682 C C . ASP B 1 450 ? 5.359 -10.625 -21.359 1 84.38 450 ASP B C 1
ATOM 7684 O O . ASP B 1 450 ? 5.434 -10.359 -20.156 1 84.38 450 ASP B O 1
ATOM 7688 N N . ARG B 1 451 ? 4.844 -11.711 -21.828 1 85.56 451 ARG B N 1
ATOM 7689 C CA . ARG B 1 451 ? 4.277 -12.711 -20.922 1 85.56 451 ARG B CA 1
ATOM 7690 C C . ARG B 1 451 ? 5.348 -13.297 -20 1 85.56 451 ARG B C 1
ATOM 7692 O O . ARG B 1 451 ? 5.09 -13.57 -18.828 1 85.56 451 ARG B O 1
ATOM 7699 N N . LEU B 1 452 ? 6.473 -13.43 -20.516 1 76 452 LEU B N 1
ATOM 7700 C CA . LEU B 1 452 ? 7.57 -13.961 -19.703 1 76 452 LEU B CA 1
ATOM 7701 C C . LEU B 1 452 ? 7.914 -13.016 -18.562 1 76 452 LEU B C 1
ATOM 7703 O O . LEU B 1 452 ? 8.172 -13.461 -17.438 1 76 452 LEU B O 1
ATOM 7707 N N . GLN B 1 453 ? 8.008 -11.766 -18.891 1 79 453 GLN B N 1
ATOM 7708 C CA . GLN B 1 453 ? 8.32 -10.789 -17.844 1 79 453 GLN B CA 1
ATOM 7709 C C . GLN B 1 453 ? 7.234 -10.766 -16.766 1 79 453 GLN B C 1
ATOM 7711 O O . GLN B 1 453 ? 7.535 -10.625 -15.578 1 79 453 GLN B O 1
ATOM 7716 N N . ILE B 1 454 ? 6.012 -10.969 -17.234 1 88.06 454 ILE B N 1
ATOM 7717 C CA . ILE B 1 454 ? 4.898 -11.023 -16.297 1 88.06 454 ILE B CA 1
ATOM 7718 C C . ILE B 1 454 ? 5.012 -12.266 -15.422 1 88.06 454 ILE B C 1
ATOM 7720 O O . ILE B 1 454 ? 4.863 -12.195 -14.195 1 88.06 454 ILE B O 1
ATOM 7724 N N . GLU B 1 455 ? 5.301 -13.375 -16.031 1 84.56 455 GLU B N 1
ATOM 7725 C CA . GLU B 1 455 ? 5.457 -14.633 -15.312 1 84.56 455 GLU B CA 1
ATOM 7726 C C . GLU B 1 455 ? 6.574 -14.539 -14.281 1 84.56 455 GLU B C 1
ATOM 7728 O O . GLU B 1 455 ? 6.422 -15 -13.148 1 84.56 455 GLU B O 1
ATOM 7733 N N . ASN B 1 456 ? 7.652 -13.914 -14.656 1 75.75 456 ASN B N 1
ATOM 7734 C CA . ASN B 1 456 ? 8.781 -13.766 -13.734 1 75.75 456 ASN B CA 1
ATOM 7735 C C . ASN B 1 456 ? 8.414 -12.898 -12.531 1 75.75 456 ASN B C 1
ATOM 7737 O O . ASN B 1 456 ? 8.82 -13.195 -11.406 1 75.75 456 ASN B O 1
ATOM 7741 N N . HIS B 1 457 ? 7.742 -11.938 -12.836 1 85.19 457 HIS B N 1
ATOM 7742 C CA . HIS B 1 457 ? 7.312 -11.039 -11.781 1 85.19 457 HIS B CA 1
ATOM 7743 C C . HIS B 1 457 ? 6.473 -11.766 -10.734 1 85.19 457 HIS B C 1
ATOM 7745 O O . HIS B 1 457 ? 6.707 -11.633 -9.531 1 85.19 457 HIS B O 1
ATOM 7751 N N . PHE B 1 458 ? 5.547 -12.578 -11.211 1 89.88 458 PHE B N 1
ATOM 7752 C CA . PHE B 1 458 ? 4.641 -13.242 -10.281 1 89.88 458 PHE B CA 1
ATOM 7753 C C . PHE B 1 458 ? 5.297 -14.477 -9.68 1 89.88 458 PHE B C 1
ATOM 7755 O O . PHE B 1 458 ? 4.945 -14.891 -8.57 1 89.88 458 PHE B O 1
ATOM 7762 N N . TYR B 1 459 ? 6.246 -15 -10.352 1 82.44 459 TYR B N 1
ATOM 7763 C CA . TYR B 1 459 ? 7.008 -16.125 -9.828 1 82.44 459 TYR B CA 1
ATOM 7764 C C . TYR B 1 459 ? 7.684 -15.758 -8.516 1 82.44 459 TYR B C 1
ATOM 7766 O O . TYR B 1 459 ? 7.75 -16.578 -7.594 1 82.44 459 TYR B O 1
ATOM 7774 N N . ARG B 1 460 ? 8.125 -14.57 -8.398 1 77.44 460 ARG B N 1
ATOM 7775 C CA . ARG B 1 460 ? 8.812 -14.062 -7.215 1 77.44 460 ARG B CA 1
ATOM 7776 C C . ARG B 1 460 ? 7.934 -14.172 -5.977 1 77.44 460 ARG B C 1
ATOM 7778 O O . ARG B 1 460 ? 8.422 -14.445 -4.879 1 77.44 460 ARG B O 1
ATOM 7785 N N . ILE B 1 461 ? 6.637 -14.039 -6.227 1 87.75 461 ILE B N 1
ATOM 7786 C CA . ILE B 1 461 ? 5.754 -14.047 -5.066 1 87.75 461 ILE B CA 1
ATOM 7787 C C . ILE B 1 461 ? 5.008 -15.375 -4.992 1 87.75 461 ILE B C 1
ATOM 7789 O O . ILE B 1 461 ? 3.961 -15.469 -4.352 1 87.75 461 ILE B O 1
ATOM 7793 N N . GLY B 1 462 ? 5.445 -16.391 -5.734 1 85.19 462 GLY B N 1
ATOM 7794 C CA . GLY B 1 462 ? 5 -17.75 -5.551 1 85.19 462 GLY B CA 1
ATOM 7795 C C . GLY B 1 462 ? 3.828 -18.125 -6.434 1 85.19 462 GLY B C 1
ATOM 7796 O O . GLY B 1 462 ? 3.062 -19.031 -6.109 1 85.19 462 GLY B O 1
ATOM 7797 N N . ILE B 1 463 ? 3.701 -17.469 -7.598 1 93.88 463 ILE B N 1
ATOM 7798 C CA . ILE B 1 463 ? 2.531 -17.719 -8.43 1 93.88 463 ILE B CA 1
ATOM 7799 C C . ILE B 1 463 ? 2.975 -18.141 -9.828 1 93.88 463 ILE B C 1
ATOM 7801 O O . ILE B 1 463 ? 3.836 -17.5 -10.43 1 93.88 463 ILE B O 1
ATOM 7805 N N . ASN B 1 464 ? 2.418 -19.234 -10.242 1 88.06 464 ASN B N 1
ATOM 7806 C CA . ASN B 1 464 ? 2.494 -19.625 -11.648 1 88.06 464 ASN B CA 1
ATOM 7807 C C . ASN B 1 464 ? 1.293 -19.109 -12.43 1 88.06 464 ASN B C 1
ATOM 7809 O O . ASN B 1 464 ? 0.156 -19.203 -11.961 1 88.06 464 ASN B O 1
ATOM 7813 N N . ILE B 1 465 ? 1.578 -18.641 -13.648 1 92.88 465 ILE B N 1
ATOM 7814 C CA . ILE B 1 465 ? 0.495 -18.031 -14.422 1 92.88 465 ILE B CA 1
ATOM 7815 C C . ILE B 1 465 ? -0.033 -19.031 -15.445 1 92.88 465 ILE B C 1
ATOM 7817 O O . ILE B 1 465 ? 0.73 -19.547 -16.266 1 92.88 465 ILE B O 1
ATOM 7821 N N . LEU B 1 466 ? -1.287 -19.328 -15.352 1 94.88 466 LEU B N 1
ATOM 7822 C CA . LEU B 1 466 ? -2.014 -20.047 -16.391 1 94.88 466 LEU B CA 1
ATOM 7823 C C . LEU B 1 466 ? -2.621 -19.078 -17.406 1 94.88 466 LEU B C 1
ATOM 7825 O O . LEU B 1 466 ? -3.568 -18.359 -17.094 1 94.88 466 LEU B O 1
ATOM 7829 N N . TRP B 1 467 ? -2.111 -19.141 -18.672 1 92.75 467 TRP B N 1
ATOM 7830 C CA . TRP B 1 467 ? -2.545 -18.188 -19.688 1 92.75 467 TRP B CA 1
ATOM 7831 C C . TRP B 1 467 ? -3.758 -18.719 -20.438 1 92.75 467 TRP B C 1
ATOM 7833 O O . TRP B 1 467 ? -3.77 -19.875 -20.875 1 92.75 467 TRP B O 1
ATOM 7843 N N . VAL B 1 468 ? -4.773 -17.938 -20.562 1 94.75 468 VAL B N 1
ATOM 7844 C CA . VAL B 1 468 ? -5.871 -18.172 -21.5 1 94.75 468 VAL B CA 1
ATOM 7845 C C . VAL B 1 468 ? -5.879 -17.078 -22.562 1 94.75 468 VAL B C 1
ATOM 7847 O O . VAL B 1 468 ? -5.324 -15.992 -22.359 1 94.75 468 VAL B O 1
ATOM 7850 N N . LYS B 1 469 ? -6.406 -17.344 -23.703 1 91.88 469 LYS B N 1
ATOM 7851 C CA . LYS B 1 469 ? -6.445 -16.312 -24.734 1 91.88 469 LYS B CA 1
ATOM 7852 C C . LYS B 1 469 ? -7.27 -15.109 -24.281 1 91.88 469 LYS B C 1
ATOM 7854 O O . LYS B 1 469 ? -6.82 -13.969 -24.375 1 91.88 469 LYS B O 1
ATOM 7859 N N . ASP B 1 470 ? -8.43 -15.445 -23.875 1 94 470 ASP B N 1
ATOM 7860 C CA . ASP B 1 470 ? -9.367 -14.469 -23.328 1 94 470 ASP B CA 1
ATOM 7861 C C . ASP B 1 470 ? -10.031 -15 -22.047 1 94 470 ASP B C 1
ATOM 7863 O O . ASP B 1 470 ? -10.227 -16.203 -21.906 1 94 470 ASP B O 1
ATOM 7867 N N . TYR B 1 471 ? -10.414 -14.055 -21.172 1 92.94 471 TYR B N 1
ATOM 7868 C CA . TYR B 1 471 ? -11.008 -14.469 -19.906 1 92.94 471 TYR B CA 1
ATOM 7869 C C . TYR B 1 471 ? -12.281 -15.281 -20.141 1 92.94 471 TYR B C 1
ATOM 7871 O O . TYR B 1 471 ? -12.68 -16.078 -19.281 1 92.94 471 TYR B O 1
ATOM 7879 N N . SER B 1 472 ? -12.906 -15.133 -21.281 1 92.5 472 SER B N 1
ATOM 7880 C CA . SER B 1 472 ? -14.125 -15.859 -21.609 1 92.5 472 SER B CA 1
ATOM 7881 C C . SER B 1 472 ? -13.859 -17.359 -21.734 1 92.5 472 SER B C 1
ATOM 7883 O O . SER B 1 472 ? -14.789 -18.156 -21.766 1 92.5 472 SER B O 1
ATOM 7885 N N . GLU B 1 473 ? -12.594 -17.75 -21.781 1 94.62 473 GLU B N 1
ATOM 7886 C CA . GLU B 1 473 ? -12.227 -19.156 -21.922 1 94.62 473 GLU B CA 1
ATOM 7887 C C . GLU B 1 473 ? -12.164 -19.859 -20.578 1 94.62 473 GLU B C 1
ATOM 7889 O O . GLU B 1 473 ? -12.062 -21.078 -20.516 1 94.62 473 GLU B O 1
ATOM 7894 N N . ILE B 1 474 ? -12.281 -19.125 -19.5 1 96.19 474 ILE B N 1
ATOM 7895 C CA . ILE B 1 474 ? -12.062 -19.672 -18.172 1 96.19 474 ILE B CA 1
ATOM 7896 C C . ILE B 1 474 ? -13.148 -20.703 -17.859 1 96.19 474 ILE B C 1
ATOM 7898 O O . ILE B 1 474 ? -12.852 -21.797 -17.359 1 96.19 474 ILE B O 1
ATOM 7902 N N . PRO B 1 475 ? -14.438 -20.438 -18.141 1 95.81 475 PRO B N 1
ATOM 7903 C CA . PRO B 1 475 ? -15.469 -21.453 -17.859 1 95.81 475 PRO B CA 1
ATOM 7904 C C . PRO B 1 475 ? -15.211 -22.781 -18.562 1 95.81 475 PRO B C 1
ATOM 7906 O O . PRO B 1 475 ? -15.383 -23.844 -17.969 1 95.81 475 PRO B O 1
ATOM 7909 N N . ALA B 1 476 ? -14.797 -22.672 -19.797 1 95.31 476 ALA B N 1
ATOM 7910 C CA . ALA B 1 476 ? -14.508 -23.906 -20.531 1 95.31 476 ALA B CA 1
ATOM 7911 C C . ALA B 1 476 ? -13.352 -24.656 -19.906 1 95.31 476 ALA B C 1
ATOM 7913 O O . ALA B 1 476 ? -13.383 -25.891 -19.812 1 95.31 476 ALA B O 1
ATOM 7914 N N . TRP B 1 477 ? -12.305 -23.953 -19.547 1 95.38 477 TRP B N 1
ATOM 7915 C CA . TRP B 1 477 ? -11.164 -24.594 -18.891 1 95.38 477 TRP B CA 1
ATOM 7916 C C . TRP B 1 477 ? -11.594 -25.25 -17.578 1 95.38 477 TRP B C 1
ATOM 7918 O O . TRP B 1 477 ? -11.203 -26.391 -17.297 1 95.38 477 TRP B O 1
ATOM 7928 N N . LEU B 1 478 ? -12.406 -24.562 -16.734 1 96.31 478 LEU B N 1
ATOM 7929 C CA . LEU B 1 478 ? -12.906 -25.094 -15.469 1 96.31 478 LEU B CA 1
ATOM 7930 C C . LEU B 1 478 ? -13.781 -26.328 -15.703 1 96.31 478 LEU B C 1
ATOM 7932 O O . LEU B 1 478 ? -13.727 -27.281 -14.93 1 96.31 478 LEU B O 1
ATOM 7936 N N . HIS B 1 479 ? -14.57 -26.266 -16.734 1 95 479 HIS B N 1
ATOM 7937 C CA . HIS B 1 479 ? -15.414 -27.406 -17.094 1 95 479 HIS B CA 1
ATOM 7938 C C . HIS B 1 479 ? -14.57 -28.641 -17.359 1 95 479 HIS B C 1
ATOM 7940 O O . HIS B 1 479 ? -14.898 -29.734 -16.891 1 95 479 HIS B O 1
ATOM 7946 N N . ASP B 1 480 ? -13.539 -28.422 -18.125 1 93.81 480 ASP B N 1
ATOM 7947 C CA . ASP B 1 480 ? -12.633 -29.531 -18.422 1 93.81 480 ASP B CA 1
ATOM 7948 C C . ASP B 1 480 ? -11.977 -30.062 -17.156 1 93.81 480 ASP B C 1
ATOM 7950 O O . ASP B 1 480 ? -11.812 -31.281 -17 1 93.81 480 ASP B O 1
ATOM 7954 N N . LEU B 1 481 ? -11.562 -29.188 -16.312 1 93.12 481 LEU B N 1
ATOM 7955 C CA . LEU B 1 481 ? -10.969 -29.594 -15.039 1 93.12 481 LEU B CA 1
ATOM 7956 C C . LEU B 1 481 ? -11.953 -30.422 -14.219 1 93.12 481 LEU B C 1
ATOM 7958 O O . LEU B 1 481 ? -11.578 -31.438 -13.633 1 93.12 481 LEU B O 1
ATOM 7962 N N . ASN B 1 482 ? -13.219 -29.984 -14.156 1 91.88 482 ASN B N 1
ATOM 7963 C CA . ASN B 1 482 ? -14.281 -30.641 -13.391 1 91.88 482 ASN B CA 1
ATOM 7964 C C . ASN B 1 482 ? -14.547 -32.062 -13.891 1 91.88 482 ASN B C 1
ATOM 7966 O O . ASN B 1 482 ? -14.867 -32.938 -13.109 1 91.88 482 ASN B O 1
ATOM 7970 N N . GLN B 1 483 ? -14.43 -32.25 -15.133 1 89.06 483 GLN B N 1
ATOM 7971 C 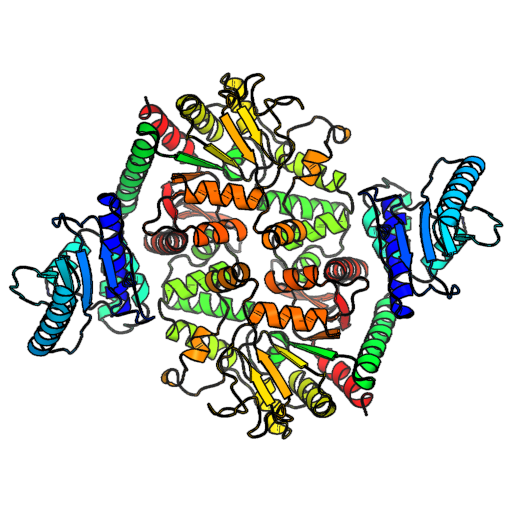CA . GLN B 1 483 ? -14.75 -33.562 -15.742 1 89.06 483 GLN B CA 1
ATOM 7972 C C . GLN B 1 483 ? -13.719 -34.625 -15.359 1 89.06 483 GLN B C 1
ATOM 7974 O O . GLN B 1 483 ? -14.047 -35.781 -15.281 1 89.06 483 GLN B O 1
ATOM 7979 N N . VAL B 1 484 ? -12.602 -34.156 -15.094 1 81.5 484 VAL B N 1
ATOM 7980 C CA . VAL B 1 484 ? -11.531 -35.125 -14.844 1 81.5 484 VAL B CA 1
ATOM 7981 C C . VAL B 1 484 ? -11.438 -35.406 -13.352 1 81.5 484 VAL B C 1
ATOM 7983 O O . VAL B 1 484 ? -10.789 -36.375 -12.938 1 81.5 484 VAL B O 1
ATOM 7986 N N . ILE B 1 485 ? -11.953 -34.625 -12.469 1 80 485 ILE B N 1
ATOM 7987 C CA . ILE B 1 485 ? -11.914 -34.812 -11.023 1 80 485 ILE B CA 1
ATOM 7988 C C . ILE B 1 485 ? -13.023 -35.75 -10.594 1 80 485 ILE B C 1
ATOM 7990 O O . ILE B 1 485 ? -14.211 -35.406 -10.656 1 80 485 ILE B O 1
ATOM 7994 N N . VAL B 1 486 ? -13.445 -36.969 -11.297 1 57.22 486 VAL B N 1
ATOM 7995 C CA . VAL B 1 486 ? -14.43 -37.969 -10.891 1 57.22 486 VAL B CA 1
ATOM 7996 C C . VAL B 1 486 ? -13.969 -38.656 -9.617 1 57.22 486 VAL B C 1
ATOM 7998 O O . VAL B 1 486 ? -12.781 -38.938 -9.453 1 57.22 486 VAL B O 1
#

Solvent-accessible surface area (backbone atoms only — not comparable to full-atom values): 52023 Å² total; per-residue (Å²): 140,66,93,74,76,71,78,56,44,64,65,11,43,52,42,21,52,50,42,48,52,31,50,51,24,53,76,66,71,33,63,61,37,66,65,32,66,56,72,72,86,79,83,84,92,63,69,76,56,74,32,53,25,36,15,72,68,13,56,91,92,39,74,52,22,30,35,32,41,76,46,75,57,93,76,68,49,72,64,55,49,49,49,48,49,50,52,50,50,56,56,42,59,73,74,41,90,47,42,36,35,36,40,31,71,40,80,56,90,67,91,53,96,63,42,45,60,41,17,29,66,50,49,52,48,42,43,68,74,35,31,65,38,34,39,52,11,43,41,25,38,59,54,70,65,79,64,87,70,40,59,53,54,51,49,49,39,52,60,48,46,32,86,61,42,60,56,53,50,37,52,52,51,51,50,51,50,50,50,31,56,74,65,60,63,18,34,28,41,35,37,25,44,52,47,40,37,85,41,33,22,48,38,72,71,54,42,53,50,49,50,51,48,52,38,51,74,68,57,74,38,83,53,54,71,62,47,41,48,60,61,34,56,40,73,33,42,43,43,33,47,51,42,52,50,40,43,34,70,65,60,47,44,44,55,52,46,46,44,40,49,73,55,49,57,79,93,51,67,81,35,50,46,28,32,50,34,52,43,48,59,73,38,48,85,42,86,51,50,43,37,38,29,61,36,41,64,45,63,61,59,51,47,24,51,74,69,71,42,60,42,32,44,34,46,54,90,84,55,45,40,29,79,96,47,85,72,54,60,65,44,34,99,82,64,49,72,56,88,46,41,50,36,35,18,60,32,4,42,48,63,89,68,94,48,76,84,67,62,48,67,68,35,52,68,33,53,50,65,27,41,67,45,49,43,50,52,66,73,31,72,78,35,62,49,51,46,50,50,48,48,48,56,65,65,28,38,36,41,32,40,35,45,72,72,50,50,65,65,61,47,40,54,34,41,73,46,38,43,78,54,48,64,24,35,32,54,45,49,40,45,45,80,45,66,48,98,86,66,53,71,43,81,42,66,63,48,59,68,38,48,47,56,48,40,52,58,39,40,70,36,14,31,39,71,36,75,35,66,42,73,84,47,48,28,60,55,43,46,56,52,53,66,69,64,116,139,67,90,75,76,72,78,57,44,65,65,9,42,51,41,21,51,48,41,47,51,32,49,52,24,52,74,65,72,32,63,60,36,66,65,33,66,57,71,72,86,84,79,82,90,64,68,78,55,74,32,53,24,36,16,71,69,13,56,91,92,41,72,51,22,31,37,32,41,76,46,75,58,93,77,68,50,70,66,54,49,48,50,49,52,50,51,49,48,55,57,42,59,74,73,41,90,46,41,37,36,36,39,32,71,41,80,56,90,67,91,55,96,64,43,46,61,42,17,29,67,49,50,53,50,42,42,68,72,35,30,64,40,35,41,53,10,43,39,24,36,56,58,68,72,79,80,82,69,44,58,55,56,51,47,48,42,51,61,46,47,31,85,62,42,60,57,53,50,37,51,52,51,51,50,53,52,50,50,31,56,74,66,61,63,18,34,27,42,35,35,26,44,53,47,41,36,85,40,35,22,50,38,71,70,53,41,51,50,50,51,51,49,52,38,51,75,66,58,74,38,85,53,55,71,61,47,42,47,61,61,34,56,39,75,32,43,42,43,32,48,52,44,51,51,40,43,32,69,65,59,45,44,42,54,52,46,46,46,40,50,73,55,49,56,78,94,52,68,82,35,50,46,27,32,51,35,51,43,48,57,74,40,47,82,44,86,53,50,43,37,38,29,62,36,40,64,45,63,62,58,50,47,24,51,76,69,71,42,60,42,31,41,34,46,54,92,85,52,50,42,33,80,95,47,86,73,63,63,64,43,35,99,81,65,49,73,54,88,47,40,50,36,36,16,60,30,5,43,47,64,88,68,92,48,75,84,67,62,48,67,70,36,52,69,33,52,50,67,29,40,67,43,50,42,49,52,66,72,32,74,80,35,62,50,50,45,50,51,50,49,48,57,62,64,28,38,35,40,34,40,34,46,73,72,48,49,66,67,62,49,41,54,32,40,73,47,38,43,77,52,49,64,24,36,31,54,45,50,40,44,46,79,44,65,47,97,87,65,53,71,45,82,44,68,62,48,60,69,39,47,48,57,48,40,54,58,38,40,69,36,15,32,39,70,36,74,35,66,42,72,85,48,49,28,59,55,45,45,56,54,46,67,68,64,119

Organism: Faecalibacterium duncaniae (strain DSM 17677 / JCM 31915 / A2-165) (NCBI:txid411483)

Nearest PDB structures (foldseek):
  8y82-assembly1_M  TM=6.392E-01  e=7.149E-07  Geobacter sulfurreducens
  8wld-assembly1_P  TM=5.779E-01  e=4.900E-07  Paenibacillus sp. 453mf
  8wld-assembly1_R  TM=5.167E-01  e=2.564E-07  Paenibacillus sp. 453mf
  8wld-assembly1_T  TM=5.681E-01  e=7.686E-06  Paenibacillus sp. 453mf
  8y82-assembly1_M  TM=6.392E-01  e=5.337E-07  Geobacter sulfurreducens

pLDDT: mean 79.17, std 17.99, range [21.0, 98.5]

Secondary structure (DSSP, 8-state):
---------HHHHHHHHHHHHHHHHHHHT---EEEEE---SSS------EEEEEETT-BTTB-S-EEEEEE--SS--HHHHHHHHHHHHHHHHHH--SEEEEEESS------TTEEEE-HHHHHHHHHH-HHHHHHHHHHHTTS--STTHHHHHHHHHHHT-HHHHHHHHHHHHHHHHHHHHTTS-EEEEE-THHHHTTTPPPHHHHHHHHHHHHHHTTS-SSHHHHHHHTT-SHHHHHHHHHHHH--HHHHHHHHHHHHHTT-----TTSHHHHHHHHHHHTTT-TT-EEEE-----HHHHHHHHTT--EEEE-SSS-EEETTBS---SB-TTS-B-SPEEEEETT------SSGGG--HHHHHH---SHHHHHHHHH-TTSHHHHHHHHHHHHSEEEEES-----HHHHHHHHHT--SS--EEEEEESEEEEE-TTS-EEEEE--HHHHHHHHHHHHTTTEEEEEESSGGGHHHHHHHHHHH--/---------HHHHHHHHHHHHHHHHHHHT---EEEEE---SSS------EEEEEETT-BTTB-S-EEEEEE--SS--HHHHHHHHHHHHHHHHHH--SEEEEEESS------SSEEEE-HHHHHHHHHH-HHHHHHHHHHSTTS--SSSHHHHHHHHHHHT-HHHHHHHHHHHHHHHHHHHHTTS-EEEEE-THHHHTTTPPPHHHHHHHHHHHHHHTTS-SSHHHHHHHTT-SHHHHHHHHHHHH--HHHHHHHHHHHHHTT-----TTSHHHHHHHHHHHTTT-TT-EEEE-----HHHHHHHHTT--EEEE-SSS-EEETTBS---SB-TTSSB-SPEEEEETT------SSGGG--HHHHHH---SHHHHHHHHH-TTSHHHHHHHHHHHHSEEEEES-----HHHHHHHHHT--SS--EEEEEESEEEEE-TTS-EEEEE--HHHHHHHHHHHHTTTEEEEEESSGGGHHHHHHHHHHH--

Foldseek 3Di:
DDCLLPQQDPQLLLQLVLQLQLVQCVVVVFDKAAQDQDDDPDDDPCSDDGFRMWTQCATDVGRHIETEHEDEDPPDDLVRVVVVVVVVCVVQVVPDDHAYEYEYSADHDDDDDRYHYNYSVNVVVCCVVPVLSSLLSVVVVLPDDPDPSSVVNVVSNPVSLDPVVLVVVLVVLLVLLLVCLLVLQQEEEEEAPQQLVVQPADHLVRLLVLLLVVCVVVPLDDDSVVVCVVQPVDQQSSLVVSCVSVVDLLVSLVSNLCRGPVRGDDDDLLGSLNLVLLLCVLSLQRPSYAYEYQDQECVSLVSVVVVVAWEWEAQAPPFTRTSNDRDDDCQDVPRDRPSHHYYYHLQAYFYHDDDSVPTDPRRSVSHQRHPVSVVVCVVCCPGPSNVVLLCSLQRHAYEYERDPCPDPSNLVSLLVNADRQARYEYEDAQWDWDADPVRDIDIDGHRSVRVSVVQSVVRNSRYGYNYDNDSRCSSVVSVVSSVSSD/DPCLLPQQDPQLLLQLVQQLQLVQCVVVVFDKDAQDQDDDPDDDDCSDDGFRMWTQCATDVGRHIETEHEDEDDPDDLVRVVVVVVVVCVVCVVPDDHAYEYEYSADHDDDDDRYHYNYSVNVVVCCVVPVLSSLLSVVVVVPPDDDDCNVVNVVSNPVSLDPVVLVVVLVVLLVLLLVCLLVLQQEEEEEAPQQLVVQPADHLVRLLVLLLVVCVVVPLDDDSVVVCVVQPVDQQSSLVVSCVSVVDLLVSLVSNLCRGPVRGDDDDLLGSLNLVLLLCVLSLQRPSYAYEYQDQECVSLVSVVVVVAWAWEAQAPPFIRTSPDRDDDCQDVPRDRPSHHYYYHLQAYFYHDDDSVPTDPRRSVSHQRHPVSVVVCVVCCPGPSNVVLLCSLQRHAYEYERDPCPDPSNLVSLLVNADRQARYEYEDAQWDWDADPVRDIDIDGHRSVRVSVVQSVVRNSRYGYNYDNDSRCSSVVSVVSSVSSD

Radius of gyration: 31.67 Å; Cα contacts (8 Å, |Δi|>4): 1607; chains: 2; bounding box: 82×78×78 Å

Sequence (972 aa):
MKEQNGKLSRDEFLSFVKAVLKKKSLEENKPLYFEYRLSENGEKEKFLNRFDAFAPEGFSEYRNSVIFEFIYSRTLKAEQIKKRIKGVTDTYRKSYDATIVFILNTEFQFEDSNSAVWDLSVINNWIEEYPTEYSHACSLGMERKTVASDKENIQLFEKLYSEGLYLKNNDSYTNAIRTCIKEQNGFAIVLGAGVSKEQGAKTWDELLKDFQKEIEEKHLLDDSKAVFEEVGGSSFTTAQLCKDIWASEKTFAWQIHKSLYDAARDLDMNTELGEIARLAQRCQKDQNFRILSYNYDDFLEQYLAFLDVKCCSIFTTKVRYSNGRDSADFYGMNGQPNQSLRLYHVHGFLPKVTTRDQLDMLHMRSICLTEADYNMLYNQPYSWPIASQLSFFRENTCLFIGCSLSDPNIRRLLEITAYNPPKHYAIFAMTYKSTDALGYTTTKQLTSKDRLQIENHFYRIGINILWVKDYSEIPAWLHDLNQVIVMKEQNGKLSRDEFLSFVKAVLKKKSLEENKPLYFEYRLSENGEKEKFLNRFDAFAPEGFSEYRNSVIFEFIYSRTLKAEQIKKRIKGVTDTYRKSYDATIVFILNTEFQFEDSNSAVWDLSVINNWIEEYPTEYSHACSLGMERKTVASDKENIQLFEKLYSEGLYLKNNDSYTNAIRTCIKEQNGFAIVLGAGVSKEQGAKTWDELLKDFQKEIEEKHLLDDSKAVFEEVGGSSFTTAQLCKDIWASEKTFAWQIHKSLYDAARDLDMNTELGEIARLAQRCQKDQNFRILSYNYDDFLEQYLAFLDVKCCSIFTTKVRYSNGRDSADFYGMNGQPNQSLRLYHVHGFLPKVTTRDQLDMLHMRSICLTEADYNMLYNQPYSWPIASQLSFFRENTCLFIGCSLSDPNIRRLLEITAYNPPKHYAIFAMTYKSTDALGYTTTKQLTSKDRLQIENHFYRIGINILWVKDYSEIPAWLHDLNQVIV